Protein AF-0000000067715642 (afdb_homodimer)

Sequence (1238 aa):
MAFLHFGSELKRFGRGKLPPLGFVVVMLLPLLFGGVFVSAYYDPIGGLSKLPVAVVNQDEGELDAGAQVVENLLEQDDIKFIEVSAEEAREGINDGTYYFGIEIPKNFSDSIASVTSDSPAPATVNAVFNNSNGFIASMLGNQVVNTVVETMDTEFGVRIVDNMLVGFSTLGDGMNQAAEGATTLSDGVGSANDGAVQLADGAVTLRDGIASANEGAQSLADGASQLDTGLGSAATGSQTLADGLSSLSAGTAQLGQGATQVSDGVGQLVDQVAPLTAYVPDINSQLITLRDGAATIASELSDPSSTYRSGVDSAVSASQQLAAGLQTLKDGSSQLSIGARTLADGTSQLAAGSEQLVVGAQALRDGTVQLDEGSSELALKLTDGASQVPTFADGADTTIATPVETEQAGDTTPLFGIGLAPFFMAVGLFMGATVAWMILHPISRRALDSRMGGFRGTLASYLPSTVLGLGQATIMWAVLYFLLDLNPAHPAGLWMAMVAISWVFISITHMFNNVAGPSAGRVLSIVMMSFQLVSSGGLYPPETQPAFFHWFHTYDPITYAVNLVRQMIFNETPSNDPRFIQAIWVLLFIWALMLAISTLANRTNKVLRMKDYHPELKVMAFLHFGSELKRFGRGKLPPLGFVVVMLLPLLFGGVFVSAYYDPIGGLSKLPVAVVNQDEGELDAGAQVVENLLEQDDIKFIEVSAEEAREGINDGTYYFGIEIPKNFSDSIASVTSDSPAPATVNAVFNNSNGFIASMLGNQVVNTVVETMDTEFGVRIVDNMLVGFSTLGDGMNQAAEGATTLSDGVGSANDGAVQLADGAVTLRDGIASANEGAQSLADGASQLDTGLGSAATGSQTLADGLSSLSAGTAQLGQGATQVSDGVGQLVDQVAPLTAYVPDINSQLITLRDGAATIASELSDPSSTYRSGVDSAVSASQQLAAGLQTLKDGSSQLSIGARTLADGTSQLAAGSEQLVVGAQALRDGTVQLDEGSSELALKLTDGASQVPTFADGADTTIATPVETEQAGDTTPLFGIGLAPFFMAVGLFMGATVAWMILHPISRRALDSRMGGFRGTLASYLPSTVLGLGQATIMWAVLYFLLDLNPAHPAGLWMAMVAISWVFISITHMFNNVAGPSAGRVLSIVMMSFQLVSSGGLYPPETQPAFFHWFHTYDPITYAVNLVRQMIFNETPSNDPRFIQAIWVLLFIWALMLAISTLANRTNKVLRMKDYHPELKV

Organism: Corynebacterium glutamicum (strain ATCC 13032 / DSM 20300 / JCM 1318 / BCRC 11384 / CCUG 27702 / LMG 3730 / NBRC 12168 / NCIMB 10025 / NRRL B-2784 / 534) (NCBI:txid196627)

Secondary structure (DSSP, 8-state):
--GGGHHHHHHHHHSSSHHHHHHHHHHHTTHIIIIIIHHHTSSTTGGGGG-EEEEEE---STT-HHHHHHHHHHH-SSSEEEE--HHHHHHHHHTTSSSEEEEE-TTHHHHHHGGGSSS---EEEEEEE-GGG-HHHHHHHHHHHHHHHHHHHHHHHHHHHHHHHHHHHHHHHHHHHHHHHHHHHHHHHHHHHHHHHHHHHHHHHHHHHHHHHHHHHHHHHHHHHHHHHHHHHHHHHHHHHHHHHHHHHHHHHHHHHHHHHHHHHHHHHHHHHGGGGTT-HHHHHHHHHHHHHHHHHHHHHH-TTSHHHHHHHHHHHHHHHHHHHHHHHHHHHHHHHHHHHHHHHHHHHHHHHHHHHHHHHHHHHHHHHHHHHHHHHHHHHHHHHHHHSPP--TTHHHHHHS-EEEEEEEPPP--HHHHHHHHHHHHHHHHHHHHHHHHS-SS-HHHHHTT--HHHHHHHHHHHHHHHHHHHHHHHHHIIIIIS----S-HHHHHHHHHHHHHHHHHHHHHHHHHH-HHHHHHHHHHHHHHHHHHSSSSS-GGGS-HHHHHHHTT-HHHHHHHHHHHHHH-S-GGGSHHHHHHHHHHHHHHHHHHHHHHHHHHHHHHHHHHHTS-----/--GGGHHHHHHHHHSSSHHHHHHHHHHHTTHIIIIIIHHHTSSTTGGGGG-EEEEEE---STT-HHHHHHHHHHH-SSSEEEE--HHHHHHHHHTTSSSEEEEE-TTHHHHHHGGGSSS---EEEEEEE-GGG-HHHHHHHHHHHHHHHHHHHHHHHHHHHHHHHHHHHHHHHHHHHHHHHHHHHHHHHHHHHHHHHHHHHHHHHHHHHHHHHHHHHHHHHHHHHHHHHHHHHHHHHHHHHHHHHHHHHHHHHHHHHHHHHHHHHHHHHHHHHTTTSTT-HHHHHHHHHHHHHHHHHHHHHH-TTSHHHHHHHHHHHHHHHHHHHHHHHHHHHHHHHHHHHHHHHHHHHHHHHHHHHHHHHHHHHHHHHHHHHHHHHHHHHHHHHHHHSPP--TTHHHHHHS-EEEEEEEPPP--HHHHHHHHHHHHHHHHHHHHHHHHS-SS-HHHHHTT--HHHHHHHHHHHHHHHHHHHHHHHHHIIIIIS----S-HHHHHHHHHHHHHHHHHHHHHHHHHH-HHHHHHHHHHHHHHHHHHSSSSS-GGGS-HHHHHHHTT-HHHHHHHHHHHHHH-S-GGGSHHHHHHHHHHHHHHHHHHHHHHHHHHHHHHHHHHHTS-----

pLDDT: mean 81.49, std 12.45, range [26.89, 97.75]

Foldseek 3Di:
DLVVLLCVQVVVLVPDDPSVVVLVVLLCQLCVLLPVVLVVQVFVQQVQLVAEEEEEEQAADPVPVSVVLLVVVCPDSSHNYDYDHPVCNVVCCVVLVHQWYKYQHHCQVVQLVCPPPPDRDHGDIDIGHDCVNDDVSVVVSVVVVVVSVVVVLLVSLLVVLVVVQVVLVVVLVVLVVVLVVLVVVLVVLVVVLVVLVVQLVVLVVVLVVLVVVLVVLVVQLVVLVVVLVVLVVVLVVLVVVLVVLVVVLVVLQVVLVVLVVVLVVLVVVLVVCCVVCVPPVVVNVVSVVVSVVSVVSSCCSNPCPHPNSVVSVVVSVVSVVVSVVSVVVSVVSVVSSVVSVVVSVVSVVVSVVSVVSSVVSVVSSVVSVVVSVVSVVSSVVSVVVSVPRDHDDPCVSSCVSPVDDDDDDDDDDRRPSLLLSLLSLLLSLLVSLLVLCVSAPLFPPVCLPPPHALLSRNCSRLVSSLVSSLSSLVVSLCCCVPPVVSQALASVQLSVLSSLSSSLSNLQLSLLCLQVNPVRSSVVSVVLSVLLSVLLCSDPRNVVDDPVSVVVNVLRLSVLSSLCNCCRGPNNCSVVPPSNVVSVVSSVVSSVVSSVSSSVSSVVVSVVVVVVVVPDPPD/DLVVLLCVQVVVLVPDDPSVVVLVVLLCQLCVLLPVVLVVQVFVQQVQLVAEEEEEEQAADPVPVSVVLLVVVCPDSRHNYDYDHPVCNVVCCVVLVHQKYKYQHHCQVVQLVCPPPPDRDHGDIDIGHDCVNDDVSVVVSVVVVVVSVVVVLLVSLLVVLVVVQVVLVVVLVVLVVVLVVLVVVLVVLVVVLVVLVVQLVVLVVVLVVLVVVLVVLVVQLVVLVVVLVVLVVVLVVLVVVLVVLVVVLVVLQVVLVVLVVVLVVLVVVLVVCCVVCVPPVVVNVVSVVVSVVSVVSSCQSNPCPHPNSVVSVVSSVVSVVVSVVSVVVSVVSVVSSVVSVVVSVVSVVVSVVSVVSSVVSVVSSVVSVVVSVVSVVSSVVSVVVSVPRDHDDPPVSSCVSPVDDDDDDDDDDRRPSLLLSLLSLLLSLLVSLLVLCVSAPLFPPVCLPPPDALLSRNCSRLVSSLVSSLSSLVVSLCCCVPPVVSQALASVQLSVLSSLSSSLSNLQLSLLCLQVNPVRSSVVSVVLSVLLSVLLCSPPRNVVDDPVSVVVNVLRLSVLSSLCNCCRGPNNCSVVPPSNVVSVVSSVVSSVVSSVSSSVSSVVVSVVVVVVVVPDPPD

Solvent-accessible surface area (backbone atoms only — not comparable to full-atom values): 58566 Å² total; per-residue (Å²): 112,72,72,63,56,48,50,51,70,57,43,53,31,68,59,60,80,63,40,44,53,54,52,54,50,52,37,48,50,22,32,45,40,40,39,48,43,30,60,48,39,32,44,42,70,73,21,31,33,58,38,45,28,28,32,25,74,50,41,69,28,92,72,48,47,37,59,54,50,52,54,55,48,58,69,41,72,63,41,28,58,41,81,46,52,67,68,53,39,54,54,26,34,63,60,49,70,15,48,32,33,40,34,35,42,47,57,28,22,49,23,58,62,17,48,68,32,85,64,30,40,50,15,52,37,32,40,36,36,40,65,63,53,27,35,50,48,42,54,52,44,52,51,50,50,51,50,52,40,49,53,47,20,41,55,52,15,22,51,54,40,40,52,48,52,51,48,40,47,51,51,28,51,50,31,44,51,49,14,52,50,29,44,52,48,18,53,48,32,43,52,37,23,54,44,27,47,52,43,24,53,46,32,47,55,49,28,54,47,35,46,52,46,22,53,46,28,44,53,46,18,52,48,31,45,51,48,23,53,51,33,47,53,49,22,52,50,32,44,51,50,24,54,50,37,47,51,48,46,52,49,38,46,52,50,8,52,52,32,40,50,34,22,52,49,42,45,53,50,45,64,66,44,44,77,80,39,67,89,40,68,72,59,53,54,53,46,51,52,40,35,52,48,28,44,48,54,13,40,35,34,52,34,66,85,24,71,57,33,36,47,44,53,48,50,28,53,52,29,47,51,51,21,54,49,32,45,54,49,24,56,50,30,47,53,48,21,52,49,28,43,51,42,21,55,48,29,47,52,47,30,54,52,28,52,54,44,26,53,49,26,46,52,36,23,56,47,27,49,52,44,23,54,51,30,43,51,51,15,50,52,31,42,53,51,25,69,64,45,70,66,71,34,82,56,19,32,52,24,49,36,41,31,41,44,82,39,86,36,77,51,74,81,66,49,54,18,61,44,38,35,36,35,30,38,45,52,9,37,43,50,28,29,53,55,48,54,74,76,43,65,80,70,54,64,65,46,63,70,38,93,58,56,32,56,59,46,42,46,57,38,48,51,58,50,41,55,48,29,42,49,27,32,48,52,44,46,47,43,39,52,73,71,62,64,56,71,46,61,31,63,68,57,36,46,52,49,41,32,51,48,23,46,29,36,32,30,46,36,45,24,36,27,60,67,59,31,66,71,55,9,51,53,50,43,51,53,51,47,42,53,35,67,65,20,26,34,47,57,58,56,41,59,27,31,53,69,69,45,37,57,46,26,80,73,30,67,50,22,35,46,23,48,37,42,26,30,23,40,61,33,83,59,40,87,79,22,66,59,41,60,48,20,54,51,52,50,51,48,50,31,52,51,27,46,49,51,31,19,52,38,47,44,51,54,50,55,52,54,58,51,64,68,58,66,72,78,84,121,111,73,73,62,57,49,50,50,69,57,43,53,31,67,59,59,79,64,40,42,53,53,52,53,51,52,37,48,50,21,31,44,39,41,38,49,43,29,59,45,40,32,46,44,71,72,21,31,33,58,39,46,28,29,32,24,75,49,40,70,27,92,70,47,47,36,59,52,51,51,53,56,48,58,69,42,72,64,42,29,56,41,80,44,52,66,67,54,38,55,53,26,35,63,60,50,69,15,47,33,34,42,36,33,42,48,56,28,23,50,23,58,61,17,47,68,32,85,65,32,40,51,15,52,36,33,39,34,36,38,65,63,54,26,36,51,49,42,55,51,45,52,52,49,50,49,49,51,41,49,51,47,19,42,55,52,15,22,51,54,41,38,52,49,52,51,47,41,48,51,52,28,53,51,31,45,50,48,15,51,50,29,43,52,46,18,53,48,34,44,52,38,23,54,43,28,47,52,42,23,54,47,32,48,53,48,28,54,49,35,46,52,46,23,54,45,28,44,53,47,18,53,49,30,43,50,48,24,53,52,34,47,52,50,24,52,49,32,42,52,50,24,53,50,36,48,51,49,43,52,49,40,44,53,51,8,50,53,30,39,51,33,20,52,47,43,45,52,51,46,65,67,43,44,77,80,39,66,89,41,68,71,58,52,54,50,46,51,50,39,34,52,46,29,42,50,54,12,41,32,34,52,36,66,86,24,70,55,33,36,48,44,52,50,51,29,53,51,30,45,52,50,21,54,51,32,45,53,50,24,55,51,29,47,53,46,20,53,50,28,44,52,42,19,55,50,30,47,53,48,31,54,51,28,50,54,47,26,54,48,27,45,52,35,24,55,45,25,48,53,43,22,55,51,31,44,50,51,15,49,52,31,43,53,52,26,71,64,45,70,66,71,35,82,55,20,31,51,24,48,37,40,31,42,43,81,38,88,36,79,51,73,81,66,49,54,16,60,43,39,36,35,36,30,39,45,51,11,38,43,51,30,29,53,56,47,54,75,75,42,63,80,71,53,63,67,44,65,68,38,92,57,56,34,56,60,44,42,45,58,37,46,52,57,50,41,55,49,28,42,49,27,31,49,51,45,45,47,44,37,53,72,72,62,64,57,72,44,61,31,62,68,57,36,46,52,49,40,32,50,47,22,46,30,35,32,29,47,36,44,26,35,27,59,66,61,30,66,72,54,10,50,52,51,41,52,54,50,47,43,52,34,67,65,19,26,35,46,57,58,55,41,61,26,30,53,69,69,44,37,57,47,26,77,73,29,65,51,22,34,46,24,47,37,42,26,29,23,39,63,32,84,61,39,85,79,21,66,57,42,60,48,19,54,52,51,51,51,49,50,31,52,50,27,48,49,50,32,19,52,39,47,44,50,56,49,54,51,54,58,50,64,67,57,67,71,77,80,124

InterPro domains:
  IPR011049 Serralysin-like metalloprotease, C-terminal [SSF101967] (305-401)
  IPR013525 ABC-2 type transporter, transmembrane domain [PF01061] (421-570)
  IPR013525 ABC-2 type transporter, transmembrane domain [PF12698] (24-154)
  IPR017500 Phage infection protein, YhgE, N-terminal [TIGR03061] (8-164)
  IPR017501 Phage infection protein, YhgE, C-terminal [TIGR03062] (398-606)
  IPR023908 xxxLxxG heptad repeat [TIGR03057] (169-195)
  IPR023908 xxxLxxG heptad repeat [TIGR03057] (238-265)
  IPR023908 xxxLxxG heptad repeat [TIGR03057] (319-346)
  IPR023908 xxxLxxG heptad repeat [TIGR03057] (348-374)
  IPR051328 Type VII Secretion & ABC Transporter Permease [PTHR43077] (8-605)

Nearest PDB structures (foldseek):
  8c5v-assembly1_I  TM=8.203E-01  e=4.410E-01  Escherichia coli
  3ja6-assembly1_I  TM=5.064E-01  e=5.093E-02  Escherichia coli
  8i4v-assembly1_A  TM=3.170E-01  e=1.570E+00  Saccharomyces cerevisiae S288C
  6h2f-assembly1_D  TM=2.884E-01  e=2.962E+00  Aeromonas hydrophila subsp. hydrophila AL09-71
  8c5v-assembly1_I  TM=8.212E-01  e=6.928E-01  Escherichia coli

Radius of gyration: 74.86 Å; Cα contacts (8 Å, |Δi|>4): 1958; chains: 2; bounding box: 55×257×145 Å

Structure (mmCIF, N/CA/C/O backbone):
data_AF-0000000067715642-model_v1
#
loop_
_entity.id
_entity.type
_entity.pdbx_description
1 polymer 'Predicted membrane protein'
#
loop_
_atom_site.group_PDB
_atom_site.id
_atom_site.type_symbol
_atom_site.label_atom_id
_atom_site.label_alt_id
_atom_site.label_comp_id
_atom_site.label_asym_id
_atom_site.label_entity_id
_atom_site.label_seq_id
_atom_site.pdbx_PDB_ins_code
_atom_site.Cartn_x
_atom_site.Cartn_y
_atom_site.Cartn_z
_atom_site.occupancy
_atom_site.B_iso_or_equiv
_atom_site.auth_seq_id
_atom_site.auth_comp_id
_atom_site.auth_asym_id
_atom_site.auth_atom_id
_atom_site.pdbx_PDB_model_num
ATOM 1 N N . MET A 1 1 ? -22.172 -71 -13.156 1 28.98 1 MET A N 1
ATOM 2 C CA . MET A 1 1 ? -21.078 -71.75 -13.758 1 28.98 1 MET A CA 1
ATOM 3 C C . MET A 1 1 ? -20.094 -70.875 -14.469 1 28.98 1 MET A C 1
ATOM 5 O O . MET A 1 1 ? -19.031 -71.312 -14.898 1 28.98 1 MET A O 1
ATOM 9 N N . ALA A 1 2 ? -20.672 -69.875 -15.102 1 42.38 2 ALA A N 1
ATOM 10 C CA . ALA A 1 2 ? -19.859 -68.812 -15.703 1 42.38 2 ALA A CA 1
ATOM 11 C C . ALA A 1 2 ? -18.906 -68.188 -14.68 1 42.38 2 ALA A C 1
ATOM 13 O O . ALA A 1 2 ? -17.797 -67.75 -15.016 1 42.38 2 ALA A O 1
ATOM 14 N N . PHE A 1 3 ? -19.328 -68.125 -13.461 1 42.25 3 PHE A N 1
ATOM 15 C CA . PHE A 1 3 ? -18.531 -67.625 -12.336 1 42.25 3 PHE A CA 1
ATOM 16 C C . PHE A 1 3 ? -17.312 -68.562 -12.125 1 42.25 3 PHE A C 1
ATOM 18 O O . PHE A 1 3 ? -16.375 -68.188 -11.422 1 42.25 3 PHE A O 1
ATOM 25 N N . LEU A 1 4 ? -17.469 -69.812 -12.469 1 39.94 4 LEU A N 1
ATOM 26 C CA . LEU A 1 4 ? -16.453 -70.812 -12.172 1 39.94 4 LEU A CA 1
ATOM 27 C C . LEU A 1 4 ? -15.242 -70.625 -13.078 1 39.94 4 LEU A C 1
ATOM 29 O O . LEU A 1 4 ? -14.188 -71.25 -12.828 1 39.94 4 LEU A O 1
ATOM 33 N N . HIS A 1 5 ? -15.398 -70.188 -14.234 1 43.66 5 HIS A N 1
ATOM 34 C CA . HIS A 1 5 ? -14.266 -69.938 -15.133 1 43.66 5 HIS A CA 1
ATOM 35 C C . HIS A 1 5 ? -13.461 -68.75 -14.742 1 43.66 5 HIS A C 1
ATOM 37 O O . HIS A 1 5 ? -12.531 -68.312 -15.461 1 43.66 5 HIS A O 1
ATOM 43 N N . PHE A 1 6 ? -13.945 -67.938 -13.844 1 49.19 6 PHE A N 1
ATOM 44 C CA . PHE A 1 6 ? -13.227 -66.875 -13.219 1 49.19 6 PHE A CA 1
ATOM 45 C C . PHE A 1 6 ? -11.805 -67.25 -12.859 1 49.19 6 PHE A C 1
ATOM 47 O O . PHE A 1 6 ? -10.867 -66.5 -12.977 1 49.19 6 PHE A O 1
ATOM 54 N N . GLY A 1 7 ? -11.703 -68.5 -12.445 1 52.31 7 GLY A N 1
ATOM 55 C CA . GLY A 1 7 ? -10.484 -69.062 -11.891 1 52.31 7 GLY A CA 1
ATOM 56 C C . GLY A 1 7 ? -9.438 -69.375 -12.938 1 52.31 7 GLY A C 1
ATOM 57 O O . GLY A 1 7 ? -8.266 -69.562 -12.617 1 52.31 7 GLY A O 1
ATOM 58 N N . SER A 1 8 ? -9.977 -69.438 -14.125 1 54.09 8 SER A N 1
ATOM 59 C CA . SER A 1 8 ? -8.984 -70 -15.055 1 54.09 8 SER A CA 1
ATOM 60 C C . SER A 1 8 ? -7.98 -68.938 -15.469 1 54.09 8 SER A C 1
ATOM 62 O O . SER A 1 8 ? -6.777 -69.188 -15.523 1 54.09 8 SER A O 1
ATOM 64 N N . GLU A 1 9 ? -8.523 -67.75 -15.828 1 58.94 9 GLU A N 1
ATOM 65 C CA . GLU A 1 9 ? -7.582 -66.688 -16.25 1 58.94 9 GLU A CA 1
ATOM 66 C C . GLU A 1 9 ? -6.711 -66.25 -15.078 1 58.94 9 GLU A C 1
ATOM 68 O O . GLU A 1 9 ? -5.516 -66 -15.242 1 58.94 9 GLU A O 1
ATOM 73 N N . LEU A 1 10 ? -7.285 -66.188 -13.914 1 60.78 10 LEU A N 1
ATOM 74 C CA . LEU A 1 10 ? -6.492 -65.812 -12.758 1 60.78 10 LEU A CA 1
ATOM 75 C C . LEU A 1 10 ? -5.539 -66.938 -12.344 1 60.78 10 LEU A C 1
ATOM 77 O O . LEU A 1 10 ? -4.441 -66.688 -11.852 1 60.78 10 LEU A O 1
ATOM 81 N N . LYS A 1 11 ? -5.938 -68.188 -12.57 1 60.12 11 LYS A N 1
ATOM 82 C CA . LYS A 1 11 ? -5.105 -69.312 -12.25 1 60.12 11 LYS A CA 1
ATOM 83 C C . LYS A 1 11 ? -3.885 -69.438 -13.164 1 60.12 11 LYS A C 1
ATOM 85 O O . LYS A 1 11 ? -2.834 -69.938 -12.766 1 60.12 11 LYS A O 1
ATOM 90 N N . ARG A 1 12 ? -4.16 -68.938 -14.305 1 57.78 12 ARG A N 1
ATOM 91 C CA . ARG A 1 12 ? -3.023 -68.938 -15.211 1 57.78 12 ARG A CA 1
ATOM 92 C C . ARG A 1 12 ? -1.898 -68.062 -14.656 1 57.78 12 ARG A C 1
ATOM 94 O O . ARG A 1 12 ? -0.721 -68.312 -14.898 1 57.78 12 ARG A O 1
ATOM 101 N N . PHE A 1 13 ? -2.305 -67.125 -13.898 1 59.44 13 PHE A N 1
ATOM 102 C CA . PHE A 1 13 ? -1.281 -66.188 -13.344 1 59.44 13 PHE A CA 1
ATOM 103 C C . PHE A 1 13 ? -0.687 -66.812 -12.07 1 59.44 13 PHE A C 1
ATOM 105 O O . PHE A 1 13 ? 0.359 -66.375 -11.602 1 59.44 13 PHE A O 1
ATOM 112 N N . GLY A 1 14 ? -1.498 -67.75 -11.523 1 54.81 14 GLY A N 1
ATOM 113 C CA . GLY A 1 14 ? -0.984 -68.375 -10.32 1 54.81 14 GLY A CA 1
ATOM 114 C C . GLY A 1 14 ? 0.101 -69.375 -10.602 1 54.81 14 GLY A C 1
ATOM 115 O O . GLY A 1 14 ? 0.768 -69.875 -9.68 1 54.81 14 GLY A O 1
ATOM 116 N N . ARG A 1 15 ? 0.216 -69.938 -11.898 1 57.5 15 ARG A N 1
ATOM 117 C CA . ARG A 1 15 ? 1.176 -71 -12.172 1 57.5 15 ARG A CA 1
ATOM 118 C C . ARG A 1 15 ? 2.348 -70.5 -13 1 57.5 15 ARG A C 1
ATOM 120 O O . ARG A 1 15 ? 2.148 -69.812 -14.016 1 57.5 15 ARG A O 1
ATOM 127 N N . GLY A 1 16 ? 3.512 -70.375 -12.367 1 54 16 GLY A N 1
ATOM 128 C CA . GLY A 1 16 ? 4.836 -70 -12.859 1 54 16 GLY A CA 1
ATOM 129 C C . GLY A 1 16 ? 5.402 -68.75 -12.203 1 54 16 GLY A C 1
ATOM 130 O O . GLY A 1 16 ? 4.734 -68.125 -11.383 1 54 16 GLY A O 1
ATOM 131 N N . LYS A 1 17 ? 6.512 -68.688 -12.109 1 56.69 17 LYS A N 1
ATOM 132 C CA . LYS A 1 17 ? 7.23 -67.625 -11.422 1 56.69 17 LYS A CA 1
ATOM 133 C C . LYS A 1 17 ? 6.973 -66.25 -12.078 1 56.69 17 LYS A C 1
ATOM 135 O O . LYS A 1 17 ? 6.844 -65.25 -11.391 1 56.69 17 LYS A O 1
ATOM 140 N N . LEU A 1 18 ? 6.746 -66.125 -13.375 1 55.91 18 LEU A N 1
ATOM 141 C CA . LEU A 1 18 ? 6.766 -64.875 -14.125 1 55.91 18 LEU A CA 1
ATOM 142 C C . LEU A 1 18 ? 5.383 -64.25 -14.148 1 55.91 18 LEU A C 1
ATOM 144 O O . LEU A 1 18 ? 5.258 -63 -14 1 55.91 18 LEU A O 1
ATOM 148 N N . PRO A 1 19 ? 4.328 -65.062 -14.094 1 62.19 19 PRO A N 1
ATOM 149 C CA . PRO A 1 19 ? 3.006 -64.438 -14.273 1 62.19 19 PRO A CA 1
ATOM 150 C C . PRO A 1 19 ? 2.537 -63.656 -13.047 1 62.19 19 PRO A C 1
ATOM 152 O O . PRO A 1 19 ? 2.01 -62.562 -13.172 1 62.19 19 PRO A O 1
ATOM 155 N N . PRO A 1 20 ? 3.018 -64.125 -11.883 1 71.5 20 PRO A N 1
ATOM 156 C CA . PRO A 1 20 ? 2.574 -63.312 -10.727 1 71.5 20 PRO A CA 1
ATOM 157 C C . PRO A 1 20 ? 3.295 -61.969 -10.617 1 71.5 20 PRO A C 1
ATOM 159 O O . PRO A 1 20 ? 2.707 -61 -10.164 1 71.5 20 PRO A O 1
ATOM 162 N N . LEU A 1 21 ? 4.461 -61.938 -11 1 76.19 21 LEU A N 1
ATOM 163 C CA . LEU A 1 21 ? 5.199 -60.688 -10.945 1 76.19 21 LEU A CA 1
ATOM 164 C C . LEU A 1 21 ? 4.59 -59.656 -11.883 1 76.19 21 LEU A C 1
ATOM 166 O O . LEU A 1 21 ? 4.504 -58.469 -11.547 1 76.19 21 LEU A O 1
ATOM 170 N N . GLY A 1 22 ? 4.184 -60.188 -13.016 1 75.44 22 GLY A N 1
ATOM 171 C CA . GLY A 1 22 ? 3.514 -59.281 -13.945 1 75.44 22 GLY A CA 1
ATOM 172 C C . GLY A 1 22 ? 2.234 -58.688 -13.383 1 75.44 22 GLY A C 1
ATOM 173 O O . GLY A 1 22 ? 1.961 -57.5 -13.57 1 75.44 22 GLY A O 1
ATOM 174 N N . PHE A 1 23 ? 1.596 -59.469 -12.609 1 80.25 23 PHE A N 1
ATOM 175 C CA . PHE A 1 23 ? 0.345 -59.031 -12 1 80.25 23 PHE A CA 1
ATOM 176 C C . PHE A 1 23 ? 0.6 -57.969 -10.938 1 80.25 23 PHE A C 1
ATOM 178 O O . PHE A 1 23 ? -0.094 -56.938 -10.898 1 80.25 23 PHE A O 1
ATOM 185 N N . VAL A 1 24 ? 1.598 -58.094 -10.211 1 84.69 24 VAL A N 1
ATOM 186 C CA . VAL A 1 24 ? 1.922 -57.156 -9.148 1 84.69 24 VAL A CA 1
ATOM 187 C C . VAL A 1 24 ? 2.396 -55.844 -9.75 1 84.69 24 VAL A C 1
ATOM 189 O O . VAL A 1 24 ? 2.027 -54.75 -9.273 1 84.69 24 VAL A O 1
ATOM 192 N N . VAL A 1 25 ? 3.111 -55.938 -10.773 1 83.44 25 VAL A N 1
ATOM 193 C CA . VAL A 1 25 ? 3.648 -54.75 -11.422 1 83.44 25 VAL A CA 1
ATOM 194 C C . VAL A 1 25 ? 2.51 -53.938 -12.008 1 83.44 25 VAL A C 1
ATOM 196 O O . VAL A 1 25 ? 2.488 -52.719 -11.867 1 83.44 25 VAL A O 1
ATOM 199 N N . VAL A 1 26 ? 1.611 -54.562 -12.57 1 83.44 26 VAL A N 1
ATOM 200 C CA . VAL A 1 26 ? 0.494 -53.875 -13.195 1 83.44 26 VAL A CA 1
ATOM 201 C C . VAL A 1 26 ? -0.378 -53.219 -12.125 1 83.44 26 VAL A C 1
ATOM 203 O O . VAL A 1 26 ? -0.921 -52.125 -12.336 1 83.44 26 VAL A O 1
ATOM 206 N N . MET A 1 27 ? -0.425 -53.875 -10.992 1 89.19 27 MET A N 1
ATOM 207 C CA . MET A 1 27 ? -1.212 -53.312 -9.891 1 89.19 27 MET A CA 1
ATOM 208 C C . MET A 1 27 ? -0.556 -52.062 -9.328 1 89.19 27 MET A C 1
ATOM 210 O O . MET A 1 27 ? -1.237 -51.188 -8.781 1 89.19 27 MET A O 1
ATOM 214 N N . LEU A 1 28 ? 0.724 -51.906 -9.547 1 90.81 28 LEU A N 1
ATOM 215 C CA . LEU A 1 28 ? 1.469 -50.781 -8.961 1 90.81 28 LEU A CA 1
ATOM 216 C C . LEU A 1 28 ? 1.57 -49.625 -9.945 1 90.81 28 LEU A C 1
ATOM 218 O O . LEU A 1 28 ? 1.902 -48.5 -9.562 1 90.81 28 LEU A O 1
ATOM 222 N N . LEU A 1 29 ? 1.198 -49.812 -11.141 1 87.19 29 LEU A N 1
ATOM 223 C CA . LEU A 1 29 ? 1.441 -48.844 -12.203 1 87.19 29 LEU A CA 1
ATOM 224 C C . LEU A 1 29 ? 0.635 -47.562 -11.977 1 87.19 29 LEU A C 1
ATOM 226 O O . LEU A 1 29 ? 1.135 -46.469 -12.203 1 87.19 29 LEU A O 1
ATOM 230 N N . PRO A 1 30 ? -0.59 -47.719 -11.477 1 90.06 30 PRO A N 1
ATOM 231 C CA . PRO A 1 30 ? -1.336 -46.469 -11.234 1 90.06 30 PRO A CA 1
ATOM 232 C C . PRO A 1 30 ? -0.65 -45.562 -10.227 1 90.06 30 PRO A C 1
ATOM 234 O O . PRO A 1 30 ? -0.884 -44.344 -10.227 1 90.06 30 PRO A O 1
ATOM 237 N N . LEU A 1 31 ? 0.192 -46.125 -9.422 1 91.5 31 LEU A N 1
ATOM 238 C CA . LEU A 1 31 ? 0.896 -45.344 -8.406 1 91.5 31 LEU A CA 1
ATOM 239 C C . LEU A 1 31 ? 1.88 -44.375 -9.055 1 91.5 31 LEU A C 1
ATOM 241 O O . LEU A 1 31 ? 2.314 -43.406 -8.422 1 91.5 31 LEU A O 1
ATOM 245 N N . LEU A 1 32 ? 2.205 -44.594 -10.266 1 87.56 32 LEU A N 1
ATOM 246 C CA . LEU A 1 32 ? 3.139 -43.719 -10.953 1 87.56 32 LEU A CA 1
ATOM 247 C C . LEU A 1 32 ? 2.553 -42.312 -11.109 1 87.56 32 LEU A C 1
ATOM 249 O O . LEU A 1 32 ? 3.271 -41.312 -10.984 1 87.56 32 LEU A O 1
ATOM 253 N N . PHE A 1 33 ? 1.26 -42.219 -11.367 1 84.75 33 PHE A N 1
ATOM 254 C CA . PHE A 1 33 ? 0.604 -40.938 -11.5 1 84.75 33 PHE A CA 1
ATOM 255 C C . PHE A 1 33 ? -0.061 -40.531 -10.188 1 84.75 33 PHE A C 1
ATOM 257 O O . PHE A 1 33 ? 0.218 -39.438 -9.648 1 84.75 33 PHE A O 1
ATOM 264 N N . GLY A 1 34 ? -0.753 -41.469 -9.602 1 88.19 34 GLY A N 1
ATOM 265 C CA . GLY A 1 34 ? -1.525 -41.156 -8.414 1 88.19 34 GLY A CA 1
ATOM 266 C C . GLY A 1 34 ? -0.682 -41.094 -7.152 1 88.19 34 GLY A C 1
ATOM 267 O O . GLY A 1 34 ? -1.106 -40.531 -6.141 1 88.19 34 GLY A O 1
ATOM 268 N N . GLY A 1 35 ? 0.521 -41.594 -7.148 1 90.06 35 GLY A N 1
ATOM 269 C CA . GLY A 1 35 ? 1.392 -41.625 -5.984 1 90.06 35 GLY A CA 1
ATOM 270 C C . GLY A 1 35 ? 2.656 -40.781 -6.172 1 90.06 35 GLY A C 1
ATOM 271 O O . GLY A 1 35 ? 2.867 -39.812 -5.477 1 90.06 35 GLY A O 1
ATOM 272 N N . VAL A 1 36 ? 3.371 -41.125 -7.18 1 89.69 36 VAL A N 1
ATOM 273 C CA . VAL A 1 36 ? 4.672 -40.5 -7.414 1 89.69 36 VAL A CA 1
ATOM 274 C C . VAL A 1 36 ? 4.496 -39.031 -7.73 1 89.69 36 VAL A C 1
ATOM 276 O O . VAL A 1 36 ? 5.184 -38.156 -7.164 1 89.69 36 VAL A O 1
ATOM 279 N N . PHE A 1 37 ? 3.584 -38.688 -8.547 1 88.44 37 PHE A N 1
ATOM 280 C CA . PHE A 1 37 ? 3.361 -37.281 -8.891 1 88.44 37 PHE A CA 1
ATOM 281 C C . PHE A 1 37 ? 2.918 -36.5 -7.664 1 88.44 37 PHE A C 1
ATOM 283 O O . PHE A 1 37 ? 3.406 -35.375 -7.426 1 88.44 37 PHE A O 1
ATOM 290 N N . VAL A 1 38 ? 1.992 -37.031 -6.922 1 90.25 38 VAL A N 1
ATOM 291 C CA . VAL A 1 38 ? 1.473 -36.344 -5.734 1 90.25 38 VAL A CA 1
ATOM 292 C C . VAL A 1 38 ? 2.592 -36.156 -4.711 1 90.25 38 VAL A C 1
ATOM 294 O O . VAL A 1 38 ? 2.707 -35.094 -4.094 1 90.25 38 VAL A O 1
ATOM 297 N N . SER A 1 39 ? 3.432 -37.156 -4.613 1 90.5 39 SER A N 1
ATOM 298 C CA . SER A 1 39 ? 4.539 -37.094 -3.666 1 90.5 39 SER A CA 1
ATOM 299 C C . SER A 1 39 ? 5.594 -36.094 -4.121 1 90.5 39 SER A C 1
ATOM 301 O O . SER A 1 39 ? 6.133 -35.312 -3.311 1 90.5 39 SER A O 1
ATOM 303 N N . ALA A 1 40 ? 5.918 -36.031 -5.359 1 90 40 ALA A N 1
ATOM 304 C CA . ALA A 1 40 ? 6.941 -35.156 -5.914 1 90 40 ALA A CA 1
ATOM 305 C C . ALA A 1 40 ? 6.531 -33.688 -5.777 1 90 40 ALA A C 1
ATOM 307 O O . ALA A 1 40 ? 7.371 -32.812 -5.496 1 90 40 ALA A O 1
ATOM 308 N N . TYR A 1 41 ? 5.238 -33.438 -5.957 1 89.94 41 TYR A N 1
ATOM 309 C CA . TYR A 1 41 ? 4.738 -32.062 -5.91 1 89.94 41 TYR A CA 1
ATOM 310 C C . TYR A 1 41 ? 3.84 -31.844 -4.695 1 89.94 41 TYR A C 1
ATOM 312 O O . TYR A 1 41 ? 2.848 -31.125 -4.77 1 89.94 41 TYR A O 1
ATOM 320 N N . TYR A 1 42 ? 4.168 -32.531 -3.625 1 89.81 42 TYR A N 1
ATOM 321 C CA . TYR A 1 42 ? 3.371 -32.438 -2.404 1 89.81 42 TYR A CA 1
ATOM 322 C C . TYR A 1 42 ? 3.314 -31.016 -1.882 1 89.81 42 TYR A C 1
ATOM 324 O O . TYR A 1 42 ? 2.232 -30.484 -1.612 1 89.81 42 TYR A O 1
ATOM 332 N N . ASP A 1 43 ? 4.418 -30.266 -1.789 1 88.38 43 ASP A N 1
ATOM 333 C CA . ASP A 1 43 ? 4.469 -28.891 -1.292 1 88.38 43 ASP A CA 1
ATOM 334 C C . ASP A 1 43 ? 5.551 -28.094 -2.006 1 88.38 43 ASP A C 1
ATOM 336 O O . ASP A 1 43 ? 6.488 -27.609 -1.373 1 88.38 43 ASP A O 1
ATOM 340 N N . PRO A 1 44 ? 5.312 -27.812 -3.289 1 86.25 44 PRO A N 1
ATOM 341 C CA . PRO A 1 44 ? 6.324 -27.047 -4.016 1 86.25 44 PRO A CA 1
ATOM 342 C C . PRO A 1 44 ? 6.438 -25.609 -3.521 1 86.25 44 PRO A C 1
ATOM 344 O O . PRO A 1 44 ? 7.504 -25 -3.617 1 86.25 44 PRO A O 1
ATOM 347 N N . ILE A 1 45 ? 5.406 -25.109 -3.092 1 82.69 45 ILE A N 1
ATOM 348 C CA . ILE A 1 45 ? 5.41 -23.719 -2.615 1 82.69 45 ILE A CA 1
ATOM 349 C C . ILE A 1 45 ? 6.238 -23.625 -1.339 1 82.69 45 ILE A C 1
ATOM 351 O O . ILE A 1 45 ? 7.039 -22.688 -1.183 1 82.69 45 ILE A O 1
ATOM 355 N N . GLY A 1 46 ? 6.039 -24.562 -0.389 1 84.12 46 GLY A N 1
ATOM 356 C CA . GLY A 1 46 ? 6.891 -24.625 0.788 1 84.12 46 GLY A CA 1
ATOM 357 C C . GLY A 1 46 ? 8.352 -24.875 0.456 1 84.12 46 GLY A C 1
ATOM 358 O O . GLY A 1 46 ? 9.242 -24.391 1.151 1 84.12 46 GLY A O 1
ATOM 359 N N . GLY A 1 47 ? 8.625 -25.562 -0.641 1 87.44 47 GLY A N 1
ATOM 360 C CA . GLY A 1 47 ? 9.977 -25.891 -1.073 1 87.44 47 GLY A CA 1
ATOM 361 C C . GLY A 1 47 ? 10.711 -24.703 -1.678 1 87.44 47 GLY A C 1
ATOM 362 O O . GLY A 1 47 ? 11.906 -24.797 -1.975 1 87.44 47 GLY A O 1
ATOM 363 N N . LEU A 1 48 ? 10.016 -23.625 -1.87 1 87.12 48 LEU A N 1
ATOM 364 C CA . LEU A 1 48 ? 10.656 -22.438 -2.406 1 87.12 48 LEU A CA 1
ATOM 365 C C . LEU A 1 48 ? 11.742 -21.938 -1.466 1 87.12 48 LEU A C 1
ATOM 367 O O . LEU A 1 48 ? 12.602 -21.141 -1.866 1 87.12 48 LEU A O 1
ATOM 371 N N . SER A 1 49 ? 11.695 -22.344 -0.21 1 90.5 49 SER A N 1
ATOM 372 C CA . SER A 1 49 ? 12.695 -21.953 0.773 1 90.5 49 SER A CA 1
ATOM 373 C C . SER A 1 49 ? 14.086 -22.422 0.355 1 90.5 49 SER A C 1
ATOM 375 O O . SER A 1 49 ? 15.094 -21.906 0.853 1 90.5 49 SER A O 1
ATOM 377 N N . LYS A 1 50 ? 14.125 -23.344 -0.608 1 91.25 50 LYS A N 1
ATOM 378 C CA . LYS A 1 50 ? 15.406 -23.859 -1.062 1 91.25 50 LYS A CA 1
ATOM 379 C C . LYS A 1 50 ? 15.758 -23.344 -2.449 1 91.25 50 LYS A C 1
ATOM 381 O O . LYS A 1 50 ? 16.781 -23.719 -3.023 1 91.25 50 LYS A O 1
ATOM 386 N N . LEU A 1 51 ? 14.93 -22.531 -2.982 1 90.81 51 LEU A N 1
ATOM 387 C CA . LEU A 1 51 ? 15.148 -21.969 -4.312 1 90.81 51 LEU A CA 1
ATOM 388 C C . LEU A 1 51 ? 16.109 -20.797 -4.254 1 90.81 51 LEU A C 1
ATOM 390 O O . LEU A 1 51 ? 15.789 -19.75 -3.666 1 90.81 51 LEU A O 1
ATOM 394 N N . PRO A 1 52 ? 17.266 -20.906 -4.828 1 94.5 52 PRO A N 1
ATOM 395 C CA . PRO A 1 52 ? 18.234 -19.812 -4.754 1 94.5 52 PRO A CA 1
ATOM 396 C C . PRO A 1 52 ? 17.828 -18.609 -5.613 1 94.5 52 PRO A C 1
ATOM 398 O O . PRO A 1 52 ? 17.594 -18.766 -6.816 1 94.5 52 PRO A O 1
ATOM 401 N N . VAL A 1 53 ? 17.75 -17.5 -5.043 1 95.44 53 VAL A N 1
ATOM 402 C CA . VAL A 1 53 ? 17.391 -16.25 -5.707 1 95.44 53 VAL A CA 1
ATOM 403 C C . VAL A 1 53 ? 18.453 -15.188 -5.391 1 95.44 53 VAL A C 1
ATOM 405 O O . VAL A 1 53 ? 18.859 -15.031 -4.238 1 95.44 53 VAL A O 1
ATOM 408 N N . ALA A 1 54 ? 18.922 -14.438 -6.41 1 96.81 54 ALA A N 1
ATOM 409 C CA . ALA A 1 54 ? 19.953 -13.422 -6.223 1 96.81 54 ALA A CA 1
ATOM 410 C C . ALA A 1 54 ? 19.344 -12.086 -5.812 1 96.81 54 ALA A C 1
ATOM 412 O O . ALA A 1 54 ? 18.312 -11.68 -6.352 1 96.81 54 ALA A O 1
ATOM 413 N N . VAL A 1 55 ? 19.906 -11.484 -4.812 1 97 55 VAL A N 1
ATOM 414 C CA . VAL A 1 55 ? 19.531 -10.133 -4.41 1 97 55 VAL A CA 1
ATOM 415 C C . VAL A 1 55 ? 20.719 -9.195 -4.543 1 97 55 VAL A C 1
ATOM 417 O O . VAL A 1 55 ? 21.812 -9.484 -4.031 1 97 55 VAL A O 1
ATOM 420 N N . VAL A 1 56 ? 20.547 -8.086 -5.293 1 97.25 56 VAL A N 1
ATOM 421 C CA . VAL A 1 56 ? 21.609 -7.117 -5.516 1 97.25 56 VAL A CA 1
ATOM 422 C C . VAL A 1 56 ? 21.219 -5.77 -4.914 1 97.25 56 VAL A C 1
ATOM 424 O O . VAL A 1 56 ? 20.156 -5.227 -5.238 1 97.25 56 VAL A O 1
ATOM 427 N N . ASN A 1 57 ? 22 -5.281 -4.004 1 97.38 57 ASN A N 1
ATOM 428 C CA . ASN A 1 57 ? 21.781 -3.955 -3.436 1 97.38 57 ASN A CA 1
ATOM 429 C C . ASN A 1 57 ? 22.766 -2.934 -4.012 1 97.38 57 ASN A C 1
ATOM 431 O O . ASN A 1 57 ? 23.953 -2.961 -3.695 1 97.38 57 ASN A O 1
ATOM 435 N N . GLN A 1 58 ? 22.219 -2.025 -4.82 1 96.06 58 GLN A N 1
ATOM 436 C CA . GLN A 1 58 ? 23.062 -0.987 -5.406 1 96.06 58 GLN A CA 1
ATOM 437 C C . GLN A 1 58 ? 22.719 0.385 -4.832 1 96.06 58 GLN A C 1
ATOM 439 O O . GLN A 1 58 ? 23.203 1.407 -5.328 1 96.06 58 GLN A O 1
ATOM 444 N N . ASP A 1 59 ? 21.875 0.402 -3.838 1 95.56 59 ASP A N 1
ATOM 445 C CA . ASP A 1 59 ? 21.375 1.652 -3.27 1 95.56 59 ASP A CA 1
ATOM 446 C C . ASP A 1 59 ? 22.531 2.488 -2.703 1 95.56 59 ASP A C 1
ATOM 448 O O . ASP A 1 59 ? 23.344 1.986 -1.925 1 95.56 59 ASP A O 1
ATOM 452 N N . GLU A 1 60 ? 22.641 3.799 -3.07 1 92.25 60 GLU A N 1
ATOM 453 C CA . GLU A 1 60 ? 23.703 4.688 -2.623 1 92.25 60 GLU A CA 1
ATOM 454 C C . GLU A 1 60 ? 23.156 5.875 -1.842 1 92.25 60 GLU A C 1
ATOM 456 O O . GLU A 1 60 ? 23.891 6.797 -1.493 1 92.25 60 GLU A O 1
ATOM 461 N N . GLY A 1 61 ? 21.891 5.852 -1.569 1 89.38 61 GLY A N 1
ATOM 462 C CA . GLY A 1 61 ? 21.297 7 -0.909 1 89.38 61 GLY A CA 1
ATOM 463 C C . GLY A 1 61 ? 21.609 7.062 0.575 1 89.38 61 GLY A C 1
ATOM 464 O O . GLY A 1 61 ? 22.031 6.07 1.169 1 89.38 61 GLY A O 1
ATOM 465 N N . GLU A 1 62 ? 21.469 8.18 1.195 1 88.25 62 GLU A N 1
ATOM 466 C CA . GLU A 1 62 ? 21.844 8.461 2.58 1 88.25 62 GLU A CA 1
ATOM 467 C C . GLU A 1 62 ? 20.953 7.684 3.553 1 88.25 62 GLU A C 1
ATOM 469 O O . GLU A 1 62 ? 21.406 7.27 4.621 1 88.25 62 GLU A O 1
ATOM 474 N N . LEU A 1 63 ? 19.688 7.348 3.143 1 87.81 63 LEU A N 1
ATOM 475 C CA . LEU A 1 63 ? 18.75 6.668 4.031 1 87.81 63 LEU A CA 1
ATOM 476 C C . LEU A 1 63 ? 19.125 5.199 4.195 1 87.81 63 LEU A C 1
ATOM 478 O O . LEU A 1 63 ? 18.656 4.531 5.117 1 87.81 63 LEU A O 1
ATOM 482 N N . ASP A 1 64 ? 19.938 4.695 3.324 1 91.31 64 ASP A N 1
ATOM 483 C CA . ASP A 1 64 ? 20.344 3.295 3.311 1 91.31 64 ASP A CA 1
ATOM 484 C C . ASP A 1 64 ? 19.125 2.371 3.387 1 91.31 64 ASP A C 1
ATOM 486 O O . ASP A 1 64 ? 19.125 1.408 4.156 1 91.31 64 ASP A O 1
ATOM 490 N N . ALA A 1 65 ? 18.078 2.744 2.697 1 90.94 65 ALA A N 1
ATOM 491 C CA . ALA A 1 65 ? 16.844 1.957 2.691 1 90.94 65 ALA A CA 1
ATOM 492 C C . ALA A 1 65 ? 17.047 0.617 1.991 1 90.94 65 ALA A C 1
ATOM 494 O O . ALA A 1 65 ? 16.422 -0.38 2.344 1 90.94 65 ALA A O 1
ATOM 495 N N . GLY A 1 66 ? 17.953 0.612 1 1 93.38 66 GLY A N 1
ATOM 496 C CA . GLY A 1 66 ? 18.25 -0.627 0.3 1 93.38 66 GLY A CA 1
ATOM 497 C C . GLY A 1 66 ? 18.797 -1.707 1.209 1 93.38 66 GLY A C 1
ATOM 498 O O . GLY A 1 66 ? 18.406 -2.871 1.11 1 93.38 66 GLY A O 1
ATOM 499 N N . ALA A 1 67 ? 19.672 -1.338 2.08 1 93.62 67 ALA A N 1
ATOM 500 C CA . ALA A 1 67 ? 20.266 -2.283 3.023 1 93.62 67 ALA A CA 1
ATOM 501 C C . ALA A 1 67 ? 19.203 -2.854 3.965 1 93.62 67 ALA A C 1
ATOM 503 O O . ALA A 1 67 ? 19.266 -4.027 4.34 1 93.62 67 ALA A O 1
ATOM 504 N N . GLN A 1 68 ? 18.281 -2.076 4.336 1 89.69 68 GLN A N 1
ATOM 505 C CA . GLN A 1 68 ? 17.203 -2.527 5.207 1 89.69 68 GLN A CA 1
ATOM 506 C C . GLN A 1 68 ? 16.328 -3.553 4.5 1 89.69 68 GLN A C 1
ATOM 508 O O . GLN A 1 68 ? 15.898 -4.539 5.109 1 89.69 68 GLN A O 1
ATOM 513 N N . VAL A 1 69 ? 16.078 -3.242 3.271 1 90.44 69 VAL A N 1
ATOM 514 C CA . VAL A 1 69 ? 15.281 -4.164 2.473 1 90.44 69 VAL A CA 1
ATOM 515 C C . VAL A 1 69 ? 15.984 -5.516 2.379 1 90.44 69 VAL A C 1
ATOM 517 O O . VAL A 1 69 ? 15.359 -6.559 2.582 1 90.44 69 VAL A O 1
ATOM 520 N N . VAL A 1 70 ? 17.266 -5.496 2.062 1 94.12 70 VAL A N 1
ATOM 521 C CA . VAL A 1 70 ? 18.047 -6.723 1.908 1 94.12 70 VAL A CA 1
ATOM 522 C C . VAL A 1 70 ? 18.047 -7.5 3.223 1 94.12 70 VAL A C 1
ATOM 524 O O . VAL A 1 70 ? 17.906 -8.719 3.23 1 94.12 70 VAL A O 1
ATOM 527 N N . GLU A 1 71 ? 18.234 -6.812 4.328 1 92.19 71 GLU A N 1
ATOM 528 C CA . GLU A 1 71 ? 18.219 -7.449 5.641 1 92.19 71 GLU A CA 1
ATOM 529 C C . GLU A 1 71 ? 16.875 -8.133 5.906 1 92.19 71 GLU A C 1
ATOM 531 O O . GLU A 1 71 ? 16.844 -9.266 6.402 1 92.19 71 GLU A O 1
ATOM 536 N N . ASN A 1 72 ? 15.805 -7.5 5.547 1 88.25 72 ASN A N 1
ATOM 537 C CA . ASN A 1 72 ? 14.477 -8.062 5.723 1 88.25 72 ASN A CA 1
ATOM 538 C C . ASN A 1 72 ? 14.258 -9.289 4.836 1 88.25 72 ASN A C 1
ATOM 540 O O . ASN A 1 72 ? 13.625 -10.258 5.25 1 88.25 72 ASN A O 1
ATOM 544 N N . LEU A 1 73 ? 14.797 -9.203 3.627 1 90.75 73 LEU A N 1
ATOM 545 C CA . LEU A 1 73 ? 14.664 -10.328 2.699 1 90.75 73 LEU A CA 1
ATOM 546 C C . LEU A 1 73 ? 15.43 -11.539 3.203 1 90.75 73 LEU A C 1
ATOM 548 O O . LEU A 1 73 ? 14.93 -12.664 3.146 1 90.75 73 LEU A O 1
ATOM 552 N N . LEU A 1 74 ? 16.625 -11.312 3.697 1 92.62 74 LEU A N 1
ATOM 553 C CA . LEU A 1 74 ? 17.484 -12.391 4.145 1 92.62 74 LEU A CA 1
ATOM 554 C C . LEU A 1 74 ? 16.938 -13.039 5.41 1 92.62 74 LEU A C 1
ATOM 556 O O . LEU A 1 74 ? 17.266 -14.195 5.711 1 92.62 74 LEU A O 1
ATOM 560 N N . GLU A 1 75 ? 16.047 -12.383 6.121 1 88.75 75 GLU A N 1
ATOM 561 C CA . GLU A 1 75 ? 15.477 -12.898 7.355 1 88.75 75 GLU A CA 1
ATOM 562 C C . GLU A 1 75 ? 14.258 -13.781 7.066 1 88.75 75 GLU A C 1
ATOM 564 O O . GLU A 1 75 ? 13.82 -14.547 7.934 1 88.75 75 GLU A O 1
ATOM 569 N N . GLN A 1 76 ? 13.75 -13.656 5.836 1 83.69 76 GLN A N 1
ATOM 570 C CA . GLN A 1 76 ? 12.594 -14.477 5.477 1 83.69 76 GLN A CA 1
ATOM 571 C C . GLN A 1 76 ? 13.016 -15.906 5.172 1 83.69 76 GLN A C 1
ATOM 573 O O . GLN A 1 76 ? 14.078 -16.141 4.602 1 83.69 76 GLN A O 1
ATOM 578 N N . ASP A 1 77 ? 12.195 -16.844 5.609 1 85.19 77 ASP A N 1
ATOM 579 C CA . ASP A 1 77 ? 12.523 -18.266 5.418 1 85.19 77 ASP A CA 1
ATOM 580 C C . ASP A 1 77 ? 11.719 -18.859 4.262 1 85.19 77 ASP A C 1
ATOM 582 O O . ASP A 1 77 ? 11.906 -20.016 3.908 1 85.19 77 ASP A O 1
ATOM 586 N N . ASP A 1 78 ? 10.945 -18.109 3.609 1 84.94 78 ASP A N 1
ATOM 587 C CA . ASP A 1 78 ? 10.055 -18.625 2.576 1 84.94 78 ASP A CA 1
ATOM 588 C C . ASP A 1 78 ? 10.789 -18.781 1.244 1 84.94 78 ASP A C 1
ATOM 590 O O . ASP A 1 78 ? 10.352 -19.531 0.37 1 84.94 78 ASP A O 1
ATOM 594 N N . ILE A 1 79 ? 11.922 -18.016 1.061 1 88.81 79 ILE A N 1
ATOM 595 C CA . ILE A 1 79 ? 12.75 -18.078 -0.138 1 88.81 79 ILE A CA 1
ATOM 596 C C . ILE A 1 79 ? 14.219 -18 0.251 1 88.81 79 ILE A C 1
ATOM 598 O O . ILE A 1 79 ? 14.57 -17.375 1.257 1 88.81 79 ILE A O 1
ATOM 602 N N . LYS A 1 80 ? 15.078 -18.656 -0.438 1 93.44 80 LYS A N 1
ATOM 603 C CA . LYS A 1 80 ? 16.516 -18.578 -0.183 1 93.44 80 LYS A CA 1
ATOM 604 C C . LYS A 1 80 ? 17.156 -17.422 -0.93 1 93.44 80 LYS A C 1
ATOM 606 O O . LYS A 1 80 ? 17.766 -17.609 -1.978 1 93.44 80 LYS A O 1
ATOM 611 N N . PHE A 1 81 ? 17.109 -16.312 -0.31 1 94.62 81 PHE A N 1
ATOM 612 C CA . PHE A 1 81 ? 17.719 -15.109 -0.869 1 94.62 81 PHE A CA 1
ATOM 613 C C . PHE A 1 81 ? 19.219 -15.102 -0.599 1 94.62 81 PHE A C 1
ATOM 615 O O . PHE A 1 81 ? 19.656 -15.367 0.523 1 94.62 81 PHE A O 1
ATOM 622 N N . ILE A 1 82 ? 20.016 -14.828 -1.59 1 96.62 82 ILE A N 1
ATOM 623 C CA . ILE A 1 82 ? 21.469 -14.727 -1.463 1 96.62 82 ILE A CA 1
ATOM 624 C C . ILE A 1 82 ? 21.938 -13.375 -1.99 1 96.62 82 ILE A C 1
ATOM 626 O O . ILE A 1 82 ? 21.734 -13.055 -3.162 1 96.62 82 ILE A O 1
ATOM 630 N N . GLU A 1 83 ? 22.547 -12.609 -1.145 1 97.12 83 GLU A N 1
ATOM 631 C CA . GLU A 1 83 ? 23.062 -11.312 -1.564 1 97.12 83 GLU A CA 1
ATOM 632 C C . GLU A 1 83 ? 24.359 -11.461 -2.357 1 97.12 83 GLU A C 1
ATOM 634 O O . GLU A 1 83 ? 25.312 -12.078 -1.884 1 97.12 83 GLU A O 1
ATOM 639 N N . VAL A 1 84 ? 24.344 -10.969 -3.525 1 97.56 84 VAL A N 1
ATOM 640 C CA . VAL A 1 84 ? 25.516 -11.086 -4.398 1 97.56 84 VAL A CA 1
ATOM 641 C C . VAL A 1 84 ? 25.734 -9.766 -5.133 1 97.56 84 VAL A C 1
ATOM 643 O O . VAL A 1 84 ? 24.938 -8.836 -5.008 1 97.56 84 VAL A O 1
ATOM 646 N N . SER A 1 85 ? 26.859 -9.617 -5.867 1 96.69 85 SER A N 1
ATOM 647 C CA . SER A 1 85 ? 27.125 -8.445 -6.695 1 96.69 85 SER A CA 1
ATOM 648 C C . SER A 1 85 ? 26.297 -8.469 -7.973 1 96.69 85 SER A C 1
ATOM 650 O O . SER A 1 85 ? 25.719 -9.5 -8.328 1 96.69 85 SER A O 1
ATOM 652 N N . ALA A 1 86 ? 26.125 -7.305 -8.578 1 95.75 86 ALA A N 1
ATOM 653 C CA . ALA A 1 86 ? 25.359 -7.199 -9.82 1 95.75 86 ALA A CA 1
ATOM 654 C C . ALA A 1 86 ? 25.922 -8.133 -10.891 1 95.75 86 ALA A C 1
ATOM 656 O O . ALA A 1 86 ? 25.172 -8.766 -11.633 1 95.75 86 ALA A O 1
ATOM 657 N N . GLU A 1 87 ? 27.234 -8.219 -10.984 1 95.94 87 GLU A N 1
ATOM 658 C CA . GLU A 1 87 ? 27.891 -9.078 -11.969 1 95.94 87 GLU A CA 1
ATOM 659 C C . GLU A 1 87 ? 27.625 -10.555 -11.68 1 95.94 87 GLU A C 1
ATOM 661 O O . GLU A 1 87 ? 27.281 -11.32 -12.586 1 95.94 87 GLU A O 1
ATOM 666 N N . GLU A 1 88 ? 27.703 -10.906 -10.461 1 96.44 88 GLU A N 1
ATOM 667 C CA . GLU A 1 88 ? 27.453 -12.289 -10.07 1 96.44 88 GLU A CA 1
ATOM 668 C C . GLU A 1 88 ? 26 -12.672 -10.328 1 96.44 88 GLU A C 1
ATOM 670 O O . GLU A 1 88 ? 25.703 -13.797 -10.734 1 96.44 88 GLU A O 1
ATOM 675 N N . ALA A 1 89 ? 25.109 -11.758 -10.031 1 96.25 89 ALA A N 1
ATOM 676 C CA . ALA A 1 89 ? 23.688 -12.008 -10.266 1 96.25 89 ALA A CA 1
ATOM 677 C C . ALA A 1 89 ? 23.422 -12.227 -11.75 1 96.25 89 ALA A C 1
ATOM 679 O O . ALA A 1 89 ? 22.688 -13.156 -12.125 1 96.25 89 ALA A O 1
ATOM 680 N N . ARG A 1 90 ? 24 -11.352 -12.602 1 93.62 90 ARG A N 1
ATOM 681 C CA . ARG A 1 90 ? 23.781 -11.461 -14.039 1 93.62 90 ARG A CA 1
ATOM 682 C C . ARG A 1 90 ? 24.297 -12.797 -14.57 1 93.62 90 ARG A C 1
ATOM 684 O O . ARG A 1 90 ? 23.578 -13.492 -15.297 1 93.62 90 ARG A O 1
ATOM 691 N N . GLU A 1 91 ? 25.469 -13.18 -14.18 1 94.31 91 GLU A N 1
ATOM 692 C CA . GLU A 1 91 ? 26.062 -14.445 -14.609 1 94.31 91 GLU A CA 1
ATOM 693 C C . GLU A 1 91 ? 25.281 -15.633 -14.031 1 94.31 91 GLU A C 1
ATOM 695 O O . GLU A 1 91 ? 25.031 -16.609 -14.734 1 94.31 91 GLU A O 1
ATOM 700 N N . GLY A 1 92 ? 24.938 -15.477 -12.758 1 95.5 92 GLY A N 1
ATOM 701 C CA . GLY A 1 92 ? 24.234 -16.562 -12.078 1 95.5 92 GLY A CA 1
ATOM 702 C C . GLY A 1 92 ? 22.844 -16.812 -12.625 1 95.5 92 GLY A C 1
ATOM 703 O O . GLY A 1 92 ? 22.406 -17.969 -12.719 1 95.5 92 GLY A O 1
ATOM 704 N N . ILE A 1 93 ? 22.125 -15.773 -12.992 1 93.62 93 ILE A N 1
ATOM 705 C CA . ILE A 1 93 ? 20.797 -15.922 -13.578 1 93.62 93 ILE A CA 1
ATOM 706 C C . ILE A 1 93 ? 20.906 -16.5 -14.984 1 93.62 93 ILE A C 1
ATOM 708 O O . ILE A 1 93 ? 20.094 -17.344 -15.383 1 93.62 93 ILE A O 1
ATOM 712 N N . ASN A 1 94 ? 21.969 -16.109 -15.703 1 91.56 94 ASN A N 1
ATOM 713 C CA . ASN A 1 94 ? 22.188 -16.594 -17.062 1 91.56 94 ASN A CA 1
ATOM 714 C C . ASN A 1 94 ? 22.531 -18.078 -17.078 1 91.56 94 ASN A C 1
ATOM 716 O O . ASN A 1 94 ? 22.109 -18.812 -17.969 1 91.56 94 ASN A O 1
ATOM 720 N N . ASP A 1 95 ? 23.266 -18.516 -16.062 1 90.88 95 ASP A N 1
ATOM 721 C CA . ASP A 1 95 ? 23.719 -19.906 -16.094 1 90.88 95 ASP A CA 1
ATOM 722 C C . ASP A 1 95 ? 22.812 -20.797 -15.25 1 90.88 95 ASP A C 1
ATOM 724 O O . ASP A 1 95 ? 23.078 -21.984 -15.078 1 90.88 95 ASP A O 1
ATOM 728 N N . GLY A 1 96 ? 21.828 -20.25 -14.633 1 90.5 96 GLY A N 1
ATOM 729 C CA . GLY A 1 96 ? 20.828 -21.047 -13.938 1 90.5 96 GLY A CA 1
ATOM 730 C C . GLY A 1 96 ? 21.156 -21.281 -12.477 1 90.5 96 GLY A C 1
ATOM 731 O O . GLY A 1 96 ? 20.484 -22.047 -11.789 1 90.5 96 GLY A O 1
ATOM 732 N N . THR A 1 97 ? 22.266 -20.703 -12.008 1 93.81 97 THR A N 1
ATOM 733 C CA . THR A 1 97 ? 22.594 -20.797 -10.594 1 93.81 97 THR A CA 1
ATOM 734 C C . THR A 1 97 ? 21.5 -20.172 -9.734 1 93.81 97 THR A C 1
ATOM 736 O O . THR A 1 97 ? 21.125 -20.719 -8.703 1 93.81 97 THR A O 1
ATOM 739 N N . TYR A 1 98 ? 21.062 -19.016 -10.156 1 95.25 98 TYR A N 1
ATOM 740 C CA . TYR A 1 98 ? 19.891 -18.344 -9.57 1 95.25 98 TYR A CA 1
ATOM 741 C C . TYR A 1 98 ? 18.719 -18.375 -10.531 1 95.25 98 TYR A C 1
ATOM 743 O O . TYR A 1 98 ? 18.875 -18.141 -11.727 1 95.25 98 TYR A O 1
ATOM 751 N N . TYR A 1 99 ? 17.594 -18.688 -10.016 1 93.88 99 TYR A N 1
ATOM 752 C CA . TYR A 1 99 ? 16.422 -18.797 -10.867 1 93.88 99 TYR A CA 1
ATOM 753 C C . TYR A 1 99 ? 15.945 -17.422 -11.336 1 93.88 99 TYR A C 1
ATOM 755 O O . TYR A 1 99 ? 15.484 -17.281 -12.469 1 93.88 99 TYR A O 1
ATOM 763 N N . PHE A 1 100 ? 15.984 -16.406 -10.461 1 93.94 100 PHE A N 1
ATOM 764 C CA . PHE A 1 100 ? 15.711 -15.016 -10.773 1 93.94 100 PHE A CA 1
ATOM 765 C C . PHE A 1 100 ? 16.438 -14.086 -9.812 1 93.94 100 PHE A C 1
ATOM 767 O O . PHE A 1 100 ? 17.188 -14.547 -8.945 1 93.94 100 PHE A O 1
ATOM 774 N N . GLY A 1 101 ? 16.344 -12.789 -10.102 1 95.12 101 GLY A N 1
ATOM 775 C CA . GLY A 1 101 ? 17.047 -11.836 -9.25 1 95.12 101 GLY A CA 1
ATOM 776 C C . GLY A 1 101 ? 16.203 -10.609 -8.938 1 95.12 101 GLY A C 1
ATOM 777 O O . GLY A 1 101 ? 15.297 -10.258 -9.688 1 95.12 101 GLY A O 1
ATOM 778 N N . ILE A 1 102 ? 16.484 -10.078 -7.754 1 94.81 102 ILE A N 1
ATOM 779 C CA . ILE A 1 102 ? 15.914 -8.805 -7.328 1 94.81 102 ILE A CA 1
ATOM 780 C C . ILE A 1 102 ? 17.016 -7.762 -7.188 1 94.81 102 ILE A C 1
ATOM 782 O O . ILE A 1 102 ? 18.016 -7.996 -6.496 1 94.81 102 ILE A O 1
ATOM 786 N N . GLU A 1 103 ? 16.875 -6.645 -7.852 1 96.12 103 GLU A N 1
ATOM 787 C CA . GLU A 1 103 ? 17.891 -5.598 -7.812 1 96.12 103 GLU A CA 1
ATOM 788 C C . GLU A 1 103 ? 17.328 -4.297 -7.246 1 96.12 103 GLU A C 1
ATOM 790 O O . GLU A 1 103 ? 16.297 -3.801 -7.719 1 96.12 103 GLU A O 1
ATOM 795 N N . ILE A 1 104 ? 17.984 -3.824 -6.238 1 95.62 104 ILE A N 1
ATOM 796 C CA . ILE A 1 104 ? 17.688 -2.512 -5.676 1 95.62 104 ILE A CA 1
ATOM 797 C C . ILE A 1 104 ? 18.578 -1.459 -6.332 1 95.62 104 ILE A C 1
ATOM 799 O O . ILE A 1 104 ? 19.797 -1.439 -6.109 1 95.62 104 ILE A O 1
ATOM 803 N N . PRO A 1 105 ? 17.984 -0.568 -7.117 1 94.69 105 PRO A N 1
ATOM 804 C CA . PRO A 1 105 ? 18.781 0.362 -7.91 1 94.69 105 PRO A CA 1
ATOM 805 C C . PRO A 1 105 ? 19.484 1.412 -7.051 1 94.69 105 PRO A C 1
ATOM 807 O O . PRO A 1 105 ? 19.219 1.526 -5.855 1 94.69 105 PRO A O 1
ATOM 810 N N . LYS A 1 106 ? 20.328 2.248 -7.652 1 95.5 106 LYS A N 1
ATOM 811 C CA . LYS A 1 106 ? 21.203 3.217 -7 1 95.5 106 LYS A CA 1
ATOM 812 C C . LYS A 1 106 ? 20.391 4.328 -6.34 1 95.5 106 LYS A C 1
ATOM 814 O O . LYS A 1 106 ? 20.781 4.836 -5.285 1 95.5 106 LYS A O 1
ATOM 819 N N . ASN A 1 107 ? 19.281 4.68 -6.898 1 93.94 107 ASN A N 1
ATOM 820 C CA . ASN A 1 107 ? 18.516 5.836 -6.43 1 93.94 107 ASN A CA 1
ATOM 821 C C . ASN A 1 107 ? 17.359 5.414 -5.535 1 93.94 107 ASN A C 1
ATOM 823 O O . ASN A 1 107 ? 16.406 6.172 -5.359 1 93.94 107 ASN A O 1
ATOM 827 N N . PHE A 1 108 ? 17.438 4.223 -4.961 1 95.12 108 PHE A N 1
ATOM 828 C CA . PHE A 1 108 ? 16.328 3.691 -4.184 1 95.12 108 PHE A CA 1
ATOM 829 C C . PHE A 1 108 ? 16.016 4.59 -2.992 1 95.12 108 PHE A C 1
ATOM 831 O O . PHE A 1 108 ? 14.898 5.086 -2.85 1 95.12 108 PHE A O 1
ATOM 838 N N . SER A 1 109 ? 17 4.852 -2.158 1 93.38 109 SER A N 1
ATOM 839 C CA . SER A 1 109 ? 16.828 5.703 -0.983 1 93.38 109 SER A CA 1
ATOM 840 C C . SER A 1 109 ? 16.438 7.121 -1.379 1 93.38 109 SER A C 1
ATOM 842 O O . SER A 1 109 ? 15.609 7.754 -0.713 1 93.38 109 SER A O 1
ATOM 844 N N . ASP A 1 110 ? 17.031 7.688 -2.412 1 93.25 110 ASP A N 1
ATOM 845 C CA . ASP A 1 110 ? 16.719 9.031 -2.887 1 93.25 110 ASP A CA 1
ATOM 846 C C . ASP A 1 110 ? 15.25 9.141 -3.303 1 93.25 110 ASP A C 1
ATOM 848 O O . ASP A 1 110 ? 14.617 10.172 -3.084 1 93.25 110 ASP A O 1
ATOM 852 N N . SER A 1 111 ? 14.781 8.086 -3.904 1 91.5 111 SER A N 1
ATOM 853 C CA . SER A 1 111 ? 13.391 8.062 -4.32 1 91.5 111 SER A CA 1
ATOM 854 C C . SER A 1 111 ? 12.453 8.055 -3.119 1 91.5 111 SER A C 1
ATOM 856 O O . SER A 1 111 ? 11.43 8.742 -3.115 1 91.5 111 SER A O 1
ATOM 858 N N . ILE A 1 112 ? 12.805 7.285 -2.133 1 88.44 112 ILE A N 1
ATOM 859 C CA . ILE A 1 112 ? 12.008 7.238 -0.913 1 88.44 112 ILE A CA 1
ATOM 860 C C . ILE A 1 112 ? 11.969 8.617 -0.262 1 88.44 112 ILE A C 1
ATOM 862 O O . ILE A 1 112 ? 10.922 9.07 0.199 1 88.44 112 ILE A O 1
ATOM 866 N N . ALA A 1 113 ? 13.078 9.336 -0.257 1 87.56 113 ALA A N 1
ATOM 867 C CA . ALA A 1 113 ? 13.211 10.648 0.367 1 87.56 113 ALA A CA 1
ATOM 868 C C . ALA A 1 113 ? 12.539 11.727 -0.48 1 87.56 113 ALA A C 1
ATOM 870 O O . ALA A 1 113 ? 12.312 12.844 -0.007 1 87.56 113 ALA A O 1
ATOM 871 N N . SER A 1 114 ? 12.172 11.398 -1.69 1 87.69 114 SER A N 1
ATOM 872 C CA . SER A 1 114 ? 11.68 12.398 -2.635 1 87.69 114 SER A CA 1
ATOM 873 C C . SER A 1 114 ? 10.242 12.797 -2.312 1 87.69 114 SER A C 1
ATOM 875 O O . SER A 1 114 ? 9.695 13.711 -2.93 1 87.69 114 SER A O 1
ATOM 877 N N . VAL A 1 115 ? 9.609 12.172 -1.379 1 83.56 115 VAL A N 1
ATOM 878 C CA . VAL A 1 115 ? 8.211 12.414 -1.04 1 83.56 115 VAL A CA 1
ATOM 879 C C . VAL A 1 115 ? 8.016 13.875 -0.658 1 83.56 115 VAL A C 1
ATOM 881 O O . VAL A 1 115 ? 6.949 14.453 -0.897 1 83.56 115 VAL A O 1
ATOM 884 N N . THR A 1 116 ? 8.984 14.555 -0.07 1 81.56 116 THR A N 1
ATOM 885 C CA . THR A 1 116 ? 8.898 15.945 0.37 1 81.56 116 THR A CA 1
ATOM 886 C C . THR A 1 116 ? 9.586 16.875 -0.629 1 81.56 116 THR A C 1
ATOM 888 O O . THR A 1 116 ? 9.758 18.062 -0.363 1 81.56 116 THR A O 1
ATOM 891 N N . SER A 1 117 ? 10.008 16.219 -1.717 1 82.62 117 SER A N 1
ATOM 892 C CA . SER A 1 117 ? 10.688 17.016 -2.732 1 82.62 117 SER A CA 1
ATOM 893 C C . SER A 1 117 ? 9.695 17.547 -3.768 1 82.62 117 SER A C 1
ATOM 895 O O . SER A 1 117 ? 8.5 17.281 -3.676 1 82.62 117 SER A O 1
ATOM 897 N N . ASP A 1 118 ? 10.195 18.312 -4.812 1 84.88 118 ASP A N 1
ATOM 898 C CA . ASP A 1 118 ? 9.375 18.922 -5.859 1 84.88 118 ASP A CA 1
ATOM 899 C C . ASP A 1 118 ? 8.953 17.859 -6.887 1 84.88 118 ASP A C 1
ATOM 901 O O . ASP A 1 118 ? 8.039 18.109 -7.68 1 84.88 118 ASP A O 1
ATOM 905 N N . SER A 1 119 ? 9.617 16.75 -6.797 1 87.38 119 SER A N 1
ATOM 906 C CA . SER A 1 119 ? 9.312 15.688 -7.762 1 87.38 119 SER A CA 1
ATOM 907 C C . SER A 1 119 ? 9.242 14.328 -7.082 1 87.38 119 SER A C 1
ATOM 909 O O . SER A 1 119 ? 10.141 13.5 -7.258 1 87.38 119 SER A O 1
ATOM 911 N N . PRO A 1 120 ? 8.172 14.164 -6.402 1 88.62 120 PRO A N 1
ATOM 912 C CA . PRO A 1 120 ? 8.047 12.875 -5.723 1 88.62 120 PRO A CA 1
ATOM 913 C C . PRO A 1 120 ? 7.973 11.703 -6.695 1 88.62 120 PRO A C 1
ATOM 915 O O . PRO A 1 120 ? 7.324 11.805 -7.738 1 88.62 120 PRO A O 1
ATOM 918 N N . ALA A 1 121 ? 8.797 10.688 -6.457 1 89.12 121 ALA A N 1
ATOM 919 C CA . ALA A 1 121 ? 8.805 9.477 -7.27 1 89.12 121 ALA A CA 1
ATOM 920 C C . ALA A 1 121 ? 8.922 8.227 -6.398 1 89.12 121 ALA A C 1
ATOM 922 O O . ALA A 1 121 ? 9.688 8.211 -5.43 1 89.12 121 ALA A O 1
ATOM 923 N N . PRO A 1 122 ? 8.125 7.211 -6.789 1 90.62 122 PRO A N 1
ATOM 924 C CA . PRO A 1 122 ? 8.25 5.977 -6.008 1 90.62 122 PRO A CA 1
ATOM 925 C C . PRO A 1 122 ? 9.586 5.277 -6.219 1 90.62 122 PRO A C 1
ATOM 927 O O . PRO A 1 122 ? 10.203 5.414 -7.281 1 90.62 122 PRO A O 1
ATOM 930 N N . ALA A 1 123 ? 10.094 4.625 -5.137 1 92.38 123 ALA A N 1
ATOM 931 C CA . ALA A 1 123 ? 11.258 3.76 -5.281 1 92.38 123 ALA A CA 1
ATOM 932 C C . ALA A 1 123 ? 10.93 2.527 -6.117 1 92.38 123 ALA A C 1
ATOM 934 O O . ALA A 1 123 ? 9.789 2.057 -6.117 1 92.38 123 ALA A O 1
ATOM 935 N N . THR A 1 124 ? 11.922 2.07 -6.918 1 92.19 124 THR A N 1
ATOM 936 C CA . THR A 1 124 ? 11.656 0.929 -7.789 1 92.19 124 THR A CA 1
ATOM 937 C C . THR A 1 124 ? 12.57 -0.241 -7.438 1 92.19 124 THR A C 1
ATOM 939 O O . THR A 1 124 ? 13.727 -0.04 -7.047 1 92.19 124 THR A O 1
ATOM 942 N N . VAL A 1 125 ? 11.984 -1.446 -7.484 1 92.75 125 VAL A N 1
ATOM 943 C CA . VAL A 1 125 ? 12.734 -2.691 -7.375 1 92.75 125 VAL A CA 1
ATOM 944 C C . VAL A 1 125 ? 12.695 -3.441 -8.703 1 92.75 125 VAL A C 1
ATOM 946 O O . VAL A 1 125 ? 11.625 -3.623 -9.289 1 92.75 125 VAL A O 1
ATOM 949 N N . ASN A 1 126 ? 13.906 -3.795 -9.18 1 93.31 126 ASN A N 1
ATOM 950 C CA . ASN A 1 126 ? 13.984 -4.492 -10.461 1 93.31 126 ASN A CA 1
ATOM 951 C C . ASN A 1 126 ? 13.922 -6.008 -10.281 1 93.31 126 ASN A C 1
ATOM 953 O O . ASN A 1 126 ? 14.695 -6.578 -9.508 1 93.31 126 ASN A O 1
ATOM 957 N N . ALA A 1 127 ? 12.938 -6.586 -10.961 1 93 127 ALA A N 1
ATOM 958 C CA . ALA A 1 127 ? 12.875 -8.039 -11.039 1 93 127 ALA A CA 1
ATOM 959 C C . ALA A 1 127 ? 13.516 -8.555 -12.32 1 93 127 ALA A C 1
ATOM 961 O O . ALA A 1 127 ? 13.133 -8.141 -13.422 1 93 127 ALA A O 1
ATOM 962 N N . VAL A 1 128 ? 14.539 -9.383 -12.188 1 92.94 128 VAL A N 1
ATOM 963 C CA . VAL A 1 128 ? 15.266 -9.906 -13.336 1 92.94 128 VAL A CA 1
ATOM 964 C C . VAL A 1 128 ? 14.953 -11.391 -13.516 1 92.94 128 VAL A C 1
ATOM 966 O O . VAL A 1 128 ? 15.289 -12.211 -12.664 1 92.94 128 VAL A O 1
ATOM 969 N N . PHE A 1 129 ? 14.32 -11.68 -14.672 1 91.25 129 PHE A N 1
ATOM 970 C CA . PHE A 1 129 ? 13.953 -13.062 -14.961 1 91.25 129 PHE A CA 1
ATOM 971 C C . PHE A 1 129 ? 14.695 -13.578 -16.188 1 91.25 129 PHE A C 1
ATOM 973 O O . PHE A 1 129 ? 15.234 -12.789 -16.969 1 91.25 129 PHE A O 1
ATOM 980 N N . ASN A 1 130 ? 14.875 -14.875 -16.266 1 91.38 130 ASN A N 1
ATOM 981 C CA . ASN A 1 130 ? 15.367 -15.633 -17.406 1 91.38 130 ASN A CA 1
ATOM 982 C C . ASN A 1 130 ? 14.492 -16.859 -17.688 1 91.38 130 ASN A C 1
ATOM 984 O O . ASN A 1 130 ? 14.508 -17.828 -16.922 1 91.38 130 ASN A O 1
ATOM 988 N N . ASN A 1 131 ? 13.812 -16.828 -18.812 1 89.38 131 ASN A N 1
ATOM 989 C CA . ASN A 1 131 ? 12.828 -17.859 -19.094 1 89.38 131 ASN A CA 1
ATOM 990 C C . ASN A 1 131 ? 13.5 -19.203 -19.391 1 89.38 131 ASN A C 1
ATOM 992 O O . ASN A 1 131 ? 12.836 -20.25 -19.375 1 89.38 131 ASN A O 1
ATOM 996 N N . SER A 1 132 ? 14.758 -19.203 -19.578 1 90.62 132 SER A N 1
ATOM 997 C CA . SER A 1 132 ? 15.484 -20.469 -19.766 1 90.62 132 SER A CA 1
ATOM 998 C C . SER A 1 132 ? 15.625 -21.219 -18.453 1 90.62 132 SER A C 1
ATOM 1000 O O . SER A 1 132 ? 16.016 -22.391 -18.438 1 90.62 132 SER A O 1
ATOM 1002 N N . ASN A 1 133 ? 15.32 -20.531 -17.344 1 90.5 133 ASN A N 1
ATOM 1003 C CA . ASN A 1 133 ? 15.438 -21.156 -16.031 1 90.5 133 ASN A CA 1
ATOM 1004 C C . ASN A 1 133 ? 14.125 -21.828 -15.617 1 90.5 133 ASN A C 1
ATOM 1006 O O . ASN A 1 133 ? 14.047 -22.422 -14.539 1 90.5 133 ASN A O 1
ATOM 1010 N N . GLY A 1 134 ? 13.172 -21.766 -16.453 1 89.12 134 GLY A N 1
ATOM 1011 C CA . GLY A 1 134 ? 11.906 -22.422 -16.141 1 89.12 134 GLY A CA 1
ATOM 1012 C C . GLY A 1 134 ? 10.758 -21.438 -16.016 1 89.12 134 GLY A C 1
ATOM 1013 O O . GLY A 1 134 ? 10.914 -20.359 -15.453 1 89.12 134 GLY A O 1
ATOM 1014 N N . PHE A 1 135 ? 9.68 -21.781 -16.484 1 85.5 135 PHE A N 1
ATOM 1015 C CA . PHE A 1 135 ? 8.508 -20.922 -16.5 1 85.5 135 PHE A CA 1
ATOM 1016 C C . PHE A 1 135 ? 7.957 -20.734 -15.086 1 85.5 135 PHE A C 1
ATOM 1018 O O . PHE A 1 135 ? 7.672 -19.609 -14.672 1 85.5 135 PHE A O 1
ATOM 1025 N N . ILE A 1 136 ? 7.781 -21.828 -14.336 1 84.81 136 ILE A N 1
ATOM 1026 C CA . ILE A 1 136 ? 7.164 -21.75 -13.016 1 84.81 136 ILE A CA 1
ATOM 1027 C C . ILE A 1 136 ? 8.047 -20.922 -12.078 1 84.81 136 ILE A C 1
ATOM 1029 O O . ILE A 1 136 ? 7.543 -20.188 -11.227 1 84.81 136 ILE A O 1
ATOM 1033 N N . ALA A 1 137 ? 9.359 -21.078 -12.281 1 84.06 137 ALA A N 1
ATOM 1034 C CA . ALA A 1 137 ? 10.273 -20.25 -11.492 1 84.06 137 ALA A CA 1
ATOM 1035 C C . ALA A 1 137 ? 10.031 -18.766 -11.75 1 84.06 137 ALA A C 1
ATOM 1037 O O . ALA A 1 137 ? 10.023 -17.953 -10.812 1 84.06 137 ALA A O 1
ATOM 1038 N N . SER A 1 138 ? 9.852 -18.422 -13.023 1 86.25 138 SER A N 1
ATOM 1039 C CA . SER A 1 138 ? 9.586 -17.031 -13.367 1 86.25 138 SER A CA 1
ATOM 1040 C C . SER A 1 138 ? 8.211 -16.594 -12.852 1 86.25 138 SER A C 1
ATOM 1042 O O . SER A 1 138 ? 8.062 -15.477 -12.336 1 86.25 138 SER A O 1
ATOM 1044 N N . MET A 1 139 ? 7.211 -17.438 -12.961 1 83.5 139 MET A N 1
ATOM 1045 C CA . MET A 1 139 ? 5.855 -17.125 -12.523 1 83.5 139 MET A CA 1
ATOM 1046 C C . MET A 1 139 ? 5.805 -16.953 -11.008 1 83.5 139 MET A C 1
ATOM 1048 O O . MET A 1 139 ? 5.27 -15.961 -10.516 1 83.5 139 MET A O 1
ATOM 1052 N N . LEU A 1 140 ? 6.375 -17.875 -10.297 1 82.44 140 LEU A N 1
ATOM 1053 C CA . LEU A 1 140 ? 6.41 -17.797 -8.844 1 82.44 140 LEU A CA 1
ATOM 1054 C C . LEU A 1 140 ? 7.316 -16.656 -8.391 1 82.44 140 LEU A C 1
ATOM 1056 O O . LEU A 1 140 ? 7.047 -16 -7.379 1 82.44 140 LEU A O 1
ATOM 1060 N N . GLY A 1 141 ? 8.43 -16.531 -9.18 1 84.88 141 GLY A N 1
ATOM 1061 C CA . GLY A 1 141 ? 9.297 -15.398 -8.898 1 84.88 141 GLY A CA 1
ATOM 1062 C C . GLY A 1 141 ? 8.578 -14.062 -8.945 1 84.88 141 GLY A C 1
ATOM 1063 O O . GLY A 1 141 ? 8.773 -13.219 -8.07 1 84.88 141 GLY A O 1
ATOM 1064 N N . ASN A 1 142 ? 7.734 -13.891 -9.961 1 85.19 142 ASN A N 1
ATOM 1065 C CA . ASN A 1 142 ? 6.938 -12.672 -10.055 1 85.19 142 ASN A CA 1
ATOM 1066 C C . ASN A 1 142 ? 6.035 -12.492 -8.836 1 85.19 142 ASN A C 1
ATOM 1068 O O . ASN A 1 142 ? 5.875 -11.375 -8.344 1 85.19 142 ASN A O 1
ATOM 1072 N N . GLN A 1 143 ? 5.477 -13.539 -8.375 1 81.19 143 GLN A N 1
ATOM 1073 C CA . GLN A 1 143 ? 4.621 -13.484 -7.191 1 81.19 143 GLN A CA 1
ATOM 1074 C C . GLN A 1 143 ? 5.426 -13.117 -5.949 1 81.19 143 GLN A C 1
ATOM 1076 O O . GLN A 1 143 ? 4.965 -12.336 -5.117 1 81.19 143 GLN A O 1
ATOM 1081 N N . VAL A 1 144 ? 6.574 -13.695 -5.879 1 84.25 144 VAL A N 1
ATOM 1082 C CA . VAL A 1 144 ? 7.445 -13.422 -4.746 1 84.25 144 VAL A CA 1
ATOM 1083 C C . VAL A 1 144 ? 7.84 -11.945 -4.746 1 84.25 144 VAL A C 1
ATOM 1085 O O . VAL A 1 144 ? 7.77 -11.273 -3.709 1 84.25 144 VAL A O 1
ATOM 1088 N N . VAL A 1 145 ? 8.234 -11.453 -5.898 1 87.38 145 VAL A N 1
ATOM 1089 C CA . VAL A 1 145 ? 8.648 -10.062 -6.012 1 87.38 145 VAL A CA 1
ATOM 1090 C C . VAL A 1 145 ? 7.492 -9.141 -5.633 1 87.38 145 VAL A C 1
ATOM 1092 O O . VAL A 1 145 ? 7.676 -8.172 -4.895 1 87.38 145 VAL A O 1
ATOM 1095 N N . ASN A 1 146 ? 6.324 -9.445 -6.09 1 83.88 146 ASN A N 1
ATOM 1096 C CA . ASN A 1 146 ? 5.152 -8.641 -5.762 1 83.88 146 ASN A CA 1
ATOM 1097 C C . ASN A 1 146 ? 4.879 -8.633 -4.262 1 83.88 146 ASN A C 1
ATOM 1099 O O . ASN A 1 146 ? 4.551 -7.594 -3.688 1 83.88 146 ASN A O 1
ATOM 1103 N N . THR A 1 147 ? 5.027 -9.789 -3.684 1 81.94 147 THR A N 1
ATOM 1104 C CA . THR A 1 147 ? 4.805 -9.883 -2.244 1 81.94 147 THR A CA 1
ATOM 1105 C C . THR A 1 147 ? 5.852 -9.078 -1.48 1 81.94 147 THR A C 1
ATOM 1107 O O . THR A 1 147 ? 5.531 -8.406 -0.497 1 81.94 147 THR A O 1
ATOM 1110 N N . VAL A 1 148 ? 7.051 -9.219 -1.936 1 84.31 148 VAL A N 1
ATOM 1111 C CA . VAL A 1 148 ? 8.141 -8.477 -1.313 1 84.31 148 VAL A CA 1
ATOM 1112 C C . VAL A 1 148 ? 7.879 -6.977 -1.431 1 84.31 148 VAL A C 1
ATOM 1114 O O . VAL A 1 148 ? 8.016 -6.238 -0.452 1 84.31 148 VAL A O 1
ATOM 1117 N N . VAL A 1 149 ? 7.523 -6.52 -2.588 1 87.81 149 VAL A N 1
ATOM 1118 C CA . VAL A 1 149 ? 7.273 -5.102 -2.836 1 87.81 149 VAL A CA 1
ATOM 1119 C C . VAL A 1 149 ? 6.082 -4.637 -2.002 1 87.81 149 VAL A C 1
ATOM 1121 O O . VAL A 1 149 ? 6.102 -3.537 -1.443 1 87.81 149 VAL A O 1
ATOM 1124 N N . GLU A 1 150 ? 5.102 -5.484 -1.94 1 83.81 150 GLU A N 1
ATOM 1125 C CA . GLU A 1 150 ? 3.941 -5.156 -1.116 1 83.81 150 GLU A CA 1
ATOM 1126 C C . GLU A 1 150 ? 4.336 -4.992 0.349 1 83.81 150 GLU A C 1
ATOM 1128 O O . GLU A 1 150 ? 3.854 -4.086 1.029 1 83.81 150 GLU A O 1
ATOM 1133 N N . THR A 1 151 ? 5.129 -5.879 0.849 1 83.69 151 THR A N 1
ATOM 1134 C CA . THR A 1 151 ? 5.59 -5.801 2.229 1 83.69 151 THR A CA 1
ATOM 1135 C C . THR A 1 151 ? 6.402 -4.531 2.455 1 83.69 151 THR A C 1
ATOM 1137 O O . THR A 1 151 ? 6.254 -3.865 3.484 1 83.69 151 THR A O 1
ATOM 1140 N N . MET A 1 152 ? 7.191 -4.223 1.516 1 87 152 MET A N 1
ATOM 1141 C CA . MET A 1 152 ? 7.98 -2.996 1.586 1 87 152 MET A CA 1
ATOM 1142 C C . MET A 1 152 ? 7.078 -1.767 1.557 1 87 152 MET A C 1
ATOM 1144 O O . MET A 1 152 ? 7.301 -0.812 2.305 1 87 152 MET A O 1
ATOM 1148 N N . ASP A 1 153 ? 6.145 -1.82 0.667 1 87.75 153 ASP A N 1
ATOM 1149 C CA . ASP A 1 153 ? 5.184 -0.728 0.56 1 87.75 153 ASP A CA 1
ATOM 1150 C C . ASP A 1 153 ? 4.5 -0.466 1.899 1 87.75 153 ASP A C 1
ATOM 1152 O O . ASP A 1 153 ? 4.344 0.688 2.307 1 87.75 153 ASP A O 1
ATOM 1156 N N . THR A 1 154 ? 4.113 -1.54 2.492 1 85.44 154 THR A N 1
ATOM 1157 C CA . THR A 1 154 ? 3.439 -1.418 3.779 1 85.44 154 THR A CA 1
ATOM 1158 C C . THR A 1 154 ? 4.387 -0.853 4.836 1 85.44 154 THR A C 1
ATOM 1160 O O . THR A 1 154 ? 4.023 0.067 5.57 1 85.44 154 THR A O 1
ATOM 1163 N N . GLU A 1 155 ? 5.551 -1.348 4.914 1 85.38 155 GLU A N 1
ATOM 1164 C CA . GLU A 1 155 ? 6.504 -0.919 5.934 1 85.38 155 GLU A CA 1
ATOM 1165 C C . GLU A 1 155 ? 6.879 0.548 5.754 1 85.38 155 GLU A C 1
ATOM 1167 O O . GLU A 1 155 ? 6.855 1.323 6.711 1 85.38 155 GLU A O 1
ATOM 1172 N N . PHE A 1 156 ? 7.262 0.909 4.562 1 87.69 156 PHE A N 1
ATOM 1173 C CA . PHE A 1 156 ? 7.648 2.289 4.301 1 87.69 156 PHE A CA 1
ATOM 1174 C C . PHE A 1 156 ? 6.438 3.213 4.359 1 87.69 156 PHE A C 1
ATOM 1176 O O . PHE A 1 156 ? 6.543 4.355 4.805 1 87.69 156 PHE A O 1
ATOM 1183 N N . GLY A 1 157 ? 5.34 2.697 3.828 1 87.44 157 GLY A N 1
ATOM 1184 C CA . GLY A 1 157 ? 4.117 3.477 3.939 1 87.44 157 GLY A CA 1
ATOM 1185 C C . GLY A 1 157 ? 3.766 3.838 5.371 1 87.44 157 GLY A C 1
ATOM 1186 O O . GLY A 1 157 ? 3.457 4.992 5.668 1 87.44 157 GLY A O 1
ATOM 1187 N N . VAL A 1 158 ? 3.836 2.859 6.266 1 88.56 158 VAL A N 1
ATOM 1188 C CA . VAL A 1 158 ? 3.549 3.086 7.68 1 88.56 158 VAL A CA 1
ATOM 1189 C C . VAL A 1 158 ? 4.516 4.125 8.242 1 88.56 158 VAL A C 1
ATOM 1191 O O . VAL A 1 158 ? 4.113 5.004 9.008 1 88.56 158 VAL A O 1
ATOM 1194 N N . ARG A 1 159 ? 5.703 4.051 7.93 1 87.38 159 ARG A N 1
ATOM 1195 C CA . ARG A 1 159 ? 6.711 4.984 8.43 1 87.38 159 ARG A CA 1
ATOM 1196 C C . ARG A 1 159 ? 6.434 6.398 7.934 1 87.38 159 ARG A C 1
ATOM 1198 O O . ARG A 1 159 ? 6.566 7.363 8.695 1 87.38 159 ARG A O 1
ATOM 1205 N N . ILE A 1 160 ? 6.172 6.555 6.672 1 87.25 160 ILE A N 1
ATOM 1206 C CA . ILE A 1 160 ? 5.887 7.863 6.09 1 87.25 160 ILE A CA 1
ATOM 1207 C C . ILE A 1 160 ? 4.648 8.461 6.75 1 87.25 160 ILE A C 1
ATOM 1209 O O . ILE A 1 160 ? 4.66 9.625 7.172 1 87.25 160 ILE A O 1
ATOM 1213 N N . VAL A 1 161 ? 3.656 7.648 6.879 1 88.19 161 VAL A N 1
ATOM 1214 C CA . VAL A 1 161 ? 2.414 8.117 7.48 1 88.19 161 VAL A CA 1
ATOM 1215 C C . VAL A 1 161 ? 2.652 8.469 8.953 1 88.19 161 VAL A C 1
ATOM 1217 O O . VAL A 1 161 ? 2.131 9.469 9.445 1 88.19 161 VAL A O 1
ATOM 1220 N N . ASP A 1 162 ? 3.365 7.617 9.633 1 88.44 162 ASP A N 1
ATOM 1221 C CA . ASP A 1 162 ? 3.701 7.898 11.023 1 88.44 162 ASP A CA 1
ATOM 1222 C C . ASP A 1 162 ? 4.375 9.258 11.164 1 88.44 162 ASP A C 1
ATOM 1224 O O . ASP A 1 162 ? 4.039 10.039 12.055 1 88.44 162 ASP A O 1
ATOM 1228 N N . ASN A 1 163 ? 5.301 9.57 10.312 1 86.94 163 ASN A N 1
ATOM 1229 C CA . ASN A 1 163 ? 5.98 10.859 10.32 1 86.94 163 ASN A CA 1
ATOM 1230 C C . ASN A 1 163 ? 5.008 12.008 10.055 1 86.94 163 ASN A C 1
ATOM 1232 O O . ASN A 1 163 ? 5.125 13.078 10.648 1 86.94 163 ASN A O 1
ATOM 1236 N N . MET A 1 164 ? 4.137 11.766 9.203 1 86.44 164 MET A N 1
ATOM 1237 C CA . MET A 1 164 ? 3.125 12.781 8.914 1 86.44 164 MET A CA 1
ATOM 1238 C C . MET A 1 164 ? 2.229 13.016 10.117 1 86.44 164 MET A C 1
ATOM 1240 O O . MET A 1 164 ? 1.922 14.164 10.453 1 86.44 164 MET A O 1
ATOM 1244 N N . LEU A 1 165 ? 1.786 11.914 10.727 1 86.75 165 LEU A N 1
ATOM 1245 C CA . LEU A 1 165 ? 0.923 12.047 11.898 1 86.75 165 LEU A CA 1
ATOM 1246 C C . LEU A 1 165 ? 1.642 12.773 13.031 1 86.75 165 LEU A C 1
ATOM 1248 O O . LEU A 1 165 ? 1.037 13.594 13.727 1 86.75 165 LEU A O 1
ATOM 1252 N N . VAL A 1 166 ? 2.891 12.492 13.234 1 85.38 166 VAL A N 1
ATOM 1253 C CA . VAL A 1 166 ? 3.703 13.211 14.211 1 85.38 166 VAL A CA 1
ATOM 1254 C C . VAL A 1 166 ? 3.787 14.688 13.82 1 85.38 166 VAL A C 1
ATOM 1256 O O . VAL A 1 166 ? 3.742 15.57 14.688 1 85.38 166 VAL A O 1
ATOM 1259 N N . GLY A 1 167 ? 3.941 14.891 12.516 1 84.06 167 GLY A N 1
ATOM 1260 C CA . GLY A 1 167 ? 3.924 16.266 12.031 1 84.06 167 GLY A CA 1
ATOM 1261 C C . GLY A 1 167 ? 2.645 17 12.375 1 84.06 167 GLY A C 1
ATOM 1262 O O . GLY A 1 167 ? 2.688 18.141 12.828 1 84.06 167 GLY A O 1
ATOM 1263 N N . PHE A 1 168 ? 1.505 16.406 12.211 1 85.12 168 PHE A N 1
ATOM 1264 C CA . PHE A 1 168 ? 0.22 17 12.578 1 85.12 168 PHE A CA 1
ATOM 1265 C C . PHE A 1 168 ? 0.156 17.266 14.078 1 85.12 168 PHE A C 1
ATOM 1267 O O . PHE A 1 168 ? -0.318 18.312 14.508 1 85.12 168 PHE A O 1
ATOM 1274 N N . SER A 1 169 ? 0.557 16.25 14.781 1 83.94 169 SER A N 1
ATOM 1275 C CA . SER A 1 169 ? 0.531 16.391 16.234 1 83.94 169 SER A CA 1
ATOM 1276 C C . SER A 1 169 ? 1.4 17.562 16.688 1 83.94 169 SER A C 1
ATOM 1278 O O . SER A 1 169 ? 1 18.344 17.547 1 83.94 169 SER A O 1
ATOM 1280 N N . THR A 1 170 ? 2.559 17.719 16.141 1 84.25 170 THR A N 1
ATOM 1281 C CA . THR A 1 170 ? 3.477 18.797 16.469 1 84.25 170 THR A CA 1
ATOM 1282 C C . THR A 1 170 ? 2.881 20.156 16.062 1 84.25 170 THR A C 1
ATOM 1284 O O . THR A 1 170 ? 2.967 21.125 16.828 1 84.25 170 THR A O 1
ATOM 1287 N N . LEU A 1 171 ? 2.338 20.188 14.922 1 83.69 171 LEU A N 1
ATOM 1288 C CA . LEU A 1 171 ? 1.682 21.406 14.469 1 83.69 171 LEU A CA 1
ATOM 1289 C C . LEU A 1 171 ? 0.5 21.766 15.367 1 83.69 171 LEU A C 1
ATOM 1291 O O . LEU A 1 171 ? 0.277 22.938 15.68 1 83.69 171 LEU A O 1
ATOM 1295 N N . GLY A 1 172 ? -0.241 20.75 15.695 1 83.62 172 GLY A N 1
ATOM 1296 C CA . GLY A 1 172 ? -1.346 20.969 16.609 1 83.62 172 GLY A CA 1
ATOM 1297 C C . GLY A 1 172 ? -0.906 21.531 17.953 1 83.62 172 GLY A C 1
ATOM 1298 O O . GLY A 1 172 ? -1.506 22.484 18.453 1 83.62 172 GLY A O 1
ATOM 1299 N N . ASP A 1 173 ? 0.118 21.047 18.547 1 84.19 173 ASP A N 1
ATOM 1300 C CA . ASP A 1 173 ? 0.677 21.531 19.797 1 84.19 173 ASP A CA 1
ATOM 1301 C C . ASP A 1 173 ? 1.179 22.969 19.656 1 84.19 173 ASP A C 1
ATOM 1303 O O . ASP A 1 173 ? 0.98 23.797 20.547 1 84.19 173 ASP A O 1
ATOM 1307 N N . GLY A 1 174 ? 1.863 23.125 18.531 1 83.12 174 GLY A N 1
ATOM 1308 C CA . GLY A 1 174 ? 2.336 24.469 18.25 1 83.12 174 GLY A CA 1
ATOM 1309 C C . GLY A 1 174 ? 1.211 25.484 18.125 1 83.12 174 GLY A C 1
ATOM 1310 O O . GLY A 1 174 ? 1.306 26.594 18.656 1 83.12 174 GLY A O 1
ATOM 1311 N N . MET A 1 175 ? 0.183 25.172 17.5 1 84.44 175 MET A N 1
ATOM 1312 C CA . MET A 1 175 ? -0.978 26.047 17.328 1 84.44 175 MET A CA 1
ATOM 1313 C C . MET A 1 175 ? -1.668 26.281 18.672 1 84.44 175 MET A C 1
ATOM 1315 O O . MET A 1 175 ? -2.141 27.391 18.938 1 84.44 175 MET A O 1
ATOM 1319 N N . ASN A 1 176 ? -1.762 25.234 19.484 1 85.31 176 ASN A N 1
ATOM 1320 C CA . ASN A 1 176 ? -2.328 25.406 20.828 1 85.31 176 ASN A CA 1
ATOM 1321 C C . ASN A 1 176 ? -1.516 26.391 21.656 1 85.31 176 ASN A C 1
ATOM 1323 O O . ASN A 1 176 ? -2.082 27.234 22.359 1 85.31 176 ASN A O 1
ATOM 1327 N N . GLN A 1 177 ? -0.236 26.281 21.562 1 84.5 177 GLN A N 1
ATOM 1328 C CA . GLN A 1 177 ? 0.64 27.188 22.266 1 84.5 177 GLN A CA 1
ATOM 1329 C C . GLN A 1 177 ? 0.479 28.625 21.75 1 84.5 177 GLN A C 1
ATOM 1331 O O . GLN A 1 177 ? 0.477 29.578 22.531 1 84.5 177 GLN A O 1
ATOM 1336 N N . ALA A 1 178 ? 0.421 28.719 20.438 1 83.69 178 ALA A N 1
ATOM 1337 C CA . ALA A 1 178 ? 0.205 30.031 19.844 1 83.69 178 ALA A CA 1
ATOM 1338 C C . ALA A 1 178 ? -1.131 30.625 20.281 1 83.69 178 ALA A C 1
ATOM 1340 O O . ALA A 1 178 ? -1.226 31.828 20.547 1 83.69 178 ALA A O 1
ATOM 1341 N N . ALA A 1 179 ? -2.162 29.828 20.312 1 83.19 179 ALA A N 1
ATOM 1342 C CA . ALA A 1 179 ? -3.484 30.266 20.75 1 83.19 179 ALA A CA 1
ATOM 1343 C C . ALA A 1 179 ? -3.443 30.75 22.203 1 83.19 179 ALA A C 1
ATOM 1345 O O . ALA A 1 179 ? -4.035 31.781 22.531 1 83.19 179 ALA A O 1
ATOM 1346 N N . GLU A 1 180 ? -2.76 30.094 23.094 1 83 180 GLU A N 1
ATOM 1347 C CA . GLU A 1 180 ? -2.602 30.516 24.484 1 83 180 GLU A CA 1
ATOM 1348 C C . GLU A 1 180 ? -1.84 31.828 24.578 1 83 180 GLU A C 1
ATOM 1350 O O . GLU A 1 180 ? -2.215 32.719 25.359 1 83 180 GLU A O 1
ATOM 1355 N N . GLY A 1 181 ? -0.734 31.844 23.828 1 81.31 181 GLY A N 1
ATOM 1356 C CA . GLY A 1 181 ? 0.019 33.094 23.781 1 81.31 181 GLY A CA 1
ATOM 1357 C C . GLY A 1 181 ? -0.799 34.25 23.297 1 81.31 181 GLY A C 1
ATOM 1358 O O . GLY A 1 181 ? -0.731 35.344 23.859 1 81.31 181 GLY A O 1
ATOM 1359 N N . ALA A 1 182 ? -1.538 34.094 22.25 1 84.19 182 ALA A N 1
ATOM 1360 C CA . ALA A 1 182 ? -2.396 35.125 21.688 1 84.19 182 ALA A CA 1
ATOM 1361 C C . ALA A 1 182 ? -3.463 35.562 22.703 1 84.19 182 ALA A C 1
ATOM 1363 O O . ALA A 1 182 ? -3.812 36.75 22.781 1 84.19 182 ALA A O 1
ATOM 1364 N N . THR A 1 183 ? -4.062 34.594 23.438 1 82.88 183 THR A N 1
ATOM 1365 C CA . THR A 1 183 ? -5.047 34.906 24.469 1 82.88 183 THR A CA 1
ATOM 1366 C C . THR A 1 183 ? -4.422 35.75 25.578 1 82.88 183 THR A C 1
ATOM 1368 O O . THR A 1 183 ? -5.02 36.75 26.016 1 82.88 183 THR A O 1
ATOM 1371 N N . THR A 1 184 ? -3.229 35.375 26.016 1 83.5 184 THR A N 1
ATOM 1372 C CA . THR A 1 184 ? -2.506 36.156 27.016 1 83.5 184 THR A CA 1
ATOM 1373 C C . THR A 1 184 ? -2.25 37.562 26.516 1 83.5 184 THR A C 1
ATOM 1375 O O . THR A 1 184 ? -2.416 38.531 27.266 1 83.5 184 THR A O 1
ATOM 1378 N N . LEU A 1 185 ? -1.83 37.688 25.25 1 82.56 185 LEU A N 1
ATOM 1379 C CA . LEU A 1 185 ? -1.59 38.969 24.641 1 82.56 185 LEU A CA 1
ATOM 1380 C C . LEU A 1 185 ? -2.875 39.812 24.594 1 82.56 185 LEU A C 1
ATOM 1382 O O . LEU A 1 185 ? -2.865 41 24.906 1 82.56 185 LEU A O 1
ATOM 1386 N N . SER A 1 186 ? -3.93 39.219 24.172 1 81.31 186 SER A N 1
ATOM 1387 C CA . SER A 1 186 ? -5.227 39.906 24.109 1 81.31 186 SER A CA 1
ATOM 1388 C C . SER A 1 186 ? -5.629 40.438 25.469 1 81.31 186 SER A C 1
ATOM 1390 O O . SER A 1 186 ? -6.098 41.562 25.594 1 81.31 186 SER A O 1
ATOM 1392 N N . ASP A 1 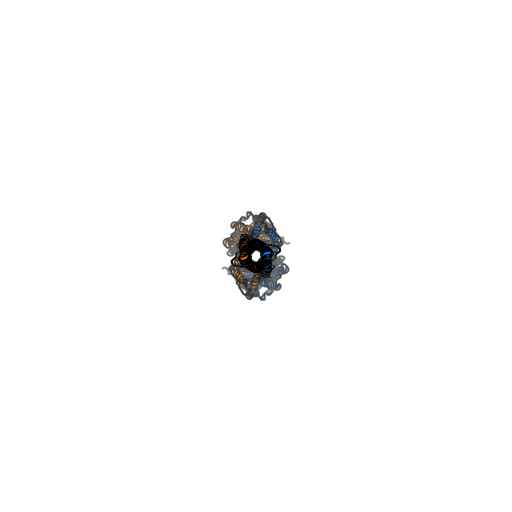187 ? -5.43 39.688 26.547 1 81.25 187 ASP A N 1
ATOM 1393 C CA . ASP A 1 187 ? -5.723 40.125 27.906 1 81.25 187 ASP A CA 1
ATOM 1394 C C . ASP A 1 187 ? -4.863 41.312 28.297 1 81.25 187 ASP A C 1
ATOM 1396 O O . ASP A 1 187 ? -5.352 42.25 28.922 1 81.25 187 ASP A O 1
ATOM 1400 N N . GLY A 1 188 ? -3.564 41.156 27.875 1 80.38 188 GLY A N 1
ATOM 1401 C CA . GLY A 1 188 ? -2.656 42.25 28.141 1 80.38 188 GLY A CA 1
ATOM 1402 C C . GLY A 1 188 ? -3.047 43.531 27.438 1 80.38 188 GLY A C 1
ATOM 1403 O O . GLY A 1 188 ? -3.027 44.625 28.047 1 80.38 188 GLY A O 1
ATOM 1404 N N . VAL A 1 189 ? -3.371 43.469 26.188 1 82.25 189 VAL A N 1
ATOM 1405 C CA . VAL A 1 189 ? -3.805 44.594 25.406 1 82.25 189 VAL A CA 1
ATOM 1406 C C . VAL A 1 189 ? -5.086 45.188 26.016 1 82.25 189 VAL A C 1
ATOM 1408 O O . VAL A 1 189 ? -5.258 46.406 26.078 1 82.25 189 VAL A O 1
ATOM 1411 N N . GLY A 1 190 ? -6.016 44.312 26.406 1 78.69 190 GLY A N 1
ATOM 1412 C CA . GLY A 1 190 ? -7.223 44.75 27.078 1 78.69 190 GLY A CA 1
ATOM 1413 C C . GLY A 1 190 ? -6.938 45.594 28.312 1 78.69 190 GLY A C 1
ATOM 1414 O O . GLY A 1 190 ? -7.535 46.656 28.516 1 78.69 190 GLY A O 1
ATOM 1415 N N . SER A 1 191 ? -6.031 45.156 29.109 1 80.56 191 SER A N 1
ATOM 1416 C CA . SER A 1 191 ? -5.633 45.906 30.312 1 80.56 191 SER A CA 1
ATOM 1417 C C . SER A 1 191 ? -5.008 47.25 29.953 1 80.56 191 SER A C 1
ATOM 1419 O O . SER A 1 191 ? -5.281 48.25 30.609 1 80.56 191 SER A O 1
ATOM 1421 N N . ALA A 1 192 ? -4.102 47.219 28.938 1 78.56 192 ALA A N 1
ATOM 1422 C CA . ALA A 1 192 ? -3.488 48.469 28.484 1 78.56 192 ALA A CA 1
ATOM 1423 C C . ALA A 1 192 ? -4.543 49.438 27.984 1 78.56 192 ALA A C 1
ATOM 1425 O O . ALA A 1 192 ? -4.441 50.656 28.203 1 78.56 192 ALA A O 1
ATOM 1426 N N . ASN A 1 193 ? -5.496 48.906 27.281 1 77.56 193 ASN A N 1
ATOM 1427 C CA . ASN A 1 193 ? -6.594 49.719 26.781 1 77.56 193 ASN A CA 1
ATOM 1428 C C . ASN A 1 193 ? -7.355 50.375 27.938 1 77.56 193 ASN A C 1
ATOM 1430 O O . ASN A 1 193 ? -7.641 51.594 27.891 1 77.56 193 ASN A O 1
ATOM 1434 N N . ASP A 1 194 ? -7.715 49.688 29 1 76.69 194 ASP A N 1
ATOM 1435 C CA . ASP A 1 194 ? -8.383 50.219 30.172 1 76.69 194 ASP A CA 1
ATOM 1436 C C . ASP A 1 194 ? -7.555 51.344 30.812 1 76.69 194 ASP A C 1
ATOM 1438 O O . ASP A 1 194 ? -8.094 52.375 31.203 1 76.69 194 ASP A O 1
ATOM 1442 N N . GLY A 1 195 ? -6.246 51.031 30.859 1 75.19 195 GLY A N 1
ATOM 1443 C CA . GLY A 1 195 ? -5.34 52.062 31.391 1 75.19 195 GLY A CA 1
ATOM 1444 C C . GLY A 1 195 ? -5.301 53.312 30.562 1 75.19 195 GLY A C 1
ATOM 1445 O O . GLY A 1 195 ? -5.301 54.438 31.109 1 75.19 195 GLY A O 1
ATOM 1446 N N . ALA A 1 196 ? -5.277 53.125 29.281 1 77.19 196 ALA A N 1
ATOM 1447 C CA . ALA A 1 196 ? -5.242 54.281 28.375 1 77.19 196 ALA A CA 1
ATOM 1448 C C . ALA A 1 196 ? -6.52 55.125 28.5 1 77.19 196 ALA A C 1
ATOM 1450 O O . ALA A 1 196 ? -6.469 56.344 28.469 1 77.19 196 ALA A O 1
ATOM 1451 N N . VAL A 1 197 ? -7.668 54.469 28.594 1 74.69 197 VAL A N 1
ATOM 1452 C CA . VAL A 1 197 ? -8.945 55.156 28.766 1 74.69 197 VAL A CA 1
ATOM 1453 C C . VAL A 1 197 ? -8.93 55.969 30.047 1 74.69 197 VAL A C 1
ATOM 1455 O O . VAL A 1 197 ? -9.312 57.125 30.047 1 74.69 197 VAL A O 1
ATOM 1458 N N . GLN A 1 198 ? -8.43 55.375 31.172 1 76.75 198 GLN A N 1
ATOM 1459 C CA . GLN A 1 198 ? -8.352 56.062 32.438 1 76.75 198 GLN A CA 1
ATOM 1460 C C . GLN A 1 198 ? -7.418 57.281 32.375 1 76.75 198 GLN A C 1
ATOM 1462 O O . GLN A 1 198 ? -7.711 58.344 32.938 1 76.75 198 GLN A O 1
ATOM 1467 N N . LEU A 1 199 ? -6.297 57.094 31.672 1 76.62 199 LEU A N 1
ATOM 1468 C CA . LEU A 1 199 ? -5.34 58.188 31.516 1 76.62 199 LEU A CA 1
ATOM 1469 C C . LEU A 1 199 ? -5.941 59.344 30.703 1 76.62 199 LEU A C 1
ATOM 1471 O O . LEU A 1 199 ? -5.742 60.5 31.031 1 76.62 199 LEU A O 1
ATOM 1475 N N . ALA A 1 200 ? -6.59 59 29.641 1 74.12 200 ALA A N 1
ATOM 1476 C CA . ALA A 1 200 ? -7.238 60 28.812 1 74.12 200 ALA A CA 1
ATOM 1477 C C . ALA A 1 200 ? -8.258 60.812 29.625 1 74.12 200 ALA A C 1
ATOM 1479 O O . ALA A 1 200 ? -8.312 62.031 29.531 1 74.12 200 ALA A O 1
ATOM 1480 N N . ASP A 1 201 ? -9.086 60.156 30.453 1 73.25 201 ASP A N 1
ATOM 1481 C CA . ASP A 1 201 ? -10.062 60.812 31.312 1 73.25 201 ASP A CA 1
ATOM 1482 C C . ASP A 1 201 ? -9.375 61.719 32.312 1 73.25 201 ASP A C 1
ATOM 1484 O O . ASP A 1 201 ? -9.836 62.844 32.562 1 73.25 201 ASP A O 1
ATOM 1488 N N . GLY A 1 202 ? -8.305 61.156 32.875 1 74.94 202 GLY A N 1
ATOM 1489 C CA . GLY A 1 202 ? -7.531 61.969 33.812 1 74.94 202 GLY A CA 1
ATOM 1490 C C . GLY A 1 202 ? -6.922 63.188 33.188 1 74.94 202 GLY A C 1
ATOM 1491 O O . GLY A 1 202 ? -6.914 64.25 33.781 1 74.94 202 GLY A O 1
ATOM 1492 N N . ALA A 1 203 ? -6.426 63.062 31.969 1 76.12 203 ALA A N 1
ATOM 1493 C CA . ALA A 1 203 ? -5.848 64.188 31.25 1 76.12 203 ALA A CA 1
ATOM 1494 C C . ALA A 1 203 ? -6.895 65.25 30.984 1 76.12 203 ALA A C 1
ATOM 1496 O O . ALA A 1 203 ? -6.613 66.438 31.094 1 76.12 203 ALA A O 1
ATOM 1497 N N . VAL A 1 204 ? -8.109 64.875 30.625 1 73.56 204 VAL A N 1
ATOM 1498 C CA . VAL A 1 204 ? -9.195 65.812 30.375 1 73.56 204 VAL A CA 1
ATOM 1499 C C . VAL A 1 204 ? -9.523 66.562 31.672 1 73.56 204 VAL A C 1
ATOM 1501 O O . VAL A 1 204 ? -9.688 67.75 31.656 1 73.56 204 VAL A O 1
ATOM 1504 N N . THR A 1 205 ? -9.633 65.812 32.781 1 75.19 205 THR A N 1
ATOM 1505 C CA . THR A 1 205 ? -9.93 66.438 34.094 1 75.19 205 THR A CA 1
ATOM 1506 C C . THR A 1 205 ? -8.852 67.438 34.469 1 75.19 205 THR A C 1
ATOM 1508 O O . THR A 1 205 ? -9.164 68.562 34.938 1 75.19 205 THR A O 1
ATOM 1511 N N . LEU A 1 206 ? -7.586 67.062 34.25 1 75.19 206 LEU A N 1
ATOM 1512 C CA . LEU A 1 206 ? -6.473 68 34.562 1 75.19 206 LEU A CA 1
ATOM 1513 C C . LEU A 1 206 ? -6.512 69.25 33.688 1 75.19 206 LEU A C 1
ATOM 1515 O O . LEU A 1 206 ? -6.289 70.312 34.156 1 75.19 206 LEU A O 1
ATOM 1519 N N . ARG A 1 207 ? -6.707 69 32.406 1 70.56 207 ARG A N 1
ATOM 1520 C CA . ARG A 1 207 ? -6.828 70.125 31.469 1 70.56 207 ARG A CA 1
ATOM 1521 C C . ARG A 1 207 ? -7.895 71.125 31.938 1 70.56 207 ARG A C 1
ATOM 1523 O O . ARG A 1 207 ? -7.664 72.312 31.938 1 70.56 207 ARG A O 1
ATOM 1530 N N . ASP A 1 208 ? -9.086 70.688 32.344 1 72.75 208 ASP A N 1
ATOM 1531 C CA . ASP A 1 208 ? -10.164 71.5 32.812 1 72.75 208 ASP A CA 1
ATOM 1532 C C . ASP A 1 208 ? -9.758 72.25 34.094 1 72.75 208 ASP A C 1
ATOM 1534 O O . ASP A 1 208 ? -10.07 73.438 34.25 1 72.75 208 ASP A O 1
ATOM 1538 N N . GLY A 1 209 ? -9.039 71.562 34.969 1 73.38 209 GLY A N 1
ATOM 1539 C CA . GLY A 1 209 ? -8.508 72.188 36.156 1 73.38 209 GLY A CA 1
ATOM 1540 C C . GLY A 1 209 ? -7.52 73.312 35.844 1 73.38 209 GLY A C 1
ATOM 1541 O O . GLY A 1 209 ? -7.582 74.375 36.438 1 73.38 209 GLY A O 1
ATOM 1542 N N . ILE A 1 210 ? -6.648 73.062 34.938 1 76.25 210 ILE A N 1
ATOM 1543 C CA . ILE A 1 210 ? -5.641 74 34.531 1 76.25 210 ILE A CA 1
ATOM 1544 C C . ILE A 1 210 ? -6.316 75.25 33.844 1 76.25 210 ILE A C 1
ATOM 1546 O O . ILE A 1 210 ? -5.93 76.375 34.094 1 76.25 210 ILE A O 1
ATOM 1550 N N . ALA A 1 211 ? -7.301 75 33.062 1 71.94 211 ALA A N 1
ATOM 1551 C CA . ALA A 1 211 ? -8.055 76.062 32.406 1 71.94 211 ALA A CA 1
ATOM 1552 C C . ALA A 1 211 ? -8.68 77 33.469 1 71.94 211 ALA A C 1
ATOM 1554 O O . ALA A 1 211 ? -8.625 78.188 33.344 1 71.94 211 ALA A O 1
ATOM 1555 N N . SER A 1 212 ? -9.242 76.375 34.5 1 74.62 212 SER A N 1
ATOM 1556 C CA . SER A 1 212 ? -9.836 77.125 35.594 1 74.62 212 SER A CA 1
ATOM 1557 C C . SER A 1 212 ? -8.781 77.938 36.344 1 74.62 212 SER A C 1
ATOM 1559 O O . SER A 1 212 ? -9 79.125 36.688 1 74.62 212 SER A O 1
ATOM 1561 N N . ALA A 1 213 ? -7.652 77.312 36.625 1 73.5 213 ALA A N 1
ATOM 1562 C CA . ALA A 1 213 ? -6.547 78 37.281 1 73.5 213 ALA A CA 1
ATOM 1563 C C . ALA A 1 213 ? -6.047 79.188 36.438 1 73.5 213 ALA A C 1
ATOM 1565 O O . ALA A 1 213 ? -5.727 80.25 36.969 1 73.5 213 ALA A O 1
ATOM 1566 N N . ASN A 1 214 ? -5.949 78.938 35.156 1 71.94 214 ASN A N 1
ATOM 1567 C CA . ASN A 1 214 ? -5.523 80 34.25 1 71.94 214 ASN A CA 1
ATOM 1568 C C . ASN A 1 214 ? -6.477 81.188 34.281 1 71.94 214 ASN A C 1
ATOM 1570 O O . ASN A 1 214 ? -6.039 82.375 34.312 1 71.94 214 ASN A O 1
ATOM 1574 N N . GLU A 1 215 ? -7.754 80.938 34.281 1 71.75 215 GLU A N 1
ATOM 1575 C CA . GLU A 1 215 ? -8.742 82 34.406 1 71.75 215 GLU A CA 1
ATOM 1576 C C . GLU A 1 215 ? -8.578 82.75 35.719 1 71.75 215 GLU A C 1
ATOM 1578 O O . GLU A 1 215 ? -8.648 84 35.719 1 71.75 215 GLU A O 1
ATOM 1583 N N . GLY A 1 216 ? -8.367 82 36.75 1 73 216 GLY A N 1
ATOM 1584 C CA . GLY A 1 216 ? -8.133 82.625 38.062 1 73 216 GLY A CA 1
ATOM 1585 C C . GLY A 1 216 ? -6.883 83.5 38.094 1 73 216 GLY A C 1
ATOM 1586 O O . GLY A 1 216 ? -6.898 84.625 38.625 1 73 216 GLY A O 1
ATOM 1587 N N . ALA A 1 217 ? -5.816 83 37.5 1 73.69 217 ALA A N 1
ATOM 1588 C CA . ALA A 1 217 ? -4.551 83.75 37.469 1 73.69 217 ALA A CA 1
ATOM 1589 C C . ALA A 1 217 ? -4.688 85.062 36.656 1 73.69 217 ALA A C 1
ATOM 1591 O O . ALA A 1 217 ? -4.152 86.062 37.062 1 73.69 217 ALA A O 1
ATOM 1592 N N . GLN A 1 218 ? -5.402 84.938 35.594 1 71.31 218 GLN A N 1
ATOM 1593 C CA . GLN A 1 218 ? -5.641 86.125 34.781 1 71.31 218 GLN A CA 1
ATOM 1594 C C . GLN A 1 218 ? -6.441 87.188 35.562 1 71.31 218 GLN A C 1
ATOM 1596 O O . GLN A 1 218 ? -6.121 88.375 35.5 1 71.31 218 GLN A O 1
ATOM 1601 N N . SER A 1 219 ? -7.465 86.75 36.25 1 74.06 219 SER A N 1
ATOM 1602 C CA . SER A 1 219 ? -8.281 87.688 37.062 1 74.06 219 SER A CA 1
ATOM 1603 C C . SER A 1 219 ? -7.461 88.312 38.188 1 74.06 219 SER A C 1
ATOM 1605 O O . SER A 1 219 ? -7.613 89.5 38.438 1 74.06 219 SER A O 1
ATOM 1607 N N . LEU A 1 220 ? -6.578 87.562 38.812 1 74.5 220 LEU A N 1
ATOM 1608 C CA . LEU A 1 220 ? -5.707 88.062 39.844 1 74.5 220 LEU A CA 1
ATOM 1609 C C . LEU A 1 220 ? -4.73 89.062 39.312 1 74.5 220 LEU A C 1
ATOM 1611 O O . LEU A 1 220 ? -4.457 90.125 39.938 1 74.5 220 LEU A O 1
ATOM 1615 N N . ALA A 1 221 ? -4.211 88.75 38.156 1 70.88 221 ALA A N 1
ATOM 1616 C CA . ALA A 1 221 ? -3.291 89.688 37.5 1 70.88 221 ALA A CA 1
ATOM 1617 C C . ALA A 1 221 ? -3.973 91.062 37.219 1 70.88 221 ALA A C 1
ATOM 1619 O O . ALA A 1 221 ? -3.396 92.125 37.469 1 70.88 221 ALA A O 1
ATOM 1620 N N . ASP A 1 222 ? -5.191 91 36.75 1 70.5 222 ASP A N 1
ATOM 1621 C CA . ASP A 1 222 ? -5.961 92.188 36.5 1 70.5 222 ASP A CA 1
ATOM 1622 C C . ASP A 1 222 ? -6.23 93 37.781 1 70.5 222 ASP A C 1
ATOM 1624 O O . ASP A 1 222 ? -6.078 94.188 37.844 1 70.5 222 ASP A O 1
ATOM 1628 N N . GLY A 1 223 ? -6.598 92.25 38.812 1 70.94 223 GLY A N 1
ATOM 1629 C CA . GLY A 1 223 ? -6.848 92.875 40.094 1 70.94 223 GLY A CA 1
ATOM 1630 C C . GLY A 1 223 ? -5.609 93.5 40.719 1 70.94 223 GLY A C 1
ATOM 1631 O O . GLY A 1 223 ? -5.676 94.625 41.25 1 70.94 223 GLY A O 1
ATOM 1632 N N . ALA A 1 224 ? -4.477 92.812 40.625 1 72.81 224 ALA A N 1
ATOM 1633 C CA . ALA A 1 224 ? -3.209 93.312 41.125 1 72.81 224 ALA A CA 1
ATOM 1634 C C . ALA A 1 224 ? -2.799 94.562 40.375 1 72.81 224 ALA A C 1
ATOM 1636 O O . ALA A 1 224 ? -2.291 95.5 40.969 1 72.81 224 ALA A O 1
ATOM 1637 N N . SER A 1 225 ? -3.027 94.562 39.094 1 70.25 225 SER A N 1
ATOM 1638 C CA . SER A 1 225 ? -2.732 95.75 38.281 1 70.25 225 SER A CA 1
ATOM 1639 C C . SER A 1 225 ? -3.6 96.938 38.688 1 70.25 225 SER A C 1
ATOM 1641 O O . SER A 1 225 ? -3.113 98.062 38.781 1 70.25 225 SER A O 1
ATOM 1643 N N . GLN A 1 226 ? -4.859 96.75 38.969 1 73.44 226 GLN A N 1
ATOM 1644 C CA . GLN A 1 226 ? -5.773 97.812 39.406 1 73.44 226 GLN A CA 1
ATOM 1645 C C . GLN A 1 226 ? -5.375 98.375 40.75 1 73.44 226 GLN A C 1
ATOM 1647 O O . GLN A 1 226 ? -5.41 99.562 40.969 1 73.44 226 GLN A O 1
ATOM 1652 N N . LEU A 1 227 ? -5.027 97.438 41.656 1 74.38 227 LEU A N 1
ATOM 1653 C CA . LEU A 1 227 ? -4.574 97.875 42.969 1 74.38 227 LEU A CA 1
ATOM 1654 C C . LEU A 1 227 ? -3.303 98.688 42.875 1 74.38 227 LEU A C 1
ATOM 1656 O O . LEU A 1 227 ? -3.168 99.688 43.594 1 74.38 227 LEU A O 1
ATOM 1660 N N . ASP A 1 228 ? -2.375 98.188 42.031 1 69.31 228 ASP A N 1
ATOM 1661 C CA . ASP A 1 228 ? -1.127 98.938 41.812 1 69.31 228 ASP A CA 1
ATOM 1662 C C . ASP A 1 228 ? -1.395 100.375 41.312 1 69.31 228 ASP A C 1
ATOM 1664 O O . ASP A 1 228 ? -0.797 101.312 41.812 1 69.31 228 ASP A O 1
ATOM 1668 N N . THR A 1 229 ? -2.35 100.562 40.438 1 71.5 229 THR A N 1
ATOM 1669 C CA . THR A 1 229 ? -2.727 101.875 39.938 1 71.5 229 THR A CA 1
ATOM 1670 C C . THR A 1 229 ? -3.363 102.688 41.031 1 71.5 229 THR A C 1
ATOM 1672 O O . THR A 1 229 ? -3.047 103.875 41.156 1 71.5 229 THR A O 1
ATOM 1675 N N . GLY A 1 230 ? -4.234 102.062 41.812 1 73.75 230 GLY A N 1
ATOM 1676 C CA . GLY A 1 230 ? -4.879 102.75 42.906 1 73.75 230 GLY A CA 1
ATOM 1677 C C . GLY A 1 230 ? -3.902 103.25 43.969 1 73.75 230 GLY A C 1
ATOM 1678 O O . GLY A 1 230 ? -3.992 104.375 44.438 1 73.75 230 GLY A O 1
ATOM 1679 N N . LEU A 1 231 ? -2.936 102.375 44.281 1 75.62 231 LEU A N 1
ATOM 1680 C CA . LEU A 1 231 ? -1.927 102.688 45.281 1 75.62 231 LEU A CA 1
ATOM 1681 C C . LEU A 1 231 ? -1 103.812 44.781 1 75.62 231 LEU A C 1
ATOM 1683 O O . LEU A 1 231 ? -0.543 104.688 45.531 1 75.62 231 LEU A O 1
ATOM 1687 N N . GLY A 1 232 ? -0.726 103.75 43.5 1 69.62 232 GLY A N 1
ATOM 1688 C CA . GLY A 1 232 ? 0.025 104.875 42.875 1 69.62 232 GLY A CA 1
ATOM 1689 C C . GLY A 1 232 ? -0.662 106.188 43.031 1 69.62 232 GLY A C 1
ATOM 1690 O O . GLY A 1 232 ? -0.026 107.188 43.375 1 69.62 232 GLY A O 1
ATOM 1691 N N . SER A 1 233 ? -1.924 106.312 42.844 1 74.56 233 SER A N 1
ATOM 1692 C CA . SER A 1 233 ? -2.713 107.562 43 1 74.56 233 SER A CA 1
ATOM 1693 C C . SER A 1 233 ? -2.746 108 44.438 1 74.56 233 SER A C 1
ATOM 1695 O O . SER A 1 233 ? -2.635 109.188 44.75 1 74.56 233 SER A O 1
ATOM 1697 N N . ALA A 1 234 ? -2.908 107 45.344 1 71.94 234 ALA A N 1
ATOM 1698 C CA . ALA A 1 234 ? -2.936 107.312 46.781 1 71.94 234 ALA A CA 1
ATOM 1699 C C . ALA A 1 234 ? -1.597 107.875 47.25 1 71.94 234 ALA A C 1
ATOM 1701 O O . ALA A 1 234 ? -1.555 108.812 48.031 1 71.94 234 ALA A O 1
ATOM 1702 N N . ALA A 1 235 ? -0.505 107.312 46.781 1 69.5 235 ALA A N 1
ATOM 1703 C CA . ALA A 1 235 ? 0.836 107.75 47.125 1 69.5 235 ALA A CA 1
ATOM 1704 C C . ALA A 1 235 ? 1.066 109.188 46.656 1 69.5 235 ALA A C 1
ATOM 1706 O O . ALA A 1 235 ? 1.586 110 47.375 1 69.5 235 ALA A O 1
ATOM 1707 N N . THR A 1 236 ? 0.607 109.5 45.469 1 70.88 236 THR A N 1
ATOM 1708 C CA . THR A 1 236 ? 0.73 110.812 44.938 1 70.88 236 THR A CA 1
ATOM 1709 C C . THR A 1 236 ? -0.113 111.812 45.719 1 70.88 236 THR A C 1
ATOM 1711 O O . THR A 1 236 ? 0.351 112.875 46.062 1 70.88 236 THR A O 1
ATOM 1714 N N . GLY A 1 237 ? -1.329 111.438 46.031 1 71.38 237 GLY A N 1
ATOM 1715 C CA . GLY A 1 237 ? -2.209 112.25 46.844 1 71.38 237 GLY A CA 1
ATOM 1716 C C . GLY A 1 237 ? -1.667 112.5 48.25 1 71.38 237 GLY A C 1
ATOM 1717 O O . GLY A 1 237 ? -1.729 113.688 48.719 1 71.38 237 GLY A O 1
ATOM 1718 N N . SER A 1 238 ? -1.103 111.5 48.844 1 73.5 238 SER A N 1
ATOM 1719 C CA . SER A 1 238 ? -0.526 111.625 50.156 1 73.5 238 SER A CA 1
ATOM 1720 C C . SER A 1 238 ? 0.687 112.562 50.156 1 73.5 238 SER A C 1
ATOM 1722 O O . SER A 1 238 ? 0.88 113.375 51.094 1 73.5 238 SER A O 1
ATOM 1724 N N . GLN A 1 239 ? 1.476 112.5 49.156 1 70.69 239 GLN A N 1
ATOM 1725 C CA . GLN A 1 239 ? 2.625 113.375 49 1 70.69 239 GLN A CA 1
ATOM 1726 C C . GLN A 1 239 ? 2.182 114.812 48.844 1 70.69 239 GLN A C 1
ATOM 1728 O O . GLN A 1 239 ? 2.773 115.75 49.438 1 70.69 239 GLN A O 1
ATOM 1733 N N . THR A 1 240 ? 1.149 115.062 48.094 1 74 240 THR A N 1
ATOM 1734 C CA . THR A 1 240 ? 0.604 116.438 47.906 1 74 240 THR A CA 1
ATOM 1735 C C . THR A 1 240 ? 0.086 117 49.219 1 74 240 THR A C 1
ATOM 1737 O O . THR A 1 240 ? 0.325 118.125 49.531 1 74 240 THR A O 1
ATOM 1740 N N . LEU A 1 241 ? -0.611 116.125 49.938 1 74.81 241 LEU A N 1
ATOM 1741 C CA . LEU A 1 241 ? -1.109 116.562 51.25 1 74.81 241 LEU A CA 1
ATOM 1742 C C . LEU A 1 241 ? 0.042 116.875 52.188 1 74.81 241 LEU A C 1
ATOM 1744 O O . LEU A 1 241 ? -0.009 117.938 52.875 1 74.81 241 LEU A O 1
ATOM 1748 N N . ALA A 1 242 ? 1.088 116.062 52.219 1 70.56 242 ALA A N 1
ATOM 1749 C CA . ALA A 1 242 ? 2.262 116.312 53.031 1 70.56 242 ALA A CA 1
ATOM 1750 C C . ALA A 1 242 ? 2.939 117.625 52.688 1 70.56 242 ALA A C 1
ATOM 1752 O O . ALA A 1 242 ? 3.312 118.375 53.562 1 70.56 242 ALA A O 1
ATOM 1753 N N . ASP A 1 243 ? 2.98 117.938 51.438 1 70.12 243 ASP A N 1
ATOM 1754 C CA . ASP A 1 243 ? 3.555 119.188 50.969 1 70.12 243 ASP A CA 1
ATOM 1755 C C . ASP A 1 243 ? 2.691 120.375 51.406 1 70.12 243 ASP A C 1
ATOM 1757 O O . ASP A 1 243 ? 3.209 121.438 51.844 1 70.12 243 ASP A O 1
ATOM 1761 N N . GLY A 1 244 ? 1.434 120.25 51.281 1 71 244 GLY A N 1
ATOM 1762 C CA . GLY A 1 244 ? 0.502 121.25 51.688 1 71 244 GLY A CA 1
ATOM 1763 C C . GLY A 1 244 ? 0.566 121.562 53.188 1 71 244 GLY A C 1
ATOM 1764 O O . GLY A 1 244 ? 0.563 122.688 53.594 1 71 244 GLY A O 1
ATOM 1765 N N . LEU A 1 245 ? 0.698 120.5 53.969 1 73.75 245 LEU A N 1
ATOM 1766 C CA . LEU A 1 245 ? 0.775 120.688 55.406 1 73.75 245 LEU A CA 1
ATOM 1767 C C . LEU A 1 245 ? 2.098 121.312 55.812 1 73.75 245 LEU A C 1
ATOM 1769 O O . LEU A 1 245 ? 2.148 122.062 56.781 1 73.75 245 LEU A O 1
ATOM 1773 N N . SER A 1 246 ? 3.137 120.938 55.156 1 70.25 246 SER A N 1
ATOM 1774 C CA . SER A 1 246 ? 4.41 121.625 55.375 1 70.25 246 SER A CA 1
ATOM 1775 C C . SER A 1 246 ? 4.305 123.125 55.125 1 70.25 246 SER A C 1
ATOM 1777 O O . SER A 1 246 ? 4.832 123.938 55.875 1 70.25 246 SER A O 1
ATOM 1779 N N . SER A 1 247 ? 3.611 123.5 54.094 1 73.81 247 SER A N 1
ATOM 1780 C CA . SER A 1 247 ? 3.379 124.938 53.781 1 73.81 247 SER A CA 1
ATOM 1781 C C . SER A 1 247 ? 2.535 125.625 54.844 1 73.81 247 SER A C 1
ATOM 1783 O O . SER A 1 247 ? 2.795 126.75 55.219 1 73.81 247 SER A O 1
ATOM 1785 N N . LEU A 1 248 ? 1.544 124.938 55.281 1 70 248 LEU A N 1
ATOM 1786 C CA . LEU A 1 248 ? 0.687 125.438 56.344 1 70 248 LEU A CA 1
ATOM 1787 C C . LEU A 1 248 ? 1.488 125.688 57.594 1 70 248 LEU A C 1
ATOM 1789 O O . LEU A 1 248 ? 1.283 126.688 58.281 1 70 248 LEU A O 1
ATOM 1793 N N . SER A 1 249 ? 2.367 124.688 57.969 1 72.62 249 SER A N 1
ATOM 1794 C CA . SER A 1 249 ? 3.24 124.812 59.125 1 72.62 249 SER A CA 1
ATOM 1795 C C . SER A 1 249 ? 4.125 126.062 59 1 72.62 249 SER A C 1
ATOM 1797 O O . SER A 1 249 ? 4.297 126.812 59.938 1 72.62 249 SER A O 1
ATOM 1799 N N . ALA A 1 250 ? 4.578 126.375 57.844 1 71.88 250 ALA A N 1
ATOM 1800 C CA . ALA A 1 250 ? 5.367 127.625 57.594 1 71.88 250 ALA A CA 1
ATOM 1801 C C . ALA A 1 250 ? 4.516 128.875 57.75 1 71.88 250 ALA A C 1
ATOM 1803 O O . ALA A 1 250 ? 4.965 129.875 58.344 1 71.88 250 ALA A O 1
ATOM 1804 N N . GLY A 1 251 ? 3.338 128.75 57.219 1 71.56 251 GLY A N 1
ATOM 1805 C CA . GLY A 1 251 ? 2.402 129.875 57.375 1 71.56 251 GLY A CA 1
ATOM 1806 C C . GLY A 1 251 ? 2.041 130.125 58.812 1 71.56 251 GLY A C 1
ATOM 1807 O O . GLY A 1 251 ? 1.947 131.25 59.219 1 71.56 251 GLY A O 1
ATOM 1808 N N . THR A 1 252 ? 1.896 129.125 59.594 1 73.31 252 THR A N 1
ATOM 1809 C CA . THR A 1 252 ? 1.621 129.25 61 1 73.31 252 THR A CA 1
ATOM 1810 C C . THR A 1 252 ? 2.787 129.875 61.719 1 73.31 252 THR A C 1
ATOM 1812 O O . THR A 1 252 ? 2.58 130.75 62.594 1 73.31 252 THR A O 1
ATOM 1815 N N . ALA A 1 253 ? 3.92 129.5 61.375 1 70.69 253 ALA A N 1
ATOM 1816 C CA . ALA A 1 253 ? 5.109 130.125 61.969 1 70.69 253 ALA A CA 1
ATOM 1817 C C . ALA A 1 253 ? 5.164 131.625 61.625 1 70.69 253 ALA A C 1
ATOM 1819 O O . ALA A 1 253 ? 5.492 132.5 62.5 1 70.69 253 ALA A O 1
ATOM 1820 N N . GLN A 1 254 ? 4.828 132 60.438 1 74 254 GLN A N 1
ATOM 1821 C CA . GLN A 1 254 ? 4.824 133.375 60 1 74 254 GLN A CA 1
ATOM 1822 C C . GLN A 1 254 ? 3.764 134.25 60.781 1 74 254 GLN A C 1
ATOM 1824 O O . GLN A 1 254 ? 4.023 135.375 61.219 1 74 254 GLN A O 1
ATOM 1829 N N . LEU A 1 255 ? 2.605 133.625 60.875 1 70.5 255 LEU A N 1
ATOM 1830 C CA . LEU A 1 255 ? 1.528 134.25 61.625 1 70.5 255 LEU A CA 1
ATOM 1831 C C . LEU A 1 255 ? 1.92 134.375 63.094 1 70.5 255 LEU A C 1
ATOM 1833 O O . LEU A 1 255 ? 1.579 135.375 63.719 1 70.5 255 LEU A O 1
ATOM 1837 N N . GLY A 1 256 ? 2.619 133.375 63.594 1 70.19 256 GLY A N 1
ATOM 1838 C CA . GLY A 1 256 ? 3.121 133.5 65 1 70.19 256 GLY A CA 1
ATOM 1839 C C . GLY A 1 256 ? 4.098 134.625 65.188 1 70.19 256 GLY A C 1
ATOM 1840 O O . GLY A 1 256 ? 4.031 135.25 66.188 1 70.19 256 GLY A O 1
ATOM 1841 N N . GLN A 1 257 ? 4.887 134.875 64.312 1 73.06 257 GLN A N 1
ATOM 1842 C CA . GLN A 1 257 ? 5.797 136 64.375 1 73.06 257 GLN A CA 1
ATOM 1843 C C . GLN A 1 257 ? 5.031 137.375 64.375 1 73.06 257 GLN A C 1
ATOM 1845 O O . GLN A 1 257 ? 5.32 138.25 65.125 1 73.06 257 GLN A O 1
ATOM 1850 N N . GLY A 1 258 ? 4.109 137.375 63.469 1 70.62 258 GLY A N 1
ATOM 1851 C CA . GLY A 1 258 ? 3.27 138.625 63.375 1 70.62 258 GLY A CA 1
ATOM 1852 C C . GLY A 1 258 ? 2.475 138.875 64.688 1 70.62 258 GLY A C 1
ATOM 1853 O O . GLY A 1 258 ? 2.389 140 65.125 1 70.62 258 GLY A O 1
ATOM 1854 N N . ALA A 1 259 ? 1.952 137.75 65.188 1 72.88 259 ALA A N 1
ATOM 1855 C CA . ALA A 1 259 ? 1.182 137.875 66.438 1 72.88 259 ALA A CA 1
ATOM 1856 C C . ALA A 1 259 ? 2.062 138.25 67.625 1 72.88 259 ALA A C 1
ATOM 1858 O O . ALA A 1 259 ? 1.622 139 68.5 1 72.88 259 ALA A O 1
ATOM 1859 N N . THR A 1 260 ? 3.215 137.75 67.625 1 72.25 260 THR A N 1
ATOM 1860 C CA . THR A 1 260 ? 4.172 138.25 68.625 1 72.25 260 THR A CA 1
ATOM 1861 C C . THR A 1 260 ? 4.473 139.75 68.5 1 72.25 260 THR A C 1
ATOM 1863 O O . THR A 1 260 ? 4.531 140.375 69.5 1 72.25 260 THR A O 1
ATOM 1866 N N . GLN A 1 261 ? 4.617 140.25 67.312 1 73.19 261 GLN A N 1
ATOM 1867 C CA . GLN A 1 261 ? 4.863 141.625 67.125 1 73.19 261 GLN A CA 1
ATOM 1868 C C . GLN A 1 261 ? 3.684 142.5 67.562 1 73.19 261 GLN A C 1
ATOM 1870 O O . GLN A 1 261 ? 3.871 143.5 68.188 1 73.19 261 GLN A O 1
ATOM 1875 N N . VAL A 1 262 ? 2.547 142 67.25 1 69.25 262 VAL A N 1
ATOM 1876 C CA . VAL A 1 262 ? 1.335 142.75 67.688 1 69.25 262 VAL A CA 1
ATOM 1877 C C . VAL A 1 262 ? 1.237 142.75 69.188 1 69.25 262 VAL A C 1
ATOM 1879 O O . VAL A 1 262 ? 0.924 143.75 69.812 1 69.25 262 VAL A O 1
ATOM 1882 N N . SER A 1 263 ? 1.484 141.625 69.812 1 71.62 263 SER A N 1
ATOM 1883 C CA . SER A 1 263 ? 1.463 141.5 71.25 1 71.62 263 SER A CA 1
ATOM 1884 C C . SER A 1 263 ? 2.461 142.375 71.938 1 71.62 263 SER A C 1
ATOM 1886 O O . SER A 1 263 ? 2.129 143.125 72.875 1 71.62 263 SER A O 1
ATOM 1888 N N . ASP A 1 264 ? 3.635 142.5 71.438 1 72.5 264 ASP A N 1
ATOM 1889 C CA . ASP A 1 264 ? 4.648 143.375 71.938 1 72.5 264 ASP A CA 1
ATOM 1890 C C . ASP A 1 264 ? 4.195 144.875 71.75 1 72.5 264 ASP A C 1
ATOM 1892 O O . ASP A 1 264 ? 4.375 145.625 72.688 1 72.5 264 ASP A O 1
ATOM 1896 N N . GLY A 1 265 ? 3.635 145.125 70.625 1 71.94 265 GLY A N 1
ATOM 1897 C CA . GLY A 1 265 ? 3.133 146.5 70.375 1 71.94 265 GLY A CA 1
ATOM 1898 C C . GLY A 1 265 ? 2.023 146.875 71.312 1 71.94 265 GLY A C 1
ATOM 1899 O O . GLY A 1 265 ? 2.014 148 71.812 1 71.94 265 GLY A O 1
ATOM 1900 N N . VAL A 1 266 ? 1.16 146 71.625 1 72.5 266 VAL A N 1
ATOM 1901 C CA . VAL A 1 266 ? 0.083 146.125 72.562 1 72.5 266 VAL A CA 1
ATOM 1902 C C . VAL A 1 266 ? 0.669 146.375 73.938 1 72.5 266 VAL A C 1
ATOM 1904 O O . VAL A 1 266 ? 0.245 147.25 74.688 1 72.5 266 VAL A O 1
ATOM 1907 N N . GLY A 1 267 ? 1.613 145.625 74.312 1 70.31 267 GLY A N 1
ATOM 1908 C CA . GLY A 1 267 ? 2.291 145.75 75.625 1 70.31 267 GLY A CA 1
ATOM 1909 C C . GLY A 1 267 ? 2.943 147.125 75.75 1 70.31 267 GLY A C 1
ATOM 1910 O O . GLY A 1 267 ? 2.793 147.75 76.812 1 70.31 267 GLY A O 1
ATOM 1911 N N . GLN A 1 268 ? 3.586 147.625 74.812 1 74.12 268 GLN A N 1
ATOM 1912 C CA . GLN A 1 268 ? 4.25 148.875 74.875 1 74.12 268 GLN A CA 1
ATOM 1913 C C . GLN A 1 268 ? 3.236 150 75 1 74.12 268 GLN A C 1
ATOM 1915 O O . GLN A 1 268 ? 3.434 151 75.75 1 74.12 268 GLN A O 1
ATOM 1920 N N . LEU A 1 269 ? 2.246 149.875 74.25 1 70.81 269 LEU A N 1
ATOM 1921 C CA . LEU A 1 269 ? 1.203 150.875 74.25 1 70.81 269 LEU A CA 1
ATOM 1922 C C . LEU A 1 269 ? 0.524 151 75.562 1 70.81 269 LEU A C 1
ATOM 1924 O O . LEU A 1 269 ? 0.265 152.125 76.125 1 70.81 269 LEU A O 1
ATOM 1928 N N . VAL A 1 270 ? 0.276 149.875 76.125 1 71.5 270 VAL A N 1
ATOM 1929 C CA . VAL A 1 270 ? -0.326 149.75 77.438 1 71.5 270 VAL A CA 1
ATOM 1930 C C . VAL A 1 270 ? 0.601 150.5 78.5 1 71.5 270 VAL A C 1
ATOM 1932 O O . VAL A 1 270 ? 0.155 151.25 79.312 1 71.5 270 VAL A O 1
ATOM 1935 N N . ASP A 1 271 ? 1.843 150.25 78.438 1 71.5 271 ASP A N 1
ATOM 1936 C CA . ASP A 1 271 ? 2.814 150.875 79.312 1 71.5 271 ASP A CA 1
ATOM 1937 C C . ASP A 1 271 ? 2.879 152.375 79.188 1 71.5 271 ASP A C 1
ATOM 1939 O O . ASP A 1 271 ? 3.029 153.125 80.188 1 71.5 271 ASP A O 1
ATOM 1943 N N . GLN A 1 272 ? 2.719 152.875 78 1 69.38 272 GLN A N 1
ATOM 1944 C CA . GLN A 1 272 ? 2.85 154.25 77.688 1 69.38 272 GLN A CA 1
ATOM 1945 C C . GLN A 1 272 ? 1.583 155 78.125 1 69.38 272 GLN A C 1
ATOM 1947 O O . GLN A 1 272 ? 1.646 156.125 78.5 1 69.38 272 GLN A O 1
ATOM 1952 N N . VAL A 1 273 ? 0.5 154.375 78 1 69.56 273 VAL A N 1
ATOM 1953 C CA . VAL A 1 273 ? -0.782 155 78.25 1 69.56 273 VAL A CA 1
ATOM 1954 C C . VAL A 1 273 ? -1.227 154.875 79.688 1 69.56 273 VAL A C 1
ATOM 1956 O O . VAL A 1 273 ? -1.994 155.75 80.188 1 69.56 273 VAL A O 1
ATOM 1959 N N . ALA A 1 274 ? -0.731 154 80.312 1 69.88 274 ALA A N 1
ATOM 1960 C CA . ALA A 1 274 ? -1.104 153.625 81.688 1 69.88 274 ALA A CA 1
ATOM 1961 C C . ALA A 1 274 ? -0.949 154.875 82.625 1 69.88 274 ALA A C 1
ATOM 1963 O O . ALA A 1 274 ? -1.845 155.25 83.375 1 69.88 274 ALA A O 1
ATOM 1964 N N . PRO A 1 275 ? 0.149 155.625 82.562 1 63.81 275 PRO A N 1
ATOM 1965 C CA . PRO A 1 275 ? 0.241 156.875 83.438 1 63.81 275 PRO A CA 1
ATOM 1966 C C . PRO A 1 275 ? -0.796 157.875 83.125 1 63.81 275 PRO A C 1
ATOM 1968 O O . PRO A 1 275 ? -1.214 158.625 84 1 63.81 275 PRO A O 1
ATOM 1971 N N . LEU A 1 276 ? -1.241 158 81.812 1 62.22 276 LEU A N 1
ATOM 1972 C CA . LEU A 1 276 ? -2.189 159 81.375 1 62.22 276 LEU A CA 1
ATOM 1973 C C . LEU A 1 276 ? -3.617 158.625 81.75 1 62.22 276 LEU A C 1
ATOM 1975 O O . LEU A 1 276 ? -4.496 159.5 81.812 1 62.22 276 LEU A O 1
ATOM 1979 N N . THR A 1 277 ? -3.84 157.375 82.062 1 61.84 277 THR A N 1
ATOM 1980 C CA . THR A 1 277 ? -5.188 156.875 82.312 1 61.84 277 THR A CA 1
ATOM 1981 C C . THR A 1 277 ? -5.293 156.375 83.75 1 61.84 277 THR A C 1
ATOM 1983 O O . THR A 1 277 ? -6.227 155.625 84.062 1 61.84 277 THR A O 1
ATOM 1986 N N . ALA A 1 278 ? -4.41 156.625 84.5 1 62.5 278 ALA A N 1
ATOM 1987 C CA . ALA A 1 278 ? -4.324 156.25 85.875 1 62.5 278 ALA A CA 1
ATOM 1988 C C . ALA A 1 278 ? -5.594 156.625 86.688 1 62.5 278 ALA A C 1
ATOM 1990 O O . ALA A 1 278 ? -5.98 155.875 87.625 1 62.5 278 ALA A O 1
ATOM 1991 N N . TYR A 1 279 ? -6.316 157.625 86.312 1 61.12 279 TYR A N 1
ATOM 1992 C CA . TYR A 1 279 ? -7.492 158 87.062 1 61.12 279 TYR A CA 1
ATOM 1993 C C . TYR A 1 279 ? -8.773 157.5 86.375 1 61.12 279 TYR A C 1
ATOM 1995 O O . TYR A 1 279 ? -9.875 157.875 86.812 1 61.12 279 TYR A O 1
ATOM 2003 N N . VAL A 1 280 ? -8.719 156.625 85.312 1 64.81 280 VAL A N 1
ATOM 2004 C CA . VAL A 1 280 ? -9.914 156 84.75 1 64.81 280 VAL A CA 1
ATOM 2005 C C . VAL A 1 280 ? -9.82 154.5 84.812 1 64.81 280 VAL A C 1
ATOM 2007 O O . VAL A 1 280 ? -9.43 153.875 83.812 1 64.81 280 VAL A O 1
ATOM 2010 N N . PRO A 1 281 ? -10.211 153.875 85.812 1 63.5 281 PRO A N 1
ATOM 2011 C CA . PRO A 1 281 ? -9.984 152.375 86.125 1 63.5 281 PRO A CA 1
ATOM 2012 C C . PRO A 1 281 ? -10.531 151.5 85.062 1 63.5 281 PRO A C 1
ATOM 2014 O O . PRO A 1 281 ? -9.914 150.5 84.75 1 63.5 281 PRO A O 1
ATOM 2017 N N . ASP A 1 282 ? -11.57 151.875 84.375 1 66 282 ASP A N 1
ATOM 2018 C CA . ASP A 1 282 ? -12.211 151 83.375 1 66 282 ASP A CA 1
ATOM 2019 C C . ASP A 1 282 ? -11.328 150.875 82.125 1 66 282 ASP A C 1
ATOM 2021 O O . ASP A 1 282 ? -11.227 149.875 81.562 1 66 282 ASP A O 1
ATOM 2025 N N . ILE A 1 283 ? -10.594 151.75 81.875 1 64.81 283 ILE A N 1
ATOM 2026 C CA . ILE A 1 283 ? -9.727 151.75 80.688 1 64.81 283 ILE A CA 1
ATOM 2027 C C . ILE A 1 283 ? -8.492 150.875 81 1 64.81 283 ILE A C 1
ATOM 2029 O O . ILE A 1 283 ? -8.023 150.25 80.125 1 64.81 283 ILE A O 1
ATOM 2033 N N . ASN A 1 284 ? -8.109 150.875 82.25 1 68.31 284 ASN A N 1
ATOM 2034 C CA . ASN A 1 284 ? -6.934 150.125 82.625 1 68.31 284 ASN A CA 1
ATOM 2035 C C . ASN A 1 284 ? -7.219 148.625 82.562 1 68.31 284 ASN A C 1
ATOM 2037 O O . ASN A 1 284 ? -6.383 147.75 82.125 1 68.31 284 ASN A O 1
ATOM 2041 N N . SER A 1 285 ? -8.359 148.25 82.938 1 72.56 285 SER A N 1
ATOM 2042 C CA . SER A 1 285 ? -8.734 146.875 82.938 1 72.56 285 SER A CA 1
ATOM 2043 C C . SER A 1 285 ? -8.875 146.375 81.5 1 72.56 285 SER A C 1
ATOM 2045 O O . SER A 1 285 ? -8.461 145.25 81.188 1 72.56 285 SER A O 1
ATOM 2047 N N . GLN A 1 286 ? -9.328 147.125 80.688 1 69.5 286 GLN A N 1
ATOM 2048 C CA . GLN A 1 286 ? -9.492 146.75 79.25 1 69.5 286 GLN A CA 1
ATOM 2049 C C . GLN A 1 286 ? -8.141 146.625 78.562 1 69.5 286 GLN A C 1
ATOM 2051 O O . GLN A 1 286 ? -7.949 145.75 77.75 1 69.5 286 GLN A O 1
ATOM 2056 N N . LEU A 1 287 ? -7.258 147.375 78.938 1 69.25 287 LEU A N 1
ATOM 2057 C CA . LEU A 1 287 ? -5.914 147.25 78.375 1 69.25 287 LEU A CA 1
ATOM 2058 C C . LEU A 1 287 ? -5.176 146 78.812 1 69.25 287 LEU A C 1
ATOM 2060 O O . LEU A 1 287 ? -4.504 145.375 77.938 1 69.25 287 LEU A O 1
ATOM 2064 N N . ILE A 1 288 ? -5.426 145.625 80 1 69.75 288 ILE A N 1
ATOM 2065 C CA . ILE A 1 288 ? -4.785 144.375 80.5 1 69.75 288 ILE A CA 1
ATOM 2066 C C . ILE A 1 288 ? -5.371 143.25 79.75 1 69.75 288 ILE A C 1
ATOM 2068 O O . ILE A 1 288 ? -4.637 142.25 79.375 1 69.75 288 ILE A O 1
ATOM 2072 N N . THR A 1 289 ? -6.602 143.25 79.562 1 73.25 289 THR A N 1
ATOM 2073 C CA . THR A 1 289 ? -7.273 142.125 78.938 1 73.25 289 THR A CA 1
ATOM 2074 C C . THR A 1 289 ? -6.812 142 77.438 1 73.25 289 THR A C 1
ATOM 2076 O O . THR A 1 289 ? -6.598 141 76.938 1 73.25 289 THR A O 1
ATOM 2079 N N . LEU A 1 290 ? -6.684 143.125 76.875 1 70.38 290 LEU A N 1
ATOM 2080 C CA . LEU A 1 290 ? -6.223 143.125 75.5 1 70.38 290 LEU A CA 1
ATOM 2081 C C . LEU A 1 290 ? -4.789 142.625 75.375 1 70.38 290 LEU A C 1
ATOM 2083 O O . LEU A 1 290 ? -4.457 141.875 74.438 1 70.38 290 LEU A O 1
ATOM 2087 N N . ARG A 1 291 ? -3.947 143 76.25 1 72.31 291 ARG A N 1
ATOM 2088 C CA . ARG A 1 291 ? -2.555 142.625 76.312 1 72.31 291 ARG A CA 1
ATOM 2089 C C . ARG A 1 291 ? -2.463 141.125 76.5 1 72.31 291 ARG A C 1
ATOM 2091 O O . ARG A 1 291 ? -1.716 140.375 75.812 1 72.31 291 ARG A O 1
ATOM 2098 N N . ASP A 1 292 ? -3.312 140.625 77.375 1 71.81 292 ASP A N 1
ATOM 2099 C CA . ASP A 1 292 ? -3.266 139.125 77.688 1 71.81 292 ASP A CA 1
ATOM 2100 C C . ASP A 1 292 ? -3.803 138.375 76.562 1 71.81 292 ASP A C 1
ATOM 2102 O O . ASP A 1 292 ? -3.281 137.25 76.25 1 71.81 292 ASP A O 1
ATOM 2106 N N . GLY A 1 293 ? -4.801 138.875 75.938 1 71.94 293 GLY A N 1
ATOM 2107 C CA . GLY A 1 293 ? -5.336 138.25 74.75 1 71.94 293 GLY A CA 1
ATOM 2108 C C . GLY A 1 293 ? -4.355 138.125 73.625 1 71.94 293 GLY A C 1
ATOM 2109 O O . GLY A 1 293 ? -4.191 137.125 73 1 71.94 293 GLY A O 1
ATOM 2110 N N . ALA A 1 294 ? -3.721 139.125 73.312 1 73.56 294 ALA A N 1
ATOM 2111 C CA . ALA A 1 294 ? -2.721 139.25 72.25 1 73.56 294 ALA A CA 1
ATOM 2112 C C . ALA A 1 294 ? -1.552 138.25 72.562 1 73.56 294 ALA A C 1
ATOM 2114 O O . ALA A 1 294 ? -1.037 137.625 71.688 1 73.56 294 ALA A O 1
ATOM 2115 N N . ALA A 1 295 ? -1.236 138.25 73.812 1 73.62 295 ALA A N 1
ATOM 2116 C CA . ALA A 1 295 ? -0.142 137.375 74.25 1 73.62 295 ALA A CA 1
ATOM 2117 C C . ALA A 1 295 ? -0.517 135.875 74.062 1 73.62 295 ALA A C 1
ATOM 2119 O O . ALA A 1 295 ? 0.32 135 73.688 1 73.62 295 ALA A O 1
ATOM 2120 N N . THR A 1 296 ? -1.689 135.625 74.375 1 74.31 296 THR A N 1
ATOM 2121 C CA . THR A 1 296 ? -2.16 134.25 74.188 1 74.31 296 THR A CA 1
ATOM 2122 C C . THR A 1 296 ? -2.16 133.75 72.75 1 74.31 296 THR A C 1
ATOM 2124 O O . THR A 1 296 ? -1.706 132.75 72.438 1 74.31 296 THR A O 1
ATOM 2127 N N . ILE A 1 297 ? -2.613 134.5 71.875 1 72.69 297 ILE A N 1
ATOM 2128 C CA . ILE A 1 297 ? -2.641 134.25 70.438 1 72.69 297 ILE A CA 1
ATOM 2129 C C . ILE A 1 297 ? -1.215 134.125 69.938 1 72.69 297 ILE A C 1
ATOM 2131 O O . ILE A 1 297 ? -0.924 133.125 69.188 1 72.69 297 ILE A O 1
ATOM 2135 N N . ALA A 1 298 ? -0.356 135 70.25 1 75.38 298 ALA A N 1
ATOM 2136 C CA . ALA A 1 298 ? 1.045 134.875 69.875 1 75.38 298 ALA A CA 1
ATOM 2137 C C . ALA A 1 298 ? 1.684 133.625 70.375 1 75.38 298 ALA A C 1
ATOM 2139 O O . ALA A 1 298 ? 2.416 132.875 69.625 1 75.38 298 ALA A O 1
ATOM 2140 N N . SER A 1 299 ? 1.392 133.25 71.562 1 78.88 299 SER A N 1
ATOM 2141 C CA . SER A 1 299 ? 1.961 132 72.125 1 78.88 299 SER A CA 1
ATOM 2142 C C . SER A 1 299 ? 1.453 130.75 71.438 1 78.88 299 SER A C 1
ATOM 2144 O O . SER A 1 299 ? 2.23 129.875 71.125 1 78.88 299 SER A O 1
ATOM 2146 N N . GLU A 1 300 ? 0.24 130.75 71.188 1 74.38 300 GLU A N 1
ATOM 2147 C CA . GLU A 1 300 ? -0.354 129.625 70.5 1 74.38 300 GLU A CA 1
ATOM 2148 C C . GLU A 1 300 ? 0.205 129.375 69.125 1 74.38 300 GLU A C 1
ATOM 2150 O O . GLU A 1 300 ? 0.348 128.25 68.625 1 74.38 300 GLU A O 1
ATOM 2155 N N . LEU A 1 301 ? 0.542 130.5 68.5 1 75.75 301 LEU A N 1
ATOM 2156 C CA . LEU A 1 301 ? 0.988 130.375 67.062 1 75.75 301 LEU A CA 1
ATOM 2157 C C . LEU A 1 301 ? 2.502 130.25 67 1 75.75 301 LEU A C 1
ATOM 2159 O O . LEU A 1 301 ? 3.02 129.625 66.062 1 75.75 301 LEU A O 1
ATOM 2163 N N . SER A 1 302 ? 3.299 130.625 68 1 76.31 302 SER A N 1
ATOM 2164 C CA . SER A 1 302 ? 4.746 130.75 67.812 1 76.31 302 SER A CA 1
ATOM 2165 C C . SER A 1 302 ? 5.449 129.75 68.75 1 76.31 302 SER A C 1
ATOM 2167 O O . SER A 1 302 ? 6.555 129.25 68.438 1 76.31 302 SER A O 1
ATOM 2169 N N . ASP A 1 303 ? 4.812 129.375 69.938 1 77 303 ASP A N 1
ATOM 2170 C CA . ASP A 1 303 ? 5.434 128.375 70.938 1 77 303 ASP A CA 1
ATOM 2171 C C . ASP A 1 303 ? 5.246 126.938 70.438 1 77 303 ASP A C 1
ATOM 2173 O O . ASP A 1 303 ? 4.121 126.5 70.375 1 77 303 ASP A O 1
ATOM 2177 N N . PRO A 1 304 ? 6.344 126.375 70.188 1 77.38 304 PRO A N 1
ATOM 2178 C CA . PRO A 1 304 ? 6.258 125 69.75 1 77.38 304 PRO A CA 1
ATOM 2179 C C . PRO A 1 304 ? 5.625 124.062 70.812 1 77.38 304 PRO A C 1
ATOM 2181 O O . PRO A 1 304 ? 5.152 123 70.438 1 77.38 304 PRO A O 1
ATOM 2184 N N . SER A 1 305 ? 5.539 124.562 72 1 78.62 305 SER A N 1
ATOM 2185 C CA . SER A 1 305 ? 4.992 123.75 73.062 1 78.62 305 SER A CA 1
ATOM 2186 C C . SER A 1 305 ? 3.498 124 73.25 1 78.62 305 SER A C 1
ATOM 2188 O O . SER A 1 305 ? 2.83 123.25 74 1 78.62 305 SER A O 1
ATOM 2190 N N . SER A 1 306 ? 2.998 125 72.438 1 80.12 306 SER A N 1
ATOM 2191 C CA . SER A 1 306 ? 1.562 125.25 72.5 1 80.12 306 SER A CA 1
ATOM 2192 C C . SER A 1 306 ? 0.773 124.188 71.75 1 80.12 306 SER A C 1
ATOM 2194 O O . SER A 1 306 ? 1.322 123.438 70.938 1 80.12 306 SER A O 1
ATOM 2196 N N . THR A 1 307 ? -0.433 124.062 72.125 1 75.44 307 THR A N 1
ATOM 2197 C CA . THR A 1 307 ? -1.301 123 71.562 1 75.44 307 THR A CA 1
ATOM 2198 C C . THR A 1 307 ? -1.501 123.188 70.062 1 75.44 307 THR A C 1
ATOM 2200 O O . THR A 1 307 ? -1.476 122.188 69.312 1 75.44 307 THR A O 1
ATOM 2203 N N . TYR A 1 308 ? -1.605 124.312 69.625 1 76.81 308 TYR A N 1
ATOM 2204 C CA . TYR A 1 308 ? -1.892 124.562 68.188 1 76.81 308 TYR A CA 1
ATOM 2205 C C . TYR A 1 308 ? -0.654 124.312 67.312 1 76.81 308 TYR A C 1
ATOM 2207 O O . TYR A 1 308 ? -0.711 123.562 66.375 1 76.81 308 TYR A O 1
ATOM 2215 N N . ARG A 1 309 ? 0.43 125 67.75 1 77.56 309 ARG A N 1
ATOM 2216 C CA . ARG A 1 309 ? 1.646 124.875 66.938 1 77.56 309 ARG A CA 1
ATOM 2217 C C . ARG A 1 309 ? 2.115 123.375 67 1 77.56 309 ARG A C 1
ATOM 2219 O O . ARG A 1 309 ? 2.537 122.875 65.938 1 77.56 309 ARG A O 1
ATOM 2226 N N . SER A 1 310 ? 2.027 122.75 68.062 1 78.19 310 SER A N 1
ATOM 2227 C CA . SER A 1 310 ? 2.402 121.312 68.125 1 78.19 310 SER A CA 1
ATOM 2228 C C . SER A 1 310 ? 1.484 120.438 67.312 1 78.19 310 SER A C 1
ATOM 2230 O O . SER A 1 310 ? 1.926 119.438 66.75 1 78.19 310 SER A O 1
ATOM 2232 N N . GLY A 1 311 ? 0.242 120.812 67.25 1 72.25 311 GLY A N 1
ATOM 2233 C CA . GLY A 1 311 ? -0.707 120.062 66.438 1 72.25 311 GLY A CA 1
ATOM 2234 C C . GLY A 1 311 ? -0.379 120.188 64.938 1 72.25 311 GLY A C 1
ATOM 2235 O O . GLY A 1 311 ? -0.464 119.188 64.25 1 72.25 311 GLY A O 1
ATOM 2236 N N . VAL A 1 312 ? 0.006 121.25 64.438 1 76 312 VAL A N 1
ATOM 2237 C CA . VAL A 1 312 ? 0.383 121.438 63.031 1 76 312 VAL A CA 1
ATOM 2238 C C . VAL A 1 312 ? 1.629 120.625 62.719 1 76 312 VAL A C 1
ATOM 2240 O O . VAL A 1 312 ? 1.684 119.938 61.688 1 76 312 VAL A O 1
ATOM 2243 N N . ASP A 1 313 ? 2.594 120.688 63.688 1 73.94 313 ASP A N 1
ATOM 2244 C CA . ASP A 1 313 ? 3.828 119.938 63.438 1 73.94 313 ASP A CA 1
ATOM 2245 C C . ASP A 1 313 ? 3.572 118.438 63.438 1 73.94 313 ASP A C 1
ATOM 2247 O O . ASP A 1 313 ? 4.164 117.688 62.656 1 73.94 313 ASP A O 1
ATOM 2251 N N . SER A 1 314 ? 2.721 118.062 64.375 1 75.81 314 SER A N 1
ATOM 2252 C CA . SER A 1 314 ? 2.361 116.625 64.375 1 75.81 314 SER A CA 1
ATOM 2253 C C . SER A 1 314 ? 1.642 116.25 63.125 1 75.81 314 SER A C 1
ATOM 2255 O O . SER A 1 314 ? 1.841 115.125 62.656 1 75.81 314 SER A O 1
ATOM 2257 N N . ALA A 1 315 ? 0.839 117 62.562 1 75.25 315 ALA A N 1
ATOM 2258 C CA . ALA A 1 315 ? 0.135 116.688 61.312 1 75.25 315 ALA A CA 1
ATOM 2259 C C . ALA A 1 315 ? 1.11 116.562 60.156 1 75.25 315 ALA A C 1
ATOM 2261 O O . ALA A 1 315 ? 0.95 115.688 59.281 1 75.25 315 ALA A O 1
ATOM 2262 N N . VAL A 1 316 ? 2.137 117.375 60.094 1 74.44 316 VAL A N 1
ATOM 2263 C CA . VAL A 1 316 ? 3.158 117.375 59.062 1 74.44 316 VAL A CA 1
ATOM 2264 C C . VAL A 1 316 ? 3.914 116 59.156 1 74.44 316 VAL A C 1
ATOM 2266 O O . VAL A 1 316 ? 4.098 115.312 58.156 1 74.44 316 VAL A O 1
ATOM 2269 N N . SER A 1 317 ? 4.289 115.688 60.406 1 75.25 317 SER A N 1
ATOM 2270 C CA . SER A 1 317 ? 5.047 114.438 60.594 1 75.25 317 SER A CA 1
ATOM 2271 C C . SER A 1 317 ? 4.219 113.25 60.219 1 75.25 317 SER A C 1
ATOM 2273 O O . SER A 1 317 ? 4.715 112.312 59.562 1 75.25 317 SER A O 1
ATOM 2275 N N . ALA A 1 318 ? 2.992 113.25 60.625 1 71.25 318 ALA A N 1
ATOM 2276 C CA . ALA A 1 318 ? 2.102 112.125 60.344 1 71.25 318 ALA A CA 1
ATOM 2277 C C . ALA A 1 318 ? 1.854 112 58.844 1 71.25 318 ALA A C 1
ATOM 2279 O O . ALA A 1 318 ? 1.794 110.938 58.281 1 71.25 318 ALA A O 1
ATOM 2280 N N . SER A 1 319 ? 1.687 113.062 58.094 1 76.94 319 SER A N 1
ATOM 2281 C CA . SER A 1 319 ? 1.447 113 56.656 1 76.94 319 SER A CA 1
ATOM 2282 C C . SER A 1 319 ? 2.67 112.5 55.906 1 76.94 319 SER A C 1
ATOM 2284 O O . SER A 1 319 ? 2.537 111.812 54.906 1 76.94 319 SER A O 1
ATOM 2286 N N . GLN A 1 320 ? 3.891 112.875 56.438 1 72.81 320 GLN A N 1
ATOM 2287 C CA . GLN A 1 320 ? 5.113 112.438 55.812 1 72.81 320 GLN A CA 1
ATOM 2288 C C . GLN A 1 320 ? 5.281 110.938 56 1 72.81 320 GLN A C 1
ATOM 2290 O O . GLN A 1 320 ? 5.699 110.188 55.094 1 72.81 320 GLN A O 1
ATOM 2295 N N . GLN A 1 321 ? 4.953 110.5 57.156 1 71.25 321 GLN A N 1
ATOM 2296 C CA . GLN A 1 321 ? 5.027 109.062 57.438 1 71.25 321 GLN A CA 1
ATOM 2297 C C . GLN A 1 321 ? 4.02 108.312 56.594 1 71.25 321 GLN A C 1
ATOM 2299 O O . GLN A 1 321 ? 4.328 107.25 56.094 1 71.25 321 GLN A O 1
ATOM 2304 N N . LEU A 1 322 ? 2.836 108.75 56.406 1 74 322 LEU A N 1
ATOM 2305 C CA . LEU A 1 322 ? 1.819 108.125 55.594 1 74 322 LEU A CA 1
ATOM 2306 C C . LEU A 1 322 ? 2.266 108.125 54.125 1 74 322 LEU A C 1
ATOM 2308 O O . LEU A 1 322 ? 2.086 107.125 53.438 1 74 322 LEU A O 1
ATOM 2312 N N . ALA A 1 323 ? 2.852 109.188 53.656 1 72.19 323 ALA A N 1
ATOM 2313 C CA . ALA A 1 323 ? 3.334 109.25 52.281 1 72.19 323 ALA A CA 1
ATOM 2314 C C . ALA A 1 323 ? 4.43 108.188 52.031 1 72.19 323 ALA A C 1
ATOM 2316 O O . ALA A 1 323 ? 4.43 107.5 51 1 72.19 323 ALA A O 1
ATOM 2317 N N . ALA A 1 324 ? 5.34 108.062 53 1 70.44 324 ALA A N 1
ATOM 2318 C CA . ALA A 1 324 ? 6.41 107.125 52.875 1 70.44 324 ALA A CA 1
ATOM 2319 C C . ALA A 1 324 ? 5.852 105.688 52.906 1 70.44 324 ALA A C 1
ATOM 2321 O O . ALA A 1 324 ? 6.285 104.812 52.156 1 70.44 324 ALA A O 1
ATOM 2322 N N . GLY A 1 325 ? 4.922 105.5 53.781 1 70.5 325 GLY A N 1
ATOM 2323 C CA . GLY A 1 325 ? 4.273 104.188 53.844 1 70.5 325 GLY A CA 1
ATOM 2324 C C . GLY A 1 325 ? 3.535 103.812 52.594 1 70.5 325 GLY A C 1
ATOM 2325 O O . GLY A 1 325 ? 3.625 102.688 52.125 1 70.5 325 GLY A O 1
ATOM 2326 N N . LEU A 1 326 ? 2.873 104.688 51.969 1 74.44 326 LEU A N 1
ATOM 2327 C CA . LEU A 1 326 ? 2.119 104.438 50.75 1 74.44 326 LEU A CA 1
ATOM 2328 C C . LEU A 1 326 ? 3.061 104.188 49.562 1 74.44 326 LEU A C 1
ATOM 2330 O O . LEU A 1 326 ? 2.748 103.375 48.656 1 74.44 326 LEU A O 1
ATOM 2334 N N . GLN A 1 327 ? 4.234 104.875 49.656 1 72.25 327 GLN A N 1
ATOM 2335 C CA . GLN A 1 327 ? 5.219 104.562 48.625 1 72.25 327 GLN A CA 1
ATOM 2336 C C . GLN A 1 327 ? 5.727 103.125 48.75 1 72.25 327 GLN A C 1
ATOM 2338 O O . GLN A 1 327 ? 5.922 102.5 47.719 1 72.25 327 GLN A O 1
ATOM 2343 N N . THR A 1 328 ? 5.973 102.75 49.938 1 71.69 328 THR A N 1
ATOM 2344 C CA . THR A 1 328 ? 6.398 101.375 50.156 1 71.69 328 THR A CA 1
ATOM 2345 C C . THR A 1 328 ? 5.32 100.375 49.719 1 71.69 328 THR A C 1
ATOM 2347 O O . THR A 1 328 ? 5.625 99.375 49.094 1 71.69 328 THR A O 1
ATOM 2350 N N . LEU A 1 329 ? 4.102 100.625 49.969 1 72 329 LEU A N 1
ATOM 2351 C CA . LEU A 1 329 ? 2.994 99.75 49.562 1 72 329 LEU A CA 1
ATOM 2352 C C . LEU A 1 329 ? 2.869 99.75 48.031 1 72 329 LEU A C 1
ATOM 2354 O O . LEU A 1 329 ? 2.531 98.75 47.438 1 72 329 LEU A O 1
ATOM 2358 N N . LYS A 1 330 ? 3.076 100.875 47.438 1 71.69 330 LYS A N 1
ATOM 2359 C CA . LYS A 1 330 ? 3.047 101 46 1 71.69 330 LYS A CA 1
ATOM 2360 C C . LYS A 1 330 ? 4.121 100.125 45.375 1 71.69 330 LYS A C 1
ATOM 2362 O O . LYS A 1 330 ? 3.861 99.375 44.406 1 71.69 330 LYS A O 1
ATOM 2367 N N . ASP A 1 331 ? 5.355 100.125 45.906 1 69.31 331 ASP A N 1
ATOM 2368 C CA . ASP A 1 331 ? 6.426 99.312 45.438 1 69.31 331 ASP A CA 1
ATOM 2369 C C . ASP A 1 331 ? 6.051 97.812 45.594 1 69.31 331 ASP A C 1
ATOM 2371 O O . ASP A 1 331 ? 6.281 97 44.656 1 69.31 331 ASP A O 1
ATOM 2375 N N . GLY A 1 332 ? 5.465 97.5 46.688 1 69.69 332 GLY A N 1
ATOM 2376 C CA . GLY A 1 332 ? 4.992 96.125 46.906 1 69.69 332 GLY A CA 1
ATOM 2377 C C . GLY A 1 332 ? 3.896 95.75 45.938 1 69.69 332 GLY A C 1
ATOM 2378 O O . GLY A 1 332 ? 3.908 94.625 45.406 1 69.69 332 GLY A O 1
ATOM 2379 N N . SER A 1 333 ? 2.973 96.562 45.625 1 76.69 333 SER A N 1
ATOM 2380 C CA . SER A 1 333 ? 1.879 96.25 44.719 1 76.69 333 SER A CA 1
ATOM 2381 C C . SER A 1 333 ? 2.391 96.062 43.281 1 76.69 333 SER A C 1
ATOM 2383 O O . SER A 1 333 ? 1.858 95.25 42.531 1 76.69 333 SER A O 1
ATOM 2385 N N . SER A 1 334 ? 3.418 96.938 42.969 1 73.31 334 SER A N 1
ATOM 2386 C CA . SER A 1 334 ? 4.016 96.75 41.656 1 73.31 334 SER A CA 1
ATOM 2387 C C . SER A 1 334 ? 4.652 95.375 41.5 1 73.31 334 SER A C 1
ATOM 2389 O O . SER A 1 334 ? 4.488 94.688 40.469 1 73.31 334 SER A O 1
ATOM 2391 N N . GLN A 1 335 ? 5.336 95 42.5 1 71.06 335 GLN A N 1
ATOM 2392 C CA . GLN A 1 335 ? 5.945 93.625 42.5 1 71.06 335 GLN A CA 1
ATOM 2393 C C . GLN A 1 335 ? 4.879 92.562 42.438 1 71.06 335 GLN A C 1
ATOM 2395 O O . GLN A 1 335 ? 5.051 91.562 41.719 1 71.06 335 GLN A O 1
ATOM 2400 N N . LEU A 1 336 ? 3.816 92.625 43.125 1 72.81 336 LEU A N 1
ATOM 2401 C CA . LEU A 1 336 ? 2.711 91.688 43.094 1 72.81 336 LEU A CA 1
ATOM 2402 C C . LEU A 1 336 ? 2.074 91.625 41.719 1 72.81 336 LEU A C 1
ATOM 2404 O O . LEU A 1 336 ? 1.709 90.562 41.25 1 72.81 336 LEU A O 1
ATOM 2408 N N . SER A 1 337 ? 1.896 92.812 41.094 1 72.44 337 SER A N 1
ATOM 2409 C CA . SER A 1 337 ? 1.313 92.875 39.781 1 72.44 337 SER A CA 1
ATOM 2410 C C . SER A 1 337 ? 2.186 92.125 38.75 1 72.44 337 SER A C 1
ATOM 2412 O O . SER A 1 337 ? 1.675 91.375 37.906 1 72.44 337 SER A O 1
ATOM 2414 N N . ILE A 1 338 ? 3.492 92.25 38.844 1 68.44 338 ILE A N 1
ATOM 2415 C CA . ILE A 1 338 ? 4.414 91.562 37.969 1 68.44 338 ILE A CA 1
ATOM 2416 C C . ILE A 1 338 ? 4.336 90.062 38.219 1 68.44 338 ILE A C 1
ATOM 2418 O O . ILE A 1 338 ? 4.27 89.25 37.281 1 68.44 338 ILE A O 1
ATOM 2422 N N . GLY A 1 339 ? 4.32 89.688 39.469 1 70.19 339 GLY A N 1
ATOM 2423 C CA . GLY A 1 339 ? 4.199 88.312 39.844 1 70.19 339 GLY A CA 1
ATOM 2424 C C . GLY A 1 339 ? 2.91 87.688 39.344 1 70.19 339 GLY A C 1
ATOM 2425 O O . GLY A 1 339 ? 2.92 86.562 38.844 1 70.19 339 GLY A O 1
ATOM 2426 N N . ALA A 1 340 ? 1.816 88.312 39.469 1 73.19 340 ALA A N 1
ATOM 2427 C CA . ALA A 1 340 ? 0.518 87.812 39 1 73.19 340 ALA A CA 1
ATOM 2428 C C . ALA A 1 340 ? 0.495 87.625 37.5 1 73.19 340 ALA A C 1
ATOM 2430 O O . ALA A 1 340 ? -0.066 86.625 36.969 1 73.19 340 ALA A O 1
ATOM 2431 N N . ARG A 1 341 ? 1.149 88.562 36.75 1 74.56 341 ARG A N 1
ATOM 2432 C CA . ARG A 1 341 ? 1.217 88.438 35.312 1 74.56 341 ARG A CA 1
ATOM 2433 C C . ARG A 1 341 ? 2.08 87.25 34.875 1 74.56 341 ARG A C 1
ATOM 2435 O O . ARG A 1 341 ? 1.749 86.562 33.938 1 74.56 341 ARG A O 1
ATOM 2442 N N . THR A 1 342 ? 3.148 87.125 35.594 1 72 342 THR A N 1
ATOM 2443 C CA . THR A 1 342 ? 4.023 86 35.312 1 72 342 THR A CA 1
ATOM 2444 C C . THR A 1 342 ? 3.291 84.688 35.562 1 72 342 THR A C 1
ATOM 2446 O O . THR A 1 342 ? 3.416 83.75 34.781 1 72 342 THR A O 1
ATOM 2449 N N . LEU A 1 343 ? 2.557 84.5 36.625 1 74.06 343 LEU A N 1
ATOM 2450 C CA . LEU A 1 343 ? 1.762 83.312 36.906 1 74.06 343 LEU A CA 1
ATOM 2451 C C . LEU A 1 343 ? 0.708 83.125 35.844 1 74.06 343 LEU A C 1
ATOM 2453 O O . LEU A 1 343 ? 0.479 82 35.438 1 74.06 343 LEU A O 1
ATOM 2457 N N . ALA A 1 344 ? 0.063 84.188 35.438 1 72.44 344 ALA A N 1
ATOM 2458 C CA . ALA A 1 344 ? -0.959 84.062 34.406 1 72.44 344 ALA A CA 1
ATOM 2459 C C . ALA A 1 344 ? -0.366 83.562 33.094 1 72.44 344 ALA A C 1
ATOM 2461 O O . ALA A 1 344 ? -0.972 82.75 32.406 1 72.44 344 ALA A O 1
ATOM 2462 N N . ASP A 1 345 ? 0.823 84.062 32.688 1 69.94 345 ASP A N 1
ATOM 2463 C CA . ASP A 1 345 ? 1.516 83.562 31.516 1 69.94 345 ASP A CA 1
ATOM 2464 C C . ASP A 1 345 ? 1.884 82.125 31.656 1 69.94 345 ASP A C 1
ATOM 2466 O O . ASP A 1 345 ? 1.719 81.312 30.703 1 69.94 345 ASP A O 1
ATOM 2470 N N . GLY A 1 346 ? 2.342 81.75 32.781 1 71.31 346 GLY A N 1
ATOM 2471 C CA . GLY A 1 346 ? 2.697 80.375 33.062 1 71.31 346 GLY A CA 1
ATOM 2472 C C . GLY A 1 346 ? 1.512 79.438 33 1 71.31 346 GLY A C 1
ATOM 2473 O O . GLY A 1 346 ? 1.601 78.375 32.406 1 71.31 346 GLY A O 1
ATOM 2474 N N . THR A 1 347 ? 0.418 79.75 33.531 1 78.19 347 THR A N 1
ATOM 2475 C CA . THR A 1 347 ? -0.771 78.875 33.531 1 78.19 347 THR A CA 1
ATOM 2476 C C . THR A 1 347 ? -1.353 78.812 32.125 1 78.19 347 THR A C 1
ATOM 2478 O O . THR A 1 347 ? -1.93 77.75 31.766 1 78.19 347 THR A O 1
ATOM 2481 N N . SER A 1 348 ? -1.179 79.875 31.328 1 72.94 348 SER A N 1
ATOM 2482 C CA . SER A 1 348 ? -1.59 79.75 29.938 1 72.94 348 SER A CA 1
ATOM 2483 C C . SER A 1 348 ? -0.773 78.75 29.172 1 72.94 348 SER A C 1
ATOM 2485 O O . SER A 1 348 ? -1.315 78 28.359 1 72.94 348 SER A O 1
ATOM 2487 N N . GLN A 1 349 ? 0.499 78.75 29.438 1 72.81 349 GLN A N 1
ATOM 2488 C CA . GLN A 1 349 ? 1.367 77.75 28.812 1 72.81 349 GLN A CA 1
ATOM 2489 C C . GLN A 1 349 ? 1.009 76.375 29.297 1 72.81 349 GLN A C 1
ATOM 2491 O O . GLN A 1 349 ? 1.021 75.438 28.5 1 72.81 349 GLN A O 1
ATOM 2496 N N . LEU A 1 350 ? 0.706 76.125 30.531 1 76.88 350 LEU A N 1
ATOM 2497 C CA . LEU A 1 350 ? 0.284 74.875 31.078 1 76.88 350 LEU A CA 1
ATOM 2498 C C . LEU A 1 350 ? -1.02 74.375 30.438 1 76.88 350 LEU A C 1
ATOM 2500 O O . LEU A 1 350 ? -1.202 73.188 30.188 1 76.88 350 LEU A O 1
ATOM 2504 N N . ALA A 1 351 ? -1.937 75.312 30.219 1 71.75 351 ALA A N 1
ATOM 2505 C CA . ALA A 1 351 ? -3.205 75 29.578 1 71.75 351 ALA A CA 1
ATOM 2506 C C . ALA A 1 351 ? -2.979 74.438 28.172 1 71.75 351 ALA A C 1
ATOM 2508 O O . ALA A 1 351 ? -3.604 73.438 27.766 1 71.75 351 ALA A O 1
ATOM 2509 N N . ALA A 1 352 ? -2.076 75.062 27.438 1 70.94 352 ALA A N 1
ATOM 2510 C CA . ALA A 1 352 ? -1.742 74.625 26.094 1 70.94 352 ALA A CA 1
ATOM 2511 C C . ALA A 1 352 ? -1.113 73.188 26.141 1 70.94 352 ALA A C 1
ATOM 2513 O O . ALA A 1 352 ? -1.45 72.312 25.328 1 70.94 352 ALA A O 1
ATOM 2514 N N . GLY A 1 353 ? -0.235 73 27.047 1 72.12 353 GLY A N 1
ATOM 2515 C CA . GLY A 1 353 ? 0.383 71.75 27.219 1 72.12 353 GLY A CA 1
ATOM 2516 C C . GLY A 1 353 ? -0.609 70.625 27.609 1 72.12 353 GLY A C 1
ATOM 2517 O O . GLY A 1 353 ? -0.514 69.5 27.141 1 72.12 353 GLY A O 1
ATOM 2518 N N . SER A 1 354 ? -1.517 70.938 28.438 1 80.69 354 SER A N 1
ATOM 2519 C CA . SER A 1 354 ? -2.531 69.938 28.859 1 80.69 354 SER A CA 1
ATOM 2520 C C . SER A 1 354 ? -3.432 69.562 27.703 1 80.69 354 SER A C 1
ATOM 2522 O O . SER A 1 354 ? -3.871 68.375 27.625 1 80.69 354 SER A O 1
ATOM 2524 N N . GLU A 1 355 ? -3.732 70.562 26.828 1 76.44 355 GLU A N 1
ATOM 2525 C CA . GLU A 1 355 ? -4.512 70.25 25.625 1 76.44 355 GLU A CA 1
ATOM 2526 C C . GLU A 1 355 ? -3.779 69.25 24.75 1 76.44 355 GLU A C 1
ATOM 2528 O O . GLU A 1 355 ? -4.391 68.312 24.234 1 76.44 355 GLU A O 1
ATOM 2533 N N . GLN A 1 356 ? -2.508 69.438 24.562 1 73.25 356 GLN A N 1
ATOM 2534 C CA . GLN A 1 356 ? -1.7 68.5 23.781 1 73.25 356 GLN A CA 1
ATOM 2535 C C . GLN A 1 356 ? -1.675 67.125 24.438 1 73.25 356 GLN A C 1
ATOM 2537 O O . GLN A 1 356 ? -1.696 66.125 23.734 1 73.25 356 GLN A O 1
ATOM 2542 N N . LEU A 1 357 ? -1.581 67 25.719 1 76.62 357 LEU A N 1
ATOM 2543 C CA . LEU A 1 357 ? -1.592 65.75 26.453 1 76.62 357 LEU A CA 1
ATOM 2544 C C . LEU A 1 357 ? -2.914 65 26.25 1 76.62 357 LEU A C 1
ATOM 2546 O O . LEU A 1 357 ? -2.936 63.781 26.109 1 76.62 357 LEU A O 1
ATOM 2550 N N . VAL A 1 358 ? -4.008 65.75 26.281 1 76.19 358 VAL A N 1
ATOM 2551 C CA . VAL A 1 358 ? -5.324 65.188 26.094 1 76.19 358 VAL A CA 1
ATOM 2552 C C . VAL A 1 358 ? -5.422 64.562 24.688 1 76.19 358 VAL A C 1
ATOM 2554 O O . VAL A 1 358 ? -5.93 63.469 24.516 1 76.19 358 VAL A O 1
ATOM 2557 N N . VAL A 1 359 ? -4.965 65.312 23.688 1 74.31 359 VAL A N 1
ATOM 2558 C CA . VAL A 1 359 ? -4.984 64.812 22.312 1 74.31 359 VAL A CA 1
ATOM 2559 C C . VAL A 1 359 ? -4.164 63.531 22.219 1 74.31 359 VAL A C 1
ATOM 2561 O O . VAL A 1 359 ? -4.605 62.562 21.609 1 74.31 359 VAL A O 1
ATOM 2564 N N . GLY A 1 360 ? -2.967 63.531 22.766 1 74.25 360 GLY A N 1
ATOM 2565 C CA . GLY A 1 360 ? -2.125 62.344 22.781 1 74.25 360 GLY A CA 1
ATOM 2566 C C . GLY A 1 360 ? -2.758 61.156 23.5 1 74.25 360 GLY A C 1
ATOM 2567 O O . GLY A 1 360 ? -2.689 60.031 23.031 1 74.25 360 GLY A O 1
ATOM 2568 N N . ALA A 1 361 ? -3.32 61.344 24.609 1 76.62 361 ALA A N 1
ATOM 2569 C CA . ALA A 1 361 ? -3.98 60.312 25.391 1 76.62 361 ALA A CA 1
ATOM 2570 C C . ALA A 1 361 ? -5.168 59.719 24.641 1 76.62 361 ALA A C 1
ATOM 2572 O O . ALA A 1 361 ? -5.41 58.5 24.688 1 76.62 361 ALA A O 1
ATOM 2573 N N . GLN A 1 362 ? -5.906 60.562 23.953 1 74.25 362 GLN A N 1
ATOM 2574 C CA . GLN A 1 362 ? -7.035 60.094 23.156 1 74.25 362 GLN A CA 1
ATOM 2575 C C . GLN A 1 362 ? -6.559 59.25 21.984 1 74.25 362 GLN A C 1
ATOM 2577 O O . GLN A 1 362 ? -7.172 58.219 21.672 1 74.25 362 GLN A O 1
ATOM 2582 N N . ALA A 1 363 ? -5.547 59.688 21.359 1 74.75 363 ALA A N 1
ATOM 2583 C CA . ALA A 1 363 ? -4.969 58.906 20.266 1 74.75 363 ALA A CA 1
ATOM 2584 C C . ALA A 1 363 ? -4.492 57.531 20.766 1 74.75 363 ALA A C 1
ATOM 2586 O O . ALA A 1 363 ? -4.68 56.531 20.078 1 74.75 363 ALA A O 1
ATOM 2587 N N . LEU A 1 364 ? -3.816 57.406 21.875 1 78.94 364 LEU A N 1
ATOM 2588 C CA . LEU A 1 364 ? -3.375 56.156 22.484 1 78.94 364 LEU A CA 1
ATOM 2589 C C . LEU A 1 364 ? -4.566 55.281 22.812 1 78.94 364 LEU A C 1
ATOM 2591 O O . LEU A 1 364 ? -4.52 54.062 22.594 1 78.94 364 LEU A O 1
ATOM 2595 N N . ARG A 1 365 ? -5.547 55.875 23.359 1 75.25 365 ARG A N 1
ATOM 2596 C CA . ARG A 1 365 ? -6.77 55.156 23.656 1 75.25 365 ARG A CA 1
ATOM 2597 C C . ARG A 1 365 ? -7.355 54.531 22.406 1 75.25 365 ARG A C 1
ATOM 2599 O O . ARG A 1 365 ? -7.672 53.344 22.391 1 75.25 365 ARG A O 1
ATOM 2606 N N . ASP A 1 366 ? -7.527 55.344 21.359 1 75.81 366 ASP A N 1
ATOM 2607 C CA . ASP A 1 366 ? -8.078 54.812 20.109 1 75.81 366 ASP A CA 1
ATOM 2608 C C . ASP A 1 366 ? -7.211 53.688 19.547 1 75.81 366 ASP A C 1
ATOM 2610 O O . ASP A 1 366 ? -7.734 52.688 19.062 1 75.81 366 ASP A O 1
ATOM 2614 N N . GLY A 1 367 ? -5.922 53.812 19.609 1 77 367 GLY A N 1
ATOM 2615 C CA . GLY A 1 367 ? -4.996 52.781 19.172 1 77 367 GLY A CA 1
ATOM 2616 C C . GLY A 1 367 ? -5.098 51.531 19.984 1 77 367 GLY A C 1
ATOM 2617 O O . GLY A 1 367 ? -5.086 50.406 19.438 1 77 367 GLY A O 1
ATOM 2618 N N . THR A 1 368 ? -5.148 51.562 21.25 1 81.25 368 THR A N 1
ATOM 2619 C CA . THR A 1 368 ? -5.211 50.406 22.125 1 81.25 368 THR A CA 1
ATOM 2620 C C . THR A 1 368 ? -6.539 49.688 21.953 1 81.25 368 THR A C 1
ATOM 2622 O O . THR A 1 368 ? -6.605 48.438 22.094 1 81.25 368 THR A O 1
ATOM 2625 N N . VAL A 1 369 ? -7.625 50.438 21.656 1 77.5 369 VAL A N 1
ATOM 2626 C CA . VAL A 1 369 ? -8.898 49.781 21.359 1 77.5 369 VAL A CA 1
ATOM 2627 C C . VAL A 1 369 ? -8.75 48.906 20.109 1 77.5 369 VAL A C 1
ATOM 2629 O O . VAL A 1 369 ? -9.211 47.781 20.094 1 77.5 369 VAL A O 1
ATOM 2632 N N . GLN A 1 370 ? -8.164 49.469 19.094 1 78.81 370 GLN A N 1
ATOM 2633 C CA . GLN A 1 370 ? -7.93 48.719 17.875 1 78.81 370 GLN A CA 1
ATOM 2634 C C . GLN A 1 370 ? -7.043 47.5 18.141 1 78.81 370 GLN A C 1
ATOM 2636 O O . GLN A 1 370 ? -7.27 46.406 17.578 1 78.81 370 GLN A O 1
ATOM 2641 N N . LEU A 1 371 ? -5.977 47.594 18.922 1 81.44 371 LEU A N 1
ATOM 2642 C CA . LEU A 1 371 ? -5.086 46.5 19.281 1 81.44 371 LEU A CA 1
ATOM 2643 C C . LEU A 1 371 ? -5.832 45.438 20.062 1 81.44 371 LEU A C 1
ATOM 2645 O O . LEU A 1 371 ? -5.562 44.25 19.906 1 81.44 371 LEU A O 1
ATOM 2649 N N . ASP A 1 372 ? -6.695 45.875 20.922 1 78.19 372 ASP A N 1
ATOM 2650 C CA . ASP A 1 372 ? -7.5 44.938 21.703 1 78.19 372 ASP A CA 1
ATOM 2651 C C . ASP A 1 372 ? -8.398 44.094 20.812 1 78.19 372 ASP A C 1
ATOM 2653 O O . ASP A 1 372 ? -8.469 42.875 20.953 1 78.19 372 ASP A O 1
ATOM 2657 N N . GLU A 1 373 ? -9.047 44.75 19.875 1 78.12 373 GLU A N 1
ATOM 2658 C CA . GLU A 1 373 ? -9.898 44.031 18.922 1 78.12 373 GLU A CA 1
ATOM 2659 C C . GLU A 1 373 ? -9.078 43.062 18.062 1 78.12 373 GLU A C 1
ATOM 2661 O O . GLU A 1 373 ? -9.477 41.938 17.859 1 78.12 373 GLU A O 1
ATOM 2666 N N . GLY A 1 374 ? -7.977 43.5 17.578 1 80.25 374 GLY A N 1
ATOM 2667 C CA . GLY A 1 374 ? -7.109 42.688 16.75 1 80.25 374 GLY A CA 1
ATOM 2668 C C . GLY A 1 374 ? -6.535 41.5 17.5 1 80.25 374 GLY A C 1
ATOM 2669 O O . GLY A 1 374 ? -6.496 40.375 16.969 1 80.25 374 GLY A O 1
ATOM 2670 N N . SER A 1 375 ? -6.027 41.688 18.656 1 85 375 SER A N 1
ATOM 2671 C CA . SER A 1 375 ? -5.449 40.625 19.469 1 85 375 SER A CA 1
ATOM 2672 C C . SER A 1 375 ? -6.504 39.594 19.844 1 85 375 SER A C 1
ATOM 2674 O O . SER A 1 375 ? -6.223 38.406 19.875 1 85 375 SER A O 1
ATOM 2676 N N . SER A 1 376 ? -7.695 40.094 20.172 1 82.56 376 SER A N 1
ATOM 2677 C CA . SER A 1 376 ? -8.789 39.188 20.484 1 82.56 376 SER A CA 1
ATOM 2678 C C . SER A 1 376 ? -9.148 38.312 19.281 1 82.56 376 SER A C 1
ATOM 2680 O O . SER A 1 376 ? -9.414 37.125 19.406 1 82.56 376 SER A O 1
ATOM 2682 N N . GLU A 1 377 ? -9.242 38.938 18.156 1 84.12 377 GLU A N 1
ATOM 2683 C CA . GLU A 1 377 ? -9.539 38.219 16.938 1 84.12 377 GLU A CA 1
ATOM 2684 C C . GLU A 1 377 ? -8.461 37.188 16.641 1 84.12 377 GLU A C 1
ATOM 2686 O O . GLU A 1 377 ? -8.773 36.062 16.25 1 84.12 377 GLU A O 1
ATOM 2691 N N . LEU A 1 378 ? -7.191 37.469 16.719 1 83.06 378 LEU A N 1
ATOM 2692 C CA . LEU A 1 378 ? -6.09 36.562 16.5 1 83.06 378 LEU A CA 1
ATOM 2693 C C . LEU A 1 378 ? -6.184 35.375 17.453 1 83.06 378 LEU A C 1
ATOM 2695 O O . LEU A 1 378 ? -6.016 34.219 17.031 1 83.06 378 LEU A O 1
ATOM 2699 N N . ALA A 1 379 ? -6.395 35.656 18.703 1 83.25 379 ALA A N 1
ATOM 2700 C CA . ALA A 1 379 ? -6.527 34.594 19.719 1 83.25 379 ALA A CA 1
ATOM 2701 C C . ALA A 1 379 ? -7.656 33.625 19.359 1 83.25 379 ALA A C 1
ATOM 2703 O O . ALA A 1 379 ? -7.504 32.406 19.469 1 83.25 379 ALA A O 1
ATOM 2704 N N . LEU A 1 380 ? -8.773 34.188 18.953 1 83.38 380 LEU A N 1
ATOM 2705 C CA . LEU A 1 380 ? -9.922 33.375 18.578 1 83.38 380 LEU A CA 1
ATOM 2706 C C . LEU A 1 380 ? -9.609 32.5 17.375 1 83.38 380 LEU A C 1
ATOM 2708 O O . LEU A 1 380 ? -9.914 31.312 17.359 1 83.38 380 LEU A O 1
ATOM 2712 N N . LYS A 1 381 ? -9.078 33.062 16.391 1 83.56 381 LYS A N 1
ATOM 2713 C CA . LYS A 1 381 ? -8.789 32.344 15.148 1 83.56 381 LYS A CA 1
ATOM 2714 C C . LYS A 1 381 ? -7.73 31.266 15.375 1 83.56 381 LYS A C 1
ATOM 2716 O O . LYS A 1 381 ? -7.793 30.188 14.773 1 83.56 381 LYS A O 1
ATOM 2721 N N . LEU A 1 382 ? -6.738 31.484 16.125 1 85.31 382 LEU A N 1
ATOM 2722 C CA . LEU A 1 382 ? -5.723 30.5 16.453 1 85.31 382 LEU A CA 1
ATOM 2723 C C . LEU A 1 382 ? -6.316 29.359 17.281 1 85.31 382 LEU A C 1
ATOM 2725 O O . LEU A 1 382 ? -5.973 28.203 17.078 1 85.31 382 LEU A O 1
ATOM 2729 N N . THR A 1 383 ? -7.156 29.75 18.234 1 83.12 383 THR A N 1
ATOM 2730 C CA . THR A 1 383 ? -7.832 28.734 19.031 1 83.12 383 THR A CA 1
ATOM 2731 C C . THR A 1 383 ? -8.695 27.844 18.141 1 83.12 383 THR A C 1
ATOM 2733 O O . THR A 1 383 ? -8.672 26.609 18.281 1 83.12 383 THR A O 1
ATOM 2736 N N . ASP A 1 384 ? -9.406 28.453 17.281 1 83.81 384 ASP A N 1
ATOM 2737 C CA . ASP A 1 384 ? -10.234 27.719 16.328 1 83.81 384 ASP A CA 1
ATOM 2738 C C . ASP A 1 384 ? -9.375 26.828 15.43 1 83.81 384 ASP A C 1
ATOM 2740 O O . ASP A 1 384 ? -9.727 25.672 15.172 1 83.81 384 ASP A O 1
ATOM 2744 N N . GLY A 1 385 ? -8.297 27.359 14.898 1 79.94 385 GLY A N 1
ATOM 2745 C CA . GLY A 1 385 ? -7.379 26.594 14.07 1 79.94 385 GLY A CA 1
ATOM 2746 C C . GLY A 1 385 ? -6.77 25.406 14.797 1 79.94 385 GLY A C 1
ATOM 2747 O O . GLY A 1 385 ? -6.656 24.328 14.227 1 79.94 385 GLY A O 1
ATOM 2748 N N . ALA A 1 386 ? -6.348 25.609 15.992 1 81.31 386 ALA A N 1
ATOM 2749 C CA . ALA A 1 386 ? -5.77 24.547 16.797 1 81.31 386 ALA A CA 1
ATOM 2750 C C . ALA A 1 386 ? -6.773 23.422 17.016 1 81.31 386 ALA A C 1
ATOM 2752 O O . ALA A 1 386 ? -6.406 22.234 17 1 81.31 386 ALA A O 1
ATOM 2753 N N . SER A 1 387 ? -8.016 23.766 17.203 1 81.94 387 SER A N 1
ATOM 2754 C CA . SER A 1 387 ? -9.047 22.766 17.453 1 81.94 387 SER A CA 1
ATOM 2755 C C . SER A 1 387 ? -9.344 21.953 16.188 1 81.94 387 SER A C 1
ATOM 2757 O O . SER A 1 387 ? -9.883 20.844 16.281 1 81.94 387 SER A O 1
ATOM 2759 N N . GLN A 1 388 ? -9 22.484 15.078 1 79.81 388 GLN A N 1
ATOM 2760 C CA . GLN A 1 388 ? -9.305 21.812 13.812 1 79.81 388 GLN A CA 1
ATOM 2761 C C . GLN A 1 388 ? -8.18 20.875 13.391 1 79.81 388 GLN A C 1
ATOM 2763 O O . GLN A 1 388 ? -8.336 20.094 12.445 1 79.81 388 GLN A O 1
ATOM 2768 N N . VAL A 1 389 ? -7.055 20.938 14.016 1 80.62 389 VAL A N 1
ATOM 2769 C CA . VAL A 1 389 ? -5.973 20.016 13.719 1 80.62 389 VAL A CA 1
ATOM 2770 C C . VAL A 1 389 ? -6.371 18.594 14.141 1 80.62 389 VAL A C 1
ATOM 2772 O O . VAL A 1 389 ? -6.711 18.359 15.305 1 80.62 389 VAL A O 1
ATOM 2775 N N . PRO A 1 390 ? -6.41 17.656 13.172 1 79.06 390 PRO A N 1
ATOM 2776 C CA . PRO A 1 390 ? -6.836 16.297 13.516 1 79.06 390 PRO A CA 1
ATOM 2777 C C . PRO A 1 390 ? -5.859 15.602 14.461 1 79.06 390 PRO A C 1
ATOM 2779 O O . PRO A 1 390 ? -4.652 15.836 14.391 1 79.06 390 PRO A O 1
ATOM 2782 N N . THR A 1 391 ? -6.508 14.844 15.438 1 80.69 391 THR A N 1
ATOM 2783 C CA . THR A 1 391 ? -5.727 13.969 16.312 1 80.69 391 THR A CA 1
ATOM 2784 C C . THR A 1 391 ? -5.855 12.516 15.867 1 80.69 391 THR A C 1
ATOM 2786 O O . THR A 1 391 ? -6.918 12.086 15.406 1 80.69 391 THR A O 1
ATOM 2789 N N . PHE A 1 392 ? -4.68 11.805 15.883 1 82.12 392 PHE A N 1
ATOM 2790 C CA . PHE A 1 392 ? -4.684 10.422 15.438 1 82.12 392 PHE A CA 1
ATOM 2791 C C . PHE A 1 392 ? -4.301 9.484 16.578 1 82.12 392 PHE A C 1
ATOM 2793 O O . PHE A 1 392 ? -3.357 9.758 17.328 1 82.12 392 PHE A O 1
ATOM 2800 N N . ALA A 1 393 ? -5.156 8.453 16.672 1 81.69 393 ALA A N 1
ATOM 2801 C CA . ALA A 1 393 ? -4.91 7.457 17.703 1 81.69 393 ALA A CA 1
ATOM 2802 C C . ALA A 1 393 ? -3.777 6.516 17.312 1 81.69 393 ALA A C 1
ATOM 2804 O O . ALA A 1 393 ? -3.299 6.559 16.172 1 81.69 393 ALA A O 1
ATOM 2805 N N . ASP A 1 394 ? -3.336 5.715 18.344 1 80.94 394 ASP A N 1
ATOM 2806 C CA . ASP A 1 394 ? -2.338 4.691 18.062 1 80.94 394 ASP A CA 1
ATOM 2807 C C . ASP A 1 394 ? -2.846 3.707 17 1 80.94 394 ASP A C 1
ATOM 2809 O O . ASP A 1 394 ? -4.012 3.309 17.031 1 80.94 394 ASP A O 1
ATOM 2813 N N . GLY A 1 395 ? -2.059 3.385 16.047 1 83.5 395 GLY A N 1
ATOM 2814 C CA . GLY A 1 395 ? -2.438 2.422 15.023 1 83.5 395 GLY A CA 1
ATOM 2815 C C . GLY A 1 395 ? -2.982 3.072 13.766 1 83.5 395 GLY A C 1
ATOM 2816 O O . GLY A 1 395 ? -3.188 2.398 12.758 1 83.5 395 GLY A O 1
ATOM 2817 N N . ALA A 1 396 ? -3.219 4.355 13.852 1 86.31 396 ALA A N 1
ATOM 2818 C CA . ALA A 1 396 ? -3.736 5.062 12.688 1 86.31 396 ALA A CA 1
ATOM 2819 C C . ALA A 1 396 ? -2.754 4.988 11.523 1 86.31 396 ALA A C 1
ATOM 2821 O O . ALA A 1 396 ? -3.16 4.918 10.359 1 86.31 396 ALA A O 1
ATOM 2822 N N . ASP A 1 397 ? -1.477 4.996 11.875 1 86.88 397 ASP A N 1
ATOM 2823 C CA . ASP A 1 397 ? -0.448 4.953 10.836 1 86.88 397 ASP A CA 1
ATOM 2824 C C . ASP A 1 397 ? -0.548 3.672 10.016 1 86.88 397 ASP A C 1
ATOM 2826 O O . ASP A 1 397 ? -0.55 3.721 8.781 1 86.88 397 ASP A O 1
ATOM 2830 N N . THR A 1 398 ? -0.778 2.537 10.68 1 85 398 THR A N 1
ATOM 2831 C CA . THR A 1 398 ? -0.892 1.251 10 1 85 398 THR A CA 1
ATOM 2832 C C . THR A 1 398 ? -2.188 1.177 9.195 1 85 398 THR A C 1
ATOM 2834 O O . THR A 1 398 ? -2.197 0.683 8.062 1 85 398 THR A O 1
ATOM 2837 N N . THR A 1 399 ? -3.225 1.684 9.812 1 86.06 399 THR A N 1
ATOM 2838 C CA . THR A 1 399 ? -4.527 1.644 9.156 1 86.06 399 THR A CA 1
ATOM 2839 C C . THR A 1 399 ? -4.535 2.521 7.91 1 86.06 399 THR A C 1
ATOM 2841 O O . THR A 1 399 ? -5.156 2.174 6.902 1 86.06 399 THR A O 1
ATOM 2844 N N . ILE A 1 400 ? -3.852 3.557 7.984 1 86.5 400 ILE A N 1
ATOM 2845 C CA . ILE A 1 400 ? -3.799 4.48 6.855 1 86.5 400 ILE A CA 1
ATOM 2846 C C . ILE A 1 400 ? -2.916 3.898 5.754 1 86.5 400 ILE A C 1
ATOM 2848 O O . ILE A 1 400 ? -3.246 3.992 4.57 1 86.5 400 ILE A O 1
ATOM 2852 N N . ALA A 1 401 ? -1.808 3.277 6.152 1 83.94 401 ALA A N 1
ATOM 2853 C CA . ALA A 1 401 ? -0.879 2.701 5.184 1 83.94 401 ALA A CA 1
ATOM 2854 C C . ALA A 1 401 ? -1.49 1.484 4.496 1 83.94 401 ALA A C 1
ATOM 2856 O O . ALA A 1 401 ? -1.182 1.198 3.338 1 83.94 401 ALA A O 1
ATOM 2857 N N . THR A 1 402 ? -2.281 0.768 5.227 1 85.81 402 THR A N 1
ATOM 2858 C CA . THR A 1 402 ? -2.973 -0.406 4.703 1 85.81 402 THR A CA 1
ATOM 2859 C C . THR A 1 402 ? -4.453 -0.364 5.059 1 85.81 402 THR A C 1
ATOM 2861 O O . THR A 1 402 ? -4.91 -1.105 5.934 1 85.81 402 THR A O 1
ATOM 2864 N N . PRO A 1 403 ? -5.199 0.362 4.301 1 87.38 403 PRO A N 1
ATOM 2865 C CA . PRO A 1 403 ? -6.586 0.62 4.684 1 87.38 403 PRO A CA 1
ATOM 2866 C C . PRO A 1 403 ? -7.496 -0.588 4.461 1 87.38 403 PRO A C 1
ATOM 2868 O O . PRO A 1 403 ? -8.586 -0.661 5.035 1 87.38 403 PRO A O 1
ATOM 2871 N N . VAL A 1 404 ? -7.043 -1.501 3.625 1 88.75 404 VAL A N 1
ATOM 2872 C CA . VAL A 1 404 ? -7.863 -2.666 3.316 1 88.75 404 VAL A CA 1
ATOM 2873 C C . VAL A 1 404 ? -7.043 -3.939 3.492 1 88.75 404 VAL A C 1
ATOM 2875 O O . VAL A 1 404 ? -5.867 -3.984 3.121 1 88.75 404 VAL A O 1
ATOM 2878 N N . GLU A 1 405 ? -7.637 -4.957 4.188 1 86.31 405 GLU A N 1
ATOM 2879 C CA . GLU A 1 405 ? -7 -6.258 4.375 1 86.31 405 GLU A CA 1
ATOM 2880 C C . GLU A 1 405 ? -7.922 -7.395 3.936 1 86.31 405 GLU A C 1
ATOM 2882 O O . GLU A 1 405 ? -9.117 -7.184 3.736 1 86.31 405 GLU A O 1
ATOM 2887 N N . THR A 1 406 ? -7.246 -8.508 3.715 1 86.69 406 THR A N 1
ATOM 2888 C CA . THR A 1 406 ? -8.023 -9.68 3.309 1 86.69 406 THR A CA 1
ATOM 2889 C C . THR A 1 406 ? -8.281 -10.602 4.496 1 86.69 406 THR A C 1
ATOM 2891 O O . THR A 1 406 ? -7.406 -10.781 5.348 1 86.69 406 THR A O 1
ATOM 2894 N N . GLU A 1 407 ? -9.523 -11.062 4.629 1 86.5 407 GLU A N 1
ATOM 2895 C CA . GLU A 1 407 ? -9.875 -12.109 5.586 1 86.5 407 GLU A CA 1
ATOM 2896 C C . GLU A 1 407 ? -10.391 -13.352 4.875 1 86.5 407 GLU A C 1
ATOM 2898 O O . GLU A 1 407 ? -11.133 -13.258 3.896 1 86.5 407 GLU A O 1
ATOM 2903 N N . GLN A 1 408 ? -9.812 -14.477 5.27 1 82.31 408 GLN A N 1
ATOM 2904 C CA . GLN A 1 408 ? -10.227 -15.727 4.645 1 82.31 408 GLN A CA 1
ATOM 2905 C C . GLN A 1 408 ? -11.469 -16.297 5.324 1 82.31 408 GLN A C 1
ATOM 2907 O O . GLN A 1 408 ? -11.469 -16.547 6.531 1 82.31 408 GLN A O 1
ATOM 2912 N N . ALA A 1 409 ? -12.484 -16.344 4.43 1 79.69 409 ALA A N 1
ATOM 2913 C CA . ALA A 1 409 ? -13.703 -17 4.879 1 79.69 409 ALA A CA 1
ATOM 2914 C C . ALA A 1 409 ? -13.922 -18.312 4.121 1 79.69 409 ALA A C 1
ATOM 2916 O O . ALA A 1 409 ? -13.578 -18.422 2.943 1 79.69 409 ALA A O 1
ATOM 2917 N N . GLY A 1 410 ? -14.148 -19.453 4.781 1 78.19 410 GLY A N 1
ATOM 2918 C CA . GLY A 1 410 ? -14.344 -20.75 4.148 1 78.19 410 GLY A CA 1
ATOM 2919 C C . GLY A 1 410 ? -13.133 -21.656 4.262 1 78.19 410 GLY A C 1
ATOM 2920 O O . GLY A 1 410 ? -12.5 -21.734 5.32 1 78.19 410 GLY A O 1
ATOM 2921 N N . ASP A 1 411 ? -12.828 -22.266 3.039 1 84.44 411 ASP A N 1
ATOM 2922 C CA . ASP A 1 411 ? -11.734 -23.234 3.049 1 84.44 411 ASP A CA 1
ATOM 2923 C C . ASP A 1 411 ? -10.383 -22.547 2.867 1 84.44 411 ASP A C 1
ATOM 2925 O O . ASP A 1 411 ? -10.289 -21.531 2.168 1 84.44 411 ASP A O 1
ATOM 2929 N N . THR A 1 412 ? -9.422 -23.047 3.564 1 82.38 412 THR A N 1
ATOM 2930 C CA . THR A 1 412 ? -8.047 -22.641 3.303 1 82.38 412 THR A CA 1
ATOM 2931 C C . THR A 1 412 ? -7.449 -23.438 2.152 1 82.38 412 THR A C 1
ATOM 2933 O O . THR A 1 412 ? -7.789 -24.609 1.961 1 82.38 412 THR A O 1
ATOM 2936 N N . THR A 1 413 ? -6.75 -22.797 1.364 1 79.19 413 THR A N 1
ATOM 2937 C CA . THR A 1 413 ? -6.129 -23.484 0.231 1 79.19 413 THR A CA 1
ATOM 2938 C C . THR A 1 413 ? -5.258 -24.641 0.706 1 79.19 413 THR A C 1
ATOM 2940 O O . THR A 1 413 ? -4.379 -24.453 1.55 1 79.19 413 THR A O 1
ATOM 2943 N N . PRO A 1 414 ? -5.535 -25.766 0.257 1 85.62 414 PRO A N 1
ATOM 2944 C CA . PRO A 1 414 ? -4.719 -26.906 0.65 1 85.62 414 PRO A CA 1
ATOM 2945 C C . PRO A 1 414 ? -3.34 -26.906 -0.009 1 85.62 414 PRO A C 1
ATOM 2947 O O . PRO A 1 414 ? -3.057 -26.047 -0.851 1 85.62 414 PRO A O 1
ATOM 2950 N N . LEU A 1 415 ? -2.48 -27.922 0.424 1 87.62 415 LEU A N 1
ATOM 2951 C CA . LEU A 1 415 ? -1.194 -28.109 -0.234 1 87.62 415 LEU A CA 1
ATOM 2952 C C . LEU A 1 415 ? -1.386 -28.547 -1.684 1 87.62 415 LEU A C 1
ATOM 2954 O O . LEU A 1 415 ? -2.406 -29.156 -2.027 1 87.62 415 LEU A O 1
ATOM 2958 N N . PHE A 1 416 ? -0.437 -28.25 -2.471 1 86.62 416 PHE A N 1
ATOM 2959 C CA . PHE A 1 416 ? -0.515 -28.484 -3.908 1 86.62 416 PHE A CA 1
ATOM 2960 C C . PHE A 1 416 ? -0.818 -29.938 -4.207 1 86.62 416 PHE A C 1
ATOM 2962 O O . PHE A 1 416 ? -1.737 -30.25 -4.973 1 86.62 416 PHE A O 1
ATOM 2969 N N . GLY A 1 417 ? -0.104 -30.844 -3.57 1 87.94 417 GLY A N 1
ATOM 2970 C CA . GLY A 1 417 ? -0.288 -32.281 -3.787 1 87.94 417 GLY A CA 1
ATOM 2971 C C . GLY A 1 417 ? -1.664 -32.781 -3.385 1 87.94 417 GLY A C 1
ATOM 2972 O O . GLY A 1 417 ? -2.252 -33.625 -4.062 1 87.94 417 GLY A O 1
ATOM 2973 N N . ILE A 1 418 ? -2.18 -32.188 -2.352 1 90.19 418 ILE A N 1
ATOM 2974 C CA . ILE A 1 418 ? -3.502 -32.594 -1.867 1 90.19 418 ILE A CA 1
ATOM 2975 C C . ILE A 1 418 ? -4.574 -32 -2.787 1 90.19 418 ILE A C 1
ATOM 2977 O O . ILE A 1 418 ? -5.543 -32.688 -3.129 1 90.19 418 ILE A O 1
ATOM 2981 N N . GLY A 1 419 ? -4.352 -30.828 -3.184 1 90 419 GLY A N 1
ATOM 2982 C CA . GLY A 1 419 ? -5.324 -30.156 -4.035 1 90 419 GLY A CA 1
ATOM 2983 C C . GLY A 1 419 ? -5.473 -30.812 -5.398 1 90 419 GLY A C 1
ATOM 2984 O O . GLY A 1 419 ? -6.566 -30.828 -5.965 1 90 419 GLY A O 1
ATOM 2985 N N . LEU A 1 420 ? -4.391 -31.359 -5.941 1 90.62 420 LEU A N 1
ATOM 2986 C CA . LEU A 1 420 ? -4.434 -31.938 -7.281 1 90.62 420 LEU A CA 1
ATOM 2987 C C . LEU A 1 420 ? -4.562 -33.438 -7.215 1 90.62 420 LEU A C 1
ATOM 2989 O O . LEU A 1 420 ? -4.648 -34.125 -8.25 1 90.62 420 LEU A O 1
ATOM 2993 N N . ALA A 1 421 ? -4.637 -34 -6.055 1 92.56 421 ALA A N 1
ATOM 2994 C CA . ALA A 1 421 ? -4.703 -35.469 -5.871 1 92.56 421 ALA A CA 1
ATOM 2995 C C . ALA A 1 421 ? -5.887 -36.062 -6.633 1 92.56 421 ALA A C 1
ATOM 2997 O O . ALA A 1 421 ? -5.746 -37.094 -7.297 1 92.56 421 ALA A O 1
ATOM 2998 N N . PRO A 1 422 ? -7.055 -35.375 -6.605 1 93.56 422 PRO A N 1
ATOM 2999 C CA . PRO A 1 422 ? -8.188 -35.969 -7.32 1 93.56 422 PRO A CA 1
ATOM 3000 C C . PRO A 1 422 ? -7.902 -36.188 -8.805 1 93.56 422 PRO A C 1
ATOM 3002 O O . PRO A 1 422 ? -8.273 -37.219 -9.367 1 93.56 422 PRO A O 1
ATOM 3005 N N . PHE A 1 423 ? -7.266 -35.25 -9.422 1 92.12 423 PHE A N 1
ATOM 3006 C CA . PHE A 1 423 ? -6.938 -35.344 -10.844 1 92.12 423 PHE A CA 1
ATOM 3007 C C . PHE A 1 423 ? -5.957 -36.469 -11.125 1 92.12 423 PHE A C 1
ATOM 3009 O O . PHE A 1 423 ? -6.191 -37.281 -12.008 1 92.12 423 PHE A O 1
ATOM 3016 N N . PHE A 1 424 ? -4.914 -36.562 -10.328 1 91.75 424 PHE A N 1
ATOM 3017 C CA . PHE A 1 424 ? -3.861 -37.531 -10.578 1 91.75 424 PHE A CA 1
ATOM 3018 C C . PHE A 1 424 ? -4.336 -38.938 -10.227 1 91.75 424 PHE A C 1
ATOM 3020 O O . PHE A 1 424 ? -3.92 -39.906 -10.852 1 91.75 424 PHE A O 1
ATOM 3027 N N . MET A 1 425 ? -5.238 -39.031 -9.289 1 94.25 425 MET A N 1
ATOM 3028 C CA . MET A 1 425 ? -5.828 -40.312 -8.977 1 94.25 425 MET A CA 1
ATOM 3029 C C . MET A 1 425 ? -6.633 -40.844 -10.156 1 94.25 425 MET A C 1
ATOM 3031 O O . MET A 1 425 ? -6.488 -42 -10.539 1 94.25 425 MET A O 1
ATOM 3035 N N . ALA A 1 426 ? -7.43 -39.938 -10.68 1 94.81 426 ALA A N 1
ATOM 3036 C CA . ALA A 1 426 ? -8.273 -40.344 -11.797 1 94.81 426 ALA A CA 1
ATOM 3037 C C . ALA A 1 426 ? -7.422 -40.75 -13.008 1 94.81 426 ALA A C 1
ATOM 3039 O O . ALA A 1 426 ? -7.68 -41.781 -13.641 1 94.81 426 ALA A O 1
ATOM 3040 N N . VAL A 1 427 ? -6.402 -39.969 -13.242 1 91.25 427 VAL A N 1
ATOM 3041 C CA . VAL A 1 427 ? -5.527 -40.25 -14.375 1 91.25 427 VAL A CA 1
ATOM 3042 C C . VAL A 1 427 ? -4.785 -41.562 -14.125 1 91.25 427 VAL A C 1
ATOM 3044 O O . VAL A 1 427 ? -4.645 -42.406 -15.039 1 91.25 427 VAL A O 1
ATOM 3047 N N . GLY A 1 428 ? -4.309 -41.781 -12.93 1 92.19 428 GLY A N 1
ATOM 3048 C CA . GLY A 1 428 ? -3.619 -43 -12.586 1 92.19 428 GLY A CA 1
ATOM 3049 C C . GLY A 1 428 ? -4.48 -44.25 -12.766 1 92.19 428 GLY A C 1
ATOM 3050 O O . GLY A 1 428 ? -4.023 -45.25 -13.289 1 92.19 428 GLY A O 1
ATOM 3051 N N . LEU A 1 429 ? -5.699 -44.156 -12.391 1 95.19 429 LEU A N 1
ATOM 3052 C CA . LEU A 1 429 ? -6.602 -45.281 -12.508 1 95.19 429 LEU A CA 1
ATOM 3053 C C . LEU A 1 429 ? -6.918 -45.594 -13.969 1 95.19 429 LEU A C 1
ATOM 3055 O O . LEU A 1 429 ? -7.051 -46.75 -14.359 1 95.19 429 LEU A O 1
ATOM 3059 N N . PHE A 1 430 ? -7.105 -44.562 -14.742 1 94.25 430 PHE A N 1
ATOM 3060 C CA . PHE A 1 430 ? -7.359 -44.781 -16.156 1 94.25 430 PHE A CA 1
ATOM 3061 C C . PHE A 1 430 ? -6.16 -45.438 -16.828 1 94.25 430 PHE A C 1
ATOM 3063 O O . PHE A 1 430 ? -6.316 -46.344 -17.656 1 94.25 430 PHE A O 1
ATOM 3070 N N . MET A 1 431 ? -5.039 -44.938 -16.516 1 89.19 431 MET A N 1
ATOM 3071 C CA . MET A 1 431 ? -3.818 -45.531 -17.031 1 89.19 431 MET A CA 1
ATOM 3072 C C . MET A 1 431 ? -3.707 -47 -16.609 1 89.19 431 MET A C 1
ATOM 3074 O O . MET A 1 431 ? -3.316 -47.844 -17.406 1 89.19 431 MET A O 1
ATOM 3078 N N . GLY A 1 432 ? -3.961 -47.25 -15.344 1 88 432 GLY A N 1
ATOM 3079 C CA . GLY A 1 432 ? -3.959 -48.625 -14.859 1 88 432 GLY A CA 1
ATOM 3080 C C . GLY A 1 432 ? -4.914 -49.5 -15.625 1 88 432 GLY A C 1
ATOM 3081 O O . GLY A 1 432 ? -4.582 -50.656 -15.922 1 88 432 GLY A O 1
ATOM 3082 N N . ALA A 1 433 ? -6.059 -49 -15.953 1 91.38 433 ALA A N 1
ATOM 3083 C CA . ALA A 1 433 ? -7.043 -49.75 -16.719 1 91.38 433 ALA A CA 1
ATOM 3084 C C . ALA A 1 433 ? -6.531 -50.062 -18.109 1 91.38 433 ALA A C 1
ATOM 3086 O O . ALA A 1 433 ? -6.762 -51.156 -18.641 1 91.38 433 ALA A O 1
ATOM 3087 N N . THR A 1 434 ? -5.855 -49.156 -18.656 1 86.75 434 THR A N 1
ATOM 3088 C CA . THR A 1 434 ? -5.32 -49.344 -20 1 86.75 434 THR A CA 1
ATOM 3089 C C . THR A 1 434 ? -4.238 -50.406 -20.016 1 86.75 434 THR A C 1
ATOM 3091 O O . THR A 1 434 ? -4.227 -51.281 -20.891 1 86.75 434 THR A O 1
ATOM 3094 N N . VAL A 1 435 ? -3.367 -50.406 -19.047 1 81.56 435 VAL A N 1
ATOM 3095 C CA . VAL A 1 435 ? -2.244 -51.312 -19 1 81.56 435 VAL A CA 1
ATOM 3096 C C . VAL A 1 435 ? -2.734 -52.719 -18.594 1 81.56 435 VAL A C 1
ATOM 3098 O O . VAL A 1 435 ? -2.121 -53.719 -18.938 1 81.56 435 VAL A O 1
ATOM 3101 N N . ALA A 1 436 ? -3.809 -52.781 -17.906 1 82.19 436 ALA A N 1
ATOM 3102 C CA . ALA A 1 436 ? -4.359 -54.062 -17.469 1 82.19 436 ALA A CA 1
ATOM 3103 C C . ALA A 1 436 ? -4.645 -54.969 -18.656 1 82.19 436 ALA A C 1
ATOM 3105 O O . ALA A 1 436 ? -4.438 -56.188 -18.594 1 82.19 436 ALA A O 1
ATOM 3106 N N . TRP A 1 437 ? -4.965 -54.5 -19.75 1 80.44 437 TRP A N 1
ATOM 3107 C CA . TRP A 1 437 ? -5.355 -55.281 -20.906 1 80.44 437 TRP A CA 1
ATOM 3108 C C . TRP A 1 437 ? -4.133 -55.719 -21.703 1 80.44 437 TRP A C 1
ATOM 3110 O O . TRP A 1 437 ? -4.25 -56.5 -22.656 1 80.44 437 TRP A O 1
ATOM 3120 N N . MET A 1 438 ? -3.055 -55.188 -21.297 1 71.69 438 MET A N 1
ATOM 3121 C CA . MET A 1 438 ? -1.829 -55.688 -21.922 1 71.69 438 MET A CA 1
ATOM 3122 C C . MET A 1 438 ? -1.442 -57.062 -21.391 1 71.69 438 MET A C 1
ATOM 3124 O O . MET A 1 438 ? -0.731 -57.812 -22.047 1 71.69 438 MET A O 1
ATOM 3128 N N . ILE A 1 439 ? -1.98 -57.312 -20.219 1 71.38 439 ILE A N 1
ATOM 3129 C CA . ILE A 1 439 ? -1.658 -58.594 -19.594 1 71.38 439 ILE A CA 1
ATOM 3130 C C . ILE A 1 439 ? -2.846 -59.531 -19.719 1 71.38 439 ILE A C 1
ATOM 3132 O O . ILE A 1 439 ? -2.666 -60.75 -19.922 1 71.38 439 ILE A O 1
ATOM 3136 N N . LEU A 1 440 ? -3.949 -58.938 -19.703 1 74.94 440 LEU A N 1
ATOM 3137 C CA . LEU A 1 440 ? -5.156 -59.75 -19.781 1 74.94 440 LEU A CA 1
ATOM 3138 C C . LEU A 1 440 ? -5.641 -59.875 -21.219 1 74.94 440 LEU A C 1
ATOM 3140 O O . LEU A 1 440 ? -5.305 -59.031 -22.062 1 74.94 440 LEU A O 1
ATOM 3144 N N . HIS A 1 441 ? -6.246 -61 -21.578 1 71 441 HIS A N 1
ATOM 3145 C CA . HIS A 1 441 ? -6.777 -61.219 -22.922 1 71 441 HIS A CA 1
ATOM 3146 C C . HIS A 1 441 ? -8.227 -60.75 -23.016 1 71 441 HIS A C 1
ATOM 3148 O O . HIS A 1 441 ? -9.094 -61.312 -22.328 1 71 441 HIS A O 1
ATOM 3154 N N . PRO A 1 442 ? -8.453 -59.688 -23.766 1 62.69 442 PRO A N 1
ATOM 3155 C CA . PRO A 1 442 ? -9.812 -59.156 -23.828 1 62.69 442 PRO A CA 1
ATOM 3156 C C . PRO A 1 442 ? -10.812 -60.156 -24.406 1 62.69 442 PRO A C 1
ATOM 3158 O O . PRO A 1 442 ? -12 -60.094 -24.078 1 62.69 442 PRO A O 1
ATOM 3161 N N . ILE A 1 443 ? -10.305 -60.938 -25.406 1 61.56 443 ILE A N 1
ATOM 3162 C CA . ILE A 1 443 ? -11.234 -61.875 -26.047 1 61.56 443 ILE A CA 1
ATOM 3163 C C . ILE A 1 443 ? -10.867 -63.312 -25.688 1 61.56 443 ILE A C 1
ATOM 3165 O O . ILE A 1 443 ? -9.727 -63.719 -25.906 1 61.56 443 ILE A O 1
ATOM 3169 N N . SER A 1 444 ? -11.633 -63.906 -24.703 1 57 444 SER A N 1
ATOM 3170 C CA . SER A 1 444 ? -11.352 -65.312 -24.469 1 57 444 SER A CA 1
ATOM 3171 C C . SER A 1 444 ? -11.812 -66.188 -25.625 1 57 444 SER A C 1
ATOM 3173 O O . SER A 1 444 ? -13 -66.188 -25.969 1 57 444 SER A O 1
ATOM 3175 N N . ARG A 1 445 ? -10.906 -66.5 -26.531 1 54.75 445 ARG A N 1
ATOM 3176 C CA . ARG A 1 445 ? -11.234 -67.375 -27.656 1 54.75 445 ARG A CA 1
ATOM 3177 C C . ARG A 1 445 ? -12.102 -68.562 -27.203 1 54.75 445 ARG A C 1
ATOM 3179 O O . ARG A 1 445 ? -13.008 -69 -27.906 1 54.75 445 ARG A O 1
ATOM 3186 N N . ARG A 1 446 ? -11.742 -69.062 -26.078 1 52.22 446 ARG A N 1
ATOM 3187 C CA . ARG A 1 446 ? -12.469 -70.25 -25.641 1 52.22 446 ARG A CA 1
ATOM 3188 C C . ARG A 1 446 ? -13.93 -69.875 -25.344 1 52.22 446 ARG A C 1
ATOM 3190 O O . ARG A 1 446 ? -14.812 -70.688 -25.594 1 52.22 446 ARG A O 1
ATOM 3197 N N . ALA A 1 447 ? -14.086 -68.75 -24.891 1 52.22 447 ALA A N 1
ATOM 3198 C CA . ALA A 1 447 ? -15.453 -68.375 -24.547 1 52.22 447 ALA A CA 1
ATOM 3199 C C . ALA A 1 447 ? -16.266 -68.062 -25.812 1 52.22 447 ALA A C 1
ATOM 3201 O O . ALA A 1 447 ? -17.484 -68.25 -25.828 1 52.22 447 ALA A O 1
ATOM 3202 N N . LEU A 1 448 ? -15.609 -67.688 -26.891 1 52.59 448 LEU A N 1
ATOM 3203 C CA . LEU A 1 448 ? -16.266 -67.5 -28.172 1 52.59 448 LEU A CA 1
ATOM 3204 C C . LEU A 1 448 ? -16.688 -68.812 -28.797 1 52.59 448 LEU A C 1
ATOM 3206 O O . LEU A 1 448 ? -17.703 -68.875 -29.5 1 52.59 448 LEU A O 1
ATOM 3210 N N . ASP A 1 449 ? -15.773 -69.75 -28.484 1 53.62 449 ASP A N 1
ATOM 3211 C CA . ASP A 1 449 ? -16.094 -71.062 -29.078 1 53.62 449 ASP A CA 1
ATOM 3212 C C . ASP A 1 449 ? -17.219 -71.688 -28.312 1 53.62 449 ASP A C 1
ATOM 3214 O O . ASP A 1 449 ? -17.922 -72.562 -28.875 1 53.62 449 ASP A O 1
ATOM 3218 N N . SER A 1 450 ? -17.266 -71.375 -27.016 1 53.16 450 SER A N 1
ATOM 3219 C CA . SER A 1 450 ? -18.359 -72 -26.328 1 53.16 450 SER A CA 1
ATOM 3220 C C . SER A 1 450 ? -19.688 -71.312 -26.562 1 53.16 450 SER A C 1
ATOM 3222 O O . SER A 1 450 ? -19.703 -70.125 -26.922 1 53.16 450 SER A O 1
ATOM 3224 N N . ARG A 1 451 ? -20.797 -71.875 -26.938 1 59.53 451 ARG A N 1
ATOM 3225 C CA . ARG A 1 451 ? -22.156 -71.375 -27.172 1 59.53 451 ARG A CA 1
ATOM 3226 C C . ARG A 1 451 ? -22.578 -70.375 -26.109 1 59.53 451 ARG A C 1
ATOM 3228 O O . ARG A 1 451 ? -23.766 -70.25 -25.812 1 59.53 451 ARG A O 1
ATOM 3235 N N . MET A 1 452 ? -21.578 -69.688 -25.484 1 58.84 452 MET A N 1
ATOM 3236 C CA . MET A 1 452 ? -21.984 -68.875 -24.375 1 58.84 452 MET A CA 1
ATOM 3237 C C . MET A 1 452 ? -22.469 -67.5 -24.891 1 58.84 452 MET A C 1
ATOM 3239 O O . MET A 1 452 ? -22.031 -67.062 -25.953 1 58.84 452 MET A O 1
ATOM 3243 N N . GLY A 1 453 ? -23.688 -66.938 -24.469 1 67.5 453 GLY A N 1
ATOM 3244 C CA . GLY A 1 453 ? -24.297 -65.625 -24.844 1 67.5 453 GLY A CA 1
ATOM 3245 C C . GLY A 1 453 ? -23.328 -64.5 -24.734 1 67.5 453 GLY A C 1
ATOM 3246 O O . GLY A 1 453 ? -22.312 -64.562 -24.062 1 67.5 453 GLY A O 1
ATOM 3247 N N . GLY A 1 454 ? -23.391 -63.5 -25.578 1 73.88 454 GLY A N 1
ATOM 3248 C CA . GLY A 1 454 ? -22.578 -62.312 -25.688 1 73.88 454 GLY A CA 1
ATOM 3249 C C . GLY A 1 454 ? -22.281 -61.688 -24.344 1 73.88 454 GLY A C 1
ATOM 3250 O O . GLY A 1 454 ? -21.141 -61.281 -24.078 1 73.88 454 GLY A O 1
ATOM 3251 N N . PHE A 1 455 ? -23.172 -61.688 -23.469 1 82.69 455 PHE A N 1
ATOM 3252 C CA . PHE A 1 455 ? -23.031 -61.062 -22.156 1 82.69 455 PHE A CA 1
ATOM 3253 C C . PHE A 1 455 ? -22.141 -61.906 -21.234 1 82.69 455 PHE A C 1
ATOM 3255 O O . PHE A 1 455 ? -21.312 -61.344 -20.516 1 82.69 455 PHE A O 1
ATOM 3262 N N . ARG A 1 456 ? -22.281 -63.156 -21.25 1 81.94 456 ARG A N 1
ATOM 3263 C CA . ARG A 1 456 ? -21.453 -64.062 -20.406 1 81.94 456 ARG A CA 1
ATOM 3264 C C . ARG A 1 456 ? -20 -64 -20.844 1 81.94 456 ARG A C 1
ATOM 3266 O O . ARG A 1 456 ? -19.094 -64.062 -20.016 1 81.94 456 ARG A O 1
ATOM 3273 N N . GLY A 1 457 ? -19.844 -63.844 -22.109 1 77.5 457 GLY A N 1
ATOM 3274 C CA . GLY A 1 457 ? -18.484 -63.719 -22.609 1 77.5 457 GLY A CA 1
ATOM 3275 C C . GLY A 1 457 ? -17.797 -62.438 -22.156 1 77.5 457 GLY A C 1
ATOM 3276 O O . GLY A 1 457 ? -16.625 -62.438 -21.797 1 77.5 457 GLY A O 1
ATOM 3277 N N . THR A 1 458 ? -18.594 -61.406 -22.203 1 85.25 458 THR A N 1
ATOM 3278 C CA . THR A 1 458 ? -18.078 -60.125 -21.75 1 85.25 458 THR A CA 1
ATOM 3279 C C . THR A 1 458 ? -17.766 -60.156 -20.266 1 85.25 458 THR A C 1
ATOM 3281 O O . THR A 1 458 ? -16.719 -59.656 -19.828 1 85.25 458 THR A O 1
ATOM 3284 N N . LEU A 1 459 ? -18.516 -60.781 -19.531 1 86.12 459 LEU A N 1
ATOM 3285 C CA . LEU A 1 459 ? -18.312 -60.844 -18.094 1 86.12 459 LEU A CA 1
ATOM 3286 C C . LEU A 1 459 ? -17.141 -61.75 -17.75 1 86.12 459 LEU A C 1
ATOM 3288 O O . LEU A 1 459 ? -16.438 -61.5 -16.766 1 86.12 459 LEU A O 1
ATOM 3292 N N . ALA A 1 460 ? -16.922 -62.719 -18.562 1 80.81 460 ALA A N 1
ATOM 3293 C CA . ALA A 1 460 ? -15.812 -63.656 -18.344 1 80.81 460 ALA A CA 1
ATOM 3294 C C . ALA A 1 460 ? -14.469 -62.938 -18.453 1 80.81 460 ALA A C 1
ATOM 3296 O O . ALA A 1 460 ? -13.516 -63.281 -17.766 1 80.81 460 ALA A O 1
ATOM 3297 N N . SER A 1 461 ? -14.484 -61.969 -19.266 1 83.06 461 SER A N 1
ATOM 3298 C CA . SER A 1 461 ? -13.242 -61.219 -19.422 1 83.06 461 SER A CA 1
ATOM 3299 C C . SER A 1 461 ? -13.219 -60 -18.5 1 83.06 461 SER A C 1
ATOM 3301 O O . SER A 1 461 ? -12.156 -59.594 -18.016 1 83.06 461 SER A O 1
ATOM 3303 N N . TYR A 1 462 ? -14.32 -59.375 -18.266 1 89.44 462 TYR A N 1
ATOM 3304 C CA . TYR A 1 462 ? -14.406 -58.156 -17.469 1 89.44 462 TYR A CA 1
ATOM 3305 C C . TYR A 1 462 ? -14.18 -58.438 -15.992 1 89.44 462 TYR A C 1
ATOM 3307 O O . TYR A 1 462 ? -13.484 -57.688 -15.312 1 89.44 462 TYR A O 1
ATOM 3315 N N . LEU A 1 463 ? -14.633 -59.531 -15.484 1 88.81 463 LEU A N 1
ATOM 3316 C CA . LEU A 1 463 ? -14.641 -59.812 -14.055 1 88.81 463 LEU A CA 1
ATOM 3317 C C . LEU A 1 463 ? -13.227 -60 -13.531 1 88.81 463 LEU A C 1
ATOM 3319 O O . LEU A 1 463 ? -12.859 -59.469 -12.484 1 88.81 463 LEU A O 1
ATOM 3323 N N . PRO A 1 464 ? -12.445 -60.781 -14.266 1 85.44 464 PRO A N 1
ATOM 3324 C CA . PRO A 1 464 ? -11.07 -60.875 -13.773 1 85.44 464 PRO A CA 1
ATOM 3325 C C . PRO A 1 464 ? -10.352 -59.531 -13.75 1 85.44 464 PRO A C 1
ATOM 3327 O O . PRO A 1 464 ? -9.523 -59.281 -12.867 1 85.44 464 PRO A O 1
ATOM 3330 N N . SER A 1 465 ? -10.672 -58.719 -14.68 1 89.31 465 SER A N 1
ATOM 3331 C CA . SER A 1 465 ? -10.039 -57.406 -14.734 1 89.31 465 SER A CA 1
ATOM 3332 C C . SER A 1 465 ? -10.5 -56.531 -13.578 1 89.31 465 SER A C 1
ATOM 3334 O O . SER A 1 465 ? -9.773 -55.656 -13.141 1 89.31 465 SER A O 1
ATOM 3336 N N . THR A 1 466 ? -11.633 -56.781 -13.102 1 92.06 466 THR A N 1
ATOM 3337 C CA . THR A 1 466 ? -12.141 -56 -11.984 1 92.06 466 THR A CA 1
ATOM 3338 C C . THR A 1 466 ? -11.375 -56.312 -10.703 1 92.06 466 THR A C 1
ATOM 3340 O O . THR A 1 466 ? -11.219 -55.438 -9.836 1 92.06 466 THR A O 1
ATOM 3343 N N . VAL A 1 467 ? -10.891 -57.5 -10.562 1 90.69 467 VAL A N 1
ATOM 3344 C CA . VAL A 1 467 ? -10.07 -57.844 -9.406 1 90.69 467 VAL A CA 1
ATOM 3345 C C . VAL A 1 467 ? -8.75 -57.094 -9.453 1 90.69 467 VAL A C 1
ATOM 3347 O O . VAL A 1 467 ? -8.273 -56.594 -8.422 1 90.69 467 VAL A O 1
ATOM 3350 N N . LEU A 1 468 ? -8.266 -57 -10.641 1 90.44 468 LEU A N 1
ATOM 3351 C CA . LEU A 1 468 ? -7.059 -56.188 -10.805 1 90.44 468 LEU A CA 1
ATOM 3352 C C . LEU A 1 468 ? -7.328 -54.719 -10.492 1 90.44 468 LEU A C 1
ATOM 3354 O O . LEU A 1 468 ? -6.512 -54.062 -9.852 1 90.44 468 LEU A O 1
ATOM 3358 N N . GLY A 1 469 ? -8.461 -54.25 -10.977 1 93.25 469 GLY A N 1
ATOM 3359 C CA . GLY A 1 469 ? -8.836 -52.875 -10.703 1 93.25 469 GLY A CA 1
ATOM 3360 C C . GLY A 1 469 ? -9.039 -52.594 -9.227 1 93.25 469 GLY A C 1
ATOM 3361 O O . GLY A 1 469 ? -8.672 -51.531 -8.734 1 93.25 469 GLY A O 1
ATOM 3362 N N . LEU A 1 470 ? -9.594 -53.594 -8.57 1 95.31 470 LEU A N 1
ATOM 3363 C CA . LEU A 1 470 ? -9.766 -53.469 -7.129 1 95.31 470 LEU A CA 1
ATOM 3364 C C . LEU A 1 470 ? -8.414 -53.344 -6.43 1 95.31 470 LEU A C 1
ATOM 3366 O O . LEU A 1 470 ? -8.242 -52.531 -5.523 1 95.31 470 LEU A O 1
ATOM 3370 N N . GLY A 1 471 ? -7.496 -54.188 -6.812 1 94.5 471 GLY A N 1
ATOM 3371 C CA . GLY A 1 471 ? -6.16 -54.094 -6.246 1 94.5 471 GLY A CA 1
ATOM 3372 C C . GLY A 1 471 ? -5.473 -52.781 -6.52 1 94.5 471 GLY A C 1
ATOM 3373 O O . GLY A 1 471 ? -4.863 -52.188 -5.625 1 94.5 471 GLY A O 1
ATOM 3374 N N . GLN A 1 472 ? -5.598 -52.281 -7.738 1 95.12 472 GLN A N 1
ATOM 3375 C CA . GLN A 1 472 ? -4.984 -51.031 -8.117 1 95.12 472 GLN A CA 1
ATOM 3376 C C . GLN A 1 472 ? -5.547 -49.875 -7.285 1 95.12 472 GLN A C 1
ATOM 3378 O O . GLN A 1 472 ? -4.789 -49.062 -6.75 1 95.12 472 GLN A O 1
ATOM 3383 N N . ALA A 1 473 ? -6.852 -49.812 -7.203 1 96.69 473 ALA A N 1
ATOM 3384 C CA . ALA A 1 473 ? -7.52 -48.75 -6.461 1 96.69 473 ALA A CA 1
ATOM 3385 C C . ALA A 1 473 ? -7.188 -48.844 -4.973 1 96.69 473 ALA A C 1
ATOM 3387 O O . ALA A 1 473 ? -6.953 -47.812 -4.328 1 96.69 473 ALA A O 1
ATOM 3388 N N . THR A 1 474 ? -7.086 -50.031 -4.434 1 96.62 474 THR A N 1
ATOM 3389 C CA . THR A 1 474 ? -6.824 -50.219 -3.01 1 96.62 474 THR A CA 1
ATOM 3390 C C . THR A 1 474 ? -5.387 -49.812 -2.67 1 96.62 474 THR A C 1
ATOM 3392 O O . THR A 1 474 ? -5.141 -49.156 -1.662 1 96.62 474 THR A O 1
ATOM 3395 N N . ILE A 1 475 ? -4.473 -50.219 -3.473 1 96 475 ILE A N 1
ATOM 3396 C CA . ILE A 1 475 ? -3.074 -49.875 -3.225 1 96 475 ILE A CA 1
ATOM 3397 C C . ILE A 1 475 ? -2.875 -48.375 -3.307 1 96 475 ILE A C 1
ATOM 3399 O O . ILE A 1 475 ? -2.207 -47.781 -2.455 1 96 475 ILE A O 1
ATOM 3403 N N . MET A 1 476 ? -3.455 -47.781 -4.324 1 95.81 476 MET A N 1
ATOM 3404 C CA . MET A 1 476 ? -3.34 -46.312 -4.465 1 95.81 476 MET A CA 1
ATOM 3405 C C . MET A 1 476 ? -3.975 -45.625 -3.275 1 95.81 476 MET A C 1
ATOM 3407 O O . MET A 1 476 ? -3.404 -44.656 -2.738 1 95.81 476 MET A O 1
ATOM 3411 N N . TRP A 1 477 ? -5.148 -46.062 -2.906 1 96.12 477 TRP A N 1
ATOM 3412 C CA . TRP A 1 477 ? -5.828 -45.5 -1.745 1 96.12 477 TRP A CA 1
ATOM 3413 C C . TRP A 1 477 ? -4.965 -45.625 -0.494 1 96.12 477 TRP A C 1
ATOM 3415 O O . TRP A 1 477 ? -4.832 -44.688 0.279 1 96.12 477 TRP A O 1
ATOM 3425 N N . ALA A 1 478 ? -4.297 -46.75 -0.288 1 95.44 478 ALA A N 1
ATOM 3426 C CA . ALA A 1 478 ? -3.488 -47 0.9 1 95.44 478 ALA A CA 1
ATOM 3427 C C . ALA A 1 478 ? -2.25 -46.094 0.93 1 95.44 478 ALA A C 1
ATOM 3429 O O . ALA A 1 478 ? -1.881 -45.594 1.982 1 95.44 478 ALA A O 1
ATOM 3430 N N . VAL A 1 479 ? -1.673 -45.938 -0.183 1 94.19 479 VAL A N 1
ATOM 3431 C CA . VAL A 1 479 ? -0.469 -45.125 -0.255 1 94.19 479 VAL A CA 1
ATOM 3432 C C . VAL A 1 479 ? -0.822 -43.656 0.022 1 94.19 479 VAL A C 1
ATOM 3434 O O . VAL A 1 479 ? -0.129 -43 0.784 1 94.19 479 VAL A O 1
ATOM 3437 N N . LEU A 1 480 ? -1.903 -43.188 -0.552 1 94.44 480 LEU A N 1
ATOM 3438 C CA . LEU A 1 480 ? -2.299 -41.781 -0.385 1 94.44 480 LEU A CA 1
ATOM 3439 C C . LEU A 1 480 ? -2.779 -41.531 1.038 1 94.44 480 LEU A C 1
ATOM 3441 O O . LEU A 1 480 ? -2.504 -40.469 1.605 1 94.44 480 LEU A O 1
ATOM 3445 N N . TYR A 1 481 ? -3.439 -42.469 1.541 1 93.12 481 TYR A N 1
ATOM 3446 C CA . TYR A 1 481 ? -4.004 -42.312 2.875 1 93.12 481 TYR A CA 1
ATOM 3447 C C . TYR A 1 481 ? -2.939 -42.5 3.947 1 93.12 481 TYR A C 1
ATOM 3449 O O . TYR A 1 481 ? -2.822 -41.688 4.867 1 93.12 481 TYR A O 1
ATOM 3457 N N . PHE A 1 482 ? -2.051 -43.531 3.875 1 92.19 482 PHE A N 1
ATOM 3458 C CA . PHE A 1 482 ? -1.142 -43.875 4.957 1 92.19 482 PHE A CA 1
ATOM 3459 C C . PHE A 1 482 ? 0.224 -43.25 4.75 1 92.19 482 PHE A C 1
ATOM 3461 O O . PHE A 1 482 ? 0.909 -42.906 5.719 1 92.19 482 PHE A O 1
ATOM 3468 N N . LEU A 1 483 ? 0.627 -43.031 3.512 1 89.81 483 LEU A N 1
ATOM 3469 C CA . LEU A 1 483 ? 1.991 -42.562 3.275 1 89.81 483 LEU A CA 1
ATOM 3470 C C . LEU A 1 483 ? 2.021 -41.062 2.992 1 89.81 483 LEU A C 1
ATOM 3472 O O . LEU A 1 483 ? 2.939 -40.375 3.426 1 89.81 483 LEU A O 1
ATOM 3476 N N . LEU A 1 484 ? 1.031 -40.469 2.262 1 90.19 484 LEU A N 1
ATOM 3477 C CA . LEU A 1 484 ? 1.076 -39.094 1.844 1 90.19 484 LEU A CA 1
ATOM 3478 C C . LEU A 1 484 ? 0.117 -38.219 2.674 1 90.19 484 LEU A C 1
ATOM 3480 O O . LEU A 1 484 ? -0.06 -37.031 2.402 1 90.19 484 LEU A O 1
ATOM 3484 N N . ASP A 1 485 ? -0.406 -38.688 3.725 1 89 485 ASP A N 1
ATOM 3485 C CA . ASP A 1 485 ? -1.241 -37.938 4.656 1 89 485 ASP A CA 1
ATOM 3486 C C . ASP A 1 485 ? -2.324 -37.156 3.918 1 89 485 ASP A C 1
ATOM 3488 O O . ASP A 1 485 ? -2.461 -35.938 4.105 1 89 485 ASP A O 1
ATOM 3492 N N . LEU A 1 486 ? -3.02 -37.562 2.975 1 90.75 486 LEU A N 1
ATOM 3493 C CA . LEU A 1 486 ? -4.117 -36.938 2.246 1 90.75 486 LEU A CA 1
ATOM 3494 C C . LEU A 1 486 ? -5.234 -36.531 3.195 1 90.75 486 LEU A C 1
ATOM 3496 O O . LEU A 1 486 ? -5.914 -35.531 2.961 1 90.75 486 LEU A O 1
ATOM 3500 N N . ASN A 1 487 ? -5.473 -37.156 4.324 1 90.44 487 ASN A N 1
ATOM 3501 C CA . ASN A 1 487 ? -6.508 -36.875 5.316 1 90.44 487 ASN A CA 1
ATOM 3502 C C . ASN A 1 487 ? -7.832 -36.5 4.652 1 90.44 487 ASN A C 1
ATOM 3504 O O . ASN A 1 487 ? -8.336 -35.406 4.832 1 90.44 487 ASN A O 1
ATOM 3508 N N . PRO A 1 488 ? -8.422 -37.438 3.898 1 94.44 488 PRO A N 1
ATOM 3509 C CA . PRO A 1 488 ? -9.703 -37.156 3.24 1 94.44 488 PRO A CA 1
ATOM 3510 C C . PRO A 1 488 ? -10.859 -37 4.23 1 94.44 488 PRO A C 1
ATOM 3512 O O . PRO A 1 488 ? -10.82 -37.562 5.32 1 94.44 488 PRO A O 1
ATOM 3515 N N . ALA A 1 489 ? -11.883 -36.219 3.916 1 93.75 489 ALA A N 1
ATOM 3516 C CA . ALA A 1 489 ? -13.078 -36.031 4.734 1 93.75 489 ALA A CA 1
ATOM 3517 C C . ALA A 1 489 ? -13.805 -37.375 4.93 1 93.75 489 ALA A C 1
ATOM 3519 O O . ALA A 1 489 ? -14.344 -37.656 6.008 1 93.75 489 ALA A O 1
ATOM 3520 N N . HIS A 1 490 ? -13.797 -38.281 3.852 1 95.94 490 HIS A N 1
ATOM 3521 C CA . HIS A 1 490 ? -14.438 -39.594 3.885 1 95.94 490 HIS A CA 1
ATOM 3522 C C . HIS A 1 490 ? -13.5 -40.688 3.371 1 95.94 490 HIS A C 1
ATOM 3524 O O . HIS A 1 490 ? -13.586 -41.094 2.209 1 95.94 490 HIS A O 1
ATOM 3530 N N . PRO A 1 491 ? -12.711 -41.281 4.242 1 95.94 491 PRO A N 1
ATOM 3531 C CA . PRO A 1 491 ? -11.719 -42.25 3.797 1 95.94 491 PRO A CA 1
ATOM 3532 C C . PRO A 1 491 ? -12.352 -43.5 3.154 1 95.94 491 PRO A C 1
ATOM 3534 O O . PRO A 1 491 ? -11.898 -43.938 2.098 1 95.94 491 PRO A O 1
ATOM 3537 N N . ALA A 1 492 ? -13.398 -44 3.787 1 96.38 492 ALA A N 1
ATOM 3538 C CA . ALA A 1 492 ? -14.055 -45.188 3.229 1 96.38 492 ALA A CA 1
ATOM 3539 C C . ALA A 1 492 ? -14.773 -44.844 1.928 1 96.38 492 ALA A C 1
ATOM 3541 O O . ALA A 1 492 ? -14.789 -45.656 0.991 1 96.38 492 ALA A O 1
ATOM 3542 N N . GLY A 1 493 ? -15.406 -43.719 1.949 1 95.94 493 GLY A N 1
ATOM 3543 C CA . GLY A 1 493 ? -16.062 -43.25 0.732 1 95.94 493 GLY A CA 1
ATOM 3544 C C . GLY A 1 493 ? -15.102 -43.062 -0.427 1 95.94 493 GLY A C 1
ATOM 3545 O O . GLY A 1 493 ? -15.43 -43.375 -1.572 1 95.94 493 GLY A O 1
ATOM 3546 N N . LEU A 1 494 ? -13.938 -42.531 -0.102 1 97.06 494 LEU A N 1
ATOM 3547 C CA . LEU A 1 494 ? -12.914 -42.344 -1.129 1 97.06 494 LEU A CA 1
ATOM 3548 C C . LEU A 1 494 ? -12.484 -43.688 -1.72 1 97.06 494 LEU A C 1
ATOM 3550 O O . LEU A 1 494 ? -12.352 -43.812 -2.938 1 97.06 494 LEU A O 1
ATOM 3554 N N . TRP A 1 495 ? -12.258 -44.656 -0.894 1 97.62 495 TRP A N 1
ATOM 3555 C CA . TRP A 1 495 ? -11.875 -45.969 -1.362 1 97.62 495 TRP A CA 1
ATOM 3556 C C . TRP A 1 495 ? -12.945 -46.562 -2.285 1 97.62 495 TRP A C 1
ATOM 3558 O O . TRP A 1 495 ? -12.633 -47.062 -3.367 1 97.62 495 TRP A O 1
ATOM 3568 N N . MET A 1 496 ? -14.188 -46.5 -1.891 1 97.25 496 MET A N 1
ATOM 3569 C CA . MET A 1 496 ? -15.289 -47.031 -2.691 1 97.25 496 MET A CA 1
ATOM 3570 C C . MET A 1 496 ? -15.375 -46.312 -4.035 1 97.25 496 MET A C 1
ATOM 3572 O O . MET A 1 496 ? -15.617 -46.938 -5.066 1 97.25 496 MET A O 1
ATOM 3576 N N . ALA A 1 497 ? -15.266 -45 -3.918 1 97.38 497 ALA A N 1
ATOM 3577 C CA . ALA A 1 497 ? -15.312 -44.219 -5.148 1 97.38 497 ALA A CA 1
ATOM 3578 C C . ALA A 1 497 ? -14.188 -44.625 -6.102 1 97.38 497 ALA A C 1
ATOM 3580 O O . ALA A 1 497 ? -14.422 -44.812 -7.301 1 97.38 497 ALA A O 1
ATOM 3581 N N . MET A 1 498 ? -13 -44.781 -5.598 1 97.75 498 MET A N 1
ATOM 3582 C CA . MET A 1 498 ? -11.859 -45.156 -6.434 1 97.75 498 MET A CA 1
ATOM 3583 C C . MET A 1 498 ? -12.062 -46.531 -7.07 1 97.75 498 MET A C 1
ATOM 3585 O O . MET A 1 498 ? -11.719 -46.719 -8.234 1 97.75 498 MET A O 1
ATOM 3589 N N . VAL A 1 499 ? -12.586 -47.438 -6.34 1 97.56 499 VAL A N 1
ATOM 3590 C CA . VAL A 1 499 ? -12.852 -48.781 -6.863 1 97.56 499 VAL A CA 1
ATOM 3591 C C . VAL A 1 499 ? -13.898 -48.688 -7.973 1 97.56 499 VAL A C 1
ATOM 3593 O O . VAL A 1 499 ? -13.711 -49.25 -9.047 1 97.56 499 VAL A O 1
ATOM 3596 N N . ALA A 1 500 ? -14.945 -47.969 -7.676 1 97.38 500 ALA A N 1
ATOM 3597 C CA . ALA A 1 500 ? -16.016 -47.812 -8.664 1 97.38 500 ALA A CA 1
ATOM 3598 C C . ALA A 1 500 ? -15.484 -47.188 -9.945 1 97.38 500 ALA A C 1
ATOM 3600 O O . ALA A 1 500 ? -15.797 -47.625 -11.047 1 97.38 500 ALA A O 1
ATOM 3601 N N . ILE A 1 501 ? -14.711 -46.125 -9.789 1 97.56 501 ILE A N 1
ATOM 3602 C CA . ILE A 1 501 ? -14.141 -45.438 -10.93 1 97.56 501 ILE A CA 1
ATOM 3603 C C . ILE A 1 501 ? -13.242 -46.375 -11.727 1 97.56 501 ILE A C 1
ATOM 3605 O O . ILE A 1 501 ? -13.289 -46.406 -12.961 1 97.56 501 ILE A O 1
ATOM 3609 N N . SER A 1 502 ? -12.406 -47.062 -11.008 1 96.94 502 SER A N 1
ATOM 3610 C CA . SER A 1 502 ? -11.539 -48.031 -11.672 1 96.94 502 SER A CA 1
ATOM 3611 C C . SER A 1 502 ? -12.352 -49.031 -12.516 1 96.94 502 SER A C 1
ATOM 3613 O O . SER A 1 502 ? -11.977 -49.312 -13.656 1 96.94 502 SER A O 1
ATOM 3615 N N . TRP A 1 503 ? -13.422 -49.5 -12.008 1 96.88 503 TRP A N 1
ATOM 3616 C CA . TRP A 1 503 ? -14.266 -50.438 -12.727 1 96.88 503 TRP A CA 1
ATOM 3617 C C . TRP A 1 503 ? -14.875 -49.812 -13.969 1 96.88 503 TRP A C 1
ATOM 3619 O O . TRP A 1 503 ? -15.008 -50.469 -15.008 1 96.88 503 TRP A O 1
ATOM 3629 N N . VAL A 1 504 ? -15.258 -48.594 -13.844 1 97 504 VAL A N 1
ATOM 3630 C CA . VAL A 1 504 ? -15.805 -47.875 -14.984 1 97 504 VAL A CA 1
ATOM 3631 C C . VAL A 1 504 ? -14.727 -47.719 -16.062 1 97 504 VAL A C 1
ATOM 3633 O O . VAL A 1 504 ? -14.977 -47.969 -17.234 1 97 504 VAL A O 1
ATOM 3636 N N . PHE A 1 505 ? -13.57 -47.312 -15.648 1 97.19 505 PHE A N 1
ATOM 3637 C CA . PHE A 1 505 ? -12.484 -47.094 -16.594 1 97.19 505 PHE A CA 1
ATOM 3638 C C . PHE A 1 505 ? -12.086 -48.406 -17.281 1 97.19 505 PHE A C 1
ATOM 3640 O O . PHE A 1 505 ? -11.781 -48.406 -18.469 1 97.19 505 PHE A O 1
ATOM 3647 N N . ILE A 1 506 ? -12.109 -49.469 -16.562 1 94.75 506 ILE A N 1
ATOM 3648 C CA . ILE A 1 506 ? -11.805 -50.781 -17.141 1 94.75 506 ILE A CA 1
ATOM 3649 C C . ILE A 1 506 ? -12.844 -51.125 -18.203 1 94.75 506 ILE A C 1
ATOM 3651 O O . ILE A 1 506 ? -12.516 -51.688 -19.25 1 94.75 506 ILE A O 1
ATOM 3655 N N . SER A 1 507 ? -14.047 -50.781 -17.922 1 95.06 507 SER A N 1
ATOM 3656 C CA . SER A 1 507 ? -15.102 -51.062 -18.906 1 95.06 507 SER A CA 1
ATOM 3657 C C . SER A 1 507 ? -14.891 -50.25 -20.188 1 95.06 507 SER A C 1
ATOM 3659 O O . SER A 1 507 ? -15.148 -50.75 -21.281 1 95.06 507 SER A O 1
ATOM 3661 N N . ILE A 1 508 ? -14.453 -49.062 -20.031 1 95.31 508 ILE A N 1
ATOM 3662 C CA . ILE A 1 508 ? -14.219 -48.219 -21.188 1 95.31 508 ILE A CA 1
ATOM 3663 C C . ILE A 1 508 ? -13.078 -48.781 -22.031 1 95.31 508 ILE A C 1
ATOM 3665 O O . ILE A 1 508 ? -13.211 -48.938 -23.25 1 95.31 508 ILE A O 1
ATOM 3669 N N . THR A 1 509 ? -12.023 -49.031 -21.344 1 93.38 509 THR A N 1
ATOM 3670 C CA . THR A 1 509 ? -10.875 -49.562 -22.062 1 93.38 509 THR A CA 1
ATOM 3671 C C . THR A 1 509 ? -11.172 -50.938 -22.625 1 93.38 509 THR A C 1
ATOM 3673 O O . THR A 1 509 ? -10.664 -51.312 -23.688 1 93.38 509 THR A O 1
ATOM 3676 N N . HIS A 1 510 ? -11.984 -51.688 -21.891 1 91.56 510 HIS A N 1
ATOM 3677 C CA . HIS A 1 510 ? -12.438 -52.969 -22.391 1 91.56 510 HIS A CA 1
ATOM 3678 C C . HIS A 1 510 ? -13.219 -52.812 -23.688 1 91.56 510 HIS A C 1
ATOM 3680 O O . HIS A 1 510 ? -13.023 -53.594 -24.625 1 91.56 510 HIS A O 1
ATOM 3686 N N . MET A 1 511 ? -14.055 -51.938 -23.672 1 92.44 511 MET A N 1
ATOM 3687 C CA . MET A 1 511 ? -14.875 -51.688 -24.844 1 92.44 511 MET A CA 1
ATOM 3688 C C . MET A 1 511 ? -14.008 -51.344 -26.047 1 92.44 511 MET A C 1
ATOM 3690 O O . MET A 1 511 ? -14.227 -51.844 -27.156 1 92.44 511 MET A O 1
ATOM 3694 N N . PHE A 1 512 ? -13.023 -50.5 -25.906 1 92 512 PHE A N 1
ATOM 3695 C CA . PHE A 1 512 ? -12.133 -50.125 -27 1 92 512 PHE A CA 1
ATOM 3696 C C . PHE A 1 512 ? -11.398 -51.375 -27.531 1 92 512 PHE A C 1
ATOM 3698 O O . PHE A 1 512 ? -11.273 -51.531 -28.75 1 92 512 PHE A O 1
ATOM 3705 N N . ASN A 1 513 ? -10.961 -52.188 -26.641 1 87.56 513 ASN A N 1
ATOM 3706 C CA . ASN A 1 513 ? -10.211 -53.375 -27.047 1 87.56 513 ASN A CA 1
ATOM 3707 C C . ASN A 1 513 ? -11.102 -54.406 -27.75 1 87.56 513 ASN A C 1
ATOM 3709 O O . ASN A 1 513 ? -10.672 -55.062 -28.688 1 87.56 513 ASN A O 1
ATOM 3713 N N . ASN A 1 514 ? -12.297 -54.469 -27.328 1 84.88 514 ASN A N 1
ATOM 3714 C CA . ASN A 1 514 ? -13.227 -55.469 -27.906 1 84.88 514 ASN A CA 1
ATOM 3715 C C . ASN A 1 514 ? -13.742 -55 -29.266 1 84.88 514 ASN A C 1
ATOM 3717 O O . ASN A 1 514 ? -13.938 -55.812 -30.172 1 84.88 514 ASN A O 1
ATOM 3721 N N . VAL A 1 515 ? -13.93 -53.812 -29.391 1 87.19 515 VAL A N 1
ATOM 3722 C CA . VAL A 1 515 ? -14.531 -53.281 -30.609 1 87.19 515 VAL A CA 1
ATOM 3723 C C . VAL A 1 515 ? -13.461 -53.125 -31.688 1 87.19 515 VAL A C 1
ATOM 3725 O O . VAL A 1 515 ? -13.664 -53.5 -32.844 1 87.19 515 VAL A O 1
ATOM 3728 N N . ALA A 1 516 ? -12.336 -52.594 -31.281 1 85.56 516 ALA A N 1
ATOM 3729 C CA . ALA A 1 516 ? -11.336 -52.25 -32.281 1 85.56 516 ALA A CA 1
ATOM 3730 C C . ALA A 1 516 ? -10.227 -53.281 -32.344 1 85.56 516 ALA A C 1
ATOM 3732 O O . ALA A 1 516 ? -9.438 -53.312 -33.312 1 85.56 516 ALA A O 1
ATOM 3733 N N . GLY A 1 517 ? -10.148 -54.125 -31.438 1 80.62 517 GLY A N 1
ATOM 3734 C CA . GLY A 1 517 ? -9.039 -55.062 -31.359 1 80.62 517 GLY A CA 1
ATOM 3735 C C . GLY A 1 517 ? -7.965 -54.625 -30.375 1 80.62 517 GLY A C 1
ATOM 3736 O O . GLY A 1 517 ? -7.996 -53.5 -29.875 1 80.62 517 GLY A O 1
ATOM 3737 N N . PRO A 1 518 ? -7.07 -55.469 -30.062 1 76.12 518 PRO A N 1
ATOM 3738 C CA . PRO A 1 518 ? -6.09 -55.219 -29 1 76.12 518 PRO A CA 1
ATOM 3739 C C . PRO A 1 518 ? -5.152 -54.062 -29.344 1 76.12 518 PRO A C 1
ATOM 3741 O O . PRO A 1 518 ? -4.918 -53.188 -28.516 1 76.12 518 PRO A O 1
ATOM 3744 N N . SER A 1 519 ? -4.621 -54.062 -30.547 1 74.38 519 SER A N 1
ATOM 3745 C CA . SER A 1 519 ? -3.662 -53 -30.891 1 74.38 519 SER A CA 1
ATOM 3746 C C . SER A 1 519 ? -4.352 -51.656 -31.062 1 74.38 519 SER A C 1
ATOM 3748 O O . SER A 1 519 ? -3.93 -50.656 -30.469 1 74.38 519 SER A O 1
ATOM 3750 N N . ALA A 1 520 ? -5.426 -51.656 -31.797 1 81.12 520 ALA A N 1
ATOM 3751 C CA . ALA A 1 520 ? -6.164 -50.438 -32.031 1 81.12 520 ALA A CA 1
ATOM 3752 C C . ALA A 1 520 ? -6.844 -49.969 -30.734 1 81.12 520 ALA A C 1
ATOM 3754 O O . ALA A 1 520 ? -6.984 -48.75 -30.5 1 81.12 520 ALA A O 1
ATOM 3755 N N . GLY A 1 521 ? -7.238 -50.875 -29.953 1 84.62 521 GLY A N 1
ATOM 3756 C CA . GLY A 1 521 ? -7.883 -50.531 -28.703 1 84.62 521 GLY A CA 1
ATOM 3757 C C . GLY A 1 521 ? -6.961 -49.812 -27.734 1 84.62 521 GLY A C 1
ATOM 3758 O O . GLY A 1 521 ? -7.375 -48.844 -27.062 1 84.62 521 GLY A O 1
ATOM 3759 N N . ARG A 1 522 ? -5.77 -50.25 -27.719 1 82.44 522 ARG A N 1
ATOM 3760 C CA . ARG A 1 522 ? -4.793 -49.594 -26.859 1 82.44 522 ARG A CA 1
ATOM 3761 C C . ARG A 1 522 ? -4.543 -48.156 -27.312 1 82.44 522 ARG A C 1
ATOM 3763 O O . ARG A 1 522 ? -4.453 -47.25 -26.484 1 82.44 522 ARG A O 1
ATOM 3770 N N . VAL A 1 523 ? -4.43 -48 -28.578 1 81.44 523 VAL A N 1
ATOM 3771 C CA . VAL A 1 523 ? -4.191 -46.656 -29.125 1 81.44 523 VAL A CA 1
ATOM 3772 C C . VAL A 1 523 ? -5.379 -45.75 -28.828 1 81.44 523 VAL A C 1
ATOM 3774 O O . VAL A 1 523 ? -5.203 -44.594 -28.406 1 81.44 523 VAL A O 1
ATOM 3777 N N . LEU A 1 524 ? -6.5 -46.312 -28.953 1 87.44 524 LEU A N 1
ATOM 3778 C CA . LEU A 1 524 ? -7.707 -45.531 -28.703 1 87.44 524 LEU A CA 1
ATOM 3779 C C . LEU A 1 524 ? -7.809 -45.156 -27.234 1 87.44 524 LEU A C 1
ATOM 3781 O O . LEU A 1 524 ? -8.273 -44.062 -26.891 1 87.44 524 LEU A O 1
ATOM 3785 N N . SER A 1 525 ? -7.367 -46.031 -26.391 1 90.12 525 SER A N 1
ATOM 3786 C CA . SER A 1 525 ? -7.383 -45.75 -24.969 1 90.12 525 SER A CA 1
ATOM 3787 C C . SER A 1 525 ? -6.422 -44.625 -24.609 1 90.12 525 SER A C 1
ATOM 3789 O O . SER A 1 525 ? -6.738 -43.75 -23.797 1 90.12 525 SER A O 1
ATOM 3791 N N . ILE A 1 526 ? -5.301 -44.562 -25.234 1 84.19 526 ILE A N 1
ATOM 3792 C CA . ILE A 1 526 ? -4.305 -43.531 -24.969 1 84.19 526 ILE A CA 1
ATOM 3793 C C . ILE A 1 526 ? -4.801 -42.188 -25.5 1 84.19 526 ILE A C 1
ATOM 3795 O O . ILE A 1 526 ? -4.637 -41.156 -24.828 1 84.19 526 ILE A O 1
ATOM 3799 N N . VAL A 1 527 ? -5.422 -42.219 -26.641 1 86.88 527 VAL A N 1
ATOM 3800 C CA . VAL A 1 527 ? -5.984 -41 -27.203 1 86.88 527 VAL A CA 1
ATOM 3801 C C . VAL A 1 527 ? -7.07 -40.469 -26.281 1 86.88 527 VAL A C 1
ATOM 3803 O O . VAL A 1 527 ? -7.094 -39.25 -25.984 1 86.88 527 VAL A O 1
ATOM 3806 N N . MET A 1 528 ? -7.887 -41.344 -25.844 1 90.5 528 MET A N 1
ATOM 3807 C CA . MET A 1 528 ? -8.953 -40.938 -24.938 1 90.5 528 MET A CA 1
ATOM 3808 C C . MET A 1 528 ? -8.375 -40.375 -23.641 1 90.5 528 MET A C 1
ATOM 3810 O O . MET A 1 528 ? -8.867 -39.375 -23.109 1 90.5 528 MET A O 1
ATOM 3814 N N . MET A 1 529 ? -7.391 -41 -23.156 1 88.75 529 MET A N 1
ATOM 3815 C CA . MET A 1 529 ? -6.746 -40.562 -21.922 1 88.75 529 MET A CA 1
ATOM 3816 C C . MET A 1 529 ? -6.188 -39.156 -22.094 1 88.75 529 MET A C 1
ATOM 3818 O O . MET A 1 529 ? -6.352 -38.312 -21.203 1 88.75 529 MET A O 1
ATOM 3822 N N . SER A 1 530 ? -5.578 -38.875 -23.203 1 87.69 530 SER A N 1
ATOM 3823 C CA . SER A 1 530 ? -4.969 -37.562 -23.453 1 87.69 530 SER A CA 1
ATOM 3824 C C . SER A 1 530 ? -6.02 -36.469 -23.469 1 87.69 530 SER A C 1
ATOM 3826 O O . SER A 1 530 ? -5.816 -35.406 -22.891 1 87.69 530 SER A O 1
ATOM 3828 N N . PHE A 1 531 ? -7.117 -36.688 -24.078 1 90.25 531 PHE A N 1
ATOM 3829 C CA . PHE A 1 531 ? -8.18 -35.719 -24.125 1 90.25 531 PHE A CA 1
ATOM 3830 C C . PHE A 1 531 ? -8.82 -35.531 -22.75 1 90.25 531 PHE A C 1
ATOM 3832 O O . PHE A 1 531 ? -9.172 -34.406 -22.359 1 90.25 531 PHE A O 1
ATOM 3839 N N . GLN A 1 532 ? -8.906 -36.625 -22.062 1 92 532 GLN A N 1
ATOM 3840 C CA . GLN A 1 532 ? -9.484 -36.562 -20.734 1 92 532 GLN A CA 1
ATOM 3841 C C . GLN A 1 532 ? -8.586 -35.781 -19.781 1 92 532 GLN A C 1
ATOM 3843 O O . GLN A 1 532 ? -9.078 -35.094 -18.891 1 92 532 GLN A O 1
ATOM 3848 N N . LEU A 1 533 ? -7.348 -35.875 -19.984 1 87.75 533 LEU A N 1
ATOM 3849 C CA . LEU A 1 533 ? -6.375 -35.219 -19.125 1 87.75 533 LEU A CA 1
ATOM 3850 C C . LEU A 1 533 ? -6.527 -33.688 -19.203 1 87.75 533 LEU A C 1
ATOM 3852 O O . LEU A 1 533 ? -6.379 -33 -18.203 1 87.75 533 LEU A O 1
ATOM 3856 N N . VAL A 1 534 ? -6.891 -33.219 -20.359 1 88.75 534 VAL A N 1
ATOM 3857 C CA . VAL A 1 534 ? -6.875 -31.766 -20.578 1 88.75 534 VAL A CA 1
ATOM 3858 C C . VAL A 1 534 ? -8.281 -31.203 -20.391 1 88.75 534 VAL A C 1
ATOM 3860 O O . VAL A 1 534 ? -8.453 -30.047 -20.016 1 88.75 534 VAL A O 1
ATOM 3863 N N . SER A 1 535 ? -9.297 -32.031 -20.516 1 91.88 535 SER A N 1
ATOM 3864 C CA . SER A 1 535 ? -10.664 -31.516 -20.547 1 91.88 535 SER A CA 1
ATOM 3865 C C . SER A 1 535 ? -11.391 -31.812 -19.234 1 91.88 535 SER A C 1
ATOM 3867 O O . SER A 1 535 ? -12.539 -31.406 -19.062 1 91.88 535 SER A O 1
ATOM 3869 N N . SER A 1 536 ? -10.82 -32.469 -18.375 1 90.19 536 SER A N 1
ATOM 3870 C CA . SER A 1 536 ? -11.5 -33 -17.188 1 90.19 536 SER A CA 1
ATOM 3871 C C . SER A 1 536 ? -11.789 -31.859 -16.188 1 90.19 536 SER A C 1
ATOM 3873 O O . SER A 1 536 ? -12.648 -32 -15.328 1 90.19 536 SER A O 1
ATOM 3875 N N . GLY A 1 537 ? -11.086 -30.75 -16.328 1 86.88 537 GLY A N 1
ATOM 3876 C CA . GLY A 1 537 ? -11.219 -29.703 -15.312 1 86.88 537 GLY A CA 1
ATOM 3877 C C . GLY A 1 537 ? -10.484 -30.031 -14.023 1 86.88 537 GLY A C 1
ATOM 3878 O O . GLY A 1 537 ? -10.711 -29.375 -13 1 86.88 537 GLY A O 1
ATOM 3879 N N . GLY A 1 538 ? -9.664 -31.031 -14.055 1 87.19 538 GLY A N 1
ATOM 3880 C CA . GLY A 1 538 ? -8.891 -31.422 -12.883 1 87.19 538 GLY A CA 1
ATOM 3881 C C . GLY A 1 538 ? -7.773 -30.438 -12.562 1 87.19 538 GLY A C 1
ATOM 3882 O O . GLY A 1 538 ? -7.434 -30.25 -11.391 1 87.19 538 GLY A O 1
ATOM 3883 N N . LEU A 1 539 ? -7.23 -29.797 -13.555 1 88 539 LEU A N 1
ATOM 3884 C CA . LEU A 1 539 ? -6.207 -28.781 -13.375 1 88 539 LEU A CA 1
ATOM 3885 C C . LEU A 1 539 ? -6.82 -27.391 -13.406 1 88 539 LEU A C 1
ATOM 3887 O O . LEU A 1 539 ? -7.434 -26.953 -12.43 1 88 539 LEU A O 1
ATOM 3891 N N . TYR A 1 540 ? -6.953 -26.891 -14.578 1 86.62 540 TYR A N 1
ATOM 3892 C CA . TYR A 1 540 ? -7.562 -25.578 -14.719 1 86.62 540 TYR A CA 1
ATOM 3893 C C . TYR A 1 540 ? -9.055 -25.688 -15.008 1 86.62 540 TYR A C 1
ATOM 3895 O O . TYR A 1 540 ? -9.5 -26.656 -15.625 1 86.62 540 TYR A O 1
ATOM 3903 N N . PRO A 1 541 ? -9.797 -24.688 -14.531 1 89 541 PRO A N 1
ATOM 3904 C CA . PRO A 1 541 ? -11.227 -24.688 -14.852 1 89 541 PRO A CA 1
ATOM 3905 C C . PRO A 1 541 ? -11.492 -24.734 -16.359 1 89 541 PRO A C 1
ATOM 3907 O O . PRO A 1 541 ? -10.773 -24.109 -17.141 1 89 541 PRO A O 1
ATOM 3910 N N . PRO A 1 542 ? -12.5 -25.516 -16.719 1 90.31 542 PRO A N 1
ATOM 3911 C CA . PRO A 1 542 ? -12.797 -25.688 -18.141 1 90.31 542 PRO A CA 1
ATOM 3912 C C . PRO A 1 542 ? -13.117 -24.375 -18.844 1 90.31 542 PRO A C 1
ATOM 3914 O O . PRO A 1 542 ? -12.898 -24.234 -20.047 1 90.31 542 PRO A O 1
ATOM 3917 N N . GLU A 1 543 ? -13.609 -23.391 -18.062 1 89.31 543 GLU A N 1
ATOM 3918 C CA . GLU A 1 543 ? -13.977 -22.094 -18.625 1 89.31 543 GLU A CA 1
ATOM 3919 C C . GLU A 1 543 ? -12.758 -21.359 -19.172 1 89.31 543 GLU A C 1
ATOM 3921 O O . GLU A 1 543 ? -12.891 -20.5 -20.047 1 89.31 543 GLU A O 1
ATOM 3926 N N . THR A 1 544 ? -11.562 -21.703 -18.641 1 87.81 544 THR A N 1
ATOM 3927 C CA . THR A 1 544 ? -10.352 -20.984 -19.031 1 87.81 544 THR A CA 1
ATOM 3928 C C . THR A 1 544 ? -9.727 -21.625 -20.281 1 87.81 544 THR A C 1
ATOM 3930 O O . THR A 1 544 ? -8.734 -21.109 -20.812 1 87.81 544 THR A O 1
ATOM 3933 N N . GLN A 1 545 ? -10.352 -22.625 -20.766 1 90.12 545 GLN A N 1
ATOM 3934 C CA . GLN A 1 545 ? -9.812 -23.359 -21.906 1 90.12 545 GLN A CA 1
ATOM 3935 C C . GLN A 1 545 ? -10.586 -23.031 -23.188 1 90.12 545 GLN A C 1
ATOM 3937 O O . GLN A 1 545 ? -11.672 -22.453 -23.125 1 90.12 545 GLN A O 1
ATOM 3942 N N . PRO A 1 546 ? -9.961 -23.344 -24.344 1 88.88 546 PRO A N 1
ATOM 3943 C CA . PRO A 1 546 ? -10.672 -23.156 -25.609 1 88.88 546 PRO A CA 1
ATOM 3944 C C . PRO A 1 546 ? -11.992 -23.906 -25.672 1 88.88 546 PRO A C 1
ATOM 3946 O O . PRO A 1 546 ? -12.18 -24.891 -24.938 1 88.88 546 PRO A O 1
ATOM 3949 N N . ALA A 1 547 ? -12.875 -23.562 -26.547 1 89.38 547 ALA A N 1
ATOM 3950 C CA . ALA A 1 547 ? -14.273 -24 -26.625 1 89.38 547 ALA A CA 1
ATOM 3951 C C . ALA A 1 547 ? -14.367 -25.5 -26.844 1 89.38 547 ALA A C 1
ATOM 3953 O O . ALA A 1 547 ? -15.25 -26.156 -26.281 1 89.38 547 ALA A O 1
ATOM 3954 N N . PHE A 1 548 ? -13.484 -26.094 -27.594 1 91.19 548 PHE A N 1
ATOM 3955 C CA . PHE A 1 548 ? -13.547 -27.516 -27.906 1 91.19 548 PHE A CA 1
ATOM 3956 C C . PHE A 1 548 ? -13.367 -28.359 -26.641 1 91.19 548 PHE A C 1
ATOM 3958 O O . PHE A 1 548 ? -14.117 -29.297 -26.406 1 91.19 548 PHE A O 1
ATOM 3965 N N . PHE A 1 549 ? -12.414 -28.016 -25.875 1 91.06 549 PHE A N 1
ATOM 3966 C CA . PHE A 1 549 ? -12.133 -28.781 -24.656 1 91.06 549 PHE A CA 1
ATOM 3967 C C . PHE A 1 549 ? -13.219 -28.562 -23.609 1 91.06 549 PHE A C 1
ATOM 3969 O O . PHE A 1 549 ? -13.539 -29.469 -22.844 1 91.06 549 PHE A O 1
ATOM 3976 N N . HIS A 1 550 ? -13.766 -27.344 -23.656 1 89.38 550 HIS A N 1
ATOM 3977 C CA . HIS A 1 550 ? -14.883 -27.062 -22.75 1 89.38 550 HIS A CA 1
ATOM 3978 C C . HIS A 1 550 ? -16.094 -27.938 -23.094 1 89.38 550 HIS A C 1
ATOM 3980 O O . HIS A 1 550 ? -16.781 -28.422 -22.203 1 89.38 550 HIS A O 1
ATOM 3986 N N . TRP A 1 551 ? -16.328 -28.109 -24.328 1 91 551 TRP A N 1
ATOM 3987 C CA . TRP A 1 551 ? -17.422 -28.969 -24.797 1 91 551 TRP A CA 1
ATOM 3988 C C . TRP A 1 551 ? -17.156 -30.438 -24.422 1 91 551 TRP A C 1
ATOM 3990 O O . TRP A 1 551 ? -18.062 -31.125 -23.953 1 91 551 TRP A O 1
ATOM 4000 N N . PHE A 1 552 ? -15.977 -30.891 -24.594 1 93.19 552 PHE A N 1
ATOM 4001 C CA . PHE A 1 552 ? -15.617 -32.281 -24.297 1 93.19 552 PHE A CA 1
ATOM 4002 C C . PHE A 1 552 ? -15.703 -32.531 -22.812 1 93.19 552 PHE A C 1
ATOM 4004 O O . PHE A 1 552 ? -15.945 -33.688 -22.391 1 93.19 552 PHE A O 1
ATOM 4011 N N . HIS A 1 553 ? -15.547 -31.516 -22.016 1 92.75 553 HIS A N 1
ATOM 4012 C CA . HIS A 1 553 ? -15.609 -31.609 -20.562 1 92.75 553 HIS A CA 1
ATOM 4013 C C . HIS A 1 553 ? -16.953 -32.188 -20.109 1 92.75 553 HIS A C 1
ATOM 4015 O O . HIS A 1 553 ? -17.016 -32.969 -19.156 1 92.75 553 HIS A O 1
ATOM 4021 N N . THR A 1 554 ? -18.016 -31.938 -20.875 1 91.81 554 THR A N 1
ATOM 4022 C CA . THR A 1 554 ? -19.375 -32.344 -20.5 1 91.81 554 THR A CA 1
ATOM 4023 C C . THR A 1 554 ? -19.547 -33.875 -20.688 1 91.81 554 THR A C 1
ATOM 4025 O O . THR A 1 554 ? -20.328 -34.5 -19.984 1 91.81 554 THR A O 1
ATOM 4028 N N . TYR A 1 555 ? -18.703 -34.438 -21.5 1 92 555 TYR A N 1
ATOM 4029 C CA . TYR A 1 555 ? -18.891 -35.844 -21.828 1 92 555 TYR A CA 1
ATOM 4030 C C . TYR A 1 555 ? -17.734 -36.688 -21.281 1 92 555 TYR A C 1
ATOM 4032 O O . TYR A 1 555 ? -17.75 -37.906 -21.359 1 92 555 TYR A O 1
ATOM 4040 N N . ASP A 1 556 ? -16.797 -36.031 -20.734 1 93.88 556 ASP A N 1
ATOM 4041 C CA . ASP A 1 556 ? -15.578 -36.688 -20.281 1 93.88 556 ASP A CA 1
ATOM 4042 C C . ASP A 1 556 ? -15.805 -37.438 -18.969 1 93.88 556 ASP A C 1
ATOM 4044 O O . ASP A 1 556 ? -16.156 -36.844 -17.953 1 93.88 556 ASP A O 1
ATOM 4048 N N . PRO A 1 557 ? -15.523 -38.781 -19 1 95.12 557 PRO A N 1
ATOM 4049 C CA . PRO A 1 557 ? -15.719 -39.562 -17.781 1 95.12 557 PRO A CA 1
ATOM 4050 C C . PRO A 1 557 ? -14.812 -39.094 -16.641 1 95.12 557 PRO A C 1
ATOM 4052 O O . PRO A 1 557 ? -15.219 -39.156 -15.469 1 95.12 557 PRO A O 1
ATOM 4055 N N . ILE A 1 558 ? -13.648 -38.656 -16.922 1 96.12 558 ILE A N 1
ATOM 4056 C CA . ILE A 1 558 ? -12.711 -38.281 -15.867 1 96.12 558 ILE A CA 1
ATOM 4057 C C . ILE A 1 558 ? -13.227 -37 -15.164 1 96.12 558 ILE A C 1
ATOM 4059 O O . ILE A 1 558 ? -12.914 -36.781 -13.992 1 96.12 558 ILE A O 1
ATOM 4063 N N . THR A 1 559 ? -14.016 -36.156 -15.906 1 95.75 559 THR A N 1
ATOM 4064 C CA . THR A 1 559 ? -14.633 -35 -15.281 1 95.75 559 THR A CA 1
ATOM 4065 C C . THR A 1 559 ? -15.445 -35.438 -14.055 1 95.75 559 THR A C 1
ATOM 4067 O O . THR A 1 559 ? -15.281 -34.844 -12.977 1 95.75 559 THR A O 1
ATOM 4070 N N . TYR A 1 560 ? -16.203 -36.438 -14.234 1 96.38 560 TYR A N 1
ATOM 4071 C CA . TYR A 1 560 ? -17.109 -36.906 -13.18 1 96.38 560 TYR A CA 1
ATOM 4072 C C . TYR A 1 560 ? -16.359 -37.719 -12.141 1 96.38 560 TYR A C 1
ATOM 4074 O O . TYR A 1 560 ? -16.734 -37.75 -10.969 1 96.38 560 TYR A O 1
ATOM 4082 N N . ALA A 1 561 ? -15.312 -38.406 -12.562 1 97.31 561 ALA A N 1
ATOM 4083 C CA . ALA A 1 561 ? -14.461 -39.094 -11.609 1 97.31 561 ALA A CA 1
ATOM 4084 C C . ALA A 1 561 ? -13.773 -38.125 -10.664 1 97.31 561 ALA A C 1
ATOM 4086 O O . ALA A 1 561 ? -13.758 -38.344 -9.445 1 97.31 561 ALA A O 1
ATOM 4087 N N . VAL A 1 562 ? -13.273 -37.062 -11.234 1 95.88 562 VAL A N 1
ATOM 4088 C CA . VAL A 1 562 ? -12.578 -36.031 -10.445 1 95.88 562 VAL A CA 1
ATOM 4089 C C . VAL A 1 562 ? -13.555 -35.375 -9.477 1 95.88 562 VAL A C 1
ATOM 4091 O O . VAL A 1 562 ? -13.234 -35.156 -8.305 1 95.88 562 VAL A O 1
ATOM 4094 N N . ASN A 1 563 ? -14.719 -35.062 -9.977 1 95.38 563 ASN A N 1
ATOM 4095 C CA . ASN A 1 563 ? -15.734 -34.438 -9.117 1 95.38 563 ASN A CA 1
ATOM 4096 C C . ASN A 1 563 ? -16.078 -35.344 -7.938 1 95.38 563 ASN A C 1
ATOM 4098 O O . ASN A 1 563 ? -16.219 -34.875 -6.805 1 95.38 563 ASN A O 1
ATOM 4102 N N . LEU A 1 564 ? -16.219 -36.594 -8.234 1 96.44 564 LEU A N 1
ATOM 4103 C CA . LEU A 1 564 ? -16.562 -37.531 -7.191 1 96.44 564 LEU A CA 1
ATOM 4104 C C . LEU A 1 564 ? -15.453 -37.625 -6.152 1 96.44 564 LEU A C 1
ATOM 4106 O O . LEU A 1 564 ? -15.719 -37.625 -4.945 1 96.44 564 LEU A O 1
ATOM 4110 N N . VAL A 1 565 ? -14.25 -37.719 -6.582 1 96.31 565 VAL A N 1
ATOM 4111 C CA . VAL A 1 565 ? -13.109 -37.812 -5.684 1 96.31 565 VAL A CA 1
ATOM 4112 C C . VAL A 1 565 ? -12.945 -36.531 -4.875 1 96.31 565 VAL A C 1
ATOM 4114 O O . VAL A 1 565 ? -12.648 -36.594 -3.68 1 96.31 565 VAL A O 1
ATOM 4117 N N . ARG A 1 566 ? -13.148 -35.406 -5.469 1 95.06 566 ARG A N 1
ATOM 4118 C CA . ARG A 1 566 ? -13.062 -34.125 -4.777 1 95.06 566 ARG A CA 1
ATOM 4119 C C . ARG A 1 566 ? -14.062 -34.062 -3.623 1 95.06 566 ARG A C 1
ATOM 4121 O O . ARG A 1 566 ? -13.727 -33.594 -2.531 1 95.06 566 ARG A O 1
ATOM 4128 N N . GLN A 1 567 ? -15.25 -34.531 -3.959 1 94.5 567 GLN A N 1
ATOM 4129 C CA . GLN A 1 567 ? -16.281 -34.5 -2.932 1 94.5 567 GLN A CA 1
ATOM 4130 C C . GLN A 1 567 ? -15.898 -35.406 -1.75 1 94.5 567 GLN A C 1
ATOM 4132 O O . GLN A 1 567 ? -16.172 -35.062 -0.598 1 94.5 567 GLN A O 1
ATOM 4137 N N . MET A 1 568 ? -15.211 -36.438 -2.008 1 95.75 568 MET A N 1
ATOM 4138 C CA . MET A 1 568 ? -14.844 -37.375 -0.949 1 95.75 568 MET A CA 1
ATOM 4139 C C . MET A 1 568 ? -13.672 -36.812 -0.138 1 95.75 568 MET A C 1
ATOM 4141 O O . MET A 1 568 ? -13.547 -37.125 1.055 1 95.75 568 MET A O 1
ATOM 4145 N N . ILE A 1 569 ? -12.844 -36.031 -0.747 1 94.81 569 ILE A N 1
ATOM 4146 C CA . ILE A 1 569 ? -11.633 -35.531 -0.095 1 94.81 569 ILE A CA 1
ATOM 4147 C C . ILE A 1 569 ? -11.93 -34.25 0.664 1 94.81 569 ILE A C 1
ATOM 4149 O O . ILE A 1 569 ? -11.508 -34.094 1.812 1 94.81 569 ILE A O 1
ATOM 4153 N N . PHE A 1 570 ? -12.719 -33.312 0.086 1 92.69 570 PHE A N 1
ATOM 4154 C CA . PHE A 1 570 ? -12.742 -31.953 0.61 1 92.69 570 PHE A CA 1
ATOM 4155 C C . PHE A 1 570 ? -14.094 -31.641 1.244 1 92.69 570 PHE A C 1
ATOM 4157 O O . PHE A 1 570 ? -14.203 -30.734 2.068 1 92.69 570 PHE A O 1
ATOM 4164 N N . ASN A 1 571 ? -15.094 -32.344 0.767 1 91.06 571 ASN A N 1
ATOM 4165 C CA . ASN A 1 571 ? -16.438 -31.984 1.222 1 91.06 571 ASN A CA 1
ATOM 4166 C C . ASN A 1 571 ? -16.891 -32.875 2.375 1 91.06 571 ASN A C 1
ATOM 4168 O O . ASN A 1 571 ? -17 -34.094 2.219 1 91.06 571 ASN A O 1
ATOM 4172 N N . GLU A 1 572 ? -17.203 -32.281 3.502 1 89.06 572 GLU A N 1
ATOM 4173 C CA . GLU A 1 572 ? -17.656 -33.031 4.672 1 89.06 572 GLU A CA 1
ATOM 4174 C C . GLU A 1 572 ? -19.094 -33.5 4.496 1 89.06 572 GLU A C 1
ATOM 4176 O O . GLU A 1 572 ? -19.5 -34.5 5.082 1 89.06 572 GLU A O 1
ATOM 4181 N N . THR A 1 573 ? -19.844 -32.75 3.676 1 89.81 573 THR A N 1
ATOM 4182 C CA . THR A 1 573 ? -21.234 -33.094 3.41 1 89.81 573 THR A CA 1
ATOM 4183 C C . THR A 1 573 ? -21.5 -33.156 1.909 1 89.81 573 THR A C 1
ATOM 4185 O O . THR A 1 573 ? -22.25 -32.344 1.367 1 89.81 573 THR A O 1
ATOM 4188 N N . PRO A 1 574 ? -21.047 -34.188 1.297 1 87 574 PRO A N 1
ATOM 4189 C CA . PRO A 1 574 ? -21.125 -34.281 -0.163 1 87 574 PRO A CA 1
ATOM 4190 C C . PRO A 1 574 ? -22.578 -34.312 -0.667 1 87 574 PRO A C 1
ATOM 4192 O O . PRO A 1 574 ? -22.844 -33.906 -1.795 1 87 574 PRO A O 1
ATOM 4195 N N . SER A 1 575 ? -23.516 -34.75 0.135 1 84.38 575 SER A N 1
ATOM 4196 C CA . SER A 1 575 ? -24.906 -34.906 -0.291 1 84.38 575 SER A CA 1
ATOM 4197 C C . SER A 1 575 ? -25.531 -33.531 -0.615 1 84.38 575 SER A C 1
ATOM 4199 O O . SER A 1 575 ? -26.516 -33.469 -1.354 1 84.38 575 SER A O 1
ATOM 4201 N N . ASN A 1 576 ? -24.938 -32.469 -0.13 1 86.19 576 ASN A N 1
ATOM 4202 C CA . ASN A 1 576 ? -25.484 -31.141 -0.354 1 86.19 576 ASN A CA 1
ATOM 4203 C C . ASN A 1 576 ? -25.016 -30.562 -1.682 1 86.19 576 ASN A C 1
ATOM 4205 O O . ASN A 1 576 ? -25.5 -29.5 -2.102 1 86.19 576 ASN A O 1
ATOM 4209 N N . ASP A 1 577 ? -24.094 -31.203 -2.354 1 90.56 577 ASP A N 1
ATOM 4210 C CA . ASP A 1 577 ? -23.578 -30.797 -3.656 1 90.56 577 ASP A CA 1
ATOM 4211 C C . ASP A 1 577 ? -24.156 -31.672 -4.773 1 90.56 577 ASP A C 1
ATOM 4213 O O . ASP A 1 577 ? -23.938 -32.875 -4.793 1 90.56 577 ASP A O 1
ATOM 4217 N N . PRO A 1 578 ? -24.938 -31.016 -5.645 1 90.75 578 PRO A N 1
ATOM 4218 C CA . PRO A 1 578 ? -25.562 -31.797 -6.711 1 90.75 578 PRO A CA 1
ATOM 4219 C C . PRO A 1 578 ? -24.547 -32.531 -7.586 1 90.75 578 PRO A C 1
ATOM 4221 O O . PRO A 1 578 ? -24.875 -33.5 -8.242 1 90.75 578 PRO A O 1
ATOM 4224 N N . ARG A 1 579 ? -23.453 -32.062 -7.523 1 91.44 579 ARG A N 1
ATOM 4225 C CA . ARG A 1 579 ? -22.438 -32.688 -8.375 1 91.44 579 ARG A CA 1
ATOM 4226 C C . ARG A 1 579 ? -22.062 -34.062 -7.891 1 91.44 579 ARG A C 1
ATOM 4228 O O . ARG A 1 579 ? -21.562 -34.875 -8.664 1 91.44 579 ARG A O 1
ATOM 4235 N N . PHE A 1 580 ? -22.188 -34.344 -6.629 1 94.31 580 PHE A N 1
ATOM 4236 C CA . PHE A 1 580 ? -21.906 -35.656 -6.059 1 94.31 580 PHE A CA 1
ATOM 4237 C C . PHE A 1 580 ? -22.812 -36.719 -6.668 1 94.31 580 PHE A C 1
ATOM 4239 O O . PHE A 1 580 ? -22.328 -37.688 -7.234 1 94.31 580 PHE A O 1
ATOM 4246 N N . ILE A 1 581 ? -24.062 -36.562 -6.68 1 94.38 581 ILE A N 1
ATOM 4247 C CA . ILE A 1 581 ? -25.031 -37.5 -7.191 1 94.38 581 ILE A CA 1
ATOM 4248 C C . ILE A 1 581 ? -24.938 -37.562 -8.719 1 94.38 581 ILE A C 1
ATOM 4250 O O . ILE A 1 581 ? -25.125 -38.656 -9.312 1 94.38 581 ILE A O 1
ATOM 4254 N N . GLN A 1 582 ? -24.703 -36.469 -9.297 1 95.06 582 GLN A N 1
ATOM 4255 C CA . GLN A 1 582 ? -24.531 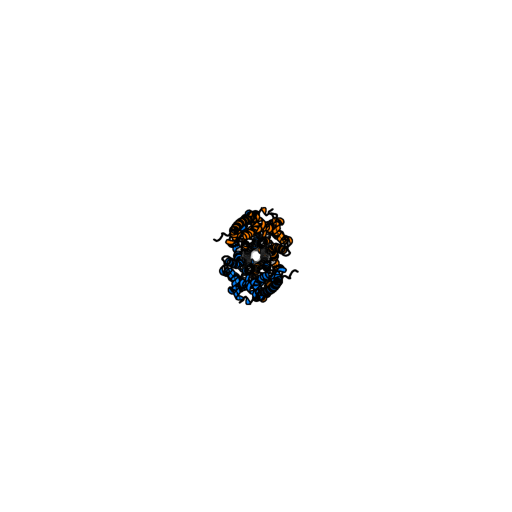-36.438 -10.742 1 95.06 582 GLN A CA 1
ATOM 4256 C C . GLN A 1 582 ? -23.359 -37.312 -11.172 1 95.06 582 GLN A C 1
ATOM 4258 O O . GLN A 1 582 ? -23.453 -38.062 -12.148 1 95.06 582 GLN A O 1
ATOM 4263 N N . ALA A 1 583 ? -22.234 -37.156 -10.453 1 96.38 583 ALA A N 1
ATOM 4264 C CA . ALA A 1 583 ? -21.062 -37.938 -10.797 1 96.38 583 ALA A CA 1
ATOM 4265 C C . ALA A 1 583 ? -21.344 -39.438 -10.688 1 96.38 583 ALA A C 1
ATOM 4267 O O . ALA A 1 583 ? -20.953 -40.219 -11.562 1 96.38 583 ALA A O 1
ATOM 4268 N N . ILE A 1 584 ? -22.078 -39.875 -9.68 1 96.12 584 ILE A N 1
ATOM 4269 C CA . ILE A 1 584 ? -22.391 -41.281 -9.469 1 96.12 584 ILE A CA 1
ATOM 4270 C C . ILE A 1 584 ? -23.266 -41.781 -10.602 1 96.12 584 ILE A C 1
ATOM 4272 O O . ILE A 1 584 ? -22.984 -42.812 -11.211 1 96.12 584 ILE A O 1
ATOM 4276 N N . TRP A 1 585 ? -24.266 -41.031 -11 1 95.88 585 TRP A N 1
ATOM 4277 C CA . TRP A 1 585 ? -25.203 -41.469 -12.016 1 95.88 585 TRP A CA 1
ATOM 4278 C C . TRP A 1 585 ? -24.562 -41.5 -13.391 1 95.88 585 TRP A C 1
ATOM 4280 O O . TRP A 1 585 ? -24.797 -42.406 -14.18 1 95.88 585 TRP A O 1
ATOM 4290 N N . VAL A 1 586 ? -23.766 -40.5 -13.68 1 96.69 586 VAL A N 1
ATOM 4291 C CA . VAL A 1 586 ? -23.125 -40.438 -14.992 1 96.69 586 VAL A CA 1
ATOM 4292 C C . VAL A 1 586 ? -22.125 -41.594 -15.117 1 96.69 586 VAL A C 1
ATOM 4294 O O . VAL A 1 586 ? -22.062 -42.281 -16.156 1 96.69 586 VAL A O 1
ATOM 4297 N N . LEU A 1 587 ? -21.312 -41.812 -14.078 1 97.44 587 LEU A N 1
ATOM 4298 C CA . LEU A 1 587 ? -20.328 -42.906 -14.125 1 97.44 587 LEU A CA 1
ATOM 4299 C C . LEU A 1 587 ? -21.016 -44.25 -14.234 1 97.44 587 LEU A C 1
ATOM 4301 O O . LEU A 1 587 ? -20.547 -45.156 -14.953 1 97.44 587 LEU A O 1
ATOM 4305 N N . LEU A 1 588 ? -22.172 -44.438 -13.539 1 96.56 588 LEU A N 1
ATOM 4306 C CA . LEU A 1 588 ? -22.922 -45.688 -13.641 1 96.56 588 LEU A CA 1
ATOM 4307 C C . LEU A 1 588 ? -23.484 -45.875 -15.047 1 96.56 588 LEU A C 1
ATOM 4309 O O . LEU A 1 588 ? -23.516 -46.969 -15.57 1 96.56 588 LEU A O 1
ATOM 4313 N N . PHE A 1 589 ? -23.938 -44.781 -15.562 1 96.81 589 PHE A N 1
ATOM 4314 C CA . PHE A 1 589 ? -24.469 -44.812 -16.922 1 96.81 589 PHE A CA 1
ATOM 4315 C C . PHE A 1 589 ? -23.391 -45.188 -17.906 1 96.81 589 PHE A C 1
ATOM 4317 O O . PHE A 1 589 ? -23.609 -46 -18.797 1 96.81 589 PHE A O 1
ATOM 4324 N N . ILE A 1 590 ? -22.234 -44.562 -17.812 1 96.88 590 ILE A N 1
ATOM 4325 C CA . ILE A 1 590 ? -21.125 -44.875 -18.703 1 96.88 590 ILE A CA 1
ATOM 4326 C C . ILE A 1 590 ? -20.703 -46.312 -18.547 1 96.88 590 ILE A C 1
ATOM 4328 O O . ILE A 1 590 ? -20.422 -47 -19.531 1 96.88 590 ILE A O 1
ATOM 4332 N N . TRP A 1 591 ? -20.609 -46.75 -17.297 1 96.5 591 TRP A N 1
ATOM 4333 C CA . TRP A 1 591 ? -20.266 -48.156 -17 1 96.5 591 TRP A CA 1
ATOM 4334 C C . TRP A 1 591 ? -21.203 -49.094 -17.719 1 96.5 591 TRP A C 1
ATOM 4336 O O . TRP A 1 591 ? -20.766 -50.031 -18.422 1 96.5 591 TRP A O 1
ATOM 4346 N N . ALA A 1 592 ? -22.516 -48.906 -17.672 1 95.56 592 ALA A N 1
ATOM 4347 C CA . ALA A 1 592 ? -23.516 -49.75 -18.281 1 95.56 592 ALA A CA 1
ATOM 4348 C C . ALA A 1 592 ? -23.469 -49.656 -19.797 1 95.56 592 ALA A C 1
ATOM 4350 O O . ALA A 1 592 ? -23.578 -50.688 -20.484 1 95.56 592 ALA A O 1
ATOM 4351 N N . LEU A 1 593 ? -23.281 -48.469 -20.219 1 95.62 593 LEU A N 1
ATOM 4352 C CA . LEU A 1 593 ? -23.234 -48.25 -21.672 1 95.62 593 LEU A CA 1
ATOM 4353 C C . LEU A 1 593 ? -22.031 -48.969 -22.281 1 95.62 593 LEU A C 1
ATOM 4355 O O . LEU A 1 593 ? -22.156 -49.625 -23.328 1 95.62 593 LEU A O 1
ATOM 4359 N N . MET A 1 594 ? -20.891 -48.844 -21.656 1 95.19 594 MET A N 1
ATOM 4360 C CA . MET A 1 594 ? -19.672 -49.469 -22.203 1 95.19 594 MET A CA 1
ATOM 4361 C C . MET A 1 594 ? -19.75 -50.969 -22.141 1 95.19 594 MET A C 1
ATOM 4363 O O . MET A 1 594 ? -19.281 -51.656 -23.047 1 95.19 594 MET A O 1
ATOM 4367 N N . LEU A 1 595 ? -20.328 -51.531 -21.094 1 93.06 595 LEU A N 1
ATOM 4368 C CA . LEU A 1 595 ? -20.516 -52.969 -21.016 1 93.06 595 LEU A CA 1
ATOM 4369 C C . LEU A 1 595 ? -21.5 -53.438 -22.078 1 93.06 595 LEU A C 1
ATOM 4371 O O . LEU A 1 595 ? -21.312 -54.531 -22.672 1 93.06 595 LEU A O 1
ATOM 4375 N N . ALA A 1 596 ? -22.531 -52.656 -22.328 1 94.06 596 ALA A N 1
ATOM 4376 C CA . ALA A 1 596 ? -23.5 -53 -23.359 1 94.06 596 ALA A CA 1
ATOM 4377 C C . ALA A 1 596 ? -22.859 -53.031 -24.75 1 94.06 596 ALA A C 1
ATOM 4379 O O . ALA A 1 596 ? -23.109 -53.938 -25.531 1 94.06 596 ALA A O 1
ATOM 4380 N N . ILE A 1 597 ? -22.016 -52.062 -24.984 1 93.94 597 ILE A N 1
ATOM 4381 C CA . ILE A 1 597 ? -21.359 -52 -26.281 1 93.94 597 ILE A CA 1
ATOM 4382 C C . ILE A 1 597 ? -20.391 -53.188 -26.406 1 93.94 597 ILE A C 1
ATOM 4384 O O . ILE A 1 597 ? -20.297 -53.781 -27.484 1 93.94 597 ILE A O 1
ATOM 4388 N N . SER A 1 598 ? -19.719 -53.469 -25.344 1 91 598 SER A N 1
ATOM 4389 C CA . SER A 1 598 ? -18.812 -54.625 -25.375 1 91 598 SER A CA 1
ATOM 4390 C C . SER A 1 598 ? -19.578 -55.906 -25.609 1 91 598 SER A C 1
ATOM 4392 O O . SER A 1 598 ? -19.094 -56.781 -26.328 1 91 598 SER A O 1
ATOM 4394 N N . THR A 1 599 ? -20.766 -56.062 -25.062 1 88.31 599 THR A N 1
ATOM 4395 C CA . THR A 1 599 ? -21.578 -57.25 -25.25 1 88.31 599 THR A CA 1
ATOM 4396 C C . THR A 1 599 ? -22.078 -57.344 -26.688 1 88.31 599 THR A C 1
ATOM 4398 O O . THR A 1 599 ? -22.094 -58.438 -27.281 1 88.31 599 THR A O 1
ATOM 4401 N N . LEU A 1 600 ? -22.438 -56.281 -27.219 1 88.88 600 LEU A N 1
ATOM 4402 C CA . LEU A 1 600 ? -22.922 -56.281 -28.594 1 88.88 600 LEU A CA 1
ATOM 4403 C C . LEU A 1 600 ? -21.781 -56.594 -29.562 1 88.88 600 LEU A C 1
ATOM 4405 O O . LEU A 1 600 ? -21.984 -57.281 -30.562 1 88.88 600 LEU A O 1
ATOM 4409 N N . ALA A 1 601 ? -20.672 -56 -29.25 1 86.31 601 ALA A N 1
ATOM 4410 C CA . ALA A 1 601 ? -19.516 -56.25 -30.094 1 86.31 601 ALA A CA 1
ATOM 4411 C C . ALA A 1 601 ? -19.125 -57.719 -30.047 1 86.31 601 ALA A C 1
ATOM 4413 O O . ALA A 1 601 ? -18.734 -58.312 -31.062 1 86.31 601 ALA A O 1
ATOM 4414 N N . ASN A 1 602 ? -19.188 -58.375 -28.953 1 81.44 602 ASN A N 1
ATOM 4415 C CA . ASN A 1 602 ? -18.875 -59.781 -28.812 1 81.44 602 ASN A CA 1
ATOM 4416 C C . ASN A 1 602 ? -19.906 -60.656 -29.547 1 81.44 602 ASN A C 1
ATOM 4418 O O . ASN A 1 602 ? -19.547 -61.719 -30.094 1 81.44 602 ASN A O 1
ATOM 4422 N N . ARG A 1 603 ? -21.047 -60.219 -29.609 1 78.69 603 ARG A N 1
ATOM 4423 C CA . ARG A 1 603 ? -22.078 -60.938 -30.328 1 78.69 603 ARG A CA 1
ATOM 4424 C C . ARG A 1 603 ? -21.859 -60.875 -31.844 1 78.69 603 ARG A C 1
ATOM 4426 O O . ARG A 1 603 ? -22.031 -61.875 -32.531 1 78.69 603 ARG A O 1
ATOM 4433 N N . THR A 1 604 ? -21.438 -59.781 -32.25 1 76.81 604 THR A N 1
ATOM 4434 C CA . THR A 1 604 ? -21.234 -59.594 -33.656 1 76.81 604 THR A CA 1
ATOM 4435 C C . THR A 1 604 ? -19.969 -60.312 -34.125 1 76.81 604 THR A C 1
ATOM 4437 O O . THR A 1 604 ? -19.922 -60.875 -35.25 1 76.81 604 THR A O 1
ATOM 4440 N N . ASN A 1 605 ? -18.875 -60.25 -33.406 1 71.44 605 ASN A N 1
ATOM 4441 C CA . ASN A 1 605 ? -17.641 -60.938 -33.781 1 71.44 605 ASN A CA 1
ATOM 4442 C C . ASN A 1 605 ? -17.828 -62.438 -33.781 1 71.44 605 ASN A C 1
ATOM 4444 O O . ASN A 1 605 ? -17.172 -63.125 -34.594 1 71.44 605 ASN A O 1
ATOM 4448 N N . LYS A 1 606 ? -18.609 -63 -33.031 1 60.88 606 LYS A N 1
ATOM 4449 C CA . LYS A 1 606 ? -18.922 -64.438 -33.031 1 60.88 606 LYS A CA 1
ATOM 4450 C C . LYS A 1 606 ? -19.641 -64.812 -34.312 1 60.88 606 LYS A C 1
ATOM 4452 O O . LYS A 1 606 ? -19.344 -65.875 -34.938 1 60.88 606 LYS A O 1
ATOM 4457 N N . VAL A 1 607 ? -20.438 -64 -34.75 1 55.88 607 VAL A N 1
ATOM 4458 C CA . VAL A 1 607 ? -21.219 -64.312 -35.938 1 55.88 607 VAL A CA 1
ATOM 4459 C C . VAL A 1 607 ? -20.344 -64.25 -37.188 1 55.88 607 VAL A C 1
ATOM 4461 O O . VAL A 1 607 ? -20.438 -65.125 -38.094 1 55.88 607 VAL A O 1
ATOM 4464 N N . LEU A 1 608 ? -19.438 -63.312 -37.188 1 53.31 608 LEU A N 1
ATOM 4465 C CA . LEU A 1 608 ? -18.609 -63.156 -38.375 1 53.31 608 LEU A CA 1
ATOM 4466 C C . LEU A 1 608 ? -17.562 -64.25 -38.469 1 53.31 608 LEU A C 1
ATOM 4468 O O . LEU A 1 608 ? -17.234 -64.75 -39.562 1 53.31 608 LEU A O 1
ATOM 4472 N N . ARG A 1 609 ? -16.922 -64.688 -37.469 1 54.03 609 ARG A N 1
ATOM 4473 C CA . ARG A 1 609 ? -15.93 -65.75 -37.562 1 54.03 609 ARG A CA 1
ATOM 4474 C C . ARG A 1 609 ? -16.609 -67.125 -37.906 1 54.03 609 ARG A C 1
ATOM 4476 O O . ARG A 1 609 ? -16.016 -67.938 -38.594 1 54.03 609 ARG A O 1
ATOM 4483 N N . MET A 1 610 ? -17.766 -67.25 -37.438 1 47.66 610 MET A N 1
ATOM 4484 C CA . MET A 1 610 ? -18.469 -68.5 -37.844 1 47.66 610 MET A CA 1
ATOM 4485 C C . MET A 1 610 ? -18.734 -68.5 -39.344 1 47.66 610 MET A C 1
ATOM 4487 O O . MET A 1 610 ? -18.688 -69.562 -39.969 1 47.66 610 MET A O 1
ATOM 4491 N N . LYS A 1 611 ? -18.844 -67.312 -39.875 1 51.66 611 LYS A N 1
ATOM 4492 C CA . LYS A 1 611 ? -19.078 -67.312 -41.312 1 51.66 611 LYS A CA 1
ATOM 4493 C C . LYS A 1 611 ? -17.766 -67.562 -42.094 1 51.66 611 LYS A C 1
ATOM 4495 O O . LYS A 1 611 ? -17.781 -68.125 -43.156 1 51.66 611 LYS A O 1
ATOM 4500 N N . ASP A 1 612 ? -16.766 -67.062 -41.531 1 45.25 612 ASP A N 1
ATOM 4501 C CA . ASP A 1 612 ? -15.5 -67.25 -42.219 1 45.25 612 ASP A CA 1
ATOM 4502 C C . ASP A 1 612 ? -15.078 -68.75 -42.156 1 45.25 612 ASP A C 1
ATOM 4504 O O . ASP A 1 612 ? -14.078 -69.125 -42.75 1 45.25 612 ASP A O 1
ATOM 4508 N N . TYR A 1 613 ? -15.453 -69.5 -41.188 1 40.88 613 TYR A N 1
ATOM 4509 C CA . TYR A 1 613 ? -15.102 -70.938 -41.219 1 40.88 613 TYR A CA 1
ATOM 4510 C C . TYR A 1 613 ? -15.789 -71.625 -42.375 1 40.88 613 TYR A C 1
ATOM 4512 O O . TYR A 1 613 ? -15.5 -72.812 -42.656 1 40.88 613 TYR A O 1
ATOM 4520 N N . HIS A 1 614 ? -16.984 -71.25 -42.812 1 37.41 614 HIS A N 1
ATOM 4521 C CA . HIS A 1 614 ? -17.453 -72 -43.969 1 37.41 614 HIS A CA 1
ATOM 4522 C C . HIS A 1 614 ? -16.859 -71.438 -45.281 1 37.41 614 HIS A C 1
ATOM 4524 O O . HIS A 1 614 ? -17.266 -70.375 -45.75 1 37.41 614 HIS A O 1
ATOM 4530 N N . PRO A 1 615 ? -15.555 -71.75 -45.562 1 39.38 615 PRO A N 1
ATOM 4531 C CA . PRO A 1 615 ? -14.992 -71.438 -46.875 1 39.38 615 PRO A CA 1
ATOM 4532 C C . PRO A 1 615 ? -15.93 -71.812 -48.031 1 39.38 615 PRO A C 1
ATOM 4534 O O . PRO A 1 615 ? -16.609 -72.812 -47.969 1 39.38 615 PRO A O 1
ATOM 4537 N N . GLU A 1 616 ? -16.703 -70.938 -48.531 1 34.5 616 GLU A N 1
ATOM 4538 C CA . GLU A 1 616 ? -17.312 -71.312 -49.812 1 34.5 616 GLU A CA 1
ATOM 4539 C C . GLU A 1 616 ? -16.312 -72.062 -50.688 1 34.5 616 GLU A C 1
ATOM 4541 O O . GLU A 1 616 ? -15.117 -71.812 -50.656 1 34.5 616 GLU A O 1
ATOM 4546 N N . LEU A 1 617 ? -16.531 -73.375 -51.062 1 32.09 617 LEU A N 1
ATOM 4547 C CA . LEU A 1 617 ? -15.875 -74.188 -52.125 1 32.09 617 LEU A CA 1
ATOM 4548 C C . LEU A 1 617 ? -15.539 -73.312 -53.312 1 32.09 617 LEU A C 1
ATOM 4550 O O . LEU A 1 617 ? -16.406 -72.625 -53.844 1 32.09 617 LEU A O 1
ATOM 4554 N N . LYS A 1 618 ? -14.414 -72.562 -53.219 1 32.5 618 LYS A N 1
ATOM 4555 C CA . LYS A 1 618 ? -13.945 -72.188 -54.562 1 32.5 618 LYS A CA 1
ATOM 4556 C C . LYS A 1 618 ? -14.094 -73.375 -55.531 1 32.5 618 LYS A C 1
ATOM 4558 O O . LYS A 1 618 ? -13.5 -74.438 -55.344 1 32.5 618 LYS A O 1
ATOM 4563 N N . VAL A 1 619 ? -15.297 -73.438 -56.219 1 26.89 619 VAL A N 1
ATOM 4564 C CA . VAL A 1 619 ? -15.242 -74.062 -57.531 1 26.89 619 VAL A CA 1
ATOM 4565 C C . VAL A 1 619 ? -14.422 -73.188 -58.5 1 26.89 619 VAL A C 1
ATOM 4567 O O . VAL A 1 619 ? -14.578 -72 -58.531 1 26.89 619 VAL A O 1
ATOM 4570 N N . MET B 1 1 ? 25.109 -53.125 -47.281 1 28.47 1 MET B N 1
ATOM 4571 C CA . MET B 1 1 ? 24.062 -54.094 -47.562 1 28.47 1 MET B CA 1
ATOM 4572 C C . MET B 1 1 ? 23.047 -54.125 -46.438 1 28.47 1 MET B C 1
ATOM 4574 O O . MET B 1 1 ? 22.031 -54.812 -46.531 1 28.47 1 MET B O 1
ATOM 4578 N N . ALA B 1 2 ? 23.609 -54 -45.219 1 43.34 2 ALA B N 1
ATOM 4579 C CA . ALA B 1 2 ? 22.75 -53.844 -44.031 1 43.34 2 ALA B CA 1
ATOM 4580 C C . ALA B 1 2 ? 21.766 -52.688 -44.219 1 43.34 2 ALA B C 1
ATOM 4582 O O . ALA B 1 2 ? 20.656 -52.75 -43.688 1 43.34 2 ALA B O 1
ATOM 4583 N N . PHE B 1 3 ? 22.141 -51.719 -44.875 1 42.12 3 PHE B N 1
ATOM 4584 C CA . PHE B 1 3 ? 21.297 -50.562 -45.219 1 42.12 3 PHE B CA 1
ATOM 4585 C C . PHE B 1 3 ? 20.125 -51.031 -46.094 1 42.12 3 PHE B C 1
ATOM 4587 O O . PHE B 1 3 ? 19.172 -50.281 -46.281 1 42.12 3 PHE B O 1
ATOM 4594 N N . LEU B 1 4 ? 20.328 -52.062 -46.844 1 39.69 4 LEU B N 1
ATOM 4595 C CA . LEU B 1 4 ? 19.359 -52.469 -47.844 1 39.69 4 LEU B CA 1
ATOM 4596 C C . LEU B 1 4 ? 18.156 -53.156 -47.156 1 39.69 4 LEU B C 1
ATOM 4598 O O . LEU B 1 4 ? 17.125 -53.344 -47.812 1 39.69 4 LEU B O 1
ATOM 4602 N N . HIS B 1 5 ? 18.297 -53.75 -46.094 1 43.75 5 HIS B N 1
ATOM 4603 C CA . HIS B 1 5 ? 17.188 -54.406 -45.375 1 43.75 5 HIS B CA 1
ATOM 4604 C C . HIS B 1 5 ? 16.328 -53.375 -44.656 1 43.75 5 HIS B C 1
ATOM 4606 O O . HIS B 1 5 ? 15.422 -53.75 -43.906 1 43.75 5 HIS B O 1
ATOM 4612 N N . PHE B 1 6 ? 16.766 -52.188 -44.594 1 49.25 6 PHE B N 1
ATOM 4613 C CA . PHE B 1 6 ? 16 -51.031 -44.125 1 49.25 6 PHE B CA 1
ATOM 4614 C C . PHE B 1 6 ? 14.586 -51.062 -44.688 1 49.25 6 PHE B C 1
ATOM 4616 O O . PHE B 1 6 ? 13.625 -50.688 -44.031 1 49.25 6 PHE B O 1
ATOM 4623 N N . GLY B 1 7 ? 14.547 -51.469 -45.906 1 52.09 7 GLY B N 1
ATOM 4624 C CA . GLY B 1 7 ? 13.344 -51.438 -46.719 1 52.09 7 GLY B CA 1
ATOM 4625 C C . GLY B 1 7 ? 12.328 -52.5 -46.344 1 52.09 7 GLY B C 1
ATOM 4626 O O . GLY B 1 7 ? 11.156 -52.406 -46.75 1 52.09 7 GLY B O 1
ATOM 4627 N N . SER B 1 8 ? 12.883 -53.438 -45.688 1 54.12 8 SER B N 1
ATOM 4628 C CA . SER B 1 8 ? 11.93 -54.531 -45.562 1 54.12 8 SER B CA 1
ATOM 4629 C C . SER B 1 8 ? 10.898 -54.25 -44.469 1 54.12 8 SER B C 1
ATOM 4631 O O . SER B 1 8 ? 9.703 -54.5 -44.656 1 54.12 8 SER B O 1
ATOM 4633 N N . GLU B 1 9 ? 11.406 -53.812 -43.312 1 58.84 9 GLU B N 1
ATOM 4634 C CA . GLU B 1 9 ? 10.438 -53.531 -42.25 1 58.84 9 GLU B CA 1
ATOM 4635 C C . GLU B 1 9 ? 9.523 -52.375 -42.625 1 58.84 9 GLU B C 1
ATOM 4637 O O . GLU B 1 9 ? 8.32 -52.406 -42.344 1 58.84 9 GLU B O 1
ATOM 4642 N N . LEU B 1 10 ? 10.078 -51.406 -43.312 1 60.69 10 LEU B N 1
ATOM 4643 C CA . LEU B 1 10 ? 9.242 -50.281 -43.719 1 60.69 10 LEU B CA 1
ATOM 4644 C C . LEU B 1 10 ? 8.328 -50.688 -44.875 1 60.69 10 LEU B C 1
ATOM 4646 O O . LEU B 1 10 ? 7.211 -50.188 -45 1 60.69 10 LEU B O 1
ATOM 4650 N N . LYS B 1 11 ? 8.797 -51.625 -45.688 1 58.84 11 LYS B N 1
ATOM 4651 C CA . LYS B 1 11 ? 8 -52.094 -46.812 1 58.84 11 LYS B CA 1
ATOM 4652 C C . LYS B 1 11 ? 6.805 -52.906 -46.312 1 58.84 11 LYS B C 1
ATOM 4654 O O . LYS B 1 11 ? 5.766 -52.969 -47 1 58.84 11 LYS B O 1
ATOM 4659 N N . ARG B 1 12 ? 7.086 -53.531 -45.25 1 57.94 12 ARG B N 1
ATOM 4660 C CA . ARG B 1 12 ? 5.965 -54.25 -44.688 1 57.94 12 ARG B CA 1
ATOM 4661 C C . ARG B 1 12 ? 4.801 -53.344 -44.375 1 57.94 12 ARG B C 1
ATOM 4663 O O . ARG B 1 12 ? 3.639 -53.719 -44.438 1 57.94 12 ARG B O 1
ATOM 4670 N N . PHE B 1 13 ? 5.156 -52.125 -44.094 1 59.25 13 PHE B N 1
ATOM 4671 C CA . PHE B 1 13 ? 4.09 -51.188 -43.75 1 59.25 13 PHE B CA 1
ATOM 4672 C C . PHE B 1 13 ? 3.498 -50.562 -45 1 59.25 13 PHE B C 1
ATOM 4674 O O . PHE B 1 13 ? 2.43 -49.969 -44.969 1 59.25 13 PHE B O 1
ATOM 4681 N N . GLY B 1 14 ? 4.32 -50.688 -46.031 1 54.91 14 GLY B N 1
ATOM 4682 C CA . GLY B 1 14 ? 3.812 -50.125 -47.281 1 54.91 14 GLY B CA 1
ATOM 4683 C C . GLY B 1 14 ? 2.773 -51.031 -47.938 1 54.91 14 GLY B C 1
ATOM 4684 O O . GLY B 1 14 ? 2.107 -50.625 -48.906 1 54.91 14 GLY B O 1
ATOM 4685 N N . ARG B 1 15 ? 2.734 -52.406 -47.625 1 57.59 15 ARG B N 1
ATOM 4686 C CA . ARG B 1 15 ? 1.83 -53.312 -48.312 1 57.59 15 ARG B CA 1
ATOM 4687 C C . ARG B 1 15 ? 0.657 -53.688 -47.406 1 57.59 15 ARG B C 1
ATOM 4689 O O . ARG B 1 15 ? 0.849 -54.062 -46.25 1 57.59 15 ARG B O 1
ATOM 4696 N N . GLY B 1 16 ? -0.536 -53.156 -47.688 1 54.34 16 GLY B N 1
ATOM 4697 C CA . GLY B 1 16 ? -1.859 -53.406 -47.156 1 54.34 16 GLY B CA 1
ATOM 4698 C C . GLY B 1 16 ? -2.498 -52.156 -46.562 1 54.34 16 GLY B C 1
ATOM 4699 O O . GLY B 1 16 ? -1.88 -51.094 -46.562 1 54.34 16 GLY B O 1
ATOM 4700 N N . LYS B 1 17 ? -3.623 -52.094 -46.625 1 56.62 17 LYS B N 1
ATOM 4701 C CA . LYS B 1 17 ? -4.406 -50.906 -46.188 1 56.62 17 LYS B CA 1
ATOM 4702 C C . LYS B 1 17 ? -4.184 -50.594 -44.719 1 56.62 17 LYS B C 1
ATOM 4704 O O . LYS B 1 17 ? -4.109 -49.438 -44.344 1 56.62 17 LYS B O 1
ATOM 4709 N N . LEU B 1 18 ? -3.936 -51.5 -43.812 1 56.12 18 LEU B N 1
ATOM 4710 C CA . LEU B 1 18 ? -3.99 -51.312 -42.344 1 56.12 18 LEU B CA 1
ATOM 4711 C C . LEU B 1 18 ? -2.637 -50.875 -41.812 1 56.12 18 LEU B C 1
ATOM 4713 O O . LEU B 1 18 ? -2.564 -50.031 -40.938 1 56.12 18 LEU B O 1
ATOM 4717 N N . PRO B 1 19 ? -1.551 -51.312 -42.438 1 62.09 19 PRO B N 1
ATOM 4718 C CA . PRO B 1 19 ? -0.248 -51.031 -41.844 1 62.09 19 PRO B CA 1
ATOM 4719 C C . PRO B 1 19 ? 0.163 -49.562 -41.969 1 62.09 19 PRO B C 1
ATOM 4721 O O . PRO B 1 19 ? 0.642 -48.969 -41.031 1 62.09 19 PRO B O 1
ATOM 4724 N N . PRO B 1 20 ? -0.327 -48.938 -43.062 1 71.44 20 PRO B N 1
ATOM 4725 C CA . PRO B 1 20 ? 0.056 -47.531 -43.125 1 71.44 20 PRO B CA 1
ATOM 4726 C C . PRO B 1 20 ? -0.725 -46.656 -42.156 1 71.44 20 PRO B C 1
ATOM 4728 O O . PRO B 1 20 ? -0.188 -45.656 -41.656 1 71.44 20 PRO B O 1
ATOM 4731 N N . LEU B 1 21 ? -1.881 -47 -41.938 1 76.25 21 LEU B N 1
ATOM 4732 C CA . LEU B 1 21 ? -2.676 -46.219 -41 1 76.25 21 LEU B CA 1
ATOM 4733 C C . LEU B 1 21 ? -2.092 -46.281 -39.594 1 76.25 21 LEU B C 1
ATOM 4735 O O . LEU B 1 21 ? -2.064 -45.281 -38.844 1 76.25 21 LEU B O 1
ATOM 4739 N N . GLY B 1 22 ? -1.639 -47.469 -39.281 1 75.44 22 GLY B N 1
ATOM 4740 C CA . GLY B 1 22 ? -0.992 -47.625 -38 1 75.44 22 GLY B CA 1
ATOM 4741 C C . GLY B 1 22 ? 0.253 -46.781 -37.844 1 75.44 22 GLY B C 1
ATOM 4742 O O . GLY B 1 22 ? 0.481 -46.188 -36.781 1 75.44 22 GLY B O 1
ATOM 4743 N N . PHE B 1 23 ? 0.908 -46.625 -38.938 1 80.31 23 PHE B N 1
ATOM 4744 C CA . PHE B 1 23 ? 2.127 -45.844 -38.938 1 80.31 23 PHE B CA 1
ATOM 4745 C C . PHE B 1 23 ? 1.808 -44.344 -38.75 1 80.31 23 PHE B C 1
ATOM 4747 O O . PHE B 1 23 ? 2.459 -43.656 -37.969 1 80.31 23 PHE B O 1
ATOM 4754 N N . VAL B 1 24 ? 0.793 -43.906 -39.312 1 84.81 24 VAL B N 1
ATOM 4755 C CA . VAL B 1 24 ? 0.409 -42.5 -39.25 1 84.81 24 VAL B CA 1
ATOM 4756 C C . VAL B 1 24 ? -0.107 -42.156 -37.844 1 84.81 24 VAL B C 1
ATOM 4758 O O . VAL B 1 24 ? 0.212 -41.125 -37.281 1 84.81 24 VAL B O 1
ATOM 4761 N N . VAL B 1 25 ? -0.793 -43.094 -37.312 1 83.38 25 VAL B N 1
ATOM 4762 C CA . VAL B 1 25 ? -1.365 -42.875 -35.969 1 83.38 25 VAL B CA 1
ATOM 4763 C C . VAL B 1 25 ? -0.247 -42.781 -34.938 1 83.38 25 VAL B C 1
ATOM 4765 O O . VAL B 1 25 ? -0.275 -41.938 -34.062 1 83.38 25 VAL B O 1
ATOM 4768 N N . VAL B 1 26 ? 0.687 -43.594 -35.062 1 83.69 26 VAL B N 1
ATOM 4769 C CA . VAL B 1 26 ? 1.788 -43.594 -34.125 1 83.69 26 VAL B CA 1
ATOM 4770 C C . VAL B 1 26 ? 2.611 -42.312 -34.25 1 83.69 26 VAL B C 1
ATOM 4772 O O . VAL B 1 26 ? 3.119 -41.812 -33.25 1 83.69 26 VAL B O 1
ATOM 4775 N N . MET B 1 27 ? 2.666 -41.812 -35.469 1 89.25 27 MET B N 1
ATOM 4776 C CA . MET B 1 27 ? 3.408 -40.594 -35.688 1 89.25 27 MET B CA 1
ATOM 4777 C C . MET B 1 27 ? 2.691 -39.406 -35.062 1 89.25 27 MET B C 1
ATOM 4779 O O . MET B 1 27 ? 3.328 -38.406 -34.688 1 89.25 27 MET B O 1
ATOM 4783 N N . LEU B 1 28 ? 1.413 -39.5 -34.812 1 90.88 28 LEU B N 1
ATOM 4784 C CA . LEU B 1 28 ? 0.612 -38.406 -34.312 1 90.88 28 LEU B CA 1
ATOM 4785 C C . LEU B 1 28 ? 0.487 -38.469 -32.781 1 90.88 28 LEU B C 1
ATOM 4787 O O . LEU B 1 28 ? 0.107 -37.5 -32.156 1 90.88 28 LEU B O 1
ATOM 4791 N N . LEU B 1 29 ? 0.892 -39.531 -32.188 1 87.25 29 LEU B N 1
ATOM 4792 C CA . LEU B 1 29 ? 0.633 -39.781 -30.781 1 87.25 29 LEU B CA 1
ATOM 4793 C C . LEU B 1 29 ? 1.383 -38.781 -29.906 1 87.25 29 LEU B C 1
ATOM 4795 O O . LEU B 1 29 ? 0.845 -38.312 -28.906 1 87.25 29 LEU B O 1
ATOM 4799 N N . PRO B 1 30 ? 2.6 -38.406 -30.281 1 90.06 30 PRO B N 1
ATOM 4800 C CA . PRO B 1 30 ? 3.291 -37.438 -29.453 1 90.06 30 PRO B CA 1
ATOM 4801 C C . PRO B 1 30 ? 2.547 -36.094 -29.359 1 90.06 30 PRO B C 1
ATOM 4803 O O . PRO B 1 30 ? 2.732 -35.344 -28.406 1 90.06 30 PRO B O 1
ATOM 4806 N N . LEU B 1 31 ? 1.708 -35.844 -30.312 1 91.56 31 LEU B N 1
ATOM 4807 C CA . LEU B 1 31 ? 0.954 -34.594 -30.344 1 91.56 31 LEU B CA 1
ATOM 4808 C C . LEU B 1 31 ? -0.057 -34.562 -29.203 1 91.56 31 LEU B C 1
ATOM 4810 O O . LEU B 1 31 ? -0.548 -33.469 -28.844 1 91.56 31 LEU B O 1
ATOM 4814 N N . LEU B 1 32 ? -0.345 -35.656 -28.641 1 87.75 32 LEU B N 1
ATOM 4815 C CA . LEU B 1 32 ? -1.298 -35.719 -27.547 1 87.75 32 LEU B CA 1
ATOM 4816 C C . LEU B 1 32 ? -0.766 -34.938 -26.328 1 87.75 32 LEU B C 1
ATOM 4818 O O . LEU B 1 32 ? -1.524 -34.25 -25.656 1 87.75 32 LEU B O 1
ATOM 4822 N N . PHE B 1 33 ? 0.522 -35.031 -26.062 1 85 33 PHE B N 1
ATOM 4823 C CA . PHE B 1 33 ? 1.129 -34.312 -24.953 1 85 33 PHE B CA 1
ATOM 4824 C C . PHE B 1 33 ? 1.744 -33 -25.438 1 85 33 PHE B C 1
ATOM 4826 O O . PHE B 1 33 ? 1.412 -31.922 -24.938 1 85 33 PHE B O 1
ATOM 4833 N N . GLY B 1 34 ? 2.463 -33.094 -26.531 1 88.25 34 GLY B N 1
ATOM 4834 C CA . GLY B 1 34 ? 3.193 -31.938 -27.016 1 88.25 34 GLY B CA 1
ATOM 4835 C C . GLY B 1 34 ? 2.318 -30.938 -27.766 1 88.25 34 GLY B C 1
ATOM 4836 O O . GLY B 1 34 ? 2.699 -29.781 -27.938 1 88.25 34 GLY B O 1
ATOM 4837 N N . GLY B 1 35 ? 1.134 -31.297 -28.172 1 90.12 35 GLY B N 1
ATOM 4838 C CA . GLY B 1 35 ? 0.237 -30.422 -28.922 1 90.12 35 GLY B CA 1
ATOM 4839 C C . GLY B 1 35 ? -1.055 -30.125 -28.188 1 90.12 35 GLY B C 1
ATOM 4840 O O . GLY B 1 35 ? -1.317 -28.984 -27.828 1 90.12 35 GLY B O 1
ATOM 4841 N N . VAL B 1 36 ? -1.726 -31.156 -27.828 1 89.75 36 VAL B N 1
ATOM 4842 C CA . VAL B 1 36 ? -3.047 -31.016 -27.234 1 89.75 36 VAL B CA 1
ATOM 4843 C C . VAL B 1 36 ? -2.924 -30.344 -25.859 1 89.75 36 VAL B C 1
ATOM 4845 O O . VAL B 1 36 ? -3.658 -29.406 -25.547 1 89.75 36 VAL B O 1
ATOM 4848 N N . PHE B 1 37 ? -2.012 -30.75 -25.078 1 88.44 37 PHE B N 1
ATOM 4849 C CA . PHE B 1 37 ? -1.841 -30.156 -23.75 1 88.44 37 PHE B CA 1
ATOM 4850 C C . PHE B 1 37 ? -1.457 -28.672 -23.859 1 88.44 37 PHE B C 1
ATOM 4852 O O . PHE B 1 37 ? -1.998 -27.828 -23.156 1 88.44 37 PHE B O 1
ATOM 4859 N N . VAL B 1 38 ? -0.527 -28.375 -24.734 1 90.31 38 VAL B N 1
ATOM 4860 C CA . VAL B 1 38 ? -0.06 -27 -24.906 1 90.31 38 VAL B CA 1
ATOM 4861 C C . VAL B 1 38 ? -1.207 -26.141 -25.422 1 90.31 38 VAL B C 1
ATOM 4863 O O . VAL B 1 38 ? -1.379 -25 -24.953 1 90.31 38 VAL B O 1
ATOM 4866 N N . SER B 1 39 ? -2.008 -26.688 -26.281 1 90.62 39 SER B N 1
ATOM 4867 C CA . SER B 1 39 ? -3.135 -25.953 -26.828 1 90.62 39 SER B CA 1
ATOM 4868 C C . SER B 1 39 ? -4.223 -25.734 -25.781 1 90.62 39 SER B C 1
ATOM 4870 O O . SER B 1 39 ? -4.812 -24.656 -25.688 1 90.62 39 SER B O 1
ATOM 4872 N N . ALA B 1 40 ? -4.512 -26.703 -24.984 1 90 40 ALA B N 1
ATOM 4873 C CA . ALA B 1 40 ? -5.562 -26.641 -23.969 1 90 40 ALA B CA 1
ATOM 4874 C C . ALA B 1 40 ? -5.219 -25.625 -22.891 1 90 40 ALA B C 1
ATOM 4876 O O . ALA B 1 40 ? -6.098 -24.906 -22.406 1 90 40 ALA B O 1
ATOM 4877 N N . TYR B 1 41 ? -3.934 -25.562 -22.547 1 89.94 41 TYR B N 1
ATOM 4878 C CA . TYR B 1 41 ? -3.492 -24.656 -21.484 1 89.94 41 TYR B CA 1
ATOM 4879 C C . TYR B 1 41 ? -2.631 -23.531 -22.047 1 89.94 41 TYR B C 1
ATOM 4881 O O . TYR B 1 41 ? -1.668 -23.109 -21.406 1 89.94 41 TYR B O 1
ATOM 4889 N N . TYR B 1 42 ? -2.957 -23.109 -23.234 1 89.94 42 TYR B N 1
ATOM 4890 C CA . TYR B 1 42 ? -2.189 -22.078 -23.906 1 89.94 42 TYR B CA 1
ATOM 4891 C C . TYR B 1 42 ? -2.197 -20.781 -23.109 1 89.94 42 TYR B C 1
ATOM 4893 O O . TYR B 1 42 ? -1.143 -20.203 -22.828 1 89.94 42 TYR B O 1
ATOM 4901 N N . ASP B 1 43 ? -3.332 -20.297 -22.594 1 88.44 43 ASP B N 1
ATOM 4902 C CA . ASP B 1 43 ? -3.445 -19.062 -21.812 1 88.44 43 ASP B CA 1
ATOM 4903 C C . ASP B 1 43 ? -4.543 -19.188 -20.766 1 88.44 43 ASP B C 1
ATOM 4905 O O . ASP B 1 43 ? -5.516 -18.422 -20.781 1 88.44 43 ASP B O 1
ATOM 4909 N N . PRO B 1 44 ? -4.289 -20.016 -19.75 1 86.25 44 PRO B N 1
ATOM 4910 C CA . PRO B 1 44 ? -5.312 -20.156 -18.719 1 86.25 44 PRO B CA 1
ATOM 4911 C C . PRO B 1 44 ? -5.496 -18.891 -17.891 1 86.25 44 PRO B C 1
ATOM 4913 O O . PRO B 1 44 ? -6.59 -18.625 -17.391 1 86.25 44 PRO B O 1
ATOM 4916 N N . ILE B 1 45 ? -4.496 -18.203 -17.75 1 82.75 45 ILE B N 1
ATOM 4917 C CA . ILE B 1 45 ? -4.566 -16.969 -16.953 1 82.75 45 ILE B CA 1
ATOM 4918 C C . ILE B 1 45 ? -5.426 -15.938 -17.672 1 82.75 45 ILE B C 1
ATOM 4920 O O . ILE B 1 45 ? -6.27 -15.281 -17.062 1 82.75 45 ILE B O 1
ATOM 4924 N N . GLY B 1 46 ? -5.199 -15.75 -18.984 1 84.12 46 GLY B N 1
ATOM 4925 C CA . GLY B 1 46 ? -6.07 -14.898 -19.781 1 84.12 46 GLY B CA 1
ATOM 4926 C C . GLY B 1 46 ? -7.512 -15.367 -19.797 1 84.12 46 GLY B C 1
ATOM 4927 O O . GLY B 1 46 ? -8.438 -14.555 -19.859 1 84.12 46 GLY B O 1
ATOM 4928 N N . GLY B 1 47 ? -7.742 -16.672 -19.688 1 87.5 47 GLY B N 1
ATOM 4929 C CA . GLY B 1 47 ? -9.07 -17.266 -19.703 1 87.5 47 GLY B CA 1
ATOM 4930 C C . GLY B 1 47 ? -9.844 -17.031 -18.422 1 87.5 47 GLY B C 1
ATOM 4931 O O . GLY B 1 47 ? -11.023 -17.375 -18.328 1 87.5 47 GLY B O 1
ATOM 4932 N N . LEU B 1 48 ? -9.195 -16.5 -17.438 1 87.31 48 LEU B N 1
ATOM 4933 C CA . LEU B 1 48 ? -9.867 -16.219 -16.172 1 87.31 48 LEU B CA 1
ATOM 4934 C C . LEU B 1 48 ? -11 -15.211 -16.375 1 87.31 48 LEU B C 1
ATOM 4936 O O . LEU B 1 48 ? -11.875 -15.078 -15.523 1 87.31 48 LEU B O 1
ATOM 4940 N N . SER B 1 49 ? -10.945 -14.469 -17.484 1 90.69 49 SER B N 1
ATOM 4941 C CA . SER B 1 49 ? -11.984 -13.492 -17.797 1 90.69 49 SER B CA 1
ATOM 4942 C C . SER B 1 49 ? -13.352 -14.164 -17.922 1 90.69 49 SER B C 1
ATOM 4944 O O . SER B 1 49 ? -14.383 -13.5 -17.844 1 90.69 49 SER B O 1
ATOM 4946 N N . LYS B 1 50 ? -13.336 -15.492 -18.062 1 91.31 50 LYS B N 1
ATOM 4947 C CA . LYS B 1 50 ? -14.586 -16.234 -18.219 1 91.31 50 LYS B CA 1
ATOM 4948 C C . LYS B 1 50 ? -14.93 -17.016 -16.953 1 91.31 50 LYS B C 1
ATOM 4950 O O . LYS B 1 50 ? -15.922 -17.734 -16.922 1 91.31 50 LYS B O 1
ATOM 4955 N N . LEU B 1 51 ? -14.117 -16.922 -15.984 1 90.94 51 LEU B N 1
ATOM 4956 C CA . LEU B 1 51 ? -14.328 -17.625 -14.734 1 90.94 51 LEU B CA 1
ATOM 4957 C C . LEU B 1 51 ? -15.344 -16.891 -13.852 1 90.94 51 LEU B C 1
ATOM 4959 O O . LEU B 1 51 ? -15.086 -15.781 -13.398 1 90.94 51 LEU B O 1
ATOM 4963 N N . PRO B 1 52 ? -16.484 -17.469 -13.609 1 94.62 52 PRO B N 1
ATOM 4964 C CA . PRO B 1 52 ? -17.5 -16.781 -12.805 1 94.62 52 PRO B CA 1
ATOM 4965 C C . PRO B 1 52 ? -17.125 -16.703 -11.328 1 94.62 52 PRO B C 1
ATOM 4967 O O . PRO B 1 52 ? -16.844 -17.734 -10.703 1 94.62 52 PRO B O 1
ATOM 4970 N N . VAL B 1 53 ? -17.094 -15.562 -10.797 1 95.5 53 VAL B N 1
ATOM 4971 C CA . VAL B 1 53 ? -16.797 -15.305 -9.391 1 95.5 53 VAL B CA 1
ATOM 4972 C C . VAL B 1 53 ? -17.891 -14.445 -8.773 1 95.5 53 VAL B C 1
ATOM 4974 O O . VAL B 1 53 ? -18.328 -13.461 -9.375 1 95.5 53 VAL B O 1
ATOM 4977 N N . ALA B 1 54 ? -18.375 -14.812 -7.57 1 96.88 54 ALA B N 1
ATOM 4978 C CA . ALA B 1 54 ? -19.453 -14.078 -6.906 1 96.88 54 ALA B CA 1
ATOM 4979 C C . ALA B 1 54 ? -18.906 -12.914 -6.09 1 96.88 54 ALA B C 1
ATOM 4981 O O . ALA B 1 54 ? -17.875 -13.047 -5.418 1 96.88 54 ALA B O 1
ATOM 4982 N N . VAL B 1 55 ? -19.516 -11.781 -6.246 1 97 55 VAL B N 1
ATOM 4983 C CA . VAL B 1 55 ? -19.203 -10.617 -5.418 1 97 55 VAL B CA 1
ATOM 4984 C C . VAL B 1 55 ? -20.438 -10.195 -4.625 1 97 55 VAL B C 1
ATOM 4986 O O . VAL B 1 55 ? -21.516 -10.023 -5.191 1 97 55 VAL B O 1
ATOM 4989 N N . VAL B 1 56 ? -20.281 -10.102 -3.295 1 97.31 56 VAL B N 1
ATOM 4990 C CA . VAL B 1 56 ? -21.391 -9.727 -2.41 1 97.31 56 VAL B CA 1
ATOM 4991 C C . VAL B 1 56 ? -21.062 -8.406 -1.711 1 97.31 56 VAL B C 1
ATOM 4993 O O . VAL B 1 56 ? -20.016 -8.281 -1.064 1 97.31 56 VAL B O 1
ATOM 4996 N N . ASN B 1 57 ? -21.875 -7.422 -1.897 1 97.44 57 ASN B N 1
ATOM 4997 C CA . ASN B 1 57 ? -21.734 -6.148 -1.198 1 97.44 57 ASN B CA 1
ATOM 4998 C C . ASN B 1 57 ? -22.734 -6.016 -0.06 1 97.44 57 ASN B C 1
ATOM 5000 O O . ASN B 1 57 ? -23.938 -5.836 -0.3 1 97.44 57 ASN B O 1
ATOM 5004 N N . GLN B 1 58 ? -22.219 -6.078 1.167 1 96.12 58 GLN B N 1
ATOM 5005 C CA . GLN B 1 58 ? -23.094 -5.934 2.326 1 96.12 58 GLN B CA 1
ATOM 5006 C C . GLN B 1 58 ? -22.812 -4.625 3.062 1 96.12 58 GLN B C 1
ATOM 5008 O O . GLN B 1 58 ? -23.328 -4.402 4.16 1 96.12 58 GLN B O 1
ATOM 5013 N N . ASP B 1 59 ? -21.984 -3.791 2.486 1 95.62 59 ASP B N 1
ATOM 5014 C CA . ASP B 1 59 ? -21.562 -2.555 3.131 1 95.62 59 ASP B CA 1
ATOM 5015 C C . ASP B 1 59 ? -22.75 -1.642 3.416 1 95.62 59 ASP B C 1
ATOM 5017 O O . ASP B 1 59 ? -23.562 -1.373 2.527 1 95.62 59 ASP B O 1
ATOM 5021 N N . GLU B 1 60 ? -22.906 -1.128 4.668 1 92.31 60 GLU B N 1
ATOM 5022 C CA . GLU B 1 60 ? -24.031 -0.274 5.07 1 92.31 60 GLU B CA 1
ATOM 5023 C C . GLU B 1 60 ? -23.531 1.094 5.535 1 92.31 60 GLU B C 1
ATOM 5025 O O . GLU B 1 60 ? -24.312 1.908 6.027 1 92.31 60 GLU B O 1
ATOM 5030 N N . GLY B 1 61 ? -22.281 1.342 5.387 1 89.5 61 GLY B N 1
ATOM 5031 C CA . GLY B 1 61 ? -21.75 2.594 5.898 1 89.5 61 GLY B CA 1
ATOM 5032 C C . GLY B 1 61 ? -22.094 3.787 5.027 1 89.5 61 GLY B C 1
ATOM 5033 O O . GLY B 1 61 ? -22.484 3.627 3.871 1 89.5 61 GLY B O 1
ATOM 5034 N N . GLU B 1 62 ? -22 4.969 5.523 1 88.25 62 GLU B N 1
ATOM 5035 C CA . GLU B 1 62 ? -22.406 6.215 4.883 1 88.25 62 GLU B CA 1
ATOM 5036 C C . GLU B 1 62 ? -21.516 6.543 3.691 1 88.25 62 GLU B C 1
ATOM 5038 O O . GLU B 1 62 ? -21.969 7.117 2.701 1 88.25 62 GLU B O 1
ATOM 5043 N N . LEU B 1 63 ? -20.234 6.07 3.699 1 87.81 63 LEU B N 1
ATOM 5044 C CA . LEU B 1 63 ? -19.281 6.391 2.637 1 87.81 63 LEU B CA 1
ATOM 5045 C C . LEU B 1 63 ? -19.594 5.602 1.372 1 87.81 63 LEU B C 1
ATOM 5047 O O . LEU B 1 63 ? -19.109 5.934 0.289 1 87.81 63 LEU B O 1
ATOM 5051 N N . ASP B 1 64 ? -20.375 4.574 1.498 1 91.31 64 ASP B N 1
ATOM 5052 C CA . ASP B 1 64 ? -20.719 3.686 0.392 1 91.31 64 ASP B CA 1
ATOM 5053 C C . ASP B 1 64 ? -19.469 3.227 -0.354 1 91.31 64 ASP B C 1
ATOM 5055 O O . ASP B 1 64 ? -19.438 3.24 -1.586 1 91.31 64 ASP B O 1
ATOM 5059 N N . ALA B 1 65 ? -18.406 2.951 0.382 1 90.94 65 ALA B N 1
ATOM 5060 C CA . ALA B 1 65 ? -17.156 2.514 -0.206 1 90.94 65 ALA B CA 1
ATOM 5061 C C . ALA B 1 65 ? -17.281 1.131 -0.837 1 90.94 65 ALA B C 1
ATOM 5063 O O . ALA B 1 65 ? -16.625 0.823 -1.826 1 90.94 65 ALA B O 1
ATOM 5064 N N . GLY B 1 66 ? -18.172 0.305 -0.251 1 93.5 66 GLY B N 1
ATOM 5065 C CA . GLY B 1 66 ? -18.406 -1.02 -0.803 1 93.5 66 GLY B CA 1
ATOM 5066 C C . GLY B 1 66 ? -18.938 -0.988 -2.223 1 93.5 66 GLY B C 1
ATOM 5067 O O . GLY B 1 66 ? -18.5 -1.768 -3.072 1 93.5 66 GLY B O 1
ATOM 5068 N N . ALA B 1 67 ? -19.828 -0.1 -2.477 1 93.75 67 ALA B N 1
ATOM 5069 C CA . ALA B 1 67 ? -20.406 0.04 -3.812 1 93.75 67 ALA B CA 1
ATOM 5070 C C . ALA B 1 67 ? -19.344 0.475 -4.82 1 93.75 67 ALA B C 1
ATOM 5072 O O . ALA B 1 67 ? -19.359 0.045 -5.977 1 93.75 67 ALA B O 1
ATOM 5073 N N . GLN B 1 68 ? -18.484 1.277 -4.422 1 89.69 68 GLN B N 1
ATOM 5074 C CA . GLN B 1 68 ? -17.406 1.733 -5.293 1 89.69 68 GLN B CA 1
ATOM 5075 C C . GLN B 1 68 ? -16.469 0.584 -5.652 1 89.69 68 GLN B C 1
ATOM 5077 O O . GLN B 1 68 ? -16.016 0.477 -6.797 1 89.69 68 GLN B O 1
ATOM 5082 N N . VAL B 1 69 ? -16.203 -0.185 -4.648 1 90.44 69 VAL B N 1
ATOM 5083 C CA . VAL B 1 69 ? -15.336 -1.346 -4.871 1 90.44 69 VAL B CA 1
ATOM 5084 C C . VAL B 1 69 ? -15.984 -2.281 -5.891 1 90.44 69 VAL B C 1
ATOM 5086 O O . VAL B 1 69 ? -15.328 -2.734 -6.828 1 90.44 69 VAL B O 1
ATOM 5089 N N . VAL B 1 70 ? -17.266 -2.566 -5.703 1 94.12 70 VAL B N 1
ATOM 5090 C CA . VAL B 1 70 ? -17.984 -3.475 -6.586 1 94.12 70 VAL B CA 1
ATOM 5091 C C . VAL B 1 70 ? -18 -2.914 -8.008 1 94.12 70 VAL B C 1
ATOM 5093 O O . VAL B 1 70 ? -17.797 -3.654 -8.977 1 94.12 70 VAL B O 1
ATOM 5096 N N . GLU B 1 71 ? -18.234 -1.64 -8.148 1 92.31 71 GLU B N 1
ATOM 5097 C CA . GLU B 1 71 ? -18.219 -0.997 -9.461 1 92.31 71 GLU B CA 1
ATOM 5098 C C . GLU B 1 71 ? -16.859 -1.152 -10.141 1 92.31 71 GLU B C 1
ATOM 5100 O O . GLU B 1 71 ? -16.781 -1.452 -11.336 1 92.31 71 GLU B O 1
ATOM 5105 N N . ASN B 1 72 ? -15.805 -0.991 -9.406 1 88.31 72 ASN B N 1
ATOM 5106 C CA . ASN B 1 72 ? -14.453 -1.145 -9.938 1 88.31 72 ASN B CA 1
ATOM 5107 C C . ASN B 1 72 ? -14.172 -2.586 -10.352 1 88.31 72 ASN B C 1
ATOM 5109 O O . ASN B 1 72 ? -13.508 -2.828 -11.359 1 88.31 72 ASN B O 1
ATOM 5113 N N . LEU B 1 73 ? -14.688 -3.508 -9.547 1 90.75 73 LEU B N 1
ATOM 5114 C CA . LEU B 1 73 ? -14.492 -4.922 -9.852 1 90.75 73 LEU B CA 1
ATOM 5115 C C . LEU B 1 73 ? -15.227 -5.305 -11.141 1 90.75 73 LEU B C 1
ATOM 5117 O O . LEU B 1 73 ? -14.672 -6.02 -11.977 1 90.75 73 LEU B O 1
ATOM 5121 N N . LEU B 1 74 ? -16.422 -4.82 -11.281 1 92.69 74 LEU B N 1
ATOM 5122 C CA . LEU B 1 74 ? -17.25 -5.172 -12.422 1 92.69 74 LEU B CA 1
ATOM 5123 C C . LEU B 1 74 ? -16.719 -4.551 -13.703 1 92.69 74 LEU B C 1
ATOM 5125 O O . LEU B 1 74 ? -17 -5.035 -14.805 1 92.69 74 LEU B O 1
ATOM 5129 N N . GLU B 1 75 ? -15.867 -3.547 -13.602 1 88.75 75 GLU B N 1
ATOM 5130 C CA . GLU B 1 75 ? -15.297 -2.869 -14.758 1 88.75 75 GLU B CA 1
ATOM 5131 C C . GLU B 1 75 ? -14.039 -3.584 -15.258 1 88.75 75 GLU B C 1
ATOM 5133 O O . GLU B 1 75 ? -13.594 -3.357 -16.375 1 88.75 75 GLU B O 1
ATOM 5138 N N . GLN B 1 76 ? -13.5 -4.457 -14.391 1 83.69 76 GLN B N 1
ATOM 5139 C CA . GLN B 1 76 ? -12.297 -5.188 -14.789 1 83.69 76 GLN B CA 1
ATOM 5140 C C . GLN B 1 76 ? -12.648 -6.328 -15.742 1 83.69 76 GLN B C 1
ATOM 5142 O O . GLN B 1 76 ? -13.688 -6.969 -15.594 1 83.69 76 GLN B O 1
ATOM 5147 N N . ASP B 1 77 ? -11.797 -6.523 -16.734 1 85.19 77 ASP B N 1
ATOM 5148 C CA . ASP B 1 77 ? -12.055 -7.555 -17.734 1 85.19 77 ASP B CA 1
ATOM 5149 C C . ASP B 1 77 ? -11.211 -8.797 -17.484 1 85.19 77 ASP B C 1
ATOM 5151 O O . ASP B 1 77 ? -11.344 -9.805 -18.188 1 85.19 77 ASP B O 1
ATOM 5155 N N . ASP B 1 78 ? -10.461 -8.828 -16.469 1 85 78 ASP B N 1
ATOM 5156 C CA . ASP B 1 78 ? -9.531 -9.93 -16.219 1 85 78 ASP B CA 1
ATOM 5157 C C . ASP B 1 78 ? -10.227 -11.102 -15.539 1 85 78 ASP B C 1
ATOM 5159 O O . ASP B 1 78 ? -9.742 -12.234 -15.586 1 85 78 ASP B O 1
ATOM 5163 N N . ILE B 1 79 ? -11.391 -10.828 -14.852 1 88.88 79 ILE B N 1
ATOM 5164 C CA . ILE B 1 79 ? -12.188 -11.844 -14.18 1 88.88 79 ILE B CA 1
ATOM 5165 C C . ILE B 1 79 ? -13.672 -11.547 -14.375 1 88.88 79 ILE B C 1
ATOM 5167 O O . ILE B 1 79 ? -14.07 -10.383 -14.516 1 88.88 79 ILE B O 1
ATOM 5171 N N . LYS B 1 80 ? -14.484 -12.539 -14.492 1 93.5 80 LYS B N 1
ATOM 5172 C CA . LYS B 1 80 ? -15.922 -12.359 -14.617 1 93.5 80 LYS B CA 1
ATOM 5173 C C . LYS B 1 80 ? -16.594 -12.25 -13.25 1 93.5 80 LYS B C 1
ATOM 5175 O O . LYS B 1 80 ? -17.172 -13.227 -12.766 1 93.5 80 LYS B O 1
ATOM 5180 N N . PHE B 1 81 ? -16.609 -11.078 -12.758 1 94.75 81 PHE B N 1
ATOM 5181 C CA . PHE B 1 81 ? -17.266 -10.812 -11.484 1 94.75 81 PHE B CA 1
ATOM 5182 C C . PHE B 1 81 ? -18.766 -10.648 -11.672 1 94.75 81 PHE B C 1
ATOM 5184 O O . PHE B 1 81 ? -19.219 -9.945 -12.578 1 94.75 81 PHE B O 1
ATOM 5191 N N . ILE B 1 82 ? -19.547 -11.297 -10.867 1 96.69 82 ILE B N 1
ATOM 5192 C CA . ILE B 1 82 ? -21 -11.195 -10.898 1 96.69 82 ILE B CA 1
ATOM 5193 C C . ILE B 1 82 ? -21.516 -10.805 -9.523 1 96.69 82 ILE B C 1
ATOM 5195 O O . ILE B 1 82 ? -21.312 -11.523 -8.539 1 96.69 82 ILE B O 1
ATOM 5199 N N . GLU B 1 83 ? -22.172 -9.688 -9.445 1 97.19 83 GLU B N 1
ATOM 5200 C CA . GLU B 1 83 ? -22.75 -9.25 -8.172 1 97.19 83 GLU B CA 1
ATOM 5201 C C . GLU B 1 83 ? -24.016 -10.023 -7.836 1 97.19 83 GLU B C 1
ATOM 5203 O O . GLU B 1 83 ? -24.953 -10.07 -8.633 1 97.19 83 GLU B O 1
ATOM 5208 N N . VAL B 1 84 ? -24 -10.641 -6.73 1 97.62 84 VAL B N 1
ATOM 5209 C CA . VAL B 1 84 ? -25.141 -11.445 -6.305 1 97.62 84 VAL B CA 1
ATOM 5210 C C . VAL B 1 84 ? -25.406 -11.227 -4.816 1 97.62 84 VAL B C 1
ATOM 5212 O O . VAL B 1 84 ? -24.641 -10.523 -4.145 1 97.62 84 VAL B O 1
ATOM 5215 N N . SER B 1 85 ? -26.516 -11.75 -4.27 1 96.75 85 SER B N 1
ATOM 5216 C CA . SER B 1 85 ? -26.812 -11.695 -2.842 1 96.75 85 SER B CA 1
ATOM 5217 C C . SER B 1 85 ? -25.953 -12.68 -2.057 1 96.75 85 SER B C 1
ATOM 5219 O O . SER B 1 85 ? -25.328 -13.57 -2.641 1 96.75 85 SER B O 1
ATOM 5221 N N . ALA B 1 86 ? -25.828 -12.438 -0.771 1 95.81 86 ALA B N 1
ATOM 5222 C CA . ALA B 1 86 ? -25.047 -13.32 0.089 1 95.81 86 ALA B CA 1
ATOM 5223 C C . ALA B 1 86 ? -25.547 -14.758 0.003 1 95.81 86 ALA B C 1
ATOM 5225 O O . ALA B 1 86 ? -24.75 -15.703 -0.028 1 95.81 86 ALA B O 1
ATOM 5226 N N . GLU B 1 87 ? -26.828 -14.953 -0.033 1 96 87 GLU B N 1
ATOM 5227 C CA . GLU B 1 87 ? -27.438 -16.281 -0.118 1 96 87 GLU B CA 1
ATOM 5228 C C . GLU B 1 87 ? -27.109 -16.938 -1.453 1 96 87 GLU B C 1
ATOM 5230 O O . GLU B 1 87 ? -26.734 -18.109 -1.493 1 96 87 GLU B O 1
ATOM 5235 N N . GLU B 1 88 ? -27.219 -16.203 -2.473 1 96.5 88 GLU B N 1
ATOM 5236 C CA . GLU B 1 88 ? -26.922 -16.734 -3.799 1 96.5 88 GLU B CA 1
ATOM 5237 C C . GLU B 1 88 ? -25.438 -17.109 -3.914 1 96.5 88 GLU B C 1
ATOM 5239 O O . GLU B 1 88 ? -25.094 -18.109 -4.547 1 96.5 88 GLU B O 1
ATOM 5244 N N . ALA B 1 89 ? -24.594 -16.281 -3.361 1 96.25 89 ALA B N 1
ATOM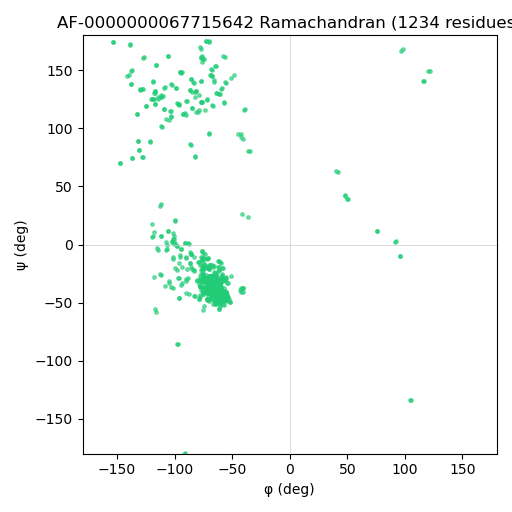 5245 C CA . ALA B 1 89 ? -23.156 -16.562 -3.387 1 96.25 89 ALA B CA 1
ATOM 5246 C C . ALA B 1 89 ? -22.844 -17.859 -2.643 1 96.25 89 ALA B C 1
ATOM 5248 O O . ALA B 1 89 ? -22.078 -18.688 -3.131 1 96.25 89 ALA B O 1
ATOM 5249 N N . ARG B 1 90 ? -23.438 -18.016 -1.443 1 93.62 90 ARG B N 1
ATOM 5250 C CA . ARG B 1 90 ? -23.203 -19.219 -0.639 1 93.62 90 ARG B CA 1
ATOM 5251 C C . ARG B 1 90 ? -23.641 -20.469 -1.382 1 93.62 90 ARG B C 1
ATOM 5253 O O . ARG B 1 90 ? -22.891 -21.438 -1.465 1 93.62 90 ARG B O 1
ATOM 5260 N N . GLU B 1 91 ? -24.812 -20.438 -1.94 1 94.31 91 GLU B N 1
ATOM 5261 C CA . GLU B 1 91 ? -25.344 -21.578 -2.689 1 94.31 91 GLU B CA 1
ATOM 5262 C C . GLU B 1 91 ? -24.531 -21.828 -3.961 1 94.31 91 GLU B C 1
ATOM 5264 O O . GLU B 1 91 ? -24.219 -22.969 -4.297 1 94.31 91 GLU B O 1
ATOM 5269 N N . GLY B 1 92 ? -24.219 -20.703 -4.617 1 95.56 92 GLY B N 1
ATOM 5270 C CA . GLY B 1 92 ? -23.484 -20.812 -5.875 1 95.56 92 GLY B CA 1
ATOM 5271 C C . GLY B 1 92 ? -22.078 -21.344 -5.711 1 95.56 92 GLY B C 1
ATOM 5272 O O . GLY B 1 92 ? -21.594 -22.094 -6.555 1 95.56 92 GLY B O 1
ATOM 5273 N N . ILE B 1 93 ? -21.391 -20.953 -4.652 1 93.75 93 ILE B N 1
ATOM 5274 C CA . ILE B 1 93 ? -20.047 -21.453 -4.391 1 93.75 93 ILE B CA 1
ATOM 5275 C C . ILE B 1 93 ? -20.109 -22.922 -3.982 1 93.75 93 ILE B C 1
ATOM 5277 O O . ILE B 1 93 ? -19.25 -23.719 -4.379 1 93.75 93 ILE B O 1
ATOM 5281 N N . ASN B 1 94 ? -21.156 -23.297 -3.26 1 91.56 94 ASN B N 1
ATOM 5282 C CA . ASN B 1 94 ? -21.328 -24.672 -2.811 1 91.56 94 ASN B CA 1
ATOM 5283 C C . ASN B 1 94 ? -21.625 -25.609 -3.979 1 91.56 94 ASN B C 1
ATOM 5285 O O . ASN B 1 94 ? -21.141 -26.75 -4 1 91.56 94 ASN B O 1
ATOM 5289 N N . ASP B 1 95 ? -22.359 -25.109 -4.949 1 90.94 95 ASP B N 1
ATOM 5290 C CA . ASP B 1 95 ? -22.75 -26 -6.035 1 90.94 95 ASP B CA 1
ATOM 5291 C C . ASP B 1 95 ? -21.828 -25.844 -7.238 1 90.94 95 ASP B C 1
ATOM 5293 O O . ASP B 1 95 ? -22.047 -26.453 -8.289 1 90.94 95 ASP B O 1
ATOM 5297 N N . GLY B 1 96 ? -20.891 -24.984 -7.172 1 90.62 96 GLY B N 1
ATOM 5298 C CA . GLY B 1 96 ? -19.875 -24.891 -8.203 1 90.62 96 GLY B CA 1
ATOM 5299 C C . GLY B 1 96 ? -20.219 -23.891 -9.289 1 90.62 96 GLY B C 1
ATOM 5300 O O . GLY B 1 96 ? -19.516 -23.797 -10.305 1 90.62 96 GLY B O 1
ATOM 5301 N N . THR B 1 97 ? -21.344 -23.203 -9.133 1 93.88 97 THR B N 1
ATOM 5302 C CA . THR B 1 97 ? -21.703 -22.156 -10.086 1 93.88 97 THR B CA 1
ATOM 5303 C C . THR B 1 97 ? -20.641 -21.062 -10.094 1 93.88 97 THR B C 1
ATOM 5305 O O . THR B 1 97 ? -20.266 -20.562 -11.164 1 93.88 97 THR B O 1
ATOM 5308 N N . TYR B 1 98 ? -20.25 -20.656 -8.922 1 95.31 98 TYR B N 1
ATOM 5309 C CA . TYR B 1 98 ? -19.125 -19.75 -8.734 1 95.31 98 TYR B CA 1
ATOM 5310 C C . TYR B 1 98 ? -17.922 -20.469 -8.141 1 95.31 98 TYR B C 1
ATOM 5312 O O . TYR B 1 98 ? -18.078 -21.281 -7.23 1 95.31 98 TYR B O 1
ATOM 5320 N N . TYR B 1 99 ? -16.797 -20.203 -8.688 1 93.88 99 TYR B N 1
ATOM 5321 C CA . TYR B 1 99 ? -15.594 -20.906 -8.227 1 93.88 99 TYR B CA 1
ATOM 5322 C C . TYR B 1 99 ? -15.172 -20.406 -6.848 1 93.88 99 TYR B C 1
ATOM 5324 O O . TYR B 1 99 ? -14.688 -21.188 -6.023 1 93.88 99 TYR B O 1
ATOM 5332 N N . PHE B 1 100 ? -15.273 -19.094 -6.57 1 94.06 100 PHE B N 1
ATOM 5333 C CA . PHE B 1 100 ? -15.055 -18.469 -5.27 1 94.06 100 PHE B CA 1
ATOM 5334 C C . PHE B 1 100 ? -15.844 -17.172 -5.148 1 94.06 100 PHE B C 1
ATOM 5336 O O . PHE B 1 100 ? -16.594 -16.812 -6.055 1 94.06 100 PHE B O 1
ATOM 5343 N N . GLY B 1 101 ? -15.797 -16.594 -3.947 1 95.19 101 GLY B N 1
ATOM 5344 C CA . GLY B 1 101 ? -16.547 -15.367 -3.73 1 95.19 101 GLY B CA 1
ATOM 5345 C C . GLY B 1 101 ? -15.773 -14.328 -2.938 1 95.19 101 GLY B C 1
ATOM 5346 O O . GLY B 1 101 ? -14.867 -14.672 -2.18 1 95.19 101 GLY B O 1
ATOM 5347 N N . ILE B 1 102 ? -16.094 -13.094 -3.254 1 94.88 102 ILE B N 1
ATOM 5348 C CA . ILE B 1 102 ? -15.586 -11.953 -2.5 1 94.88 102 ILE B CA 1
ATOM 5349 C C . ILE B 1 102 ? -16.75 -11.25 -1.789 1 94.88 102 ILE B C 1
ATOM 5351 O O . ILE B 1 102 ? -17.734 -10.891 -2.418 1 94.88 102 ILE B O 1
ATOM 5355 N N . GLU B 1 103 ? -16.609 -11.07 -0.498 1 96.19 103 GLU B N 1
ATOM 5356 C CA . GLU B 1 103 ? -17.672 -10.445 0.281 1 96.19 103 GLU B CA 1
ATOM 5357 C C . GLU B 1 103 ? -17.172 -9.172 0.969 1 96.19 103 GLU B C 1
ATOM 5359 O O . GLU B 1 103 ? -16.172 -9.203 1.677 1 96.19 103 GLU B O 1
ATOM 5364 N N . ILE B 1 104 ? -17.875 -8.117 0.705 1 95.69 104 ILE B N 1
ATOM 5365 C CA . ILE B 1 104 ? -17.641 -6.855 1.402 1 95.69 104 ILE B CA 1
ATOM 5366 C C . ILE B 1 104 ? -18.562 -6.762 2.617 1 95.69 104 ILE B C 1
ATOM 5368 O O . ILE B 1 104 ? -19.781 -6.621 2.473 1 95.69 104 ILE B O 1
ATOM 5372 N N . PRO B 1 105 ? -17.984 -6.809 3.811 1 94.75 105 PRO B N 1
ATOM 5373 C CA . PRO B 1 105 ? -18.812 -6.898 5.016 1 94.75 105 PRO B CA 1
ATOM 5374 C C . PRO B 1 105 ? -19.578 -5.609 5.305 1 94.75 105 PRO B C 1
ATOM 5376 O O . PRO B 1 105 ? -19.328 -4.582 4.664 1 94.75 105 PRO B O 1
ATOM 5379 N N . LYS B 1 106 ? -20.438 -5.602 6.312 1 95.5 106 LYS B N 1
ATOM 5380 C CA . LYS B 1 106 ? -21.375 -4.527 6.66 1 95.5 106 LYS B CA 1
ATOM 5381 C C . LYS B 1 106 ? -20.625 -3.289 7.145 1 95.5 106 LYS B C 1
ATOM 5383 O O . LYS B 1 106 ? -21.047 -2.162 6.887 1 95.5 106 LYS B O 1
ATOM 5388 N N . ASN B 1 107 ? -19.516 -3.465 7.785 1 94 107 ASN B N 1
ATOM 5389 C CA . ASN B 1 107 ? -18.812 -2.357 8.422 1 94 107 ASN B CA 1
ATOM 5390 C C . ASN B 1 107 ? -17.656 -1.86 7.566 1 94 107 ASN B C 1
ATOM 5392 O O . ASN B 1 107 ? -16.734 -1.219 8.07 1 94 107 ASN B O 1
ATOM 5396 N N . PHE B 1 108 ? -17.688 -2.152 6.27 1 95.12 108 PHE B N 1
ATOM 5397 C CA . PHE B 1 108 ? -16.562 -1.817 5.398 1 95.12 108 PHE B CA 1
ATOM 5398 C C . PHE B 1 108 ? -16.328 -0.312 5.379 1 95.12 108 PHE B C 1
ATOM 5400 O O . PHE B 1 108 ? -15.227 0.151 5.699 1 95.12 108 PHE B O 1
ATOM 5407 N N . SER B 1 109 ? -17.328 0.472 5.051 1 93.44 109 SER B N 1
ATOM 5408 C CA . SER B 1 109 ? -17.234 1.926 5.004 1 93.44 109 SER B CA 1
ATOM 5409 C C . SER B 1 109 ? -16.891 2.5 6.375 1 93.44 109 SER B C 1
ATOM 5411 O O . SER B 1 109 ? -16.109 3.447 6.48 1 93.44 109 SER B O 1
ATOM 5413 N N . ASP B 1 110 ? -17.484 2.012 7.449 1 93.31 110 ASP B N 1
ATOM 5414 C CA . ASP B 1 110 ? -17.219 2.473 8.805 1 93.31 110 ASP B CA 1
ATOM 5415 C C . ASP B 1 110 ? -15.742 2.271 9.172 1 93.31 110 ASP B C 1
ATOM 5417 O O . ASP B 1 110 ? -15.156 3.104 9.867 1 93.31 110 ASP B O 1
ATOM 5421 N N . SER B 1 111 ? -15.219 1.169 8.727 1 91.5 111 SER B N 1
ATOM 5422 C CA . SER B 1 111 ? -13.812 0.883 8.992 1 91.5 111 SER B CA 1
ATOM 5423 C C . SER B 1 111 ? -12.906 1.866 8.266 1 91.5 111 SER B C 1
ATOM 5425 O O . SER B 1 111 ? -11.914 2.34 8.828 1 91.5 111 SER B O 1
ATOM 5427 N N . ILE B 1 112 ? -13.242 2.164 7.039 1 88.5 112 ILE B N 1
ATOM 5428 C CA . ILE B 1 112 ? -12.469 3.129 6.266 1 88.5 112 ILE B CA 1
ATOM 5429 C C . ILE B 1 112 ? -12.508 4.492 6.953 1 88.5 112 ILE B C 1
ATOM 5431 O O . ILE B 1 112 ? -11.484 5.172 7.047 1 88.5 112 ILE B O 1
ATOM 5435 N N . ALA B 1 113 ? -13.633 4.891 7.496 1 87.62 113 ALA B N 1
ATOM 5436 C CA . ALA B 1 113 ? -13.836 6.18 8.148 1 87.62 113 ALA B CA 1
ATOM 5437 C C . ALA B 1 113 ? -13.195 6.203 9.531 1 87.62 113 ALA B C 1
ATOM 5439 O O . ALA B 1 113 ? -13.023 7.27 10.125 1 87.62 113 ALA B O 1
ATOM 5440 N N . SER B 1 114 ? -12.789 5.059 10.023 1 87.75 114 SER B N 1
ATOM 5441 C CA . SER B 1 114 ? -12.312 4.945 11.398 1 87.75 114 SER B CA 1
ATOM 5442 C C . SER B 1 114 ? -10.906 5.504 11.539 1 87.75 114 SER B C 1
ATOM 5444 O O . SER B 1 114 ? -10.375 5.602 12.648 1 87.75 114 SER B O 1
ATOM 5446 N N . VAL B 1 115 ? -10.266 5.895 10.484 1 83.44 115 VAL B N 1
ATOM 5447 C CA . VAL B 1 115 ? -8.883 6.367 10.492 1 83.44 115 VAL B CA 1
ATOM 5448 C C . VAL B 1 115 ? -8.758 7.578 11.414 1 83.44 115 VAL B C 1
ATOM 5450 O O . VAL B 1 115 ? -7.707 7.789 12.031 1 83.44 115 VAL B O 1
ATOM 5453 N N . THR B 1 116 ? -9.766 8.414 11.57 1 81.56 116 THR B N 1
ATOM 5454 C CA . THR B 1 116 ? -9.75 9.617 12.391 1 81.56 116 THR B CA 1
ATOM 5455 C C . THR B 1 116 ? -10.445 9.375 13.727 1 81.56 116 THR B C 1
ATOM 5457 O O . THR B 1 116 ? -10.664 10.305 14.5 1 81.56 116 THR B O 1
ATOM 5460 N N . SER B 1 117 ? -10.812 8.086 13.875 1 82.69 117 SER B N 1
ATOM 5461 C CA . SER B 1 117 ? -11.5 7.754 15.117 1 82.69 117 SER B CA 1
ATOM 5462 C C . SER B 1 117 ? -10.508 7.301 16.188 1 82.69 117 SER B C 1
ATOM 5464 O O . SER B 1 117 ? -9.305 7.262 15.953 1 82.69 117 SER B O 1
ATOM 5466 N N . ASP B 1 118 ? -11.008 6.945 17.438 1 84.81 118 ASP B N 1
ATOM 5467 C CA . ASP B 1 118 ? -10.188 6.52 18.562 1 84.81 118 ASP B CA 1
ATOM 5468 C C . ASP B 1 118 ? -9.711 5.082 18.391 1 84.81 118 ASP B C 1
ATOM 5470 O O . ASP B 1 118 ? -8.789 4.641 19.078 1 84.81 118 ASP B O 1
ATOM 5474 N N . SER B 1 119 ? -10.336 4.43 17.438 1 87.31 119 SER B N 1
ATOM 5475 C CA . SER B 1 119 ? -9.969 3.033 17.203 1 87.31 119 SER B CA 1
ATOM 5476 C C . SER B 1 119 ? -9.859 2.729 15.719 1 87.31 119 SER B C 1
ATOM 5478 O O . SER B 1 119 ? -10.719 2.039 15.156 1 87.31 119 SER B O 1
ATOM 5480 N N . PRO B 1 120 ? -8.812 3.207 15.188 1 88.56 120 PRO B N 1
ATOM 5481 C CA . PRO B 1 120 ? -8.648 2.951 13.75 1 88.56 120 PRO B CA 1
ATOM 5482 C C . PRO B 1 120 ? -8.508 1.466 13.43 1 88.56 120 PRO B C 1
ATOM 5484 O O . PRO B 1 120 ? -7.852 0.729 14.172 1 88.56 120 PRO B O 1
ATOM 5487 N N . ALA B 1 121 ? -9.289 0.987 12.469 1 89.06 121 ALA B N 1
ATOM 5488 C CA . ALA B 1 121 ? -9.227 -0.4 12.016 1 89.06 121 ALA B CA 1
ATOM 5489 C C . ALA B 1 121 ? -9.312 -0.485 10.492 1 89.06 121 ALA B C 1
ATOM 5491 O O . ALA B 1 121 ? -10.094 0.235 9.867 1 89.06 121 ALA B O 1
ATOM 5492 N N . PRO B 1 122 ? -8.461 -1.386 9.945 1 90.62 122 PRO B N 1
ATOM 5493 C CA . PRO B 1 122 ? -8.547 -1.533 8.492 1 90.62 122 PRO B CA 1
ATOM 5494 C C . PRO B 1 122 ? -9.852 -2.182 8.039 1 90.62 122 PRO B C 1
ATOM 5496 O O . PRO B 1 122 ? -10.453 -2.961 8.789 1 90.62 122 PRO B O 1
ATOM 5499 N N . ALA B 1 123 ? -10.359 -1.757 6.852 1 92.44 123 ALA B N 1
ATOM 5500 C CA . ALA B 1 123 ? -11.484 -2.449 6.234 1 92.44 123 ALA B CA 1
ATOM 5501 C C . ALA B 1 123 ? -11.086 -3.852 5.785 1 92.44 123 ALA B C 1
ATOM 5503 O O . ALA B 1 123 ? -9.93 -4.094 5.434 1 92.44 123 ALA B O 1
ATOM 5504 N N . THR B 1 124 ? -12.055 -4.801 5.898 1 92.19 124 THR B N 1
ATOM 5505 C CA . THR B 1 124 ? -11.727 -6.18 5.543 1 92.19 124 THR B CA 1
ATOM 5506 C C . THR B 1 124 ? -12.602 -6.66 4.383 1 92.19 124 THR B C 1
ATOM 5508 O O . THR B 1 124 ? -13.766 -6.27 4.277 1 92.19 124 THR B O 1
ATOM 5511 N N . VAL B 1 125 ? -11.961 -7.41 3.475 1 92.75 125 VAL B N 1
ATOM 5512 C CA . VAL B 1 125 ? -12.664 -8.117 2.41 1 92.75 125 VAL B CA 1
ATOM 5513 C C . VAL B 1 125 ? -12.57 -9.625 2.641 1 92.75 125 VAL B C 1
ATOM 5515 O O . VAL B 1 125 ? -11.477 -10.156 2.879 1 92.75 125 VAL B O 1
ATOM 5518 N N . ASN B 1 126 ? -13.75 -10.266 2.639 1 93.38 126 ASN B N 1
ATOM 5519 C CA . ASN B 1 126 ? -13.773 -11.711 2.871 1 93.38 126 ASN B CA 1
ATOM 5520 C C . ASN B 1 126 ? -13.648 -12.492 1.566 1 93.38 126 ASN B C 1
ATOM 5522 O O . ASN B 1 126 ? -14.422 -12.266 0.629 1 93.38 126 ASN B O 1
ATOM 5526 N N . ALA B 1 127 ? -12.633 -13.336 1.545 1 93.06 127 ALA B N 1
ATOM 5527 C CA . ALA B 1 127 ? -12.508 -14.289 0.443 1 93.06 127 ALA B CA 1
ATOM 5528 C C . ALA B 1 127 ? -13.102 -15.641 0.815 1 93.06 127 ALA B C 1
ATOM 5530 O O . ALA B 1 127 ? -12.711 -16.25 1.817 1 93.06 127 ALA B O 1
ATOM 5531 N N . VAL B 1 128 ? -14.086 -16.094 0.055 1 93.06 128 VAL B N 1
ATOM 5532 C CA . VAL B 1 128 ? -14.766 -17.359 0.337 1 93.06 128 VAL B CA 1
ATOM 5533 C C . VAL B 1 128 ? -14.383 -18.391 -0.717 1 93.06 128 VAL B C 1
ATOM 5535 O O . VAL B 1 128 ? -14.711 -18.234 -1.896 1 93.06 128 VAL B O 1
ATOM 5538 N N . PHE B 1 129 ? -13.727 -19.453 -0.227 1 91.25 129 PHE B N 1
ATOM 5539 C CA . PHE B 1 129 ? -13.297 -20.516 -1.136 1 91.25 129 PHE B CA 1
ATOM 5540 C C . PHE B 1 129 ? -13.992 -21.828 -0.803 1 91.25 129 PHE B C 1
ATOM 5542 O O . PHE B 1 129 ? -14.539 -21.984 0.288 1 91.25 129 PHE B O 1
ATOM 5549 N N . ASN B 1 130 ? -14.109 -22.688 -1.786 1 91.38 130 ASN B N 1
ATOM 5550 C CA . ASN B 1 130 ? -14.555 -24.078 -1.693 1 91.38 130 ASN B CA 1
ATOM 5551 C C . ASN B 1 130 ? -13.625 -25.016 -2.465 1 91.38 130 ASN B C 1
ATOM 5553 O O . ASN B 1 130 ? -13.609 -25 -3.697 1 91.38 130 ASN B O 1
ATOM 5557 N N . ASN B 1 131 ? -12.922 -25.859 -1.737 1 89.5 131 ASN B N 1
ATOM 5558 C CA . ASN B 1 131 ? -11.891 -26.672 -2.357 1 89.5 131 ASN B CA 1
ATOM 5559 C C . ASN B 1 131 ? -12.5 -27.75 -3.25 1 89.5 131 ASN B C 1
ATOM 5561 O O . ASN B 1 131 ? -11.797 -28.375 -4.059 1 89.5 131 ASN B O 1
ATOM 5565 N N . SER B 1 132 ? -13.758 -27.953 -3.162 1 90.62 132 SER B N 1
ATOM 5566 C CA . SER B 1 132 ? -14.422 -28.906 -4.051 1 90.62 132 SER B CA 1
ATOM 5567 C C . SER B 1 132 ? -14.562 -28.328 -5.457 1 90.62 132 SER B C 1
ATOM 5569 O O . SER B 1 132 ? -14.898 -29.062 -6.395 1 90.62 132 SER B O 1
ATOM 5571 N N . ASN B 1 133 ? -14.297 -27.031 -5.586 1 90.62 133 ASN B N 1
ATOM 5572 C CA . ASN B 1 133 ? -14.414 -26.375 -6.891 1 90.62 133 ASN B CA 1
ATOM 5573 C C . ASN B 1 133 ? -13.086 -26.406 -7.648 1 90.62 133 ASN B C 1
ATOM 5575 O O . ASN B 1 133 ? -13 -25.922 -8.773 1 90.62 133 ASN B O 1
ATOM 5579 N N . GLY B 1 134 ? -12.125 -27 -7.074 1 89.19 134 GLY B N 1
ATOM 5580 C CA . GLY B 1 134 ? -10.844 -27.109 -7.746 1 89.19 134 GLY B CA 1
ATOM 5581 C C . GLY B 1 134 ? -9.734 -26.359 -7.035 1 89.19 134 GLY B C 1
ATOM 5582 O O . GLY B 1 134 ? -9.945 -25.25 -6.531 1 89.19 134 GLY B O 1
ATOM 5583 N N . PHE B 1 135 ? -8.641 -26.891 -7 1 85.81 135 PHE B N 1
ATOM 5584 C CA . PHE B 1 135 ? -7.508 -26.328 -6.277 1 85.81 135 PHE B CA 1
ATOM 5585 C C . PHE B 1 135 ? -6.992 -25.078 -6.98 1 85.81 135 PHE B C 1
ATOM 5587 O O . PHE B 1 135 ? -6.758 -24.047 -6.34 1 85.81 135 PHE B O 1
ATOM 5594 N N . ILE B 1 136 ? -6.785 -25.141 -8.305 1 85 136 ILE B N 1
ATOM 5595 C CA . ILE B 1 136 ? -6.195 -24.031 -9.047 1 85 136 ILE B CA 1
ATOM 5596 C C . ILE B 1 136 ? -7.129 -22.812 -8.992 1 85 136 ILE B C 1
ATOM 5598 O O . ILE B 1 136 ? -6.672 -21.672 -8.914 1 85 136 ILE B O 1
ATOM 5602 N N . ALA B 1 137 ? -8.43 -23.125 -8.992 1 84.19 137 ALA B N 1
ATOM 5603 C CA . ALA B 1 137 ? -9.391 -22.031 -8.844 1 84.19 137 ALA B CA 1
ATOM 5604 C C . ALA B 1 137 ? -9.203 -21.312 -7.508 1 84.19 137 ALA B C 1
ATOM 5606 O O . ALA B 1 137 ? -9.242 -20.078 -7.445 1 84.19 137 ALA B O 1
ATOM 5607 N N . SER B 1 138 ? -9.008 -22.109 -6.457 1 86.31 138 SER B N 1
ATOM 5608 C CA . SER B 1 138 ? -8.781 -21.516 -5.145 1 86.31 138 SER B CA 1
ATOM 5609 C C . SER B 1 138 ? -7.445 -20.781 -5.09 1 86.31 138 SER B C 1
ATOM 5611 O O . SER B 1 138 ? -7.355 -19.688 -4.531 1 86.31 138 SER B O 1
ATOM 5613 N N . MET B 1 139 ? -6.41 -21.359 -5.68 1 83.62 139 MET B N 1
ATOM 5614 C CA . MET B 1 139 ? -5.078 -20.766 -5.68 1 83.62 139 MET B CA 1
ATOM 5615 C C . MET B 1 139 ? -5.066 -19.453 -6.469 1 83.62 139 MET B C 1
ATOM 5617 O O . MET B 1 139 ? -4.586 -18.422 -5.977 1 83.62 139 MET B O 1
ATOM 5621 N N . LEU B 1 140 ? -5.613 -19.484 -7.648 1 82.56 140 LEU B N 1
ATOM 5622 C CA . LEU B 1 140 ? -5.68 -18.281 -8.469 1 82.56 140 LEU B CA 1
ATOM 5623 C C . LEU B 1 140 ? -6.645 -17.266 -7.867 1 82.56 140 LEU B C 1
ATOM 5625 O O . LEU B 1 140 ? -6.422 -16.047 -7.969 1 82.56 140 LEU B O 1
ATOM 5629 N N . GLY B 1 141 ? -7.75 -17.859 -7.301 1 84.81 141 GLY B N 1
ATOM 5630 C CA . GLY B 1 141 ? -8.664 -16.969 -6.598 1 84.81 141 GLY B CA 1
ATOM 5631 C C . GLY B 1 141 ? -7.996 -16.156 -5.512 1 84.81 141 GLY B C 1
ATOM 5632 O O . GLY B 1 141 ? -8.242 -14.961 -5.387 1 84.81 141 GLY B O 1
ATOM 5633 N N . ASN B 1 142 ? -7.141 -16.812 -4.738 1 85.06 142 ASN B N 1
ATOM 5634 C CA . ASN B 1 142 ? -6.395 -16.109 -3.703 1 85.06 142 ASN B CA 1
ATOM 5635 C C . ASN B 1 142 ? -5.527 -15.008 -4.293 1 85.06 142 ASN B C 1
ATOM 5637 O O . ASN B 1 142 ? -5.422 -13.922 -3.715 1 85.06 142 ASN B O 1
ATOM 5641 N N . GLN B 1 143 ? -4.941 -15.266 -5.398 1 81.12 143 GLN B N 1
ATOM 5642 C CA . GLN B 1 143 ? -4.113 -14.266 -6.066 1 81.12 143 GLN B CA 1
ATOM 5643 C C . GLN B 1 143 ? -4.961 -13.086 -6.551 1 81.12 143 GLN B C 1
ATOM 5645 O O . GLN B 1 143 ? -4.547 -11.93 -6.438 1 81.12 143 GLN B O 1
ATOM 5650 N N . VAL B 1 144 ? -6.09 -13.438 -7.062 1 84.25 144 VAL B N 1
ATOM 5651 C CA . VAL B 1 144 ? -6.996 -12.406 -7.559 1 84.25 144 VAL B CA 1
ATOM 5652 C C . VAL B 1 144 ? -7.449 -11.516 -6.402 1 84.25 144 VAL B C 1
ATOM 5654 O O . VAL B 1 144 ? -7.43 -10.289 -6.512 1 84.25 144 VAL B O 1
ATOM 5657 N N . VAL B 1 145 ? -7.828 -12.141 -5.324 1 87.31 145 VAL B N 1
ATOM 5658 C CA . VAL B 1 145 ? -8.297 -11.398 -4.164 1 87.31 145 VAL B CA 1
ATOM 5659 C C . VAL B 1 145 ? -7.184 -10.484 -3.652 1 87.31 145 VAL B C 1
ATOM 5661 O O . VAL B 1 145 ? -7.422 -9.312 -3.342 1 87.31 145 VAL B O 1
ATOM 5664 N N . ASN B 1 146 ? -5.996 -10.984 -3.59 1 83.75 146 ASN B N 1
ATOM 5665 C CA . ASN B 1 146 ? -4.863 -10.18 -3.137 1 83.75 146 ASN B CA 1
ATOM 5666 C C . ASN B 1 146 ? -4.625 -8.984 -4.051 1 83.75 146 ASN B C 1
ATOM 5668 O O . ASN B 1 146 ? -4.352 -7.879 -3.58 1 83.75 146 ASN B O 1
ATOM 5672 N N . THR B 1 147 ? -4.742 -9.242 -5.32 1 82 147 THR B N 1
ATOM 5673 C CA . THR B 1 147 ? -4.551 -8.156 -6.277 1 82 147 THR B CA 1
ATOM 5674 C C . THR B 1 147 ? -5.645 -7.102 -6.129 1 82 147 THR B C 1
ATOM 5676 O O . THR B 1 147 ? -5.371 -5.902 -6.199 1 82 147 THR B O 1
ATOM 5679 N N . VAL B 1 148 ? -6.828 -7.594 -5.98 1 84.44 148 VAL B N 1
ATOM 5680 C CA . VAL B 1 148 ? -7.961 -6.691 -5.793 1 84.44 148 VAL B CA 1
ATOM 5681 C C . VAL B 1 148 ? -7.75 -5.855 -4.531 1 84.44 148 VAL B C 1
ATOM 5683 O O . VAL B 1 148 ? -7.938 -4.637 -4.555 1 84.44 148 VAL B O 1
ATOM 5686 N N . VAL B 1 149 ? -7.391 -6.473 -3.455 1 87.81 149 VAL B N 1
ATOM 5687 C CA . VAL B 1 149 ? -7.188 -5.789 -2.182 1 87.81 149 VAL B CA 1
ATOM 5688 C C . VAL B 1 149 ? -6.035 -4.797 -2.305 1 87.81 149 VAL B C 1
ATOM 5690 O O . VAL B 1 149 ? -6.109 -3.68 -1.785 1 87.81 149 VAL B O 1
ATOM 5693 N N . GLU B 1 150 ? -5.02 -5.227 -2.994 1 83.88 150 GLU B N 1
ATOM 5694 C CA . GLU B 1 150 ? -3.893 -4.324 -3.221 1 83.88 150 GLU B CA 1
ATOM 5695 C C . GLU B 1 150 ? -4.324 -3.086 -4 1 83.88 150 GLU B C 1
ATOM 5697 O O . GLU B 1 150 ? -3.895 -1.973 -3.691 1 83.88 150 GLU B O 1
ATOM 5702 N N . THR B 1 151 ? -5.094 -3.264 -5.023 1 83.75 151 THR B N 1
ATOM 5703 C CA . THR B 1 151 ? -5.59 -2.146 -5.82 1 83.75 151 THR B CA 1
ATOM 5704 C C . THR B 1 151 ? -6.457 -1.22 -4.969 1 83.75 151 THR B C 1
ATOM 5706 O O . THR B 1 151 ? -6.355 0.004 -5.074 1 83.75 151 THR B O 1
ATOM 5709 N N . MET B 1 152 ? -7.238 -1.812 -4.164 1 87 152 MET B N 1
ATOM 5710 C CA . MET B 1 152 ? -8.078 -1.034 -3.258 1 87 152 MET B CA 1
ATOM 5711 C C . MET B 1 152 ? -7.223 -0.267 -2.252 1 87 152 MET B C 1
ATOM 5713 O O . MET B 1 152 ? -7.496 0.899 -1.963 1 87 152 MET B O 1
ATOM 5717 N N . ASP B 1 153 ? -6.266 -0.96 -1.727 1 87.75 153 ASP B N 1
ATOM 5718 C CA . ASP B 1 153 ? -5.348 -0.333 -0.783 1 87.75 153 ASP B CA 1
ATOM 5719 C C . ASP B 1 153 ? -4.699 0.911 -1.389 1 87.75 153 ASP B C 1
ATOM 5721 O O . ASP B 1 153 ? -4.598 1.947 -0.729 1 87.75 153 ASP B O 1
ATOM 5725 N N . THR B 1 154 ? -4.289 0.729 -2.592 1 85.62 154 THR B N 1
ATOM 5726 C CA . THR B 1 154 ? -3.648 1.846 -3.277 1 85.62 154 THR B CA 1
ATOM 5727 C C . THR B 1 154 ? -4.637 2.986 -3.496 1 85.62 154 THR B C 1
ATOM 5729 O O . THR B 1 154 ? -4.328 4.145 -3.217 1 85.62 154 THR B O 1
ATOM 5732 N N . GLU B 1 155 ? -5.785 2.699 -3.963 1 85.5 155 GLU B N 1
ATOM 5733 C CA . GLU B 1 155 ? -6.777 3.729 -4.27 1 85.5 155 GLU B CA 1
ATOM 5734 C C . GLU B 1 155 ? -7.207 4.473 -3.01 1 85.5 155 GLU B C 1
ATOM 5736 O O . GLU B 1 155 ? -7.234 5.703 -2.986 1 85.5 155 GLU B O 1
ATOM 5741 N N . PHE B 1 156 ? -7.574 3.748 -1.994 1 87.69 156 PHE B N 1
ATOM 5742 C CA . PHE B 1 156 ? -8.008 4.375 -0.752 1 87.69 156 PHE B CA 1
ATOM 5743 C C . PHE B 1 156 ? -6.836 5.035 -0.038 1 87.69 156 PHE B C 1
ATOM 5745 O O . PHE B 1 156 ? -6.992 6.086 0.587 1 87.69 156 PHE B O 1
ATOM 5752 N N . GLY B 1 157 ? -5.703 4.344 -0.103 1 87.5 157 GLY B N 1
ATOM 5753 C CA . GLY B 1 157 ? -4.516 4.957 0.464 1 87.5 157 GLY B CA 1
ATOM 5754 C C . GLY B 1 157 ? -4.211 6.324 -0.124 1 87.5 157 GLY B C 1
ATOM 5755 O O . GLY B 1 157 ? -3.953 7.277 0.611 1 87.5 157 GLY B O 1
ATOM 5756 N N . VAL B 1 158 ? -4.258 6.426 -1.446 1 88.69 158 VAL B N 1
ATOM 5757 C CA . VAL B 1 158 ? -4.012 7.688 -2.133 1 88.69 158 VAL B CA 1
ATOM 5758 C C . VAL B 1 158 ? -5.031 8.734 -1.68 1 88.69 158 VAL B C 1
ATOM 5760 O O . VAL B 1 158 ? -4.68 9.891 -1.447 1 88.69 158 VAL B O 1
ATOM 5763 N N . ARG B 1 159 ? -6.207 8.391 -1.569 1 87.62 159 ARG B N 1
ATOM 5764 C CA . ARG B 1 159 ? -7.262 9.312 -1.16 1 87.62 159 ARG B CA 1
ATOM 5765 C C . ARG B 1 159 ? -7.031 9.812 0.263 1 87.62 159 ARG B C 1
ATOM 5767 O O . ARG B 1 159 ? -7.219 11 0.551 1 87.62 159 ARG B O 1
ATOM 5774 N N . ILE B 1 160 ? -6.758 8.93 1.181 1 87.38 160 ILE B N 1
ATOM 5775 C CA . ILE B 1 160 ? -6.516 9.289 2.574 1 87.38 160 ILE B CA 1
ATOM 5776 C C . ILE B 1 160 ? -5.312 10.227 2.66 1 87.38 160 ILE B C 1
ATOM 5778 O O . ILE B 1 160 ? -5.379 11.266 3.314 1 87.38 160 ILE B O 1
ATOM 5782 N N . VAL B 1 161 ? -4.293 9.859 1.963 1 88.25 161 VAL B N 1
ATOM 5783 C CA . VAL B 1 161 ? -3.078 10.672 1.979 1 88.25 161 VAL B CA 1
ATOM 5784 C C . VAL B 1 161 ? -3.359 12.031 1.348 1 88.25 161 VAL B C 1
ATOM 5786 O O . VAL B 1 161 ? -2.883 13.062 1.836 1 88.25 161 VAL B O 1
ATOM 5789 N N . ASP B 1 162 ? -4.055 12.023 0.236 1 88.56 162 ASP B N 1
ATOM 5790 C CA . ASP B 1 162 ? -4.426 13.281 -0.402 1 88.56 162 ASP B CA 1
ATOM 5791 C C . ASP B 1 162 ? -5.156 14.195 0.578 1 88.56 162 ASP B C 1
ATOM 5793 O O . ASP B 1 162 ? -4.863 15.391 0.649 1 88.56 162 ASP B O 1
ATOM 5797 N N . ASN B 1 163 ? -6.074 13.688 1.333 1 87.06 163 ASN B N 1
ATOM 5798 C CA . ASN B 1 163 ? -6.801 14.461 2.336 1 87.06 163 ASN B CA 1
ATOM 5799 C C . ASN B 1 163 ? -5.867 14.984 3.42 1 87.06 163 ASN B C 1
ATOM 5801 O O . ASN B 1 163 ? -6.039 16.109 3.902 1 87.06 163 ASN B O 1
ATOM 5805 N N . MET B 1 164 ? -4.973 14.203 3.764 1 86.44 164 MET B N 1
ATOM 5806 C CA . MET B 1 164 ? -3.992 14.633 4.758 1 86.44 164 MET B CA 1
ATOM 5807 C C . MET B 1 164 ? -3.129 15.766 4.223 1 86.44 164 MET B C 1
ATOM 5809 O O . MET B 1 164 ? -2.873 16.75 4.93 1 86.44 164 MET B O 1
ATOM 5813 N N . LEU B 1 165 ? -2.664 15.594 2.988 1 86.75 165 LEU B N 1
ATOM 5814 C CA . LEU B 1 165 ? -1.827 16.625 2.387 1 86.75 165 LEU B CA 1
ATOM 5815 C C . LEU B 1 165 ? -2.594 17.938 2.258 1 86.75 165 LEU B C 1
ATOM 5817 O O . LEU B 1 165 ? -2.035 19.016 2.484 1 86.75 165 LEU B O 1
ATOM 5821 N N . VAL B 1 166 ? -3.836 17.875 1.873 1 85.44 166 VAL B N 1
ATOM 5822 C CA . VAL B 1 166 ? -4.691 19.062 1.827 1 85.44 166 VAL B CA 1
ATOM 5823 C C . VAL B 1 166 ? -4.832 19.656 3.229 1 85.44 166 VAL B C 1
ATOM 5825 O O . VAL B 1 166 ? -4.832 20.875 3.393 1 85.44 166 VAL B O 1
ATOM 5828 N N . GLY B 1 167 ? -4.961 18.734 4.191 1 84.31 167 GLY B N 1
ATOM 5829 C CA . GLY B 1 167 ? -4.992 19.188 5.574 1 84.31 167 GLY B CA 1
ATOM 5830 C C . GLY B 1 167 ? -3.748 19.969 5.969 1 84.31 167 GLY B C 1
ATOM 5831 O O . GLY B 1 167 ? -3.846 21.031 6.59 1 84.31 167 GLY B O 1
ATOM 5832 N N . PHE B 1 168 ? -2.588 19.531 5.629 1 85.19 168 PHE B N 1
ATOM 5833 C CA . PHE B 1 168 ? -1.335 20.219 5.891 1 85.19 168 PHE B CA 1
ATOM 5834 C C . PHE B 1 168 ? -1.31 21.578 5.176 1 85.19 168 PHE B C 1
ATOM 5836 O O . PHE B 1 168 ? -0.883 22.578 5.754 1 85.19 168 PHE B O 1
ATOM 5843 N N . SER B 1 169 ? -1.683 21.484 3.93 1 84.06 169 SER B N 1
ATOM 5844 C CA . SER B 1 169 ? -1.692 22.734 3.154 1 84.06 169 SER B CA 1
ATOM 5845 C C . SER B 1 169 ? -2.615 23.766 3.783 1 84.06 169 SER B C 1
ATOM 5847 O O . SER B 1 169 ? -2.262 24.938 3.873 1 84.06 169 SER B O 1
ATOM 5849 N N . THR B 1 170 ? -3.766 23.391 4.219 1 84.38 170 THR B N 1
ATOM 5850 C CA . THR B 1 170 ? -4.73 24.281 4.859 1 84.38 170 THR B CA 1
ATOM 5851 C C . THR B 1 170 ? -4.18 24.812 6.176 1 84.38 170 THR B C 1
ATOM 5853 O O . THR B 1 170 ? -4.316 26 6.473 1 84.38 170 THR B O 1
ATOM 5856 N N . LEU B 1 171 ? -3.615 23.953 6.926 1 83.75 171 LEU B N 1
ATOM 5857 C CA . LEU B 1 171 ? -2.998 24.375 8.18 1 83.75 171 LEU B CA 1
ATOM 5858 C C . LEU B 1 171 ? -1.849 25.344 7.922 1 83.75 171 LEU B C 1
ATOM 5860 O O . LEU B 1 171 ? -1.678 26.312 8.656 1 83.75 171 LEU B O 1
ATOM 5864 N N . GLY B 1 172 ? -1.068 25 6.934 1 83.75 172 GLY B N 1
ATOM 5865 C CA . GLY B 1 172 ? 0.01 25.906 6.562 1 83.75 172 GLY B CA 1
ATOM 5866 C C . GLY B 1 172 ? -0.476 27.297 6.18 1 83.75 172 GLY B C 1
ATOM 5867 O O . GLY B 1 172 ? 0.077 28.297 6.633 1 83.75 172 GLY B O 1
ATOM 5868 N N . ASP B 1 173 ? -1.495 27.422 5.406 1 84.38 173 ASP B N 1
ATOM 5869 C CA . ASP B 1 173 ? -2.098 28.703 5.02 1 84.38 173 ASP B CA 1
ATOM 5870 C C . ASP B 1 173 ? -2.65 29.438 6.234 1 84.38 173 ASP B C 1
ATOM 5872 O O . ASP B 1 173 ? -2.502 30.656 6.348 1 84.38 173 ASP B O 1
ATOM 5876 N N . GLY B 1 174 ? -3.32 28.625 7.039 1 83.44 174 GLY B N 1
ATOM 5877 C CA . GLY B 1 174 ? -3.84 29.219 8.258 1 83.44 174 GLY B CA 1
ATOM 5878 C C . GLY B 1 174 ? -2.754 29.781 9.156 1 83.44 174 GLY B C 1
ATOM 5879 O O . GLY B 1 174 ? -2.902 30.859 9.711 1 83.44 174 GLY B O 1
ATOM 5880 N N . MET B 1 175 ? -1.71 29.125 9.32 1 84.56 175 MET B N 1
ATOM 5881 C CA . MET B 1 175 ? -0.582 29.578 10.133 1 84.56 175 MET B CA 1
ATOM 5882 C C . MET B 1 175 ? 0.076 30.797 9.516 1 84.56 175 MET B C 1
ATOM 5884 O O . MET B 1 175 ? 0.503 31.719 10.227 1 84.56 175 MET B O 1
ATOM 5888 N N . ASN B 1 176 ? 0.198 30.812 8.188 1 85.44 176 ASN B N 1
ATOM 5889 C CA . ASN B 1 176 ? 0.733 31.984 7.508 1 85.44 176 ASN B CA 1
ATOM 5890 C C . ASN B 1 176 ? -0.13 33.219 7.758 1 85.44 176 ASN B C 1
ATOM 5892 O O . ASN B 1 176 ? 0.391 34.312 8 1 85.44 176 ASN B O 1
ATOM 5896 N N . GLN B 1 177 ? -1.406 33.031 7.707 1 84.81 177 GLN B N 1
ATOM 5897 C CA . GLN B 1 177 ? -2.33 34.125 7.977 1 84.81 177 GLN B CA 1
ATOM 5898 C C . GLN B 1 177 ? -2.215 34.594 9.422 1 84.81 177 GLN B C 1
ATOM 5900 O O . GLN B 1 177 ? -2.266 35.781 9.695 1 84.81 177 GLN B O 1
ATOM 5905 N N . ALA B 1 178 ? -2.137 33.625 10.305 1 84.06 178 ALA B N 1
ATOM 5906 C CA . ALA B 1 178 ? -1.962 33.969 11.711 1 84.06 178 ALA B CA 1
ATOM 5907 C C . ALA B 1 178 ? -0.659 34.719 11.938 1 84.06 178 ALA B C 1
ATOM 5909 O O . ALA B 1 178 ? -0.617 35.656 12.727 1 84.06 178 ALA B O 1
ATOM 5910 N N . ALA B 1 179 ? 0.401 34.281 11.305 1 83.56 179 ALA B N 1
ATOM 5911 C CA . ALA B 1 179 ? 1.697 34.969 11.398 1 83.56 179 ALA B CA 1
ATOM 5912 C C . ALA B 1 179 ? 1.613 36.406 10.898 1 83.56 179 ALA B C 1
ATOM 5914 O O . ALA B 1 179 ? 2.158 37.312 11.516 1 83.56 179 ALA B O 1
ATOM 5915 N N . GLU B 1 180 ? 0.943 36.688 9.82 1 83.31 180 GLU B N 1
ATOM 5916 C CA . GLU B 1 180 ? 0.746 38.031 9.289 1 83.31 180 GLU B CA 1
ATOM 5917 C C . GLU B 1 180 ? -0.066 38.875 10.25 1 83.31 180 GLU B C 1
ATOM 5919 O O . GLU B 1 180 ? 0.263 40.062 10.477 1 83.31 180 GLU B O 1
ATOM 5924 N N . GLY B 1 181 ? -1.162 38.25 10.711 1 81.75 181 GLY B N 1
ATOM 5925 C CA . GLY B 1 181 ? -1.961 38.969 11.703 1 81.75 181 GLY B CA 1
ATOM 5926 C C . GLY B 1 181 ? -1.179 39.344 12.945 1 81.75 181 GLY B C 1
ATOM 5927 O O . GLY B 1 181 ? -1.295 40.438 13.453 1 81.75 181 GLY B O 1
ATOM 5928 N N . ALA B 1 182 ? -0.406 38.438 13.461 1 84.5 182 ALA B N 1
ATOM 5929 C CA . ALA B 1 182 ? 0.422 38.656 14.641 1 84.5 182 ALA B CA 1
ATOM 5930 C C . ALA B 1 182 ? 1.455 39.75 14.383 1 84.5 182 ALA B C 1
ATOM 5932 O O . ALA B 1 182 ? 1.76 40.562 15.266 1 84.5 182 ALA B O 1
ATOM 5933 N N . THR B 1 183 ? 2.076 39.781 13.18 1 83.31 183 THR B N 1
ATOM 5934 C CA . THR B 1 183 ? 3.027 40.812 12.805 1 83.31 183 THR B CA 1
ATOM 5935 C C . THR B 1 183 ? 2.352 42.188 12.797 1 83.31 183 THR B C 1
ATOM 5937 O O . THR B 1 183 ? 2.902 43.156 13.312 1 83.31 183 THR B O 1
ATOM 5940 N N . THR B 1 184 ? 1.168 42.25 12.195 1 83.75 184 THR B N 1
ATOM 5941 C CA . THR B 1 184 ? 0.398 43.469 12.172 1 83.75 184 THR B CA 1
ATOM 5942 C C . THR B 1 184 ? 0.099 43.969 13.594 1 83.75 184 THR B C 1
ATOM 5944 O O . THR B 1 184 ? 0.215 45.156 13.891 1 83.75 184 THR B O 1
ATOM 5947 N N . LEU B 1 185 ? -0.303 43 14.453 1 82.69 185 LEU B N 1
ATOM 5948 C CA . LEU B 1 185 ? -0.582 43.312 15.852 1 82.69 185 LEU B CA 1
ATOM 5949 C C . LEU B 1 185 ? 0.672 43.844 16.547 1 82.69 185 LEU B C 1
ATOM 5951 O O . LEU B 1 185 ? 0.613 44.812 17.297 1 82.69 185 LEU B O 1
ATOM 5955 N N . SER B 1 186 ? 1.754 43.188 16.375 1 81.5 186 SER B N 1
ATOM 5956 C CA . SER B 1 186 ? 3.023 43.594 16.953 1 81.5 186 SER B CA 1
ATOM 5957 C C . SER B 1 186 ? 3.387 45 16.547 1 81.5 186 SER B C 1
ATOM 5959 O O . SER B 1 186 ? 3.811 45.812 17.391 1 81.5 186 SER B O 1
ATOM 5961 N N . ASP B 1 187 ? 3.203 45.406 15.297 1 81.75 187 ASP B N 1
ATOM 5962 C CA . ASP B 1 187 ? 3.455 46.75 14.812 1 81.75 187 ASP B CA 1
ATOM 5963 C C . ASP B 1 187 ? 2.545 47.75 15.508 1 81.75 187 ASP B C 1
ATOM 5965 O O . ASP B 1 187 ? 2.988 48.844 15.875 1 81.75 187 ASP B O 1
ATOM 5969 N N . GLY B 1 188 ? 1.252 47.281 15.609 1 80.62 188 GLY B N 1
ATOM 5970 C CA . GLY B 1 188 ? 0.299 48.125 16.297 1 80.62 188 GLY B CA 1
ATOM 5971 C C . GLY B 1 188 ? 0.657 48.375 17.75 1 80.62 188 GLY B C 1
ATOM 5972 O O . GLY B 1 188 ? 0.587 49.531 18.219 1 80.62 188 GLY B O 1
ATOM 5973 N N . VAL B 1 189 ? 1.011 47.344 18.453 1 82.5 189 VAL B N 1
ATOM 5974 C CA . VAL B 1 189 ? 1.416 47.469 19.844 1 82.5 189 VAL B CA 1
ATOM 5975 C C . VAL B 1 189 ? 2.666 48.344 19.953 1 82.5 189 VAL B C 1
ATOM 5977 O O . VAL B 1 189 ? 2.789 49.156 20.891 1 82.5 189 VAL B O 1
ATOM 5980 N N . GLY B 1 190 ? 3.627 48.156 19.031 1 79.06 190 GLY B N 1
ATOM 5981 C CA . GLY B 1 190 ? 4.801 49 19 1 79.06 190 GLY B CA 1
ATOM 5982 C C . GLY B 1 190 ? 4.461 50.5 18.891 1 79.06 190 GLY B C 1
ATOM 5983 O O . GLY B 1 190 ? 5.016 51.312 19.625 1 79.06 190 GLY B O 1
ATOM 5984 N N . SER B 1 191 ? 3.551 50.812 18.047 1 80.81 191 SER B N 1
ATOM 5985 C CA . SER B 1 191 ? 3.1 52.188 17.875 1 80.81 191 SER B CA 1
ATOM 5986 C C . SER B 1 191 ? 2.436 52.719 19.156 1 80.81 191 SER B C 1
ATOM 5988 O O . SER B 1 191 ? 2.656 53.875 19.547 1 80.81 191 SER B O 1
ATOM 5990 N N . ALA B 1 192 ? 1.552 51.875 19.734 1 79 192 ALA B N 1
ATOM 5991 C CA . ALA B 1 192 ? 0.901 52.25 20.984 1 79 192 ALA B CA 1
ATOM 5992 C C . ALA B 1 192 ? 1.93 52.469 22.094 1 79 192 ALA B C 1
ATOM 5994 O O . ALA B 1 192 ? 1.776 53.406 22.906 1 79 192 ALA B O 1
ATOM 5995 N N . ASN B 1 193 ? 2.916 51.625 22.125 1 78.31 193 ASN B N 1
ATOM 5996 C CA . ASN B 1 193 ? 3.994 51.781 23.094 1 78.31 193 ASN B CA 1
ATOM 5997 C C . ASN B 1 193 ? 4.711 53.125 22.922 1 78.31 193 ASN B C 1
ATOM 5999 O O . ASN B 1 193 ? 4.953 53.844 23.891 1 78.31 193 ASN B O 1
ATOM 6003 N N . ASP B 1 194 ? 5.078 53.562 21.719 1 77.25 194 ASP B N 1
ATOM 6004 C CA . ASP B 1 194 ? 5.703 54.844 21.438 1 77.25 194 ASP B CA 1
ATOM 6005 C C . ASP B 1 194 ? 4.82 56 21.922 1 77.25 194 ASP B C 1
ATOM 6007 O O . ASP B 1 194 ? 5.312 56.969 22.5 1 77.25 194 ASP B O 1
ATOM 6011 N N . GLY B 1 195 ? 3.521 55.812 21.625 1 76 195 GLY B N 1
ATOM 6012 C CA . GLY B 1 195 ? 2.572 56.812 22.062 1 76 195 GLY B CA 1
ATOM 6013 C C . GLY B 1 195 ? 2.504 56.938 23.578 1 76 195 GLY B C 1
ATOM 6014 O O . GLY B 1 195 ? 2.451 58.031 24.125 1 76 195 GLY B O 1
ATOM 6015 N N . ALA B 1 196 ? 2.508 55.812 24.219 1 77.69 196 ALA B N 1
ATOM 6016 C CA . ALA B 1 196 ? 2.449 55.781 25.688 1 77.69 196 ALA B CA 1
ATOM 6017 C C . ALA B 1 196 ? 3.693 56.438 26.281 1 77.69 196 ALA B C 1
ATOM 6019 O O . ALA B 1 196 ? 3.6 57.188 27.266 1 77.69 196 ALA B O 1
ATOM 6020 N N . VAL B 1 197 ? 4.867 56.156 25.734 1 75.56 197 VAL B N 1
ATOM 6021 C CA . VAL B 1 197 ? 6.113 56.781 26.188 1 75.56 197 VAL B CA 1
ATOM 6022 C C . VAL B 1 197 ? 6.035 58.281 26.031 1 75.56 197 VAL B C 1
ATOM 6024 O O . VAL B 1 197 ? 6.375 59.031 26.969 1 75.56 197 VAL B O 1
ATOM 6027 N N . GLN B 1 198 ? 5.535 58.781 24.891 1 77.25 198 GLN B N 1
ATOM 6028 C CA . GLN B 1 198 ? 5.398 60.219 24.641 1 77.25 198 GLN B CA 1
ATOM 6029 C C . GLN B 1 198 ? 4.426 60.875 25.625 1 77.25 198 GLN B C 1
ATOM 6031 O O . GLN B 1 198 ? 4.664 61.969 26.109 1 77.25 198 GLN B O 1
ATOM 6036 N N . LEU B 1 199 ? 3.334 60.156 25.906 1 77.19 199 LEU B N 1
ATOM 6037 C CA . LEU B 1 199 ? 2.34 60.656 26.844 1 77.19 199 LEU B CA 1
ATOM 6038 C C . LEU B 1 199 ? 2.92 60.75 28.25 1 77.19 199 LEU B C 1
ATOM 6040 O O . LEU B 1 199 ? 2.67 61.719 28.969 1 77.19 199 LEU B O 1
ATOM 6044 N N . ALA B 1 200 ? 3.604 59.719 28.641 1 74.69 200 ALA B N 1
ATOM 6045 C CA . ALA B 1 200 ? 4.23 59.719 29.953 1 74.69 200 ALA B CA 1
ATOM 6046 C C . ALA B 1 200 ? 5.207 60.875 30.094 1 74.69 200 ALA B C 1
ATOM 6048 O O . ALA B 1 200 ? 5.215 61.562 31.125 1 74.69 200 ALA B O 1
ATOM 6049 N N . ASP B 1 201 ? 6.047 61.188 29.094 1 73.62 201 ASP B N 1
ATOM 6050 C CA . ASP B 1 201 ? 6.98 62.281 29.094 1 73.62 201 ASP B CA 1
ATOM 6051 C C . ASP B 1 201 ? 6.238 63.625 29.172 1 73.62 201 ASP B C 1
ATOM 6053 O O . ASP B 1 201 ? 6.652 64.5 29.906 1 73.62 201 ASP B O 1
ATOM 6057 N N . GLY B 1 202 ? 5.176 63.688 28.391 1 75.31 202 GLY B N 1
ATOM 6058 C CA . GLY B 1 202 ? 4.355 64.875 28.422 1 75.31 202 GLY B CA 1
ATOM 6059 C C . GLY B 1 202 ? 3.713 65.125 29.781 1 75.31 202 GLY B C 1
ATOM 6060 O O . GLY B 1 202 ? 3.654 66.25 30.25 1 75.31 202 GLY B O 1
ATOM 6061 N N . ALA B 1 203 ? 3.242 64.062 30.391 1 76.38 203 ALA B N 1
ATOM 6062 C CA . ALA B 1 203 ? 2.639 64.188 31.719 1 76.38 203 ALA B CA 1
ATOM 6063 C C . ALA B 1 203 ? 3.654 64.625 32.75 1 76.38 203 ALA B C 1
ATOM 6065 O O . ALA B 1 203 ? 3.33 65.438 33.625 1 76.38 203 ALA B O 1
ATOM 6066 N N . VAL B 1 204 ? 4.891 64.125 32.688 1 74.62 204 VAL B N 1
ATOM 6067 C CA . VAL B 1 204 ? 5.949 64.562 33.594 1 74.62 204 VAL B CA 1
ATOM 6068 C C . VAL B 1 204 ? 6.223 66.062 33.375 1 74.62 204 VAL B C 1
ATOM 6070 O O . VAL B 1 204 ? 6.34 66.812 34.375 1 74.62 204 VAL B O 1
ATOM 6073 N N . THR B 1 205 ? 6.336 66.562 32.125 1 75.75 205 THR B N 1
ATOM 6074 C CA . THR B 1 205 ? 6.578 67.938 31.828 1 75.75 205 THR B CA 1
ATOM 6075 C C . THR B 1 205 ? 5.461 68.812 32.375 1 75.75 205 THR B C 1
ATOM 6077 O O . THR B 1 205 ? 5.723 69.875 32.938 1 75.75 205 THR B O 1
ATOM 6080 N N . LEU B 1 206 ? 4.219 68.375 32.188 1 75.69 206 LEU B N 1
ATOM 6081 C CA . LEU B 1 206 ? 3.066 69.125 32.688 1 75.69 206 LEU B CA 1
ATOM 6082 C C . LEU B 1 206 ? 3.078 69.188 34.188 1 75.69 206 LEU B C 1
ATOM 6084 O O . LEU B 1 206 ? 2.803 70.25 34.781 1 75.69 206 LEU B O 1
ATOM 6088 N N . ARG B 1 207 ? 3.305 68.062 34.844 1 71 207 ARG B N 1
ATOM 6089 C CA . ARG B 1 207 ? 3.402 68 36.281 1 71 207 ARG B CA 1
ATOM 6090 C C . ARG B 1 207 ? 4.418 69.062 36.781 1 71 207 ARG B C 1
ATOM 6092 O O . ARG B 1 207 ? 4.145 69.75 37.75 1 71 207 ARG B O 1
ATOM 6099 N N . ASP B 1 208 ? 5.621 69.125 36.188 1 73.5 208 ASP B N 1
ATOM 6100 C CA . ASP B 1 208 ? 6.664 70.062 36.594 1 73.5 208 ASP B CA 1
ATOM 6101 C C . ASP B 1 208 ? 6.203 71.5 36.406 1 73.5 208 ASP B C 1
ATOM 6103 O O . ASP B 1 208 ? 6.469 72.375 37.25 1 73.5 208 ASP B O 1
ATOM 6107 N N . GLY B 1 209 ? 5.492 71.75 35.25 1 74 209 GLY B N 1
ATOM 6108 C CA . GLY B 1 209 ? 4.922 73.062 35.031 1 74 209 GLY B CA 1
ATOM 6109 C C . GLY B 1 209 ? 3.893 73.438 36.062 1 74 209 GLY B C 1
ATOM 6110 O O . GLY B 1 209 ? 3.904 74.562 36.562 1 74 209 GLY B O 1
ATOM 6111 N N . ILE B 1 210 ? 3.049 72.562 36.438 1 76.5 210 ILE B N 1
ATOM 6112 C CA . ILE B 1 210 ? 2.014 72.75 37.438 1 76.5 210 ILE B CA 1
ATOM 6113 C C . ILE B 1 210 ? 2.658 73 38.812 1 76.5 210 ILE B C 1
ATOM 6115 O O . ILE B 1 210 ? 2.223 73.875 39.562 1 76.5 210 ILE B O 1
ATOM 6119 N N . ALA B 1 211 ? 3.666 72.25 39.125 1 72.25 211 ALA B N 1
ATOM 6120 C CA . ALA B 1 211 ? 4.391 72.5 40.375 1 72.25 211 ALA B CA 1
ATOM 6121 C C . ALA B 1 211 ? 4.961 73.875 40.438 1 72.25 211 ALA B C 1
ATOM 6123 O O . ALA B 1 211 ? 4.863 74.562 41.5 1 72.25 211 ALA B O 1
ATOM 6124 N N . SER B 1 212 ? 5.531 74.375 39.375 1 74.94 212 SER B N 1
ATOM 6125 C CA . SER B 1 212 ? 6.074 75.688 39.312 1 74.94 212 SER B CA 1
ATOM 6126 C C . SER B 1 212 ? 4.973 76.75 39.469 1 74.94 212 SER B C 1
ATOM 6128 O O . SER B 1 212 ? 5.145 77.75 40.188 1 74.94 212 SER B O 1
ATOM 6130 N N . ALA B 1 213 ? 3.865 76.562 38.781 1 73.75 213 ALA B N 1
ATOM 6131 C CA . ALA B 1 213 ? 2.723 77.438 38.875 1 73.75 213 ALA B CA 1
ATOM 6132 C C . ALA B 1 213 ? 2.193 77.5 40.312 1 73.75 213 ALA B C 1
ATOM 6134 O O . ALA B 1 213 ? 1.825 78.562 40.812 1 73.75 213 ALA B O 1
ATOM 6135 N N . ASN B 1 214 ? 2.123 76.312 40.938 1 72.69 214 ASN B N 1
ATOM 6136 C CA . ASN B 1 214 ? 1.679 76.25 42.312 1 72.69 214 ASN B CA 1
ATOM 6137 C C . ASN B 1 214 ? 2.586 77.062 43.25 1 72.69 214 ASN B C 1
ATOM 6139 O O . ASN B 1 214 ? 2.102 77.75 44.125 1 72.69 214 ASN B O 1
ATOM 6143 N N . GLU B 1 215 ? 3.875 76.938 43.031 1 71.75 215 GLU B N 1
ATOM 6144 C CA . GLU B 1 215 ? 4.82 77.688 43.844 1 71.75 215 GLU B CA 1
ATOM 6145 C C . GLU B 1 215 ? 4.605 79.188 43.625 1 71.75 215 GLU B C 1
ATOM 6147 O O . GLU B 1 215 ? 4.625 80 44.594 1 71.75 215 GLU B O 1
ATOM 6152 N N . GLY B 1 216 ? 4.402 79.562 42.406 1 73.19 216 GLY B N 1
ATOM 6153 C CA . GLY B 1 216 ? 4.121 80.938 42.094 1 73.19 216 GLY B CA 1
ATOM 6154 C C . GLY B 1 216 ? 2.836 81.438 42.719 1 73.19 216 GLY B C 1
ATOM 6155 O O . GLY B 1 216 ? 2.797 82.562 43.25 1 73.19 216 GLY B O 1
ATOM 6156 N N . ALA B 1 217 ? 1.809 80.688 42.656 1 73.88 217 ALA B N 1
ATOM 6157 C CA . ALA B 1 217 ? 0.516 81.062 43.25 1 73.88 217 ALA B CA 1
ATOM 6158 C C . ALA B 1 217 ? 0.616 81.188 44.75 1 73.88 217 ALA B C 1
ATOM 6160 O O . ALA B 1 217 ? 0.034 82.125 45.312 1 73.88 217 ALA B O 1
ATOM 6161 N N . GLN B 1 218 ? 1.347 80.312 45.375 1 71.38 218 GLN B N 1
ATOM 6162 C CA . GLN B 1 218 ? 1.556 80.438 46.812 1 71.38 218 GLN B CA 1
ATOM 6163 C C . GLN B 1 218 ? 2.299 81.688 47.156 1 71.38 218 GLN B C 1
ATOM 6165 O O . GLN B 1 218 ? 1.929 82.375 48.094 1 71.38 218 GLN B O 1
ATOM 6170 N N . SER B 1 219 ? 3.324 82.062 46.406 1 74.19 219 SER B N 1
ATOM 6171 C CA . SER B 1 219 ? 4.09 83.25 46.625 1 74.19 219 SER B CA 1
ATOM 6172 C C . SER B 1 219 ? 3.221 84.5 46.438 1 74.19 219 SER B C 1
ATOM 6174 O O . SER B 1 219 ? 3.322 85.5 47.188 1 74.19 219 SER B O 1
ATOM 6176 N N . LEU B 1 220 ? 2.369 84.5 45.438 1 74.75 220 LEU B N 1
ATOM 6177 C CA . LEU B 1 220 ? 1.455 85.625 45.188 1 74.75 220 LEU B CA 1
ATOM 6178 C C . LEU B 1 220 ? 0.452 85.75 46.312 1 74.75 220 LEU B C 1
ATOM 6180 O O . LEU B 1 220 ? 0.132 86.875 46.719 1 74.75 220 LEU B O 1
ATOM 6184 N N . ALA B 1 221 ? -0.04 84.625 46.75 1 71.25 221 ALA B N 1
ATOM 6185 C CA . ALA B 1 221 ? -0.981 84.688 47.875 1 71.25 221 ALA B CA 1
ATOM 6186 C C . ALA B 1 221 ? -0.344 85.312 49.125 1 71.25 221 ALA B C 1
ATOM 6188 O O . ALA B 1 221 ? -0.964 86.125 49.781 1 71.25 221 ALA B O 1
ATOM 6189 N N . ASP B 1 222 ? 0.891 84.938 49.375 1 70.5 222 ASP B N 1
ATOM 6190 C CA . ASP B 1 222 ? 1.62 85.5 50.5 1 70.5 222 ASP B CA 1
ATOM 6191 C C . ASP B 1 222 ? 1.833 87 50.312 1 70.5 222 ASP B C 1
ATOM 6193 O O . ASP B 1 222 ? 1.638 87.812 51.25 1 70.5 222 ASP B O 1
ATOM 6197 N N . GLY B 1 223 ? 2.191 87.375 49.094 1 71.06 223 GLY B N 1
ATOM 6198 C CA . GLY B 1 223 ? 2.395 88.812 48.781 1 71.06 223 GLY B CA 1
ATOM 6199 C C . GLY B 1 223 ? 1.123 89.625 48.875 1 71.06 223 GLY B C 1
ATOM 6200 O O . GLY B 1 223 ? 1.135 90.75 49.438 1 71.06 223 GLY B O 1
ATOM 6201 N N . ALA B 1 224 ? 0.019 89.062 48.375 1 73.62 224 ALA B N 1
ATOM 6202 C CA . ALA B 1 224 ? -1.275 89.75 48.438 1 73.62 224 ALA B CA 1
ATOM 6203 C C . ALA B 1 224 ? -1.72 89.938 49.906 1 73.62 224 ALA B C 1
ATOM 6205 O O . ALA B 1 224 ? -2.271 91 50.281 1 73.62 224 ALA B O 1
ATOM 6206 N N . SER B 1 225 ? -1.468 88.938 50.719 1 70.25 225 SER B N 1
ATOM 6207 C CA . SER B 1 225 ? -1.791 89 52.125 1 70.25 225 SER B CA 1
ATOM 6208 C C . SER B 1 225 ? -0.979 90.125 52.812 1 70.25 225 SER B C 1
ATOM 6210 O O . SER B 1 225 ? -1.51 90.875 53.625 1 70.25 225 SER B O 1
ATOM 6212 N N . GLN B 1 226 ? 0.289 90.25 52.531 1 73.5 226 GLN B N 1
ATOM 6213 C CA . GLN B 1 226 ? 1.156 91.25 53.094 1 73.5 226 GLN B CA 1
ATOM 6214 C C . GLN B 1 226 ? 0.712 92.688 52.688 1 73.5 226 GLN B C 1
ATOM 6216 O O . GLN B 1 226 ? 0.695 93.625 53.5 1 73.5 226 GLN B O 1
ATOM 6221 N N . LEU B 1 227 ? 0.379 92.812 51.406 1 74.75 227 LEU B N 1
ATOM 6222 C CA . LEU B 1 227 ? -0.114 94.062 50.906 1 74.75 227 LEU B CA 1
ATOM 6223 C C . LEU B 1 227 ? -1.413 94.5 51.594 1 74.75 227 LEU B C 1
ATOM 6225 O O . LEU B 1 227 ? -1.601 95.625 51.938 1 74.75 227 LEU B O 1
ATOM 6229 N N . ASP B 1 228 ? -2.312 93.5 51.719 1 69.5 228 ASP B N 1
ATOM 6230 C CA . ASP B 1 228 ? -3.582 93.688 52.406 1 69.5 228 ASP B CA 1
ATOM 6231 C C . ASP B 1 228 ? -3.361 94.25 53.812 1 69.5 228 ASP B C 1
ATOM 6233 O O . ASP B 1 228 ? -4 95.188 54.25 1 69.5 228 ASP B O 1
ATOM 6237 N N . THR B 1 229 ? -2.404 93.688 54.531 1 71.5 229 THR B N 1
ATOM 6238 C CA . THR B 1 229 ? -2.07 94.062 55.875 1 71.5 229 THR B CA 1
ATOM 6239 C C . THR B 1 229 ? -1.484 95.5 55.875 1 71.5 229 THR B C 1
ATOM 6241 O O . THR B 1 229 ? -1.852 96.312 56.719 1 71.5 229 THR B O 1
ATOM 6244 N N . GLY B 1 230 ? -0.61 95.75 54.906 1 73.81 230 GLY B N 1
ATOM 6245 C CA . GLY B 1 230 ? -0.01 97.062 54.781 1 73.81 230 GLY B CA 1
ATOM 6246 C C . GLY B 1 230 ? -1.021 98.188 54.469 1 73.81 230 GLY B C 1
ATOM 6247 O O . GLY B 1 230 ? -0.983 99.25 55.094 1 73.81 230 GLY B O 1
ATOM 6248 N N . LEU B 1 231 ? -1.956 97.875 53.594 1 75.75 231 LEU B N 1
ATOM 6249 C CA . LEU B 1 231 ? -2.994 98.812 53.219 1 75.75 231 LEU B CA 1
ATOM 6250 C C . LEU B 1 231 ? -3.953 99.062 54.375 1 75.75 231 LEU B C 1
ATOM 6252 O O . LEU B 1 231 ? -4.453 100.188 54.562 1 75.75 231 LEU B O 1
ATOM 6256 N N . GLY B 1 232 ? -4.207 98 55.125 1 69.94 232 GLY B N 1
ATOM 6257 C CA . GLY B 1 232 ? -4.988 98.188 56.344 1 69.94 232 GLY B CA 1
ATOM 6258 C C . GLY B 1 232 ? -4.355 99.125 57.344 1 69.94 232 GLY B C 1
ATOM 6259 O O . GLY B 1 232 ? -5.035 100 57.875 1 69.94 232 GLY B O 1
ATOM 6260 N N . SER B 1 233 ? -3.086 99.125 57.562 1 74.5 233 SER B N 1
ATOM 6261 C CA . SER B 1 233 ? -2.348 100 58.438 1 74.5 233 SER B CA 1
ATOM 6262 C C . SER B 1 233 ? -2.357 101.438 57.875 1 74.5 233 SER B C 1
ATOM 6264 O O . SER B 1 233 ? -2.523 102.438 58.625 1 74.5 233 SER B O 1
ATOM 6266 N N . ALA B 1 234 ? -2.184 101.562 56.562 1 72 234 ALA B N 1
ATOM 6267 C CA . ALA B 1 234 ? -2.193 102.875 55.906 1 72 234 ALA B CA 1
ATOM 6268 C C . ALA B 1 234 ? -3.561 103.5 56.031 1 72 234 ALA B C 1
ATOM 6270 O O . ALA B 1 234 ? -3.654 104.75 56.25 1 72 234 ALA B O 1
ATOM 6271 N N . ALA B 1 235 ? -4.621 102.75 55.844 1 69.69 235 ALA B N 1
ATOM 6272 C CA . ALA B 1 235 ? -5.984 103.25 55.938 1 69.69 235 ALA B CA 1
ATOM 6273 C C . ALA B 1 235 ? -6.262 103.75 57.375 1 69.69 235 ALA B C 1
ATOM 6275 O O . ALA B 1 235 ? -6.82 104.875 57.562 1 69.69 235 ALA B O 1
ATOM 6276 N N . THR B 1 236 ? -5.789 103.062 58.312 1 71.12 236 THR B N 1
ATOM 6277 C CA . THR B 1 236 ? -5.953 103.438 59.719 1 71.12 236 THR B CA 1
ATOM 6278 C C . THR B 1 236 ? -5.164 104.75 60 1 71.12 236 THR B C 1
ATOM 6280 O O . THR B 1 236 ? -5.676 105.625 60.656 1 71.12 236 THR B O 1
ATOM 6283 N N . GLY B 1 237 ? -3.945 104.812 59.531 1 71.12 237 GLY B N 1
ATOM 6284 C CA . GLY B 1 237 ? -3.113 106 59.688 1 71.12 237 GLY B CA 1
ATOM 6285 C C . GLY B 1 237 ? -3.688 107.188 59.031 1 71.12 237 GLY B C 1
ATOM 6286 O O . GLY B 1 237 ? -3.678 108.312 59.625 1 71.12 237 GLY B O 1
ATOM 6287 N N . SER B 1 238 ? -4.219 107.062 57.844 1 73.88 238 SER B N 1
ATOM 6288 C CA . SER B 1 238 ? -4.82 108.125 57.125 1 73.88 238 SER B CA 1
ATOM 6289 C C . SER B 1 238 ? -6.07 108.688 57.812 1 73.88 238 SER B C 1
ATOM 6291 O O . SER B 1 238 ? -6.309 109.875 57.844 1 73.88 238 SER B O 1
ATOM 6293 N N . GLN B 1 239 ? -6.844 107.812 58.375 1 70.81 239 GLN B N 1
ATOM 6294 C CA . GLN B 1 239 ? -8.023 108.188 59.125 1 70.81 239 GLN B CA 1
ATOM 6295 C C . GLN B 1 239 ? -7.629 109 60.375 1 70.81 239 GLN B C 1
ATOM 6297 O O . GLN B 1 239 ? -8.266 110 60.688 1 70.81 239 GLN B O 1
ATOM 6302 N N . THR B 1 240 ? -6.59 108.562 61.062 1 73.75 240 THR B N 1
ATOM 6303 C CA . THR B 1 240 ? -6.09 109.25 62.219 1 73.75 240 THR B CA 1
ATOM 6304 C C . THR B 1 240 ? -5.617 110.688 61.875 1 73.75 240 THR B C 1
ATOM 6306 O O . THR B 1 240 ? -5.906 111.625 62.594 1 73.75 240 THR B O 1
ATOM 6309 N N . LEU B 1 241 ? -4.914 110.75 60.781 1 74.75 241 LEU B N 1
ATOM 6310 C CA . LEU B 1 241 ? -4.453 112.062 60.281 1 74.75 241 LEU B CA 1
ATOM 6311 C C . LEU B 1 241 ? -5.633 113 59.969 1 74.75 241 LEU B C 1
ATOM 6313 O O . LEU B 1 241 ? -5.629 114.125 60.312 1 74.75 241 LEU B O 1
ATOM 6317 N N . ALA B 1 242 ? -6.652 112.438 59.25 1 70.94 242 ALA B N 1
ATOM 6318 C CA . ALA B 1 242 ? -7.848 113.188 58.906 1 70.94 242 ALA B CA 1
ATOM 6319 C C . ALA B 1 242 ? -8.57 113.688 60.156 1 70.94 242 ALA B C 1
ATOM 6321 O O . ALA B 1 242 ? -8.984 114.875 60.188 1 70.94 242 ALA B O 1
ATOM 6322 N N . ASP B 1 243 ? -8.602 112.938 61.188 1 70.19 243 ASP B N 1
ATOM 6323 C CA . ASP B 1 243 ? -9.211 113.312 62.438 1 70.19 243 ASP B CA 1
ATOM 6324 C C . ASP B 1 243 ? -8.398 114.438 63.125 1 70.19 243 ASP B C 1
ATOM 6326 O O . ASP B 1 243 ? -8.961 115.375 63.625 1 70.19 243 ASP B O 1
ATOM 6330 N N . GLY B 1 244 ? -7.133 114.312 63.094 1 70.56 244 GLY B N 1
ATOM 6331 C CA . GLY B 1 244 ? -6.246 115.312 63.656 1 70.56 244 GLY B CA 1
ATOM 6332 C C . GLY B 1 244 ? -6.344 116.625 62.938 1 70.56 244 GLY B C 1
ATOM 6333 O O . GLY B 1 244 ? -6.391 117.688 63.594 1 70.56 244 GLY B O 1
ATOM 6334 N N . LEU B 1 245 ? -6.469 116.625 61.625 1 74.06 245 LEU B N 1
ATOM 6335 C CA . LEU B 1 245 ? -6.574 117.812 60.844 1 74.06 245 LEU B CA 1
ATOM 6336 C C . LEU B 1 245 ? -7.926 118.5 61.062 1 74.06 245 LEU B C 1
ATOM 6338 O O . LEU B 1 245 ? -8.023 119.75 61.094 1 74.06 245 LEU B O 1
ATOM 6342 N N . SER B 1 246 ? -8.938 117.75 61.188 1 70.75 246 SER B N 1
ATOM 6343 C CA . SER B 1 246 ? -10.242 118.312 61.562 1 70.75 246 SER B CA 1
ATOM 6344 C C . SER B 1 246 ? -10.18 119 62.906 1 70.75 246 SER B C 1
ATOM 6346 O O . SER B 1 246 ? -10.75 120.062 63.062 1 70.75 246 SER B O 1
ATOM 6348 N N . SER B 1 247 ? -9.484 118.5 63.844 1 73.88 247 SER B N 1
ATOM 6349 C CA . SER B 1 247 ? -9.297 119.125 65.125 1 73.88 247 SER B CA 1
ATOM 6350 C C . SER B 1 247 ? -8.5 120.438 65 1 73.88 247 SER B C 1
ATOM 6352 O O . SER B 1 247 ? -8.805 121.375 65.688 1 73.88 247 SER B O 1
ATOM 6354 N N . LEU B 1 248 ? -7.5 120.375 64.25 1 70.25 248 LEU B N 1
ATOM 6355 C CA . LEU B 1 248 ? -6.684 121.562 63.969 1 70.25 248 LEU B CA 1
ATOM 6356 C C . LEU B 1 248 ? -7.516 122.625 63.344 1 70.25 248 LEU B C 1
ATOM 6358 O O . LEU B 1 248 ? -7.359 123.812 63.719 1 70.25 248 LEU B O 1
ATOM 6362 N N . SER B 1 249 ? -8.359 122.312 62.375 1 73.44 249 SER B N 1
ATOM 6363 C CA . SER B 1 249 ? -9.266 123.25 61.75 1 73.44 249 SER B CA 1
ATOM 6364 C C . SER B 1 249 ? -10.195 123.938 62.781 1 73.44 249 SER B C 1
ATOM 6366 O O . SER B 1 249 ? -10.406 125.125 62.75 1 73.44 249 SER B O 1
ATOM 6368 N N . ALA B 1 250 ? -10.641 123.188 63.688 1 72.12 250 ALA B N 1
ATOM 6369 C CA . ALA B 1 250 ? -11.469 123.75 64.812 1 72.12 250 ALA B CA 1
ATOM 6370 C C . ALA B 1 250 ? -10.672 124.688 65.688 1 72.12 250 ALA B C 1
ATOM 6372 O O . ALA B 1 250 ? -11.164 125.688 66.125 1 72.12 250 ALA B O 1
ATOM 6373 N N . GLY B 1 251 ? -9.469 124.25 65.938 1 71.38 251 GLY B N 1
ATOM 6374 C CA . GLY B 1 251 ? -8.578 125.062 66.75 1 71.38 251 GLY B CA 1
ATOM 6375 C C . GLY B 1 251 ? -8.258 126.375 66.062 1 71.38 251 GLY B C 1
ATOM 6376 O O . GLY B 1 251 ? -8.219 127.438 66.688 1 71.38 251 GLY B O 1
ATOM 6377 N N . THR B 1 252 ? -8.102 126.312 64.75 1 73.19 252 THR B N 1
ATOM 6378 C CA . THR B 1 252 ? -7.855 127.562 63.969 1 73.19 252 THR B CA 1
ATOM 6379 C C . THR B 1 252 ? -9.055 128.5 64.062 1 73.19 252 THR B C 1
ATOM 6381 O O . THR B 1 252 ? -8.898 129.75 64.188 1 73.19 252 THR B O 1
ATOM 6384 N N . ALA B 1 253 ? -10.18 128 63.938 1 71.38 253 ALA B N 1
ATOM 6385 C CA . ALA B 1 253 ? -11.398 128.75 64.062 1 71.38 253 ALA B CA 1
ATOM 6386 C C . ALA B 1 253 ? -11.508 129.5 65.438 1 71.38 253 ALA B C 1
ATOM 6388 O O . ALA B 1 253 ? -11.883 130.625 65.5 1 71.38 253 ALA B O 1
ATOM 6389 N N . GLN B 1 254 ? -11.164 128.75 66.438 1 74.31 254 GLN B N 1
ATOM 6390 C CA . GLN B 1 254 ? -11.203 129.25 67.812 1 74.31 254 GLN B CA 1
ATOM 6391 C C . GLN B 1 254 ? -10.188 130.375 67.938 1 74.31 254 GLN B C 1
ATOM 6393 O O . GLN B 1 254 ? -10.5 131.375 68.562 1 74.31 254 GLN B O 1
ATOM 6398 N N . LEU B 1 255 ? -9.008 130.125 67.438 1 70.38 255 LEU B N 1
ATOM 6399 C CA . LEU B 1 255 ? -7.973 131.125 67.5 1 70.38 255 LEU B CA 1
ATOM 6400 C C . LEU B 1 255 ? -8.398 132.375 66.688 1 70.38 255 LEU B C 1
ATOM 6402 O O . LEU B 1 255 ? -8.109 133.5 67.062 1 70.38 255 LEU B O 1
ATOM 6406 N N . GLY B 1 256 ? -9.07 132.125 65.562 1 70.44 256 GLY B N 1
ATOM 6407 C CA . GLY B 1 256 ? -9.602 133.25 64.75 1 70.44 256 GLY B CA 1
ATOM 6408 C C . GLY B 1 256 ? -10.625 134.125 65.5 1 70.44 256 GLY B C 1
ATOM 6409 O O . GLY B 1 256 ? -10.602 135.375 65.375 1 70.44 256 GLY B O 1
ATOM 6410 N N . GLN B 1 257 ? -11.422 133.5 66.25 1 73.75 257 GLN B N 1
ATOM 6411 C CA . GLN B 1 257 ? -12.375 134.25 67.062 1 73.75 257 GLN B CA 1
ATOM 6412 C C . GLN B 1 257 ? -11.664 135.125 68.125 1 73.75 257 GLN B C 1
ATOM 6414 O O . GLN B 1 257 ? -12 136.25 68.312 1 73.75 257 GLN B O 1
ATOM 6419 N N . GLY B 1 258 ? -10.711 134.5 68.75 1 70.44 258 GLY B N 1
ATOM 6420 C CA . GLY B 1 258 ? -9.914 135.25 69.75 1 70.44 258 GLY B CA 1
ATOM 6421 C C . GLY B 1 258 ? -9.156 136.375 69.125 1 70.44 258 GLY B C 1
ATOM 6422 O O . GLY B 1 258 ? -9.125 137.5 69.75 1 70.44 258 GLY B O 1
ATOM 6423 N N . ALA B 1 259 ? -8.617 136.25 68 1 72.69 259 ALA B N 1
ATOM 6424 C CA . ALA B 1 259 ? -7.875 137.25 67.25 1 72.69 259 ALA B CA 1
ATOM 6425 C C . ALA B 1 259 ? -8.797 138.375 66.875 1 72.69 259 ALA B C 1
ATOM 6427 O O . ALA B 1 259 ? -8.398 139.5 66.875 1 72.69 259 ALA B O 1
ATOM 6428 N N . THR B 1 260 ? -9.922 138 66.438 1 72.94 260 THR B N 1
ATOM 6429 C CA . THR B 1 260 ? -10.914 139 66.125 1 72.94 260 THR B CA 1
ATOM 6430 C C . THR B 1 260 ? -11.273 139.875 67.312 1 72.94 260 THR B C 1
ATOM 6432 O O . THR B 1 260 ? -11.375 141.125 67.25 1 72.94 260 THR B O 1
ATOM 6435 N N . GLN B 1 261 ? -11.43 139.25 68.5 1 73.69 261 GLN B N 1
ATOM 6436 C CA . GLN B 1 261 ? -11.727 140 69.688 1 73.69 261 GLN B CA 1
ATOM 6437 C C . GLN B 1 261 ? -10.586 140.875 70.125 1 73.69 261 GLN B C 1
ATOM 6439 O O . GLN B 1 261 ? -10.828 142.125 70.5 1 73.69 261 GLN B O 1
ATOM 6444 N N . VAL B 1 262 ? -9.414 140.375 69.938 1 68.69 262 VAL B N 1
ATOM 6445 C CA . VAL B 1 262 ? -8.242 141.25 70.25 1 68.69 262 VAL B CA 1
ATOM 6446 C C . VAL B 1 262 ? -8.172 142.375 69.312 1 68.69 262 VAL B C 1
ATOM 6448 O O . VAL B 1 262 ? -7.914 143.625 69.688 1 68.69 262 VAL B O 1
ATOM 6451 N N . SER B 1 263 ? -8.414 142.25 68.062 1 72.31 263 SER B N 1
ATOM 6452 C CA . SER B 1 263 ? -8.414 143.25 67 1 72.31 263 SER B CA 1
ATOM 6453 C C . SER B 1 263 ? -9.461 144.375 67.312 1 72.31 263 SER B C 1
ATOM 6455 O O . SER B 1 263 ? -9.172 145.5 67.25 1 72.31 263 SER B O 1
ATOM 6457 N N . ASP B 1 264 ? -10.625 143.875 67.625 1 73.25 264 ASP B N 1
ATOM 6458 C CA . ASP B 1 264 ? -11.68 144.875 68 1 73.25 264 ASP B CA 1
ATOM 6459 C C . ASP B 1 264 ? -11.281 145.625 69.25 1 73.25 264 ASP B C 1
ATOM 6461 O O . ASP B 1 264 ? -11.508 146.875 69.312 1 73.25 264 ASP B O 1
ATOM 6465 N N . GLY B 1 265 ? -10.727 145 70.25 1 72.38 265 GLY B N 1
ATOM 6466 C CA . GLY B 1 265 ? -10.273 145.625 71.438 1 72.38 265 GLY B CA 1
ATOM 6467 C C . GLY B 1 265 ? -9.195 146.75 71.188 1 72.38 265 GLY B C 1
ATOM 6468 O O . GLY B 1 265 ? -9.242 147.75 71.75 1 72.38 265 GLY B O 1
ATOM 6469 N N . VAL B 1 266 ? -8.297 146.375 70.25 1 72.06 266 VAL B N 1
ATOM 6470 C CA . VAL B 1 266 ? -7.246 147.25 69.875 1 72.06 266 VAL B CA 1
ATOM 6471 C C . VAL B 1 266 ? -7.867 148.5 69.125 1 72.06 266 VAL B C 1
ATOM 6473 O O . VAL B 1 266 ? -7.492 149.625 69.375 1 72.06 266 VAL B O 1
ATOM 6476 N N . GLY B 1 267 ? -8.789 148.25 68.312 1 71.31 267 GLY B N 1
ATOM 6477 C CA . GLY B 1 267 ? -9.5 149.375 67.625 1 71.31 267 GLY B CA 1
ATOM 6478 C C . GLY B 1 267 ? -10.211 150.25 68.562 1 71.31 267 GLY B C 1
ATOM 6479 O O . GLY B 1 267 ? -10.102 151.5 68.375 1 71.31 267 GLY B O 1
ATOM 6480 N N . GLN B 1 268 ? -10.859 149.75 69.438 1 74.44 268 GLN B N 1
ATOM 6481 C CA . GLN B 1 268 ? -11.578 150.625 70.438 1 74.44 268 GLN B CA 1
ATOM 6482 C C . GLN B 1 268 ? -10.609 151.5 71.25 1 74.44 268 GLN B C 1
ATOM 6484 O O . GLN B 1 268 ? -10.859 152.625 71.5 1 74.44 268 GLN B O 1
ATOM 6489 N N . LEU B 1 269 ? -9.602 150.875 71.688 1 70.44 269 LEU B N 1
ATOM 6490 C CA . LEU B 1 269 ? -8.594 151.5 72.5 1 70.44 269 LEU B CA 1
ATOM 6491 C C . LEU B 1 269 ? -7.949 152.625 71.688 1 70.44 269 LEU B C 1
ATOM 6493 O O . LEU B 1 269 ? -7.746 153.75 72.25 1 70.44 269 LEU B O 1
ATOM 6497 N N . VAL B 1 270 ? -7.688 152.375 70.5 1 71.62 270 VAL B N 1
ATOM 6498 C CA . VAL B 1 270 ? -7.109 153.375 69.625 1 71.62 270 VAL B CA 1
ATOM 6499 C C . VAL B 1 270 ? -8.078 154.625 69.438 1 71.62 270 VAL B C 1
ATOM 6501 O O . VAL B 1 270 ? -7.684 155.75 69.562 1 71.62 270 VAL B O 1
ATOM 6504 N N . ASP B 1 271 ? -9.289 154.375 69.312 1 72.44 271 ASP B N 1
ATOM 6505 C CA . ASP B 1 271 ? -10.305 155.5 69.188 1 72.44 271 ASP B CA 1
ATOM 6506 C C . ASP B 1 271 ? -10.43 156.25 70.438 1 72.44 271 ASP B C 1
ATOM 6508 O O . ASP B 1 271 ? -10.625 157.5 70.375 1 72.44 271 ASP B O 1
ATOM 6512 N N . GLN B 1 272 ? -10.289 155.625 71.5 1 69.38 272 GLN B N 1
ATOM 6513 C CA . GLN B 1 272 ? -10.477 156.25 72.812 1 69.38 272 GLN B CA 1
ATOM 6514 C C . GLN B 1 272 ? -9.242 157.125 73.188 1 69.38 272 GLN B C 1
ATOM 6516 O O . GLN B 1 272 ? -9.367 158.125 73.812 1 69.38 272 GLN B O 1
ATOM 6521 N N . VAL B 1 273 ? -8.109 156.75 72.75 1 69.75 273 VAL B N 1
ATOM 6522 C CA . VAL B 1 273 ? -6.859 157.375 73.125 1 69.75 273 VAL B CA 1
ATOM 6523 C C . VAL B 1 273 ? -6.438 158.375 72.125 1 69.75 273 VAL B C 1
ATOM 6525 O O . VAL B 1 273 ? -5.719 159.375 72.438 1 69.75 273 VAL B O 1
ATOM 6528 N N . ALA B 1 274 ? -6.961 158.375 71 1 70 274 ALA B N 1
ATOM 6529 C CA . ALA B 1 274 ? -6.605 159.25 69.875 1 70 274 ALA B CA 1
ATOM 6530 C C . ALA B 1 274 ? -6.82 160.75 70.25 1 70 274 ALA B C 1
ATOM 6532 O O . ALA B 1 274 ? -5.949 161.5 70 1 70 274 ALA B O 1
ATOM 6533 N N . PRO B 1 275 ? -7.926 161.125 70.812 1 63.94 275 PRO B N 1
ATOM 6534 C CA . PRO B 1 275 ? -8.07 162.5 71.188 1 63.94 275 PRO B CA 1
ATOM 6535 C C . PRO B 1 275 ? -7.066 162.875 72.25 1 63.94 275 PRO B C 1
ATOM 6537 O O . PRO B 1 275 ? -6.699 164.125 72.312 1 63.94 275 PRO B O 1
ATOM 6540 N N . LEU B 1 276 ? -6.637 162 73.125 1 62.12 276 LEU B N 1
ATOM 6541 C CA . LEU B 1 276 ? -5.715 162.375 74.188 1 62.12 276 LEU B CA 1
ATOM 6542 C C . LEU B 1 276 ? -4.281 162.375 73.688 1 62.12 276 LEU B C 1
ATOM 6544 O O . LEU B 1 276 ? -3.432 163.125 74.312 1 62.12 276 LEU B O 1
ATOM 6548 N N . THR B 1 277 ? -4.039 161.875 72.562 1 61.94 277 THR B N 1
ATOM 6549 C CA . THR B 1 277 ? -2.68 161.875 72 1 61.94 277 THR B CA 1
ATOM 6550 C C . THR B 1 277 ? -2.576 162.625 70.688 1 61.94 277 THR B C 1
ATOM 6552 O O . THR B 1 277 ? -1.617 162.5 69.938 1 61.94 277 THR B O 1
ATOM 6555 N N . ALA B 1 278 ? -3.482 163.375 70.438 1 62.53 278 ALA B N 1
ATOM 6556 C CA . ALA B 1 278 ? -3.566 164.25 69.188 1 62.53 278 ALA B CA 1
ATOM 6557 C C . ALA B 1 278 ? -2.322 165.125 69.062 1 62.53 278 ALA B C 1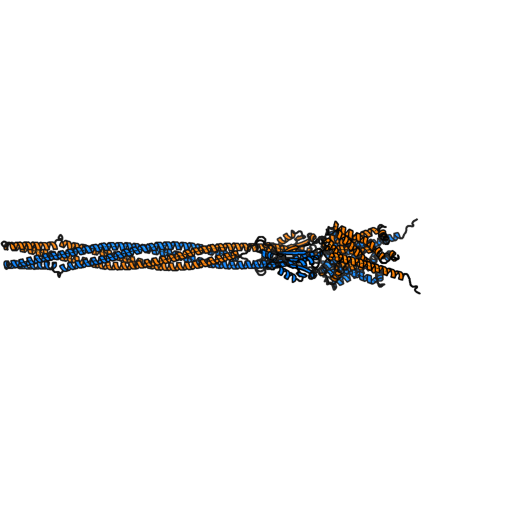
ATOM 6559 O O . ALA B 1 278 ? -1.927 165.375 67.938 1 62.53 278 ALA B O 1
ATOM 6560 N N . TYR B 1 279 ? -1.65 165.5 70.062 1 61.22 279 TYR B N 1
ATOM 6561 C CA . TYR B 1 279 ? -0.501 166.375 69.938 1 61.22 279 TYR B CA 1
ATOM 6562 C C . TYR B 1 279 ? 0.805 165.625 70 1 61.22 279 TYR B C 1
ATOM 6564 O O . TYR B 1 279 ? 1.885 166.125 70.125 1 61.22 279 TYR B O 1
ATOM 6572 N N . VAL B 1 280 ? 0.832 164.125 70 1 64.69 280 VAL B N 1
ATOM 6573 C CA . VAL B 1 280 ? 2.057 163.375 69.938 1 64.69 280 VAL B CA 1
ATOM 6574 C C . VAL B 1 280 ? 2.029 162.5 68.75 1 64.69 280 VAL B C 1
ATOM 6576 O O . VAL B 1 280 ? 1.687 161.25 68.812 1 64.69 280 VAL B O 1
ATOM 6579 N N . PRO B 1 281 ? 2.465 162.875 67.562 1 63.47 281 PRO B N 1
ATOM 6580 C CA . PRO B 1 281 ? 2.297 162.125 66.25 1 63.47 281 PRO B CA 1
ATOM 6581 C C . PRO B 1 281 ? 2.896 160.75 66.25 1 63.47 281 PRO B C 1
ATOM 6583 O O . PRO B 1 281 ? 2.324 159.875 65.625 1 63.47 281 PRO B O 1
ATOM 6586 N N . ASP B 1 282 ? 3.914 160.5 67 1 66.12 282 ASP B N 1
ATOM 6587 C CA . ASP B 1 282 ? 4.602 159.25 67 1 66.12 282 ASP B CA 1
ATOM 6588 C C . ASP B 1 282 ? 3.748 158.125 67.625 1 66.12 282 ASP B C 1
ATOM 6590 O O . ASP B 1 282 ? 3.703 157 67.125 1 66.12 282 ASP B O 1
ATOM 6594 N N . ILE B 1 283 ? 3.033 158.5 68.5 1 64.56 283 ILE B N 1
ATOM 6595 C CA . ILE B 1 283 ? 2.189 157.5 69.188 1 64.56 283 ILE B CA 1
ATOM 6596 C C . ILE B 1 283 ? 0.979 157.125 68.312 1 64.56 283 ILE B C 1
ATOM 6598 O O . ILE B 1 283 ? 0.551 156 68.312 1 64.56 283 ILE B O 1
ATOM 6602 N N . ASN B 1 284 ? 0.57 158.125 67.562 1 68.25 284 ASN B N 1
ATOM 6603 C CA . ASN B 1 284 ? -0.58 157.875 66.688 1 68.25 284 ASN B CA 1
ATOM 6604 C C . ASN B 1 284 ? -0.233 156.875 65.562 1 68.25 284 ASN B C 1
ATOM 6606 O O . ASN B 1 284 ? -1.03 156 65.188 1 68.25 284 ASN B O 1
ATOM 6610 N N . SER B 1 285 ? 0.923 157 65.062 1 73.25 285 SER B N 1
ATOM 6611 C CA . SER B 1 285 ? 1.361 156.125 63.969 1 73.25 285 SER B CA 1
ATOM 6612 C C . SER B 1 285 ? 1.538 154.75 64.5 1 73.25 285 SER B C 1
ATOM 6614 O O . SER B 1 285 ? 1.173 153.75 63.781 1 73.25 285 SER B O 1
ATOM 6616 N N . GLN B 1 286 ? 1.963 154.5 65.625 1 69.94 286 GLN B N 1
ATOM 6617 C CA . GLN B 1 286 ? 2.164 153.25 66.188 1 69.94 286 GLN B CA 1
ATOM 6618 C C . GLN B 1 286 ? 0.831 152.625 66.562 1 69.94 286 GLN B C 1
ATOM 6620 O O . GLN B 1 286 ? 0.685 151.375 66.375 1 69.94 286 GLN B O 1
ATOM 6625 N N . LEU B 1 287 ? -0.075 153.25 66.875 1 69.5 287 LEU B N 1
ATOM 6626 C CA . LEU B 1 287 ? -1.405 152.75 67.188 1 69.5 287 LEU B CA 1
ATOM 6627 C C . LEU B 1 287 ? -2.104 152.25 65.938 1 69.5 287 LEU B C 1
ATOM 6629 O O . LEU B 1 287 ? -2.73 151.25 65.938 1 69.5 287 LEU B O 1
ATOM 6633 N N . ILE B 1 288 ? -1.852 153 64.875 1 69.69 288 ILE B N 1
ATOM 6634 C CA . ILE B 1 288 ? -2.453 152.625 63.625 1 69.69 288 ILE B CA 1
ATOM 6635 C C . ILE B 1 288 ? -1.808 151.25 63.125 1 69.69 288 ILE B C 1
ATOM 6637 O O . ILE B 1 288 ? -2.5 150.375 62.656 1 69.69 288 ILE B O 1
ATOM 6641 N N . THR B 1 289 ? -0.578 151.25 63.344 1 73.88 289 THR B N 1
ATOM 6642 C CA . THR B 1 289 ? 0.148 150 62.906 1 73.88 289 THR B CA 1
ATOM 6643 C C . THR B 1 289 ? -0.284 148.75 63.719 1 73.88 289 THR B C 1
ATOM 6645 O O . THR B 1 289 ? -0.444 147.75 63.188 1 73.88 289 THR B O 1
ATOM 6648 N N . LEU B 1 290 ? -0.439 149 64.938 1 70.56 290 LEU B N 1
ATOM 6649 C CA . LEU B 1 290 ? -0.875 148 65.812 1 70.56 290 LEU B CA 1
ATOM 6650 C C . LEU B 1 290 ? -2.287 147.5 65.438 1 70.56 290 LEU B C 1
ATOM 6652 O O . LEU B 1 290 ? -2.572 146.25 65.438 1 70.56 290 LEU B O 1
ATOM 6656 N N . ARG B 1 291 ? -3.148 148.375 65.25 1 72.44 291 ARG B N 1
ATOM 6657 C CA . ARG B 1 291 ? -4.52 148.125 64.812 1 72.44 291 ARG B CA 1
ATOM 6658 C C . ARG B 1 291 ? -4.559 147.25 63.531 1 72.44 291 ARG B C 1
ATOM 6660 O O . ARG B 1 291 ? -5.258 146.25 63.438 1 72.44 291 ARG B O 1
ATOM 6667 N N . ASP B 1 292 ? -3.705 147.75 62.562 1 71.69 292 ASP B N 1
ATOM 6668 C CA . ASP B 1 292 ? -3.701 147 61.281 1 71.69 292 ASP B CA 1
ATOM 6669 C C . ASP B 1 292 ? -3.115 145.625 61.375 1 71.69 292 ASP B C 1
ATOM 6671 O O . ASP B 1 292 ? -3.59 144.75 60.719 1 71.69 292 ASP B O 1
ATOM 6675 N N . GLY B 1 293 ? -2.145 145.625 62.219 1 72.5 293 GLY B N 1
ATOM 6676 C CA . GLY B 1 293 ? -1.557 144.25 62.438 1 72.5 293 GLY B CA 1
ATOM 6677 C C . GLY B 1 293 ? -2.512 143.25 63.094 1 72.5 293 GLY B C 1
ATOM 6678 O O . GLY B 1 293 ? -2.619 142.125 62.688 1 72.5 293 GLY B O 1
ATOM 6679 N N . ALA B 1 294 ? -3.158 143.625 64.062 1 73.94 294 ALA B N 1
ATOM 6680 C CA . ALA B 1 294 ? -4.137 142.75 64.75 1 73.94 294 ALA B CA 1
ATOM 6681 C C . ALA B 1 294 ? -5.277 142.375 63.812 1 73.94 294 ALA B C 1
ATOM 6683 O O . ALA B 1 294 ? -5.746 141.25 63.844 1 73.94 294 ALA B O 1
ATOM 6684 N N . ALA B 1 295 ? -5.617 143.375 62.969 1 73.75 295 ALA B N 1
ATOM 6685 C CA . ALA B 1 295 ? -6.688 143.125 62.031 1 73.75 295 ALA B CA 1
ATOM 6686 C C . ALA B 1 295 ? -6.25 142.125 61 1 73.75 295 ALA B C 1
ATOM 6688 O O . ALA B 1 295 ? -7.047 141.25 60.594 1 73.75 295 ALA B O 1
ATOM 6689 N N . THR B 1 296 ? -5.062 142.125 60.656 1 75.5 296 THR B N 1
ATOM 6690 C CA . THR B 1 296 ? -4.535 141.25 59.656 1 75.5 296 THR B CA 1
ATOM 6691 C C . THR B 1 296 ? -4.492 139.875 60.25 1 75.5 296 THR B C 1
ATOM 6693 O O . THR B 1 296 ? -4.902 138.875 59.562 1 75.5 296 THR B O 1
ATOM 6696 N N . ILE B 1 297 ? -4.051 139.625 61.375 1 73.19 297 ILE B N 1
ATOM 6697 C CA . ILE B 1 297 ? -3.98 138.25 62.031 1 73.19 297 ILE B CA 1
ATOM 6698 C C . ILE B 1 297 ? -5.387 137.75 62.219 1 73.19 297 ILE B C 1
ATOM 6700 O O . ILE B 1 297 ? -5.629 136.625 61.938 1 73.19 297 ILE B O 1
ATOM 6704 N N . ALA B 1 298 ? -6.277 138.5 62.688 1 75.25 298 ALA B N 1
ATOM 6705 C CA . ALA B 1 298 ? -7.664 138.125 62.844 1 75.25 298 ALA B CA 1
ATOM 6706 C C . ALA B 1 298 ? -8.266 137.625 61.531 1 75.25 298 ALA B C 1
ATOM 6708 O O . ALA B 1 298 ? -8.961 136.625 61.469 1 75.25 298 ALA B O 1
ATOM 6709 N N . SER B 1 299 ? -7.984 138.375 60.469 1 78.88 299 SER B N 1
ATOM 6710 C CA . SER B 1 299 ? -8.516 138.125 59.156 1 78.88 299 SER B CA 1
ATOM 6711 C C . SER B 1 299 ? -7.949 136.75 58.656 1 78.88 299 SER B C 1
ATOM 6713 O O . SER B 1 299 ? -8.688 135.875 58.125 1 78.88 299 SER B O 1
ATOM 6715 N N . GLU B 1 300 ? -6.719 136.625 58.844 1 74.88 300 GLU B N 1
ATOM 6716 C CA . GLU B 1 300 ? -6.066 135.375 58.344 1 74.88 300 GLU B CA 1
ATOM 6717 C C . GLU B 1 300 ? -6.594 134.125 59.062 1 74.88 300 GLU B C 1
ATOM 6719 O O . GLU B 1 300 ? -6.695 133.125 58.5 1 74.88 300 GLU B O 1
ATOM 6724 N N . LEU B 1 301 ? -6.957 134.25 60.312 1 75.94 301 LEU B N 1
ATOM 6725 C CA . LEU B 1 301 ? -7.375 133.125 61.094 1 75.94 301 LEU B CA 1
ATOM 6726 C C . LEU B 1 301 ? -8.875 132.875 60.969 1 75.94 301 LEU B C 1
ATOM 6728 O O . LEU B 1 301 ? -9.352 131.75 61.156 1 75.94 301 LEU B O 1
ATOM 6732 N N . SER B 1 302 ? -9.703 133.875 60.719 1 76.38 302 SER B N 1
ATOM 6733 C CA . SER B 1 302 ? -11.148 133.75 60.844 1 76.38 302 SER B CA 1
ATOM 6734 C C . SER B 1 302 ? -11.828 133.75 59.469 1 76.38 302 SER B C 1
ATOM 6736 O O . SER B 1 302 ? -12.906 133.25 59.312 1 76.38 302 SER B O 1
ATOM 6738 N N . ASP B 1 303 ? -11.211 134.625 58.469 1 76.88 303 ASP B N 1
ATOM 6739 C CA . ASP B 1 303 ? -11.812 134.75 57.125 1 76.88 303 ASP B CA 1
ATOM 6740 C C . ASP B 1 303 ? -11.57 133.5 56.281 1 76.88 303 ASP B C 1
ATOM 6742 O O . ASP B 1 303 ? -10.422 133.125 55.969 1 76.88 303 ASP B O 1
ATOM 6746 N N . PRO B 1 304 ? -12.625 132.875 55.969 1 77.38 304 PRO B N 1
ATOM 6747 C CA . PRO B 1 304 ? -12.484 131.625 55.188 1 77.38 304 PRO B CA 1
ATOM 6748 C C . PRO B 1 304 ? -11.836 131.875 53.812 1 77.38 304 PRO B C 1
ATOM 6750 O O . PRO B 1 304 ? -11.312 131 53.188 1 77.38 304 PRO B O 1
ATOM 6753 N N . SER B 1 305 ? -11.805 133.125 53.469 1 79 305 SER B N 1
ATOM 6754 C CA . SER B 1 305 ? -11.25 133.5 52.156 1 79 305 SER B CA 1
ATOM 6755 C C . SER B 1 305 ? -9.773 133.875 52.281 1 79 305 SER B C 1
ATOM 6757 O O . SER B 1 305 ? -9.094 134 51.25 1 79 305 SER B O 1
ATOM 6759 N N . SER B 1 306 ? -9.289 133.875 53.562 1 80.44 306 SER B N 1
ATOM 6760 C CA . SER B 1 306 ? -7.863 134.125 53.719 1 80.44 306 SER B CA 1
ATOM 6761 C C . SER B 1 306 ? -7.023 132.875 53.375 1 80.44 306 SER B C 1
ATOM 6763 O O . SER B 1 306 ? -7.527 131.75 53.344 1 80.44 306 SER B O 1
ATOM 6765 N N . THR B 1 307 ? -5.816 133.125 53.125 1 75.62 307 THR B N 1
ATOM 6766 C CA . THR B 1 307 ? -4.898 132.125 52.625 1 75.62 307 THR B CA 1
ATOM 6767 C C . THR B 1 307 ? -4.68 131 53.688 1 75.62 307 THR B C 1
ATOM 6769 O O . THR B 1 307 ? -4.656 129.875 53.406 1 75.62 307 THR B O 1
ATOM 6772 N N . TYR B 1 308 ? -4.609 131.375 54.906 1 77.06 308 TYR B N 1
ATOM 6773 C CA . TYR B 1 308 ? -4.305 130.5 55.969 1 77.06 308 TYR B CA 1
ATOM 6774 C C . TYR B 1 308 ? -5.512 129.625 56.281 1 77.06 308 TYR B C 1
ATOM 6776 O O . TYR B 1 308 ? -5.41 128.375 56.312 1 77.06 308 TYR B O 1
ATOM 6784 N N . ARG B 1 309 ? -6.621 130.25 56.562 1 77.38 309 ARG B N 1
ATOM 6785 C CA . ARG B 1 309 ? -7.816 129.5 56.906 1 77.38 309 ARG B CA 1
ATOM 6786 C C . ARG B 1 309 ? -8.234 128.625 55.781 1 77.38 309 ARG B C 1
ATOM 6788 O O . ARG B 1 309 ? -8.609 127.438 56 1 77.38 309 ARG B O 1
ATOM 6795 N N . SER B 1 310 ? -8.148 129 54.562 1 78.25 310 SER B N 1
ATOM 6796 C CA . SER B 1 310 ? -8.477 128.25 53.406 1 78.25 310 SER B CA 1
ATOM 6797 C C . SER B 1 310 ? -7.512 127.062 53.25 1 78.25 310 SER B C 1
ATOM 6799 O O . SER B 1 310 ? -7.91 126 52.844 1 78.25 310 SER B O 1
ATOM 6801 N N . GLY B 1 311 ? -6.277 127.25 53.594 1 72.75 311 GLY B N 1
ATOM 6802 C CA . GLY B 1 311 ? -5.285 126.188 53.594 1 72.75 311 GLY B CA 1
ATOM 6803 C C . GLY B 1 311 ? -5.586 125.062 54.562 1 72.75 311 GLY B C 1
ATOM 6804 O O . GLY B 1 311 ? -5.453 123.938 54.219 1 72.75 311 GLY B O 1
ATOM 6805 N N . VAL B 1 312 ? -5.988 125.312 55.719 1 76.06 312 VAL B N 1
ATOM 6806 C CA . VAL B 1 312 ? -6.344 124.312 56.75 1 76.06 312 VAL B CA 1
ATOM 6807 C C . VAL B 1 312 ? -7.555 123.5 56.281 1 76.06 312 VAL B C 1
ATOM 6809 O O . VAL B 1 312 ? -7.562 122.312 56.375 1 76.06 312 VAL B O 1
ATOM 6812 N N . ASP B 1 313 ? -8.539 124.312 55.719 1 73.62 313 ASP B N 1
ATOM 6813 C CA . ASP B 1 313 ? -9.742 123.625 55.25 1 73.62 313 ASP B CA 1
ATOM 6814 C C . ASP B 1 313 ? -9.438 122.688 54.094 1 73.62 313 ASP B C 1
ATOM 6816 O O . ASP B 1 313 ? -9.984 121.562 54 1 73.62 313 ASP B O 1
ATOM 6820 N N . SER B 1 314 ? -8.586 123.188 53.25 1 75.5 314 SER B N 1
ATOM 6821 C CA . SER B 1 314 ? -8.18 122.375 52.125 1 75.5 314 SER B CA 1
ATOM 6822 C C . SER B 1 314 ? -7.418 121.125 52.594 1 75.5 314 SER B C 1
ATOM 6824 O O . SER B 1 314 ? -7.57 120.062 52.031 1 75.5 314 SER B O 1
ATOM 6826 N N . ALA B 1 315 ? -6.629 121.188 53.562 1 75.38 315 ALA B N 1
ATOM 6827 C CA . ALA B 1 315 ? -5.891 120.062 54.125 1 75.38 315 ALA B CA 1
ATOM 6828 C C . ALA B 1 315 ? -6.84 119 54.75 1 75.38 315 ALA B C 1
ATOM 6830 O O . ALA B 1 315 ? -6.629 117.812 54.594 1 75.38 315 ALA B O 1
ATOM 6831 N N . VAL B 1 316 ? -7.898 119.5 55.406 1 74.5 316 VAL B N 1
ATOM 6832 C CA . VAL B 1 316 ? -8.898 118.562 56 1 74.5 316 VAL B CA 1
ATOM 6833 C C . VAL B 1 316 ? -9.609 117.812 54.875 1 74.5 316 VAL B C 1
ATOM 6835 O O . VAL B 1 316 ? -9.742 116.562 54.969 1 74.5 316 VAL B O 1
ATOM 6838 N N . SER B 1 317 ? -9.992 118.562 53.844 1 75.12 317 SER B N 1
ATOM 6839 C CA . SER B 1 317 ? -10.703 117.938 52.75 1 75.12 317 SER B CA 1
ATOM 6840 C C . SER B 1 317 ? -9.82 116.875 52.031 1 75.12 317 SER B C 1
ATOM 6842 O O . SER B 1 317 ? -10.273 115.812 51.719 1 75.12 317 SER B O 1
ATOM 6844 N N . ALA B 1 318 ? -8.602 117.25 51.844 1 71.44 318 ALA B N 1
ATOM 6845 C CA . ALA B 1 318 ? -7.664 116.375 51.156 1 71.44 318 ALA B CA 1
ATOM 6846 C C . ALA B 1 318 ? -7.391 115.125 52 1 71.44 318 ALA B C 1
ATOM 6848 O O . ALA B 1 318 ? -7.273 114 51.469 1 71.44 318 ALA B O 1
ATOM 6849 N N . SER B 1 319 ? -7.234 115.188 53.25 1 77.12 319 SER B N 1
ATOM 6850 C CA . SER B 1 319 ? -6.969 114.062 54.156 1 77.12 319 SER B CA 1
ATOM 6851 C C . SER B 1 319 ? -8.156 113.125 54.188 1 77.12 319 SER B C 1
ATOM 6853 O O . SER B 1 319 ? -7.98 111.875 54.25 1 77.12 319 SER B O 1
ATOM 6855 N N . GLN B 1 320 ? -9.406 113.688 54.125 1 72.5 320 GLN B N 1
ATOM 6856 C CA . GLN B 1 320 ? -10.594 112.875 54.125 1 72.5 320 GLN B CA 1
ATOM 6857 C C . GLN B 1 320 ? -10.711 112.062 52.844 1 72.5 320 GLN B C 1
ATOM 6859 O O . GLN B 1 320 ? -11.078 110.938 52.844 1 72.5 320 GLN B O 1
ATOM 6864 N N . GLN B 1 321 ? -10.391 112.75 51.812 1 71.25 321 GLN B N 1
ATOM 6865 C CA . GLN B 1 321 ? -10.414 112.062 50.531 1 71.25 321 GLN B CA 1
ATOM 6866 C C . GLN B 1 321 ? -9.367 111 50.469 1 71.25 321 GLN B C 1
ATOM 6868 O O . GLN B 1 321 ? -9.625 109.875 49.938 1 71.25 321 GLN B O 1
ATOM 6873 N N . LEU B 1 322 ? -8.195 111.188 50.969 1 74.19 322 LEU B N 1
ATOM 6874 C CA . LEU B 1 322 ? -7.141 110.188 51.031 1 74.19 322 LEU B CA 1
ATOM 6875 C C . LEU B 1 322 ? -7.559 109 51.875 1 74.19 322 LEU B C 1
ATOM 6877 O O . LEU B 1 322 ? -7.328 107.812 51.5 1 74.19 322 LEU B O 1
ATOM 6881 N N . ALA B 1 323 ? -8.172 109.25 53 1 72 323 ALA B N 1
ATOM 6882 C CA . ALA B 1 323 ? -8.633 108.188 53.906 1 72 323 ALA B CA 1
ATOM 6883 C C . ALA B 1 323 ? -9.68 107.312 53.219 1 72 323 ALA B C 1
ATOM 6885 O O . ALA B 1 323 ? -9.641 106.062 53.312 1 72 323 ALA B O 1
ATOM 6886 N N . ALA B 1 324 ? -10.602 108 52.5 1 70.25 324 ALA B N 1
ATOM 6887 C CA . ALA B 1 324 ? -11.633 107.25 51.781 1 70.25 324 ALA B CA 1
ATOM 6888 C C . ALA B 1 324 ? -11.023 106.375 50.656 1 70.25 324 ALA B C 1
ATOM 6890 O O . ALA B 1 324 ? -11.414 105.25 50.469 1 70.25 324 ALA B O 1
ATOM 6891 N N . GLY B 1 325 ? -10.102 107 50 1 70.81 325 GLY B N 1
ATOM 6892 C CA . GLY B 1 325 ? -9.406 106.25 48.938 1 70.81 325 GLY B CA 1
ATOM 6893 C C . GLY B 1 325 ? -8.633 105.062 49.438 1 70.81 325 GLY B C 1
ATOM 6894 O O . GLY B 1 325 ? -8.664 104 48.844 1 70.81 325 GLY B O 1
ATOM 6895 N N . LEU B 1 326 ? -7.996 105.125 50.531 1 74.81 326 LEU B N 1
ATOM 6896 C CA . LEU B 1 326 ? -7.211 104.062 51.094 1 74.81 326 LEU B CA 1
ATOM 6897 C C . LEU B 1 326 ? -8.117 102.938 51.625 1 74.81 326 LEU B C 1
ATOM 6899 O O . LEU B 1 326 ? -7.758 101.75 51.562 1 74.81 326 LEU B O 1
ATOM 6903 N N . GLN B 1 327 ? -9.312 103.375 52.094 1 72.38 327 GLN B N 1
ATOM 6904 C CA . GLN B 1 327 ? -10.266 102.312 52.5 1 72.38 327 GLN B CA 1
ATOM 6905 C C . GLN B 1 327 ? -10.719 101.5 51.281 1 72.38 327 GLN B C 1
ATOM 6907 O O . GLN B 1 327 ? -10.883 100.312 51.375 1 72.38 327 GLN B O 1
ATOM 6912 N N . THR B 1 328 ? -10.977 102.188 50.219 1 71.75 328 THR B N 1
ATOM 6913 C CA . THR B 1 328 ? -11.359 101.5 49 1 71.75 328 THR B CA 1
ATOM 6914 C C . THR B 1 328 ? -10.234 100.625 48.531 1 71.75 328 THR B C 1
ATOM 6916 O O . THR B 1 328 ? -10.492 99.5 48.125 1 71.75 328 THR B O 1
ATOM 6919 N N . LEU B 1 329 ? -9.031 101 48.562 1 72.44 329 LEU B N 1
ATOM 6920 C CA . LEU B 1 329 ? -7.883 100.188 48.188 1 72.44 329 LEU B CA 1
ATOM 6921 C C . LEU B 1 329 ? -7.723 99 49.125 1 72.44 329 LEU B C 1
ATOM 6923 O O . LEU B 1 329 ? -7.336 97.875 48.688 1 72.44 329 LEU B O 1
ATOM 6927 N N . LYS B 1 330 ? -7.957 99.188 50.375 1 72 330 LYS B N 1
ATOM 6928 C CA . LYS B 1 330 ? -7.902 98.125 51.344 1 72 330 LYS B CA 1
ATOM 6929 C C . LYS B 1 330 ? -8.93 97.062 51.031 1 72 330 LYS B C 1
ATOM 6931 O O . LYS B 1 330 ? -8.625 95.875 51.062 1 72 330 LYS B O 1
ATOM 6936 N N . ASP B 1 331 ? -10.18 97.438 50.719 1 69.44 331 ASP B N 1
ATOM 6937 C CA . ASP B 1 331 ? -11.203 96.5 50.312 1 69.44 331 ASP B CA 1
ATOM 6938 C C . ASP B 1 331 ? -10.781 95.75 49.062 1 69.44 331 ASP B C 1
ATOM 6940 O O . ASP B 1 331 ? -10.969 94.5 49 1 69.44 331 ASP B O 1
ATOM 6944 N N . GLY B 1 332 ? -10.211 96.438 48.156 1 70 332 GLY B N 1
ATOM 6945 C CA . GLY B 1 332 ? -9.695 95.75 46.969 1 70 332 GLY B CA 1
ATOM 6946 C C . GLY B 1 332 ? -8.562 94.812 47.25 1 70 332 GLY B C 1
ATOM 6947 O O . GLY B 1 332 ? -8.523 93.688 46.688 1 70 332 GLY B O 1
ATOM 6948 N N . SER B 1 333 ? -7.66 95.125 48.094 1 77.12 333 SER B N 1
ATOM 6949 C CA . SER B 1 333 ? -6.539 94.25 48.438 1 77.12 333 SER B CA 1
ATOM 6950 C C . SER B 1 333 ? -7.012 93 49.188 1 77.12 333 SER B C 1
ATOM 6952 O O . SER B 1 333 ? -6.434 91.875 49.031 1 77.12 333 SER B O 1
ATOM 6954 N N . SER B 1 334 ? -8.062 93.188 50.031 1 73.44 334 SER B N 1
ATOM 6955 C CA . SER B 1 334 ? -8.625 92.062 50.719 1 73.44 334 SER B CA 1
ATOM 6956 C C . SER B 1 334 ? -9.203 91.062 49.719 1 73.44 334 SER B C 1
ATOM 6958 O O . SER B 1 334 ? -8.992 89.812 49.844 1 73.44 334 SER B O 1
ATOM 6960 N N . GLN B 1 335 ? -9.898 91.562 48.75 1 71.12 335 GLN B N 1
ATOM 6961 C CA . GLN B 1 335 ? -10.453 90.688 47.719 1 71.12 335 GLN B CA 1
ATOM 6962 C C . GLN B 1 335 ? -9.352 90.062 46.906 1 71.12 335 GLN B C 1
ATOM 6964 O O . GLN B 1 335 ? -9.469 88.875 46.562 1 71.12 335 GLN B O 1
ATOM 6969 N N . LEU B 1 336 ? -8.305 90.688 46.594 1 73.06 336 LEU B N 1
ATOM 6970 C CA . LEU B 1 336 ? -7.164 90.125 45.875 1 73.06 336 LEU B CA 1
ATOM 6971 C C . LEU B 1 336 ? -6.496 89 46.688 1 73.06 336 LEU B C 1
ATOM 6973 O O . LEU B 1 336 ? -6.082 88 46.125 1 73.06 336 LEU B O 1
ATOM 6977 N N . SER B 1 337 ? -6.344 89.25 47.969 1 72.62 337 SER B N 1
ATOM 6978 C CA . SER B 1 337 ? -5.738 88.25 48.844 1 72.62 337 SER B CA 1
ATOM 6979 C C . SER B 1 337 ? -6.562 87 48.875 1 72.62 337 SER B C 1
ATOM 6981 O O . SER B 1 337 ? -6.012 85.875 48.812 1 72.62 337 SER B O 1
ATOM 6983 N N . ILE B 1 338 ? -7.879 87.062 48.938 1 68.75 338 ILE B N 1
ATOM 6984 C CA . ILE B 1 338 ? -8.758 85.938 48.906 1 68.75 338 ILE B CA 1
ATOM 6985 C C . ILE B 1 338 ? -8.625 85.188 47.562 1 68.75 338 ILE B C 1
ATOM 6987 O O . ILE B 1 338 ? -8.516 84 47.531 1 68.75 338 ILE B O 1
ATOM 6991 N N . GLY B 1 339 ? -8.625 86 46.531 1 70.38 339 GLY B N 1
ATOM 6992 C CA . GLY B 1 339 ? -8.461 85.375 45.188 1 70.38 339 GLY B CA 1
ATOM 6993 C C . GLY B 1 339 ? -7.137 84.688 45.031 1 70.38 339 GLY B C 1
ATOM 6994 O O . GLY B 1 339 ? -7.094 83.562 44.469 1 70.38 339 GLY B O 1
ATOM 6995 N N . ALA B 1 340 ? -6.066 85.188 45.469 1 73.38 340 ALA B N 1
ATOM 6996 C CA . ALA B 1 340 ? -4.742 84.562 45.375 1 73.38 340 ALA B CA 1
ATOM 6997 C C . ALA B 1 340 ? -4.684 83.25 46.188 1 73.38 340 ALA B C 1
ATOM 6999 O O . ALA B 1 340 ? -4.074 82.312 45.75 1 73.38 340 ALA B O 1
ATOM 7000 N N . ARG B 1 341 ? -5.355 83.25 47.375 1 75.06 341 ARG B N 1
ATOM 7001 C CA . ARG B 1 341 ? -5.391 82 48.188 1 75.06 341 ARG B CA 1
ATOM 7002 C C . ARG B 1 341 ? -6.199 80.938 47.469 1 75.06 341 ARG B C 1
ATOM 7004 O O . ARG B 1 341 ? -5.824 79.75 47.5 1 75.06 341 ARG B O 1
ATOM 7011 N N . THR B 1 342 ? -7.277 81.375 46.938 1 72.31 342 THR B N 1
ATOM 7012 C CA . THR B 1 342 ? -8.102 80.438 46.188 1 72.31 342 THR B CA 1
ATOM 7013 C C . THR B 1 342 ? -7.324 79.812 45.031 1 72.31 342 THR B C 1
ATOM 7015 O O . THR B 1 342 ? -7.398 78.625 44.75 1 72.31 342 THR B O 1
ATOM 7018 N N . LEU B 1 343 ? -6.609 80.625 44.25 1 74.31 343 LEU B N 1
ATOM 7019 C CA . LEU B 1 343 ? -5.777 80.125 43.156 1 74.31 343 LEU B CA 1
ATOM 7020 C C . LEU B 1 343 ? -4.695 79.188 43.656 1 74.31 343 LEU B C 1
ATOM 7022 O O . LEU B 1 343 ? -4.418 78.125 43.031 1 74.31 343 LEU B O 1
ATOM 7026 N N . ALA B 1 344 ? -4.074 79.5 44.75 1 72.75 344 ALA B N 1
ATOM 7027 C CA . ALA B 1 344 ? -3.033 78.688 45.344 1 72.75 344 ALA B CA 1
ATOM 7028 C C . ALA B 1 344 ? -3.582 77.312 45.719 1 72.75 344 ALA B C 1
ATOM 7030 O O . ALA B 1 344 ? -2.934 76.312 45.5 1 72.75 344 ALA B O 1
ATOM 7031 N N . ASP B 1 345 ? -4.789 77.25 46.344 1 70 345 ASP B N 1
ATOM 7032 C CA . ASP B 1 345 ? -5.438 76 46.688 1 70 345 ASP B CA 1
ATOM 7033 C C . ASP B 1 345 ? -5.75 75.188 45.438 1 70 345 ASP B C 1
ATOM 7035 O O . ASP B 1 345 ? -5.539 74 45.406 1 70 345 ASP B O 1
ATOM 7039 N N . GLY B 1 346 ? -6.223 75.875 44.438 1 71.38 346 GLY B N 1
ATOM 7040 C CA . GLY B 1 346 ? -6.531 75.188 43.188 1 71.38 346 GLY B CA 1
ATOM 7041 C C . GLY B 1 346 ? -5.309 74.625 42.5 1 71.38 346 GLY B C 1
ATOM 7042 O O . GLY B 1 346 ? -5.344 73.5 42.031 1 71.38 346 GLY B O 1
ATOM 7043 N N . THR B 1 347 ? -4.23 75.312 42.438 1 78.19 347 THR B N 1
ATOM 7044 C CA . THR B 1 347 ? -3.012 74.812 41.781 1 78.19 347 THR B CA 1
ATOM 7045 C C . THR B 1 347 ? -2.402 73.688 42.594 1 78.19 347 THR B C 1
ATOM 7047 O O . THR B 1 347 ? -1.78 72.75 42.031 1 78.19 347 THR B O 1
ATOM 7050 N N . SER B 1 348 ? -2.596 73.688 43.906 1 73.19 348 SER B N 1
ATOM 7051 C CA . SER B 1 348 ? -2.158 72.562 44.719 1 73.19 348 SER B CA 1
ATOM 7052 C C . SER B 1 348 ? -2.922 71.25 44.344 1 73.19 348 SER B C 1
ATOM 7054 O O . SER B 1 348 ? -2.338 70.188 44.281 1 73.19 348 SER B O 1
ATOM 7056 N N . GLN B 1 349 ? -4.207 71.438 44.188 1 73 349 GLN B N 1
ATOM 7057 C CA . GLN B 1 349 ? -5.023 70.312 43.781 1 73 349 GLN B CA 1
ATOM 7058 C C . GLN B 1 349 ? -4.621 69.875 42.375 1 73 349 GLN B C 1
ATOM 7060 O O . GLN B 1 349 ? -4.586 68.625 42.125 1 73 349 GLN B O 1
ATOM 7065 N N . LEU B 1 350 ? -4.332 70.688 41.438 1 76.94 350 LEU B N 1
ATOM 7066 C CA . LEU B 1 350 ? -3.871 70.375 40.094 1 76.94 350 LEU B CA 1
ATOM 7067 C C . LEU B 1 350 ? -2.541 69.625 40.156 1 76.94 350 LEU B C 1
ATOM 7069 O O . LEU B 1 350 ? -2.311 68.688 39.375 1 76.94 350 LEU B O 1
ATOM 7073 N N . ALA B 1 351 ? -1.659 70.062 41.031 1 72 351 ALA B N 1
ATOM 7074 C CA . ALA B 1 351 ? -0.368 69.375 41.188 1 72 351 ALA B CA 1
ATOM 7075 C C . ALA B 1 351 ? -0.547 67.938 41.625 1 72 351 ALA B C 1
ATOM 7077 O O . ALA B 1 351 ? 0.12 67.062 41.125 1 72 351 ALA B O 1
ATOM 7078 N N . ALA B 1 352 ? -1.455 67.688 42.562 1 71 352 ALA B N 1
ATOM 7079 C CA . ALA B 1 352 ? -1.746 66.375 43.031 1 71 352 ALA B CA 1
ATOM 7080 C C . ALA B 1 352 ? -2.322 65.5 41.875 1 71 352 ALA B C 1
ATOM 7082 O O . ALA B 1 352 ? -1.937 64.375 41.688 1 71 352 ALA B O 1
ATOM 7083 N N . GLY B 1 353 ? -3.215 66.062 41.156 1 72.44 353 GLY B N 1
ATOM 7084 C CA . GLY B 1 353 ? -3.785 65.375 40.031 1 72.44 353 GLY B CA 1
ATOM 7085 C C . GLY B 1 353 ? -2.76 65.062 38.938 1 72.44 353 GLY B C 1
ATOM 7086 O O . GLY B 1 353 ? -2.803 64 38.344 1 72.44 353 GLY B O 1
ATOM 7087 N N . SER B 1 354 ? -1.872 65.938 38.688 1 80.88 354 SER B N 1
ATOM 7088 C CA . SER B 1 354 ? -0.83 65.688 37.688 1 80.88 354 SER B CA 1
ATOM 7089 C C . SER B 1 354 ? 0.108 64.562 38.094 1 80.88 354 SER B C 1
ATOM 7091 O O . SER B 1 354 ? 0.592 63.812 37.25 1 80.88 354 SER B O 1
ATOM 7093 N N . GLU B 1 355 ? 0.384 64.5 39.438 1 76.5 355 GLU B N 1
ATOM 7094 C CA . GLU B 1 355 ? 1.194 63.406 39.906 1 76.5 355 GLU B CA 1
ATOM 7095 C C . GLU B 1 355 ? 0.516 62.062 39.656 1 76.5 355 GLU B C 1
ATOM 7097 O O . GLU B 1 355 ? 1.171 61.094 39.25 1 76.5 355 GLU B O 1
ATOM 7102 N N . GLN B 1 356 ? -0.758 62 39.938 1 73.19 356 GLN B N 1
ATOM 7103 C CA . GLN B 1 356 ? -1.518 60.781 39.656 1 73.19 356 GLN B CA 1
ATOM 7104 C C . GLN B 1 356 ? -1.505 60.438 38.188 1 73.19 356 GLN B C 1
ATOM 7106 O O . GLN B 1 356 ? -1.432 59.281 37.812 1 73.19 356 GLN B O 1
ATOM 7111 N N . LEU B 1 357 ? -1.623 61.375 37.281 1 76.75 357 LEU B N 1
ATOM 7112 C CA . LEU B 1 357 ? -1.58 61.188 35.844 1 76.75 357 LEU B CA 1
ATOM 7113 C C . LEU B 1 357 ? -0.228 60.625 35.406 1 76.75 357 LEU B C 1
ATOM 7115 O O . LEU B 1 357 ? -0.16 59.75 34.531 1 76.75 357 LEU B O 1
ATOM 7119 N N . VAL B 1 358 ? 0.846 61.156 36 1 76.81 358 VAL B N 1
ATOM 7120 C CA . VAL B 1 358 ? 2.188 60.656 35.656 1 76.81 358 VAL B CA 1
ATOM 7121 C C . VAL B 1 358 ? 2.328 59.188 36.062 1 76.81 358 VAL B C 1
ATOM 7123 O O . VAL B 1 358 ? 2.877 58.406 35.312 1 76.81 358 VAL B O 1
ATOM 7126 N N . VAL B 1 359 ? 1.855 58.844 37.25 1 74.88 359 VAL B N 1
ATOM 7127 C CA . VAL B 1 359 ? 1.918 57.469 37.719 1 74.88 359 VAL B CA 1
ATOM 7128 C C . VAL B 1 359 ? 1.146 56.562 36.75 1 74.88 359 VAL B C 1
ATOM 7130 O O . VAL B 1 359 ? 1.634 55.5 36.375 1 74.88 359 VAL B O 1
ATOM 7133 N N . GLY B 1 360 ? -0.063 56.938 36.375 1 74.81 360 GLY B N 1
ATOM 7134 C CA . GLY B 1 360 ? -0.862 56.188 35.438 1 74.81 360 GLY B CA 1
ATOM 7135 C C . GLY B 1 360 ? -0.201 56.094 34.062 1 74.81 360 GLY B C 1
ATOM 7136 O O . GLY B 1 360 ? -0.222 55 33.469 1 74.81 360 GLY B O 1
ATOM 7137 N N . ALA B 1 361 ? 0.343 57.062 33.531 1 76.94 361 ALA B N 1
ATOM 7138 C CA . ALA B 1 361 ? 1.026 57.094 32.25 1 76.94 361 ALA B CA 1
ATOM 7139 C C . ALA B 1 361 ? 2.246 56.156 32.25 1 76.94 361 ALA B C 1
ATOM 7141 O O . ALA B 1 361 ? 2.529 55.469 31.281 1 76.94 361 ALA B O 1
ATOM 7142 N N . GLN B 1 362 ? 2.961 56.188 33.375 1 74.44 362 GLN B N 1
ATOM 7143 C CA . GLN B 1 362 ? 4.121 55.312 33.5 1 74.44 362 GLN B CA 1
ATOM 7144 C C . GLN B 1 362 ? 3.695 53.844 33.531 1 74.44 362 GLN B C 1
ATOM 7146 O O . GLN B 1 362 ? 4.348 53 32.938 1 74.44 362 GLN B O 1
ATOM 7151 N N . ALA B 1 363 ? 2.68 53.562 34.25 1 74.81 363 ALA B N 1
ATOM 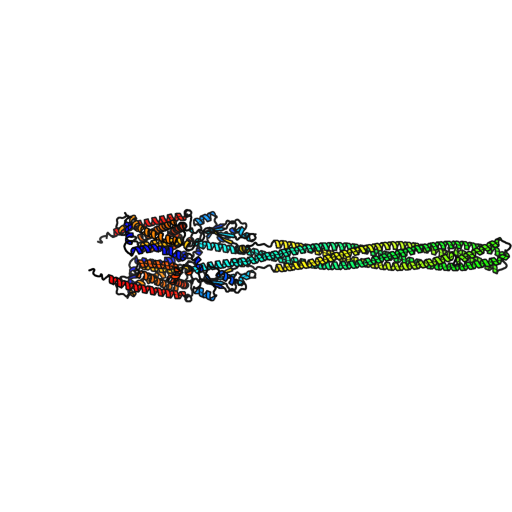7152 C CA . ALA B 1 363 ? 2.148 52.219 34.312 1 74.81 363 ALA B CA 1
ATOM 7153 C C . ALA B 1 363 ? 1.712 51.75 32.938 1 74.81 363 ALA B C 1
ATOM 7155 O O . ALA B 1 363 ? 1.952 50.594 32.531 1 74.81 363 ALA B O 1
ATOM 7156 N N . LEU B 1 364 ? 1.021 52.531 32.125 1 79.25 364 LEU B N 1
ATOM 7157 C CA . LEU B 1 364 ? 0.617 52.219 30.766 1 79.25 364 LEU B CA 1
ATOM 7158 C C . LEU B 1 364 ? 1.835 51.969 29.875 1 79.25 364 LEU B C 1
ATOM 7160 O O . LEU B 1 364 ? 1.836 51.062 29.047 1 79.25 364 LEU B O 1
ATOM 7164 N N . ARG B 1 365 ? 2.785 52.812 30.031 1 75.75 365 ARG B N 1
ATOM 7165 C CA . ARG B 1 365 ? 4.027 52.656 29.281 1 75.75 365 ARG B CA 1
ATOM 7166 C C . ARG B 1 365 ? 4.66 51.281 29.578 1 75.75 365 ARG B C 1
ATOM 7168 O O . ARG B 1 365 ? 5.02 50.562 28.656 1 75.75 365 ARG B O 1
ATOM 7175 N N . ASP B 1 366 ? 4.816 50.969 30.844 1 76.25 366 ASP B N 1
ATOM 7176 C CA . ASP B 1 366 ? 5.402 49.688 31.234 1 76.25 366 ASP B CA 1
ATOM 7177 C C . ASP B 1 366 ? 4.59 48.5 30.656 1 76.25 366 ASP B C 1
ATOM 7179 O O . ASP B 1 366 ? 5.156 47.531 30.172 1 76.25 366 ASP B O 1
ATOM 7183 N N . GLY B 1 367 ? 3.303 48.594 30.734 1 77.12 367 GLY B N 1
ATOM 7184 C CA . GLY B 1 367 ? 2.42 47.594 30.172 1 77.12 367 GLY B CA 1
ATOM 7185 C C . GLY B 1 367 ? 2.553 47.469 28.656 1 77.12 367 GLY B C 1
ATOM 7186 O O . GLY B 1 367 ? 2.594 46.344 28.141 1 77.12 367 GLY B O 1
ATOM 7187 N N . THR B 1 368 ? 2.572 48.5 27.938 1 81.5 368 THR B N 1
ATOM 7188 C CA . THR B 1 368 ? 2.662 48.469 26.469 1 81.5 368 THR B CA 1
ATOM 7189 C C . THR B 1 368 ? 4.02 47.938 26.031 1 81.5 368 THR B C 1
ATOM 7191 O O . THR B 1 368 ? 4.125 47.312 24.969 1 81.5 368 THR B O 1
ATOM 7194 N N . VAL B 1 369 ? 5.082 48.219 26.828 1 77.94 369 VAL B N 1
ATOM 7195 C CA . VAL B 1 369 ? 6.383 47.625 26.531 1 77.94 369 VAL B CA 1
ATOM 7196 C C . VAL B 1 369 ? 6.289 46.094 26.594 1 77.94 369 VAL B C 1
ATOM 7198 O O . VAL B 1 369 ? 6.785 45.406 25.703 1 77.94 369 VAL B O 1
ATOM 7201 N N . GLN B 1 370 ? 5.703 45.594 27.656 1 79.19 370 GLN B N 1
ATOM 7202 C CA . GLN B 1 370 ? 5.512 44.156 27.797 1 79.19 370 GLN B CA 1
ATOM 7203 C C . GLN B 1 370 ? 4.668 43.594 26.672 1 79.19 370 GLN B C 1
ATOM 7205 O O . GLN B 1 370 ? 4.945 42.5 26.172 1 79.19 370 GLN B O 1
ATOM 7210 N N . LEU B 1 371 ? 3.586 44.25 26.25 1 81.69 371 LEU B N 1
ATOM 7211 C CA . LEU B 1 371 ? 2.73 43.844 25.156 1 81.69 371 LEU B CA 1
ATOM 7212 C C . LEU B 1 371 ? 3.504 43.812 23.844 1 81.69 371 LEU B C 1
ATOM 7214 O O . LEU B 1 371 ? 3.279 42.938 22.984 1 81.69 371 LEU B O 1
ATOM 7218 N N . ASP B 1 372 ? 4.34 44.812 23.672 1 78.75 372 ASP B N 1
ATOM 7219 C CA . ASP B 1 372 ? 5.164 44.875 22.484 1 78.75 372 ASP B CA 1
ATOM 7220 C C . ASP B 1 372 ? 6.105 43.688 22.375 1 78.75 372 ASP B C 1
ATOM 7222 O O . ASP B 1 372 ? 6.211 43.062 21.328 1 78.75 372 ASP B O 1
ATOM 7226 N N . GLU B 1 373 ? 6.754 43.344 23.484 1 78.62 373 GLU B N 1
ATOM 7227 C CA . GLU B 1 373 ? 7.641 42.188 23.516 1 78.62 373 GLU B CA 1
ATOM 7228 C C . GLU B 1 373 ? 6.871 40.906 23.266 1 78.62 373 GLU B C 1
ATOM 7230 O O . GLU B 1 373 ? 7.309 40.062 22.484 1 78.62 373 GLU B O 1
ATOM 7235 N N . GLY B 1 374 ? 5.766 40.719 23.875 1 80.56 374 GLY B N 1
ATOM 7236 C CA . GLY B 1 374 ? 4.941 39.531 23.719 1 80.56 374 GLY B CA 1
ATOM 7237 C C . GLY B 1 374 ? 4.398 39.375 22.297 1 80.56 374 GLY B C 1
ATOM 7238 O O . GLY B 1 374 ? 4.41 38.281 21.75 1 80.56 374 GLY B O 1
ATOM 7239 N N . SER B 1 375 ? 3.85 40.438 21.766 1 85.31 375 SER B N 1
ATOM 7240 C CA . SER B 1 375 ? 3.301 40.375 20.422 1 85.31 375 SER B CA 1
ATOM 7241 C C . SER B 1 375 ? 4.387 40.094 19.391 1 85.31 375 SER B C 1
ATOM 7243 O O . SER B 1 375 ? 4.148 39.375 18.422 1 85.31 375 SER B O 1
ATOM 7245 N N . SER B 1 376 ? 5.562 40.688 19.578 1 83.25 376 SER B N 1
ATOM 7246 C CA . SER B 1 376 ? 6.684 40.406 18.703 1 83.25 376 SER B CA 1
ATOM 7247 C C . SER B 1 376 ? 7.094 38.969 18.766 1 83.25 376 SER B C 1
ATOM 7249 O O . SER B 1 376 ? 7.406 38.344 17.75 1 83.25 376 SER B O 1
ATOM 7251 N N . GLU B 1 377 ? 7.176 38.469 19.953 1 84.38 377 GLU B N 1
ATOM 7252 C CA . GLU B 1 377 ? 7.52 37.062 20.141 1 84.38 377 GLU B CA 1
ATOM 7253 C C . GLU B 1 377 ? 6.488 36.156 19.484 1 84.38 377 GLU B C 1
ATOM 7255 O O . GLU B 1 377 ? 6.848 35.156 18.844 1 84.38 377 GLU B O 1
ATOM 7260 N N . LEU B 1 378 ? 5.211 36.344 19.656 1 83.31 378 LEU B N 1
ATOM 7261 C CA . LEU B 1 378 ? 4.148 35.562 19.031 1 83.31 378 LEU B CA 1
ATOM 7262 C C . LEU B 1 378 ? 4.27 35.594 17.516 1 83.31 378 LEU B C 1
ATOM 7264 O O . LEU B 1 378 ? 4.152 34.562 16.859 1 83.31 378 LEU B O 1
ATOM 7268 N N . ALA B 1 379 ? 4.445 36.781 16.969 1 83.56 379 ALA B N 1
ATOM 7269 C CA . ALA B 1 379 ? 4.598 36.938 15.523 1 83.56 379 ALA B CA 1
ATOM 7270 C C . ALA B 1 379 ? 5.77 36.094 15.008 1 83.56 379 ALA B C 1
ATOM 7272 O O . ALA B 1 379 ? 5.66 35.438 13.977 1 83.56 379 ALA B O 1
ATOM 7273 N N . LEU B 1 380 ? 6.871 36.156 15.711 1 83.75 380 LEU B N 1
ATOM 7274 C CA . LEU B 1 380 ? 8.055 35.406 15.32 1 83.75 380 LEU B CA 1
ATOM 7275 C C . LEU B 1 380 ? 7.797 33.906 15.367 1 83.75 380 LEU B C 1
ATOM 7277 O O . LEU B 1 380 ? 8.148 33.188 14.43 1 83.75 380 LEU B O 1
ATOM 7281 N N . LYS B 1 381 ? 7.258 33.469 16.406 1 83.69 381 LYS B N 1
ATOM 7282 C CA . LYS B 1 381 ? 7.02 32.031 16.594 1 83.69 381 LYS B CA 1
ATOM 7283 C C . LYS B 1 381 ? 6 31.5 15.578 1 83.69 381 LYS B C 1
ATOM 7285 O O . LYS B 1 381 ? 6.121 30.375 15.094 1 83.69 381 LYS B O 1
ATOM 7290 N N . LEU B 1 382 ? 4.984 32.188 15.281 1 85.5 382 LEU B N 1
ATOM 7291 C CA . LEU B 1 382 ? 4 31.812 14.273 1 85.5 382 LEU B CA 1
ATOM 7292 C C . LEU B 1 382 ? 4.621 31.797 12.883 1 85.5 382 LEU B C 1
ATOM 7294 O O . LEU B 1 382 ? 4.328 30.906 12.078 1 85.5 382 LEU B O 1
ATOM 7298 N N . THR B 1 383 ? 5.438 32.812 12.633 1 84 383 THR B N 1
ATOM 7299 C CA . THR B 1 383 ? 6.137 32.844 11.359 1 84 383 THR B CA 1
ATOM 7300 C C . THR B 1 383 ? 7.051 31.625 11.211 1 84 383 THR B C 1
ATOM 7302 O O . THR B 1 383 ? 7.074 30.984 10.156 1 84 383 THR B O 1
ATOM 7305 N N . ASP B 1 384 ? 7.754 31.344 12.25 1 84.25 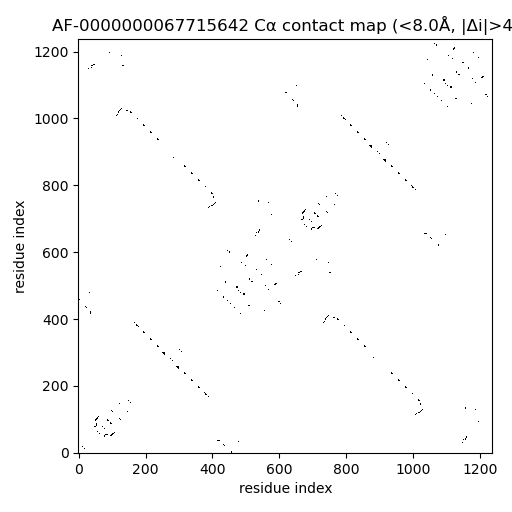384 ASP B N 1
ATOM 7306 C CA . ASP B 1 384 ? 8.625 30.172 12.258 1 84.25 384 ASP B CA 1
ATOM 7307 C C . ASP B 1 384 ? 7.816 28.891 12.094 1 84.25 384 ASP B C 1
ATOM 7309 O O . ASP B 1 384 ? 8.211 27.984 11.352 1 84.25 384 ASP B O 1
ATOM 7313 N N . GLY B 1 385 ? 6.734 28.75 12.82 1 80.31 385 GLY B N 1
ATOM 7314 C CA . GLY B 1 385 ? 5.859 27.594 12.711 1 80.31 385 GLY B CA 1
ATOM 7315 C C . GLY B 1 385 ? 5.281 27.406 11.32 1 80.31 385 GLY B C 1
ATOM 7316 O O . GLY B 1 385 ? 5.223 26.297 10.812 1 80.31 385 GLY B O 1
ATOM 7317 N N . ALA B 1 386 ? 4.832 28.469 10.734 1 81.62 386 ALA B N 1
ATOM 7318 C CA . ALA B 1 386 ? 4.281 28.422 9.383 1 81.62 386 ALA B CA 1
ATOM 7319 C C . ALA B 1 386 ? 5.324 27.938 8.383 1 81.62 386 ALA B C 1
ATOM 7321 O O . ALA B 1 386 ? 5.004 27.188 7.457 1 81.62 386 ALA B O 1
ATOM 7322 N N . SER B 1 387 ? 6.543 28.359 8.562 1 82.31 387 SER B N 1
ATOM 7323 C CA . SER B 1 387 ? 7.609 27.984 7.637 1 82.31 387 SER B CA 1
ATOM 7324 C C . SER B 1 387 ? 7.961 26.5 7.773 1 82.31 387 SER B C 1
ATOM 7326 O O . SER B 1 387 ? 8.539 25.906 6.855 1 82.31 387 SER B O 1
ATOM 7328 N N . GLN B 1 388 ? 7.617 25.922 8.883 1 80 388 GLN B N 1
ATOM 7329 C CA . GLN B 1 388 ? 7.977 24.531 9.141 1 80 388 GLN B CA 1
ATOM 7330 C C . GLN B 1 388 ? 6.898 23.578 8.633 1 80 388 GLN B C 1
ATOM 7332 O O . GLN B 1 388 ? 7.098 22.359 8.602 1 80 388 GLN B O 1
ATOM 7337 N N . VAL B 1 389 ? 5.762 24.078 8.266 1 80.88 389 VAL B N 1
ATOM 7338 C CA . VAL B 1 389 ? 4.723 23.219 7.695 1 80.88 389 VAL B CA 1
ATOM 7339 C C . VAL B 1 389 ? 5.172 22.703 6.332 1 80.88 389 VAL B C 1
ATOM 7341 O O . VAL B 1 389 ? 5.5 23.5 5.441 1 80.88 389 VAL B O 1
ATOM 7344 N N . PRO B 1 390 ? 5.262 21.359 6.191 1 79.25 390 PRO B N 1
ATOM 7345 C CA . PRO B 1 390 ? 5.738 20.828 4.918 1 79.25 390 PRO B CA 1
ATOM 7346 C C . PRO B 1 390 ? 4.777 21.109 3.762 1 79.25 390 PRO B C 1
ATOM 7348 O O . PRO B 1 390 ? 3.561 21.141 3.961 1 79.25 390 PRO B O 1
ATOM 7351 N N . THR B 1 391 ? 5.434 21.422 2.574 1 81 391 THR B N 1
ATOM 7352 C CA . THR B 1 391 ? 4.676 21.547 1.333 1 81 391 THR B CA 1
ATOM 7353 C C . THR B 1 391 ? 4.867 20.297 0.46 1 81 391 THR B C 1
ATOM 7355 O O . THR B 1 391 ? 5.953 19.719 0.434 1 81 391 THR B O 1
ATOM 7358 N N . PHE B 1 392 ? 3.717 19.844 -0.139 1 82.38 392 PHE B N 1
ATOM 7359 C CA . PHE B 1 392 ? 3.779 18.641 -0.959 1 82.38 392 PHE B CA 1
ATOM 7360 C C . PHE B 1 392 ? 3.412 18.953 -2.406 1 82.38 392 PHE B C 1
ATOM 7362 O O . PHE B 1 392 ? 2.451 19.672 -2.664 1 82.38 392 PHE B O 1
ATOM 7369 N N . ALA B 1 393 ? 4.301 18.422 -3.26 1 82.5 393 ALA B N 1
ATOM 7370 C CA . ALA B 1 393 ? 4.074 18.625 -4.688 1 82.5 393 ALA B CA 1
ATOM 7371 C C . ALA B 1 393 ? 2.988 17.688 -5.207 1 82.5 393 ALA B C 1
ATOM 7373 O O . ALA B 1 393 ? 2.525 16.797 -4.48 1 82.5 393 ALA B O 1
ATOM 7374 N N . ASP B 1 394 ? 2.568 17.984 -6.488 1 81.25 394 ASP B N 1
ATOM 7375 C CA . ASP B 1 394 ? 1.615 17.094 -7.141 1 81.25 394 ASP B CA 1
ATOM 7376 C C . ASP B 1 394 ? 2.18 15.68 -7.254 1 81.25 394 ASP B C 1
ATOM 7378 O O . ASP B 1 394 ? 3.361 15.5 -7.559 1 81.25 394 ASP B O 1
ATOM 7382 N N . GLY B 1 395 ? 1.42 14.695 -6.93 1 83.81 395 GLY B N 1
ATOM 7383 C CA . GLY B 1 395 ? 1.853 13.312 -7.051 1 83.81 395 GLY B CA 1
ATOM 7384 C C . GLY B 1 395 ? 2.395 12.742 -5.754 1 83.81 395 GLY B C 1
ATOM 7385 O O . GLY B 1 395 ? 2.646 11.539 -5.656 1 83.81 395 GLY B O 1
ATOM 7386 N N . ALA B 1 396 ? 2.582 13.617 -4.785 1 86.75 396 ALA B N 1
ATOM 7387 C CA . ALA B 1 396 ? 3.092 13.148 -3.498 1 86.75 396 ALA B CA 1
ATOM 7388 C C . ALA B 1 396 ? 2.133 12.148 -2.857 1 86.75 396 ALA B C 1
ATOM 7390 O O . ALA B 1 396 ? 2.564 11.203 -2.193 1 86.75 396 ALA B O 1
ATOM 7391 N N . ASP B 1 397 ? 0.85 12.383 -3.111 1 87.12 397 ASP B N 1
ATOM 7392 C CA . ASP B 1 397 ? -0.159 11.5 -2.527 1 87.12 397 ASP B CA 1
ATOM 7393 C C . ASP B 1 397 ? 0.008 10.07 -3.029 1 87.12 397 ASP B C 1
ATOM 7395 O O . ASP B 1 397 ? 0.03 9.125 -2.234 1 87.12 397 ASP B O 1
ATOM 7399 N N . THR B 1 398 ? 0.272 9.891 -4.328 1 85.38 398 THR B N 1
ATOM 7400 C CA . THR B 1 398 ? 0.449 8.57 -4.918 1 85.38 398 THR B CA 1
ATOM 7401 C C . THR B 1 398 ? 1.763 7.945 -4.461 1 85.38 398 THR B C 1
ATOM 7403 O O . THR B 1 398 ? 1.812 6.754 -4.152 1 85.38 398 THR B O 1
ATOM 7406 N N . THR B 1 399 ? 2.773 8.781 -4.418 1 86.31 399 THR B N 1
ATOM 7407 C CA . THR B 1 399 ? 4.09 8.297 -4.023 1 86.31 399 THR B CA 1
ATOM 7408 C C . THR B 1 399 ? 4.086 7.848 -2.562 1 86.31 399 THR B C 1
ATOM 7410 O O . THR B 1 399 ? 4.734 6.863 -2.207 1 86.31 399 THR B O 1
ATOM 7413 N N . ILE B 1 400 ? 3.355 8.523 -1.807 1 86.62 400 ILE B N 1
ATOM 7414 C CA . ILE B 1 400 ? 3.289 8.195 -0.386 1 86.62 400 ILE B CA 1
ATOM 7415 C C . ILE B 1 400 ? 2.451 6.934 -0.185 1 86.62 400 ILE B C 1
ATOM 7417 O O . ILE B 1 400 ? 2.801 6.07 0.623 1 86.62 400 ILE B O 1
ATOM 7421 N N . ALA B 1 401 ? 1.36 6.824 -0.941 1 84.19 401 ALA B N 1
ATOM 7422 C CA . ALA B 1 401 ? 0.475 5.668 -0.821 1 84.19 401 ALA B CA 1
ATOM 7423 C C . ALA B 1 401 ? 1.149 4.402 -1.344 1 84.19 401 ALA B C 1
ATOM 7425 O O . ALA B 1 401 ? 0.869 3.299 -0.869 1 84.19 401 ALA B O 1
ATOM 7426 N N . THR B 1 402 ? 1.959 4.574 -2.338 1 86.12 402 THR B N 1
ATOM 7427 C CA . THR B 1 402 ? 2.707 3.471 -2.928 1 86.12 402 THR B CA 1
ATOM 7428 C C . THR B 1 402 ? 4.18 3.834 -3.078 1 86.12 402 THR B C 1
ATOM 7430 O O . THR B 1 402 ? 4.656 4.082 -4.188 1 86.12 402 THR B O 1
ATOM 7433 N N . PRO B 1 403 ? 4.902 3.709 -2.021 1 87.56 403 PRO B N 1
ATOM 7434 C CA . PRO B 1 403 ? 6.273 4.223 -2.018 1 87.56 403 PRO B CA 1
ATOM 7435 C C . PRO B 1 403 ? 7.234 3.34 -2.811 1 87.56 403 PRO B C 1
ATOM 7437 O O . PRO B 1 403 ? 8.32 3.791 -3.195 1 87.56 403 PRO B O 1
ATOM 7440 N N . VAL B 1 404 ? 6.844 2.102 -3.031 1 88.88 404 VAL B N 1
ATOM 7441 C CA . VAL B 1 404 ? 7.723 1.177 -3.742 1 88.88 404 VAL B CA 1
ATOM 7442 C C . VAL B 1 404 ? 6.949 0.5 -4.871 1 88.88 404 VAL B C 1
ATOM 7444 O O . VAL B 1 404 ? 5.785 0.135 -4.707 1 88.88 404 VAL B O 1
ATOM 7447 N N . GLU B 1 405 ? 7.562 0.449 -6.09 1 86.56 405 GLU B N 1
ATOM 7448 C CA . GLU B 1 405 ? 6.977 -0.226 -7.242 1 86.56 405 GLU B CA 1
ATOM 7449 C C . GLU B 1 405 ? 7.949 -1.233 -7.848 1 86.56 405 GLU B C 1
ATOM 7451 O O . GLU B 1 405 ? 9.141 -1.218 -7.531 1 86.56 405 GLU B O 1
ATOM 7456 N N . THR B 1 406 ? 7.32 -2.121 -8.609 1 86.94 406 THR B N 1
ATOM 7457 C CA . THR B 1 406 ? 8.148 -3.127 -9.266 1 86.94 406 THR B CA 1
ATOM 7458 C C . THR B 1 406 ? 8.422 -2.744 -10.711 1 86.94 406 THR B C 1
ATOM 7460 O O . THR B 1 406 ? 7.539 -2.223 -11.398 1 86.94 406 THR B O 1
ATOM 7463 N N . GLU B 1 407 ? 9.68 -2.879 -11.133 1 86.75 407 GLU B N 1
ATOM 7464 C CA . GLU B 1 407 ? 10.055 -2.748 -12.539 1 86.75 407 GLU B CA 1
ATOM 7465 C C . GLU B 1 407 ? 10.641 -4.051 -13.078 1 86.75 407 GLU B C 1
ATOM 7467 O O . GLU B 1 407 ? 11.398 -4.734 -12.375 1 86.75 407 GLU B O 1
ATOM 7472 N N . GLN B 1 408 ? 10.102 -4.457 -14.219 1 82.69 408 GLN B N 1
ATOM 7473 C CA . GLN B 1 408 ? 10.586 -5.699 -14.805 1 82.69 408 GLN B CA 1
ATOM 7474 C C . GLN B 1 408 ? 11.836 -5.461 -15.648 1 82.69 408 GLN B C 1
ATOM 7476 O O . GLN B 1 408 ? 11.82 -4.645 -16.562 1 82.69 408 GLN B O 1
ATOM 7481 N N . ALA B 1 409 ? 12.867 -6.145 -15.094 1 80 409 ALA B N 1
ATOM 7482 C CA . ALA B 1 409 ? 14.102 -6.148 -15.867 1 80 409 ALA B CA 1
ATOM 7483 C C . ALA B 1 409 ? 14.391 -7.535 -16.438 1 80 409 ALA B C 1
ATOM 7485 O O . ALA B 1 409 ? 14.07 -8.547 -15.812 1 80 409 ALA B O 1
ATOM 7486 N N . GLY B 1 410 ? 14.648 -7.711 -17.75 1 78.38 410 GLY B N 1
ATOM 7487 C CA . GLY B 1 410 ? 14.914 -8.992 -18.375 1 78.38 410 GLY B CA 1
ATOM 7488 C C . GLY B 1 410 ? 13.734 -9.508 -19.188 1 78.38 410 GLY B C 1
ATOM 7489 O O . GLY B 1 410 ? 13.094 -8.75 -19.922 1 78.38 410 GLY B O 1
ATOM 7490 N N . ASP B 1 411 ? 13.484 -10.859 -18.906 1 84.56 411 ASP B N 1
ATOM 7491 C CA . ASP B 1 411 ? 12.43 -11.492 -19.703 1 84.56 411 ASP B CA 1
ATOM 7492 C C . ASP B 1 411 ? 11.062 -11.266 -19.078 1 84.56 411 ASP B C 1
ATOM 7494 O O . ASP B 1 411 ? 10.938 -11.195 -17.859 1 84.56 411 ASP B O 1
ATOM 7498 N N . THR B 1 412 ? 10.102 -11.07 -19.922 1 82.62 412 THR B N 1
ATOM 7499 C CA . THR B 1 412 ? 8.719 -11.078 -19.453 1 82.62 412 THR B CA 1
ATOM 7500 C C . THR B 1 412 ? 8.172 -12.508 -19.391 1 82.62 412 THR B C 1
ATOM 7502 O O . THR B 1 412 ? 8.57 -13.359 -20.188 1 82.62 412 THR B O 1
ATOM 7505 N N . THR B 1 413 ? 7.469 -12.766 -18.422 1 79.19 413 THR B N 1
ATOM 7506 C CA . THR B 1 413 ? 6.902 -14.102 -18.266 1 79.19 413 THR B CA 1
ATOM 7507 C C . THR B 1 413 ? 6.062 -14.477 -19.484 1 79.19 413 THR B C 1
ATOM 7509 O O . THR B 1 413 ? 5.156 -13.727 -19.875 1 79.19 413 THR B O 1
ATOM 7512 N N . PRO B 1 414 ? 6.391 -15.508 -20.094 1 85.5 414 PRO B N 1
ATOM 7513 C CA . PRO B 1 414 ? 5.613 -15.93 -21.266 1 85.5 414 PRO B CA 1
ATOM 7514 C C . PRO B 1 414 ? 4.25 -16.5 -20.891 1 85.5 414 PRO B C 1
ATOM 7516 O O . PRO B 1 414 ? 3.943 -16.641 -19.703 1 85.5 414 PRO B O 1
ATOM 7519 N N . LEU B 1 415 ? 3.424 -16.812 -21.969 1 87.62 415 LEU B N 1
ATOM 7520 C CA . LEU B 1 415 ? 2.158 -17.516 -21.75 1 87.62 415 LEU B CA 1
ATOM 7521 C C . LEU B 1 415 ? 2.396 -18.906 -21.188 1 87.62 415 LEU B C 1
ATOM 7523 O O . LEU B 1 415 ? 3.445 -19.516 -21.438 1 87.62 415 LEU B O 1
ATOM 7527 N N . PHE B 1 416 ? 1.451 -19.391 -20.5 1 86.88 416 PHE B N 1
ATOM 7528 C CA . PHE B 1 416 ? 1.566 -20.656 -19.797 1 86.88 416 PHE B CA 1
ATOM 7529 C C . PHE B 1 416 ? 1.938 -21.781 -20.766 1 86.88 416 PHE B C 1
ATOM 7531 O O . PHE B 1 416 ? 2.883 -22.531 -20.516 1 86.88 416 PHE B O 1
ATOM 7538 N N . GLY B 1 417 ? 1.249 -21.875 -21.875 1 88.06 417 GLY B N 1
ATOM 7539 C CA . GLY B 1 417 ? 1.497 -22.906 -22.859 1 88.06 417 GLY B CA 1
ATOM 7540 C C . GLY B 1 417 ? 2.887 -22.844 -23.469 1 88.06 417 GLY B C 1
ATOM 7541 O O . GLY B 1 417 ? 3.521 -23.875 -23.703 1 88.06 417 GLY B O 1
ATOM 7542 N N . ILE B 1 418 ? 3.352 -21.656 -23.656 1 90.31 418 ILE B N 1
ATOM 7543 C CA . ILE B 1 418 ? 4.68 -21.453 -24.219 1 90.31 418 ILE B CA 1
ATOM 7544 C C . ILE B 1 418 ? 5.742 -21.781 -23.172 1 90.31 418 ILE B C 1
ATOM 7546 O O . ILE B 1 418 ? 6.746 -22.422 -23.484 1 90.31 418 ILE B O 1
ATOM 7550 N N . GLY B 1 419 ? 5.488 -21.375 -22 1 90.06 419 GLY B N 1
ATOM 7551 C CA . GLY B 1 419 ? 6.445 -21.594 -20.938 1 90.06 419 GLY B CA 1
ATOM 7552 C C . GLY B 1 419 ? 6.648 -23.062 -20.609 1 90.06 419 GLY B C 1
ATOM 7553 O O . GLY B 1 419 ? 7.75 -23.469 -20.25 1 90.06 419 GLY B O 1
ATOM 7554 N N . LEU B 1 420 ? 5.598 -23.875 -20.734 1 90.75 420 LEU B N 1
ATOM 7555 C CA . LEU B 1 420 ? 5.691 -25.281 -20.359 1 90.75 420 LEU B CA 1
ATOM 7556 C C . LEU B 1 420 ? 5.887 -26.156 -21.594 1 90.75 420 LEU B C 1
ATOM 7558 O O . LEU B 1 420 ? 6.016 -27.375 -21.484 1 90.75 420 LEU B O 1
ATOM 7562 N N . ALA B 1 421 ? 5.957 -25.578 -22.75 1 92.62 421 ALA B N 1
ATOM 7563 C CA . ALA B 1 421 ? 6.086 -26.312 -24.016 1 92.62 421 ALA B CA 1
ATOM 7564 C C . ALA B 1 421 ? 7.305 -27.234 -23.984 1 92.62 421 ALA B C 1
ATOM 7566 O O . ALA B 1 421 ? 7.223 -28.391 -24.391 1 92.62 421 ALA B O 1
ATOM 7567 N N . PRO B 1 422 ? 8.445 -26.75 -23.453 1 93.62 422 PRO B N 1
ATOM 7568 C CA . PRO B 1 422 ? 9.617 -27.625 -23.453 1 93.62 422 PRO B CA 1
ATOM 7569 C C . PRO B 1 422 ? 9.367 -28.938 -22.703 1 93.62 422 PRO B C 1
ATOM 7571 O O . PRO B 1 422 ? 9.789 -30 -23.172 1 93.62 422 PRO B O 1
ATOM 7574 N N . PHE B 1 423 ? 8.711 -28.891 -21.625 1 92.12 423 PHE B N 1
ATOM 7575 C CA . PHE B 1 423 ? 8.414 -30.078 -20.812 1 92.12 423 PHE B CA 1
ATOM 7576 C C . PHE B 1 423 ? 7.488 -31.031 -21.547 1 92.12 423 PHE B C 1
ATOM 7578 O O . PHE B 1 423 ? 7.777 -32.219 -21.672 1 92.12 423 PHE B O 1
ATOM 7585 N N . PHE B 1 424 ? 6.43 -30.5 -22.125 1 91.81 424 PHE B N 1
ATOM 7586 C CA . PHE B 1 424 ? 5.426 -31.344 -22.766 1 91.81 424 PHE B CA 1
ATOM 7587 C C . PHE B 1 424 ? 5.949 -31.906 -24.078 1 91.81 424 PHE B C 1
ATOM 7589 O O . PHE B 1 424 ? 5.586 -33.031 -24.469 1 91.81 424 PHE B O 1
ATOM 7596 N N . MET B 1 425 ? 6.828 -31.188 -24.703 1 94.31 425 MET B N 1
ATOM 7597 C CA . MET B 1 425 ? 7.465 -31.703 -25.906 1 94.31 425 MET B CA 1
ATOM 7598 C C . MET B 1 425 ? 8.312 -32.938 -25.594 1 94.31 425 MET B C 1
ATOM 7600 O O . MET B 1 425 ? 8.227 -33.938 -26.281 1 94.31 425 MET B O 1
ATOM 7604 N N . ALA B 1 426 ? 9.078 -32.75 -24.531 1 94.88 426 ALA B N 1
ATOM 7605 C CA . ALA B 1 426 ? 9.961 -33.844 -24.156 1 94.88 426 ALA B CA 1
ATOM 7606 C C . ALA B 1 426 ? 9.156 -35.062 -23.734 1 94.88 426 ALA B C 1
ATOM 7608 O O . ALA B 1 426 ? 9.469 -36.188 -24.156 1 94.88 426 ALA B O 1
ATOM 7609 N N . VAL B 1 427 ? 8.109 -34.812 -23.016 1 91.19 427 VAL B N 1
ATOM 7610 C CA . VAL B 1 427 ? 7.277 -35.938 -22.562 1 91.19 427 VAL B CA 1
ATOM 7611 C C . VAL B 1 427 ? 6.586 -36.594 -23.766 1 91.19 427 VAL B C 1
ATOM 7613 O O . VAL B 1 427 ? 6.496 -37.812 -23.844 1 91.19 427 VAL B O 1
ATOM 7616 N N . GLY B 1 428 ? 6.094 -35.781 -24.656 1 92.25 428 GLY B N 1
ATOM 7617 C CA . GLY B 1 428 ? 5.449 -36.281 -25.859 1 92.25 428 GLY B CA 1
ATOM 7618 C C . GLY B 1 428 ? 6.367 -37.156 -26.703 1 92.25 428 GLY B C 1
ATOM 7619 O O . GLY B 1 428 ? 5.961 -38.219 -27.188 1 92.25 428 GLY B O 1
ATOM 7620 N N . LEU B 1 429 ? 7.57 -36.75 -26.844 1 95.31 429 LEU B N 1
ATOM 7621 C CA . LEU B 1 429 ? 8.523 -37.5 -27.656 1 95.31 429 LEU B CA 1
ATOM 7622 C C . LEU B 1 429 ? 8.883 -38.812 -26.984 1 95.31 429 LEU B C 1
ATOM 7624 O O . LEU B 1 429 ? 9.07 -39.844 -27.656 1 95.31 429 LEU B O 1
ATOM 7628 N N . PHE B 1 430 ? 9.031 -38.812 -25.703 1 94.25 430 PHE B N 1
ATOM 7629 C CA . PHE B 1 430 ? 9.328 -40.031 -25 1 94.25 430 PHE B CA 1
ATOM 7630 C C . PHE B 1 430 ? 8.164 -41.031 -25.109 1 94.25 430 PHE B C 1
ATOM 7632 O O . PHE B 1 430 ? 8.375 -42.219 -25.312 1 94.25 430 PHE B O 1
ATOM 7639 N N . MET B 1 431 ? 7.023 -40.5 -24.938 1 89.12 431 MET B N 1
ATOM 7640 C CA . MET B 1 431 ? 5.84 -41.344 -25.109 1 89.12 431 MET B CA 1
ATOM 7641 C C . MET B 1 431 ? 5.781 -41.906 -26.531 1 89.12 431 MET B C 1
ATOM 7643 O O . MET B 1 431 ? 5.445 -43.062 -26.734 1 89.12 431 MET B O 1
ATOM 7647 N N . GLY B 1 432 ? 6.02 -41.062 -27.5 1 88.12 432 GLY B N 1
ATOM 7648 C CA . GLY B 1 432 ? 6.066 -41.5 -28.875 1 88.12 432 GLY B CA 1
ATOM 7649 C C . GLY B 1 432 ? 7.07 -42.625 -29.094 1 88.12 432 GLY B C 1
ATOM 7650 O O . GLY B 1 432 ? 6.797 -43.594 -29.828 1 88.12 432 GLY B O 1
ATOM 7651 N N . ALA B 1 433 ? 8.203 -42.531 -28.469 1 91.44 433 ALA B N 1
ATOM 7652 C CA . ALA B 1 433 ? 9.227 -43.562 -28.578 1 91.44 433 ALA B CA 1
ATOM 7653 C C . ALA B 1 433 ? 8.758 -44.875 -27.969 1 91.44 433 ALA B C 1
ATOM 7655 O O . ALA B 1 433 ? 9.039 -45.938 -28.5 1 91.44 433 ALA B O 1
ATOM 7656 N N . THR B 1 434 ? 8.055 -44.75 -26.938 1 86.75 434 THR B N 1
ATOM 7657 C CA . THR B 1 434 ? 7.551 -45.938 -26.25 1 86.75 434 THR B CA 1
ATOM 7658 C C . THR B 1 434 ? 6.516 -46.656 -27.109 1 86.75 434 THR B C 1
ATOM 7660 O O . THR B 1 434 ? 6.555 -47.906 -27.25 1 86.75 434 THR B O 1
ATOM 7663 N N . VAL B 1 435 ? 5.629 -45.938 -27.719 1 81.69 435 VAL B N 1
ATOM 7664 C CA . VAL B 1 435 ? 4.543 -46.5 -28.5 1 81.69 435 VAL B CA 1
ATOM 7665 C C . VAL B 1 435 ? 5.082 -47.031 -29.828 1 81.69 435 VAL B C 1
ATOM 7667 O O . VAL B 1 435 ? 4.52 -47.938 -30.422 1 81.69 435 VAL B O 1
ATOM 7670 N N . ALA B 1 436 ? 6.141 -46.469 -30.312 1 82.19 436 ALA B N 1
ATOM 7671 C CA . ALA B 1 436 ? 6.734 -46.906 -31.578 1 82.19 436 ALA B CA 1
ATOM 7672 C C . ALA B 1 436 ? 7.078 -48.375 -31.547 1 82.19 436 ALA B C 1
ATOM 7674 O O . ALA B 1 436 ? 6.922 -49.062 -32.562 1 82.19 436 ALA B O 1
ATOM 7675 N N . TRP B 1 437 ? 7.406 -48.938 -30.484 1 80.31 437 TRP B N 1
ATOM 7676 C CA . TRP B 1 437 ? 7.855 -50.312 -30.406 1 80.31 437 TRP B CA 1
ATOM 7677 C C . TRP B 1 437 ? 6.664 -51.25 -30.281 1 80.31 437 TRP B C 1
ATOM 7679 O O . TRP B 1 437 ? 6.832 -52.5 -30.297 1 80.31 437 TRP B O 1
ATOM 7689 N N . MET B 1 438 ? 5.562 -50.656 -30.141 1 71.75 438 MET B N 1
ATOM 7690 C CA . MET B 1 438 ? 4.367 -51.5 -30.156 1 71.75 438 MET B CA 1
ATOM 7691 C C . MET B 1 438 ? 4.027 -51.938 -31.578 1 71.75 438 MET B C 1
ATOM 7693 O O . MET B 1 438 ? 3.361 -52.938 -31.781 1 71.75 438 MET B O 1
ATOM 7697 N N . ILE B 1 439 ? 4.551 -51.156 -32.5 1 71.5 439 ILE B N 1
ATOM 7698 C CA . ILE B 1 439 ? 4.27 -51.469 -33.906 1 71.5 439 ILE B CA 1
ATOM 7699 C C . ILE B 1 439 ? 5.496 -52.094 -34.531 1 71.5 439 ILE B C 1
ATOM 7701 O O . ILE B 1 439 ? 5.371 -53 -35.375 1 71.5 439 ILE B O 1
ATOM 7705 N N . LEU B 1 440 ? 6.574 -51.656 -34.062 1 75 440 LEU B N 1
ATOM 7706 C CA . LEU B 1 440 ? 7.816 -52.188 -34.625 1 75 440 LEU B CA 1
ATOM 7707 C C . LEU B 1 440 ? 8.336 -53.375 -33.812 1 75 440 LEU B C 1
ATOM 7709 O O . LEU B 1 440 ? 7.984 -53.531 -32.656 1 75 440 LEU B O 1
ATOM 7713 N N . HIS B 1 441 ? 9 -54.312 -34.5 1 70.81 441 HIS B N 1
ATOM 7714 C CA . HIS B 1 441 ? 9.562 -55.469 -33.812 1 70.81 441 HIS B CA 1
ATOM 7715 C C . HIS B 1 441 ? 11 -55.188 -33.375 1 70.81 441 HIS B C 1
ATOM 7717 O O . HIS B 1 441 ? 11.875 -54.938 -34.219 1 70.81 441 HIS B O 1
ATOM 7723 N N . PRO B 1 442 ? 11.188 -55.125 -32.062 1 62.84 442 PRO B N 1
ATOM 7724 C CA . PRO B 1 442 ? 12.531 -54.781 -31.578 1 62.84 442 PRO B CA 1
ATOM 7725 C C . PRO B 1 442 ? 13.586 -55.812 -31.984 1 62.84 442 PRO B C 1
ATOM 7727 O O . PRO B 1 442 ? 14.758 -55.469 -32.125 1 62.84 442 PRO B O 1
ATOM 7730 N N . ILE B 1 443 ? 13.133 -57.094 -32 1 61.56 443 ILE B N 1
ATOM 7731 C CA . ILE B 1 443 ? 14.109 -58.125 -32.344 1 61.56 443 ILE B CA 1
ATOM 7732 C C . ILE B 1 443 ? 13.789 -58.75 -33.688 1 61.56 443 ILE B C 1
ATOM 7734 O O . ILE B 1 443 ? 12.68 -59.25 -33.906 1 61.56 443 ILE B O 1
ATOM 7738 N N . SER B 1 444 ? 14.555 -58.312 -34.75 1 56.94 444 SER B N 1
ATOM 7739 C CA . SER B 1 444 ? 14.312 -59 -36.031 1 56.94 444 SER B CA 1
ATOM 7740 C C . SER B 1 444 ? 14.836 -60.438 -36 1 56.94 444 SER B C 1
ATOM 7742 O O . SER B 1 444 ? 16.031 -60.656 -35.75 1 56.94 444 SER B O 1
ATOM 7744 N N . ARG B 1 445 ? 13.969 -61.375 -35.688 1 54.69 445 ARG B N 1
ATOM 7745 C CA . ARG B 1 445 ? 14.352 -62.781 -35.688 1 54.69 445 ARG B CA 1
ATOM 7746 C C . ARG B 1 445 ? 15.242 -63.125 -36.875 1 54.69 445 ARG B C 1
ATOM 7748 O O . ARG B 1 445 ? 16.188 -63.906 -36.75 1 54.69 445 ARG B O 1
ATOM 7755 N N . ARG B 1 446 ? 14.875 -62.562 -37.969 1 51.84 446 ARG B N 1
ATOM 7756 C CA . ARG B 1 446 ? 15.633 -62.906 -39.156 1 51.84 446 ARG B CA 1
ATOM 7757 C C . ARG B 1 446 ? 17.078 -62.406 -39.062 1 51.84 446 ARG B C 1
ATOM 7759 O O . ARG B 1 446 ? 18 -63.062 -39.531 1 51.84 446 ARG B O 1
ATOM 7766 N N . ALA B 1 447 ? 17.172 -61.344 -38.406 1 52.38 447 ALA B N 1
ATOM 7767 C CA . ALA B 1 447 ? 18.531 -60.781 -38.312 1 52.38 447 ALA B CA 1
ATOM 7768 C C . ALA B 1 447 ? 19.359 -61.562 -37.281 1 52.38 447 ALA B C 1
ATOM 7770 O O . ALA B 1 447 ? 20.578 -61.625 -37.406 1 52.38 447 ALA B O 1
ATOM 7771 N N . LEU B 1 448 ? 18.719 -62.188 -36.312 1 52.72 448 LEU B N 1
ATOM 7772 C CA . LEU B 1 448 ? 19.391 -63.031 -35.344 1 52.72 448 LEU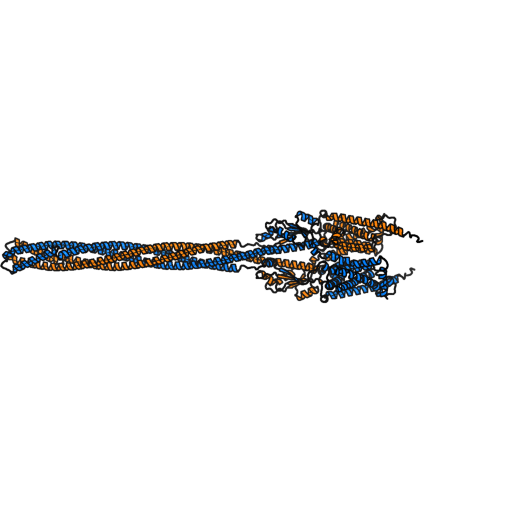 B CA 1
ATOM 7773 C C . LEU B 1 448 ? 19.875 -64.312 -36.031 1 52.72 448 LEU B C 1
ATOM 7775 O O . LEU B 1 448 ? 20.906 -64.875 -35.625 1 52.72 448 LEU B O 1
ATOM 7779 N N . ASP B 1 449 ? 18.984 -64.688 -36.969 1 53.56 449 ASP B N 1
ATOM 7780 C CA . ASP B 1 449 ? 19.359 -65.938 -37.625 1 53.56 449 ASP B CA 1
ATOM 7781 C C . ASP B 1 449 ? 20.516 -65.75 -38.594 1 53.56 449 ASP B C 1
ATOM 7783 O O . ASP B 1 449 ? 21.25 -66.688 -38.906 1 53.56 449 ASP B O 1
ATOM 7787 N N . SER B 1 450 ? 20.516 -64.5 -39.094 1 53.06 450 SER B N 1
ATOM 7788 C CA . SER B 1 450 ? 21.625 -64.312 -40.031 1 53.06 450 SER B CA 1
ATOM 7789 C C . SER B 1 450 ? 22.922 -64 -39.312 1 53.06 450 SER B C 1
ATOM 7791 O O . SER B 1 450 ? 22.906 -63.562 -38.156 1 53.06 450 SER B O 1
ATOM 7793 N N . ARG B 1 451 ? 24.047 -64.625 -39.469 1 59.38 451 ARG B N 1
ATOM 7794 C CA . ARG B 1 451 ? 25.391 -64.438 -38.938 1 59.38 451 ARG B CA 1
ATOM 7795 C C . ARG B 1 451 ? 25.766 -63 -38.781 1 59.38 451 ARG B C 1
ATOM 7797 O O . ARG B 1 451 ? 26.938 -62.625 -38.844 1 59.38 451 ARG B O 1
ATOM 7804 N N . MET B 1 452 ? 24.719 -62.125 -38.656 1 58.75 452 MET B N 1
ATOM 7805 C CA . MET B 1 452 ? 25.062 -60.688 -38.656 1 58.75 452 MET B CA 1
ATOM 7806 C C . MET B 1 452 ? 25.516 -60.25 -37.25 1 58.75 452 MET B C 1
ATOM 7808 O O . MET B 1 452 ? 25.094 -60.844 -36.25 1 58.75 452 MET B O 1
ATOM 7812 N N . GLY B 1 453 ? 26.703 -59.5 -37.031 1 67.44 453 GLY B N 1
ATOM 7813 C CA . GLY B 1 453 ? 27.266 -59 -35.812 1 67.44 453 GLY B CA 1
ATOM 7814 C C . GLY B 1 453 ? 26.25 -58.219 -34.969 1 67.44 453 GLY B C 1
ATOM 7815 O O . GLY B 1 453 ? 25.219 -57.781 -35.469 1 67.44 453 GLY B O 1
ATOM 7816 N N . GLY B 1 454 ? 26.281 -58.312 -33.688 1 73.94 454 GLY B N 1
ATOM 7817 C CA . GLY B 1 454 ? 25.406 -57.688 -32.688 1 73.94 454 GLY B CA 1
ATOM 7818 C C . GLY B 1 454 ? 25.062 -56.25 -33.031 1 73.94 454 GLY B C 1
ATOM 7819 O O . GLY B 1 454 ? 23.906 -55.844 -32.906 1 73.94 454 GLY B O 1
ATOM 7820 N N . PHE B 1 455 ? 25.953 -55.531 -33.562 1 82.56 455 PHE B N 1
ATOM 7821 C CA . PHE B 1 455 ? 25.766 -54.125 -33.875 1 82.56 455 PHE B CA 1
ATOM 7822 C C . PHE B 1 455 ? 24.891 -53.938 -35.094 1 82.56 455 PHE B C 1
ATOM 7824 O O . PHE B 1 455 ? 24.016 -53.062 -35.125 1 82.56 455 PHE B O 1
ATOM 7831 N N . ARG B 1 456 ? 25.062 -54.719 -36.094 1 82.06 456 ARG B N 1
ATOM 7832 C CA . ARG B 1 456 ? 24.266 -54.625 -37.312 1 82.06 456 ARG B CA 1
ATOM 7833 C C . ARG B 1 456 ? 22.812 -55 -37.031 1 82.06 456 ARG B C 1
ATOM 7835 O O . ARG B 1 456 ? 21.906 -54.438 -37.656 1 82.06 456 ARG B O 1
ATOM 7842 N N . GLY B 1 457 ? 22.688 -55.938 -36.156 1 77.5 457 GLY B N 1
ATOM 7843 C CA . GLY B 1 457 ? 21.328 -56.281 -35.75 1 77.5 457 GLY B CA 1
ATOM 7844 C C . GLY B 1 457 ? 20.594 -55.188 -35.031 1 77.5 457 GLY B C 1
ATOM 7845 O O . GLY B 1 457 ? 19.406 -54.938 -35.281 1 77.5 457 GLY B O 1
ATOM 7846 N N . THR B 1 458 ? 21.344 -54.562 -34.188 1 85.12 458 THR B N 1
ATOM 7847 C CA . THR B 1 458 ? 20.75 -53.438 -33.469 1 85.12 458 THR B CA 1
ATOM 7848 C C . THR B 1 458 ? 20.406 -52.281 -34.406 1 85.12 458 THR B C 1
ATOM 7850 O O . THR B 1 458 ? 19.344 -51.688 -34.281 1 85.12 458 THR B O 1
ATOM 7853 N N . LEU B 1 459 ? 21.188 -52.062 -35.344 1 86.12 459 LEU B N 1
ATOM 7854 C CA . LEU B 1 459 ? 20.953 -50.969 -36.281 1 86.12 459 LEU B CA 1
ATOM 7855 C C . LEU B 1 459 ? 19.797 -51.281 -37.219 1 86.12 459 LEU B C 1
ATOM 7857 O O . LEU B 1 459 ? 19.078 -50.406 -37.656 1 86.12 459 LEU B O 1
ATOM 7861 N N . ALA B 1 460 ? 19.641 -52.562 -37.5 1 80.75 460 ALA B N 1
ATOM 7862 C CA . ALA B 1 460 ? 18.578 -52.969 -38.375 1 80.75 460 ALA B CA 1
ATOM 7863 C C . ALA B 1 460 ? 17.203 -52.688 -37.781 1 80.75 460 ALA B C 1
ATOM 7865 O O . ALA B 1 460 ? 16.25 -52.406 -38.5 1 80.75 460 ALA B O 1
ATOM 7866 N N . SER B 1 461 ? 17.188 -52.75 -36.5 1 82.94 461 SER B N 1
ATOM 7867 C CA . SER B 1 461 ? 15.93 -52.469 -35.844 1 82.94 461 SER B CA 1
ATOM 7868 C C . SER B 1 461 ? 15.836 -51 -35.438 1 82.94 461 SER B C 1
ATOM 7870 O O . SER B 1 461 ? 14.75 -50.406 -35.438 1 82.94 461 SER B O 1
ATOM 7872 N N . TYR B 1 462 ? 16.891 -50.375 -35.094 1 89.44 462 TYR B N 1
ATOM 7873 C CA . TYR B 1 462 ? 16.922 -49 -34.594 1 89.44 462 TYR B CA 1
ATOM 7874 C C . TYR B 1 462 ? 16.672 -48.031 -35.75 1 89.44 462 TYR B C 1
ATOM 7876 O O . TYR B 1 462 ? 15.938 -47.062 -35.594 1 89.44 462 TYR B O 1
ATOM 7884 N N . LEU B 1 463 ? 17.172 -48.281 -36.906 1 88.81 463 LEU B N 1
ATOM 7885 C CA . LEU B 1 463 ? 17.156 -47.312 -38 1 88.81 463 LEU B CA 1
ATOM 7886 C C . LEU B 1 463 ? 15.742 -47.062 -38.5 1 88.81 463 LEU B C 1
ATOM 7888 O O . LEU B 1 463 ? 15.336 -45.938 -38.75 1 88.81 463 LEU B O 1
ATOM 7892 N N . PRO B 1 464 ? 15 -48.156 -38.656 1 85.44 464 PRO B N 1
ATOM 7893 C CA . PRO B 1 464 ? 13.625 -47.875 -39.062 1 85.44 464 PRO B CA 1
ATOM 7894 C C . PRO B 1 464 ? 12.852 -47.062 -38.031 1 85.44 464 PRO B C 1
ATOM 7896 O O . PRO B 1 464 ? 12 -46.25 -38.406 1 85.44 464 PRO B O 1
ATOM 7899 N N . SER B 1 465 ? 13.164 -47.281 -36.844 1 89.38 465 SER B N 1
ATOM 7900 C CA . SER B 1 465 ? 12.484 -46.562 -35.781 1 89.38 465 SER B CA 1
ATOM 7901 C C . SER B 1 465 ? 12.883 -45.094 -35.781 1 89.38 465 SER B C 1
ATOM 7903 O O . SER B 1 465 ? 12.109 -44.219 -35.344 1 89.38 465 SER B O 1
ATOM 7905 N N . THR B 1 466 ? 14.016 -44.812 -36.25 1 92.12 466 THR B N 1
ATOM 7906 C CA . THR B 1 466 ? 14.469 -43.438 -36.312 1 92.12 466 THR B CA 1
ATOM 7907 C C . THR B 1 466 ? 13.688 -42.656 -37.344 1 92.12 466 THR B C 1
ATOM 7909 O O . THR B 1 466 ? 13.492 -41.438 -37.219 1 92.12 466 THR B O 1
ATOM 7912 N N . VAL B 1 467 ? 13.25 -43.281 -38.406 1 90.75 467 VAL B N 1
ATOM 7913 C CA . VAL B 1 467 ? 12.422 -42.625 -39.406 1 90.75 467 VAL B CA 1
ATOM 7914 C C . VAL B 1 467 ? 11.07 -42.25 -38.781 1 90.75 467 VAL B C 1
ATOM 7916 O O . VAL B 1 467 ? 10.555 -41.156 -39.062 1 90.75 467 VAL B O 1
ATOM 7919 N N . LEU B 1 468 ? 10.609 -43.156 -38 1 90.5 468 LEU B N 1
ATOM 7920 C CA . LEU B 1 468 ? 9.375 -42.844 -37.281 1 90.5 468 LEU B CA 1
ATOM 7921 C C . LEU B 1 468 ? 9.578 -41.688 -36.312 1 90.5 468 LEU B C 1
ATOM 7923 O O . LEU B 1 468 ? 8.727 -40.781 -36.219 1 90.5 468 LEU B O 1
ATOM 7927 N N . GLY B 1 469 ? 10.695 -41.719 -35.625 1 93.31 469 GLY B N 1
ATOM 7928 C CA . GLY B 1 469 ? 11.008 -40.656 -34.719 1 93.31 469 GLY B CA 1
ATOM 7929 C C . GLY B 1 469 ? 11.172 -39.312 -35.375 1 93.31 469 GLY B C 1
ATOM 7930 O O . GLY B 1 469 ? 10.75 -38.281 -34.844 1 93.31 469 GLY B O 1
ATOM 7931 N N . LEU B 1 470 ? 11.766 -39.375 -36.562 1 95.38 470 LEU B N 1
ATOM 7932 C CA . LEU B 1 470 ? 11.906 -38.156 -37.344 1 95.38 470 LEU B CA 1
ATOM 7933 C C . LEU B 1 470 ? 10.539 -37.594 -37.719 1 95.38 470 LEU B C 1
ATOM 7935 O O . LEU B 1 470 ? 10.312 -36.375 -37.625 1 95.38 470 LEU B O 1
ATOM 7939 N N . GLY B 1 471 ? 9.656 -38.438 -38.156 1 94.62 471 GLY B N 1
ATOM 7940 C CA . GLY B 1 471 ? 8.305 -38 -38.469 1 94.62 471 GLY B CA 1
ATOM 7941 C C . GLY B 1 471 ? 7.57 -37.438 -37.281 1 94.62 471 GLY B C 1
ATOM 7942 O O . GLY B 1 471 ? 6.918 -36.375 -37.375 1 94.62 471 GLY B O 1
ATOM 7943 N N . GLN B 1 472 ? 7.711 -38.094 -36.125 1 95.19 472 GLN B N 1
ATOM 7944 C CA . GLN B 1 472 ? 7.055 -37.625 -34.906 1 95.19 472 GLN B CA 1
ATOM 7945 C C . GLN B 1 472 ? 7.555 -36.25 -34.5 1 95.19 472 GLN B C 1
ATOM 7947 O O . GLN B 1 472 ? 6.758 -35.344 -34.188 1 95.19 472 GLN B O 1
ATOM 7952 N N . ALA B 1 473 ? 8.844 -36.094 -34.5 1 96.69 473 ALA B N 1
ATOM 7953 C CA . ALA B 1 473 ? 9.453 -34.812 -34.094 1 96.69 473 ALA B CA 1
ATOM 7954 C C . ALA B 1 473 ? 9.102 -33.719 -35.062 1 96.69 473 ALA B C 1
ATOM 7956 O O . ALA B 1 473 ? 8.812 -32.594 -34.656 1 96.69 473 ALA B O 1
ATOM 7957 N N . THR B 1 474 ? 9.039 -34.031 -36.344 1 96.69 474 THR B N 1
ATOM 7958 C CA . THR B 1 474 ? 8.75 -33.031 -37.375 1 96.69 474 THR B CA 1
ATOM 7959 C C . THR B 1 474 ? 7.293 -32.594 -37.312 1 96.69 474 THR B C 1
ATOM 7961 O O . THR B 1 474 ? 6.996 -31.391 -37.406 1 96.69 474 THR B O 1
ATOM 7964 N N . ILE B 1 475 ? 6.414 -33.5 -37.125 1 96.06 475 ILE B N 1
ATOM 7965 C CA . ILE B 1 475 ? 4.996 -33.156 -37.062 1 96.06 475 ILE B CA 1
ATOM 7966 C C . ILE B 1 475 ? 4.738 -32.312 -35.812 1 96.06 475 ILE B C 1
ATOM 7968 O O . ILE B 1 475 ? 4.031 -31.297 -35.875 1 96.06 475 ILE B O 1
ATOM 7972 N N . MET B 1 476 ? 5.312 -32.719 -34.688 1 95.88 476 MET B N 1
ATOM 7973 C CA . MET B 1 476 ? 5.141 -31.938 -33.469 1 95.88 476 MET B CA 1
ATOM 7974 C C . MET B 1 476 ? 5.719 -30.531 -33.625 1 95.88 476 MET B C 1
ATOM 7976 O O . MET B 1 476 ? 5.098 -29.547 -33.219 1 95.88 476 MET B O 1
ATOM 7980 N N . TRP B 1 477 ? 6.91 -30.469 -34.188 1 96.19 477 TRP B N 1
ATOM 7981 C CA . TRP B 1 477 ? 7.539 -29.172 -34.438 1 96.19 477 TRP B CA 1
ATOM 7982 C C . TRP B 1 477 ? 6.66 -28.297 -35.344 1 96.19 477 TRP B C 1
ATOM 7984 O O . TRP B 1 477 ? 6.469 -27.109 -35.062 1 96.19 477 TRP B O 1
ATOM 7994 N N . ALA B 1 478 ? 6.027 -28.859 -36.344 1 95.56 478 ALA B N 1
ATOM 7995 C CA . ALA B 1 478 ? 5.207 -28.109 -37.312 1 95.56 478 ALA B CA 1
ATOM 7996 C C . ALA B 1 478 ? 3.932 -27.594 -36.625 1 95.56 478 ALA B C 1
ATOM 7998 O O . ALA B 1 478 ? 3.52 -26.453 -36.875 1 95.56 478 ALA B O 1
ATOM 7999 N N . VAL B 1 479 ? 3.371 -28.391 -35.844 1 94.25 479 VAL B N 1
ATOM 8000 C CA . VAL B 1 479 ? 2.137 -28 -35.156 1 94.25 479 VAL B CA 1
ATOM 8001 C C . VAL B 1 479 ? 2.422 -26.859 -34.188 1 94.25 479 VAL B C 1
ATOM 8003 O O . VAL B 1 479 ? 1.684 -25.875 -34.125 1 94.25 479 VAL B O 1
ATOM 8006 N N . LEU B 1 480 ? 3.494 -26.969 -33.438 1 94.5 480 LEU B N 1
ATOM 8007 C CA . LEU B 1 480 ? 3.828 -25.969 -32.438 1 94.5 480 LEU B CA 1
ATOM 8008 C C . LEU B 1 480 ? 4.262 -24.672 -33.094 1 94.5 480 LEU B C 1
ATOM 8010 O O . LEU B 1 480 ? 3.932 -23.578 -32.625 1 94.5 480 LEU B O 1
ATOM 8014 N N . TYR B 1 481 ? 4.953 -24.812 -34.125 1 93.12 481 TYR B N 1
ATOM 8015 C CA . TYR B 1 481 ? 5.484 -23.641 -34.812 1 93.12 481 TYR B CA 1
ATOM 8016 C C . TYR B 1 481 ? 4.406 -22.953 -35.656 1 93.12 481 TYR B C 1
ATOM 8018 O O . TYR B 1 481 ? 4.234 -21.734 -35.562 1 93.12 481 TYR B O 1
ATOM 8026 N N . PHE B 1 482 ? 3.557 -23.688 -36.406 1 92.38 482 PHE B N 1
ATOM 8027 C CA . PHE B 1 482 ? 2.639 -23.094 -37.375 1 92.38 482 PHE B CA 1
ATOM 8028 C C . PHE B 1 482 ? 1.253 -22.922 -36.781 1 92.38 482 PHE B C 1
ATOM 8030 O O . PHE B 1 482 ? 0.531 -21.984 -37.125 1 92.38 482 PHE B O 1
ATOM 8037 N N . LEU B 1 483 ? 0.864 -23.766 -35.844 1 89.88 483 LEU B N 1
ATOM 8038 C CA . LEU B 1 483 ? -0.513 -23.734 -35.375 1 89.88 483 LEU B CA 1
ATOM 8039 C C . LEU B 1 483 ? -0.597 -23.031 -34 1 89.88 483 LEU B C 1
ATOM 8041 O O . LEU B 1 483 ? -1.553 -22.312 -33.75 1 89.88 483 LEU B O 1
ATOM 8045 N N . LEU B 1 484 ? 0.392 -23.203 -33.094 1 90.25 484 LEU B N 1
ATOM 8046 C CA . LEU B 1 484 ? 0.302 -22.688 -31.719 1 90.25 484 LEU B CA 1
ATOM 8047 C C . LEU B 1 484 ? 1.208 -21.469 -31.547 1 90.25 484 LEU B C 1
ATOM 8049 O O . LEU B 1 484 ? 1.347 -20.953 -30.438 1 90.25 484 LEU B O 1
ATOM 8053 N N . ASP B 1 485 ? 1.726 -20.906 -32.531 1 88.94 485 ASP B N 1
ATOM 8054 C CA . ASP B 1 485 ? 2.512 -19.688 -32.5 1 88.94 485 ASP B CA 1
ATOM 8055 C C . ASP B 1 485 ? 3.578 -19.734 -31.422 1 88.94 485 ASP B C 1
ATOM 8057 O O . ASP B 1 485 ? 3.66 -18.844 -30.578 1 88.94 485 ASP B O 1
ATOM 8061 N N . LEU B 1 486 ? 4.305 -20.703 -31.141 1 90.75 486 LEU B N 1
ATOM 8062 C CA . LEU B 1 486 ? 5.391 -20.859 -30.172 1 90.75 486 LEU B CA 1
ATOM 8063 C C . LEU B 1 486 ? 6.473 -19.797 -30.406 1 90.75 486 LEU B C 1
ATOM 8065 O O . LEU B 1 486 ? 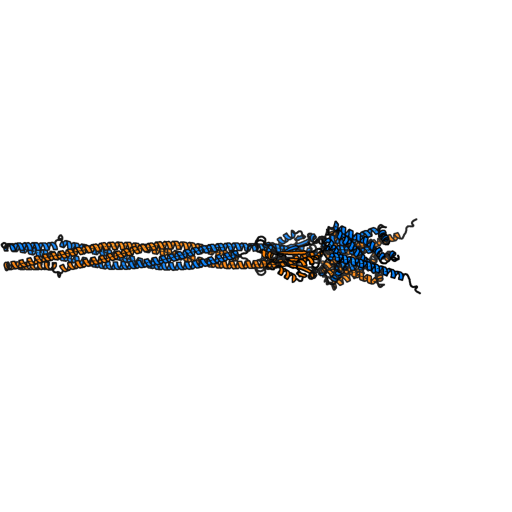7.117 -19.344 -29.453 1 90.75 486 LEU B O 1
ATOM 8069 N N . ASN B 1 487 ? 6.719 -19.297 -31.609 1 90.62 487 ASN B N 1
ATOM 8070 C CA . ASN B 1 487 ? 7.719 -18.297 -31.969 1 90.62 487 ASN B CA 1
ATOM 8071 C C . ASN B 1 487 ? 9.039 -18.547 -31.25 1 90.62 487 ASN B C 1
ATOM 8073 O O . ASN B 1 487 ? 9.492 -17.703 -30.469 1 90.62 487 ASN B O 1
ATOM 8077 N N . PRO B 1 488 ? 9.695 -19.672 -31.484 1 94.56 488 PRO B N 1
ATOM 8078 C CA . PRO B 1 488 ? 10.969 -19.969 -30.844 1 94.56 488 PRO B CA 1
ATOM 8079 C C . PRO B 1 488 ? 12.102 -19.047 -31.312 1 94.56 488 PRO B C 1
ATOM 8081 O O . PRO B 1 488 ? 12.062 -18.531 -32.438 1 94.56 488 PRO B O 1
ATOM 8084 N N . ALA B 1 489 ? 13.094 -18.766 -30.484 1 93.81 489 ALA B N 1
ATOM 8085 C CA . ALA B 1 489 ? 14.266 -17.969 -30.828 1 93.81 489 ALA B CA 1
ATOM 8086 C C . ALA B 1 489 ? 15.039 -18.594 -31.984 1 93.81 489 ALA B C 1
ATOM 8088 O O . ALA B 1 489 ? 15.57 -17.891 -32.844 1 93.81 489 ALA B O 1
ATOM 8089 N N . HIS B 1 490 ? 15.086 -20.016 -32.031 1 96 490 HIS B N 1
ATOM 8090 C CA . HIS B 1 490 ? 15.781 -20.766 -33.062 1 96 490 HIS B CA 1
ATOM 8091 C C . HIS B 1 490 ? 14.898 -21.875 -33.625 1 96 490 HIS B C 1
ATOM 8093 O O . HIS B 1 490 ? 15.023 -23.047 -33.25 1 96 490 HIS B O 1
ATOM 8099 N N . PRO B 1 491 ? 14.102 -21.594 -34.656 1 96 491 PRO B N 1
ATOM 8100 C CA . PRO B 1 491 ? 13.164 -22.578 -35.188 1 96 491 PRO B CA 1
ATOM 8101 C C . PRO B 1 491 ? 13.859 -23.828 -35.75 1 96 491 PRO B C 1
ATOM 8103 O O . PRO B 1 491 ? 13.445 -24.953 -35.438 1 96 491 PRO B O 1
ATOM 8106 N N . ALA B 1 492 ? 14.922 -23.594 -36.531 1 96.38 492 ALA B N 1
ATOM 8107 C CA . ALA B 1 492 ? 15.633 -24.734 -37.094 1 96.38 492 ALA B CA 1
ATOM 8108 C C . ALA B 1 492 ? 16.375 -25.516 -36 1 96.38 492 ALA B C 1
ATOM 8110 O O . ALA B 1 492 ? 16.438 -26.75 -36.062 1 96.38 492 ALA B O 1
ATOM 8111 N N . GLY B 1 493 ? 16.953 -24.766 -35.125 1 96 493 GLY B N 1
ATOM 8112 C CA . GLY B 1 493 ? 17.609 -25.422 -34 1 96 493 GLY B CA 1
ATOM 8113 C C . GLY B 1 493 ? 16.672 -26.266 -33.156 1 96 493 GLY B C 1
ATOM 8114 O O . GLY B 1 493 ? 17.031 -27.344 -32.688 1 96 493 GLY B O 1
ATOM 8115 N N . LEU B 1 494 ? 15.477 -25.734 -32.938 1 97.06 494 LEU B N 1
ATOM 8116 C CA . LEU B 1 494 ? 14.477 -26.469 -32.188 1 97.06 494 LEU B CA 1
ATOM 8117 C C . LEU B 1 494 ? 14.117 -27.781 -32.906 1 97.06 494 LEU B C 1
ATOM 8119 O O . LEU B 1 494 ? 14.008 -28.828 -32.25 1 97.06 494 LEU B O 1
ATOM 8123 N N . TRP B 1 495 ? 13.906 -27.719 -34.188 1 97.62 495 TRP B N 1
ATOM 8124 C CA . TRP B 1 495 ? 13.586 -28.922 -34.938 1 97.62 495 TRP B CA 1
ATOM 8125 C C . TRP B 1 495 ? 14.695 -29.969 -34.812 1 97.62 495 TRP B C 1
ATOM 8127 O O . TRP B 1 495 ? 14.43 -31.141 -34.562 1 97.62 495 TRP B O 1
ATOM 8137 N N . MET B 1 496 ? 15.93 -29.562 -34.969 1 97.25 496 MET B N 1
ATOM 8138 C CA . MET B 1 496 ? 17.062 -30.469 -34.875 1 97.25 496 MET B CA 1
ATOM 8139 C C . MET B 1 496 ? 17.156 -31.094 -33.5 1 97.25 496 MET B C 1
ATOM 8141 O O . MET B 1 496 ? 17.438 -32.281 -33.344 1 97.25 496 MET B O 1
ATOM 8145 N N . ALA B 1 497 ? 16.984 -30.203 -32.531 1 97.38 497 ALA B N 1
ATOM 8146 C CA . ALA B 1 497 ? 17.016 -30.688 -31.156 1 97.38 497 ALA B CA 1
ATOM 8147 C C . ALA B 1 497 ? 15.938 -31.734 -30.922 1 97.38 497 ALA B C 1
ATOM 8149 O O . ALA B 1 497 ? 16.188 -32.781 -30.312 1 97.38 497 ALA B O 1
ATOM 8150 N N . MET B 1 498 ? 14.75 -31.484 -31.375 1 97.75 498 MET B N 1
ATOM 8151 C CA . MET B 1 498 ? 13.633 -32.406 -31.172 1 97.75 498 MET B CA 1
ATOM 8152 C C . MET B 1 498 ? 13.906 -33.75 -31.859 1 97.75 498 MET B C 1
ATOM 8154 O O . MET B 1 498 ? 13.602 -34.812 -31.312 1 97.75 498 MET B O 1
ATOM 8158 N N . VAL B 1 499 ? 14.461 -33.719 -33 1 97.56 499 VAL B N 1
ATOM 8159 C CA . VAL B 1 499 ? 14.789 -34.938 -33.75 1 97.56 499 VAL B CA 1
ATOM 8160 C C . VAL B 1 499 ? 15.852 -35.719 -32.969 1 97.56 499 VAL B C 1
ATOM 8162 O O . VAL B 1 499 ? 15.711 -36.938 -32.781 1 97.56 499 VAL B O 1
ATOM 8165 N N . ALA B 1 500 ? 16.859 -35 -32.562 1 97.44 500 ALA B N 1
ATOM 8166 C CA . ALA B 1 500 ? 17.938 -35.656 -31.812 1 97.44 500 ALA B CA 1
ATOM 8167 C C . ALA B 1 500 ? 17.406 -36.281 -30.531 1 97.44 500 ALA B C 1
ATOM 8169 O O . ALA B 1 500 ? 17.766 -37.406 -30.203 1 97.44 500 ALA B O 1
ATOM 8170 N N . ILE B 1 501 ? 16.594 -35.562 -29.828 1 97.62 501 ILE B N 1
ATOM 8171 C CA . ILE B 1 501 ? 16.016 -36.031 -28.578 1 97.62 501 ILE B CA 1
ATOM 8172 C C . ILE B 1 501 ? 15.172 -37.281 -28.859 1 97.62 501 ILE B C 1
ATOM 8174 O O . ILE B 1 501 ? 15.242 -38.281 -28.109 1 97.62 501 ILE B O 1
ATOM 8178 N N . SER B 1 502 ? 14.352 -37.188 -29.859 1 96.94 502 SER B N 1
ATOM 8179 C CA . SER B 1 502 ? 13.539 -38.344 -30.234 1 96.94 502 SER B CA 1
ATOM 8180 C C . SER B 1 502 ? 14.406 -39.562 -30.469 1 96.94 502 SER B C 1
ATOM 8182 O O . SER B 1 502 ? 14.07 -40.656 -30.016 1 96.94 502 SER B O 1
ATOM 8184 N N . TRP B 1 503 ? 15.484 -39.438 -31.156 1 96.88 503 TRP B N 1
ATOM 8185 C CA . TRP B 1 503 ? 16.391 -40.531 -31.438 1 96.88 503 TRP B CA 1
ATOM 8186 C C . TRP B 1 503 ? 17 -41.094 -30.156 1 96.88 503 TRP B C 1
ATOM 8188 O O . TRP B 1 503 ? 17.172 -42.312 -30.031 1 96.88 503 TRP B O 1
ATOM 8198 N N . VAL B 1 504 ? 17.312 -40.25 -29.281 1 97 504 VAL B N 1
ATOM 8199 C CA . VAL B 1 504 ? 17.859 -40.688 -28 1 97 504 VAL B CA 1
ATOM 8200 C C . VAL B 1 504 ? 16.797 -41.469 -27.234 1 97 504 VAL B C 1
ATOM 8202 O O . VAL B 1 504 ? 17.078 -42.562 -26.703 1 97 504 VAL B O 1
ATOM 8205 N N . PHE B 1 505 ? 15.609 -40.938 -27.188 1 97.25 505 PHE B N 1
ATOM 8206 C CA . PHE B 1 505 ? 14.539 -41.594 -26.453 1 97.25 505 PHE B CA 1
ATOM 8207 C C . PHE B 1 505 ? 14.203 -42.969 -27.078 1 97.25 505 PHE B C 1
ATOM 8209 O O . PHE B 1 505 ? 13.922 -43.906 -26.359 1 97.25 505 PHE B O 1
ATOM 8216 N N . ILE B 1 506 ? 14.258 -43.031 -28.344 1 94.81 506 ILE B N 1
ATOM 8217 C CA . ILE B 1 506 ? 14.016 -44.312 -29.031 1 94.81 506 ILE B CA 1
ATOM 8218 C C . ILE B 1 506 ? 15.094 -45.312 -28.625 1 94.81 506 ILE B C 1
ATOM 8220 O O . ILE B 1 506 ? 14.805 -46.5 -28.438 1 94.81 506 ILE B O 1
ATOM 8224 N N . SER B 1 507 ? 16.281 -44.844 -28.516 1 95.12 507 SER B N 1
ATOM 8225 C CA . SER B 1 507 ? 17.359 -45.75 -28.109 1 95.12 507 SER B CA 1
ATOM 8226 C C . SER B 1 507 ? 17.141 -46.281 -26.703 1 95.12 507 SER B C 1
ATOM 8228 O O . SER B 1 507 ? 17.453 -47.438 -26.406 1 95.12 507 SER B O 1
ATOM 8230 N N . ILE B 1 508 ? 16.656 -45.438 -25.844 1 95.31 508 ILE B N 1
ATOM 8231 C CA . ILE B 1 508 ? 16.406 -45.844 -24.469 1 95.31 508 ILE B CA 1
ATOM 8232 C C . ILE B 1 508 ? 15.312 -46.906 -24.438 1 95.31 508 ILE B C 1
ATOM 8234 O O . ILE B 1 508 ? 15.477 -47.938 -23.812 1 95.31 508 ILE B O 1
ATOM 8238 N N . THR B 1 509 ? 14.258 -46.562 -25.078 1 93.44 509 THR B N 1
ATOM 8239 C CA . THR B 1 509 ? 13.141 -47.5 -25.062 1 93.44 509 THR B CA 1
ATOM 8240 C C . THR B 1 509 ? 13.516 -48.781 -25.812 1 93.44 509 THR B C 1
ATOM 8242 O O . THR B 1 509 ? 13.039 -49.875 -25.453 1 93.44 509 THR B O 1
ATOM 8245 N N . HIS B 1 510 ? 14.336 -48.625 -26.828 1 91.62 510 HIS B N 1
ATOM 8246 C CA . HIS B 1 510 ? 14.852 -49.781 -27.531 1 91.62 510 HIS B CA 1
ATOM 8247 C C . HIS B 1 510 ? 15.656 -50.688 -26.609 1 91.62 510 HIS B C 1
ATOM 8249 O O . HIS B 1 510 ? 15.508 -51.906 -26.641 1 91.62 510 HIS B O 1
ATOM 8255 N N . MET B 1 511 ? 16.453 -50.094 -25.906 1 92.44 511 MET B N 1
ATOM 8256 C CA . MET B 1 511 ? 17.297 -50.844 -24.969 1 92.44 511 MET B CA 1
ATOM 8257 C C . MET B 1 511 ? 16.438 -51.594 -23.969 1 92.44 511 MET B C 1
ATOM 8259 O O . MET B 1 511 ? 16.688 -52.781 -23.688 1 92.44 511 MET B O 1
ATOM 8263 N N . PHE B 1 512 ? 15.414 -51.031 -23.422 1 92.06 512 PHE B N 1
ATOM 8264 C CA . PHE B 1 512 ? 14.531 -51.688 -22.484 1 92.06 512 PHE B CA 1
ATOM 8265 C C . PHE B 1 512 ? 13.859 -52.906 -23.125 1 92.06 512 PHE B C 1
ATOM 8267 O O . PHE B 1 512 ? 13.766 -53.969 -22.516 1 92.06 512 PHE B O 1
ATOM 8274 N N . ASN B 1 513 ? 13.43 -52.719 -24.344 1 87.62 513 ASN B N 1
ATOM 8275 C CA . ASN B 1 513 ? 12.734 -53.781 -25.031 1 87.62 513 ASN B CA 1
ATOM 8276 C C . ASN B 1 513 ? 13.68 -54.938 -25.406 1 87.62 513 ASN B C 1
ATOM 8278 O O . ASN B 1 513 ? 13.297 -56.094 -25.375 1 87.62 513 ASN B O 1
ATOM 8282 N N . ASN B 1 514 ? 14.867 -54.594 -25.703 1 85.06 514 ASN B N 1
ATOM 8283 C CA . ASN B 1 514 ? 15.844 -55.594 -26.094 1 85.06 514 ASN B CA 1
ATOM 8284 C C . ASN B 1 514 ? 16.375 -56.375 -24.891 1 85.06 514 ASN B C 1
ATOM 8286 O O . ASN B 1 514 ? 16.609 -57.594 -24.984 1 85.06 514 ASN B O 1
ATOM 8290 N N . VAL B 1 515 ? 16.516 -55.75 -23.875 1 87.25 515 VAL B N 1
ATOM 8291 C CA . VAL B 1 515 ? 17.125 -56.375 -22.703 1 87.25 515 VAL B CA 1
ATOM 8292 C C . VAL B 1 515 ? 16.078 -57.156 -21.938 1 87.25 515 VAL B C 1
ATOM 8294 O O . VAL B 1 515 ? 16.328 -58.281 -21.516 1 87.25 515 VAL B O 1
ATOM 8297 N N . ALA B 1 516 ? 14.922 -56.562 -21.766 1 85.81 516 ALA B N 1
ATOM 8298 C CA . ALA B 1 516 ? 13.938 -57.188 -20.891 1 85.81 516 ALA B CA 1
ATOM 8299 C C . ALA B 1 516 ? 12.867 -57.906 -21.703 1 85.81 516 ALA B C 1
ATOM 8301 O O . ALA B 1 516 ? 12.102 -58.688 -21.156 1 85.81 516 ALA B O 1
ATOM 8302 N N . GLY B 1 517 ? 12.812 -57.719 -22.922 1 80.69 517 GLY B N 1
ATOM 8303 C CA . GLY B 1 517 ? 11.734 -58.25 -23.734 1 80.69 517 GLY B CA 1
ATOM 8304 C C . GLY B 1 517 ? 10.617 -57.281 -24 1 80.69 517 GLY B C 1
ATOM 8305 O O . GLY B 1 517 ? 10.594 -56.188 -23.422 1 80.69 517 GLY B O 1
ATOM 8306 N N . PRO B 1 518 ? 9.758 -57.562 -24.906 1 76.25 518 PRO B N 1
ATOM 8307 C CA . PRO B 1 518 ? 8.742 -56.625 -25.359 1 76.25 518 PRO B CA 1
ATOM 8308 C C . PRO B 1 518 ? 7.766 -56.219 -24.25 1 76.25 518 PRO B C 1
ATOM 8310 O O . PRO B 1 518 ? 7.477 -55.031 -24.062 1 76.25 518 PRO B O 1
ATOM 8313 N N . SER B 1 519 ? 7.266 -57.188 -23.516 1 74.5 519 SER B N 1
ATOM 8314 C CA . SER B 1 519 ? 6.273 -56.875 -22.5 1 74.5 519 SER B CA 1
ATOM 8315 C C . SER B 1 519 ? 6.906 -56.156 -21.312 1 74.5 519 SER B C 1
ATOM 8317 O O . SER B 1 519 ? 6.426 -55.094 -20.891 1 74.5 519 SER B O 1
ATOM 8319 N N . ALA B 1 520 ? 7.988 -56.688 -20.859 1 81.19 520 ALA B N 1
ATOM 8320 C CA . ALA B 1 520 ? 8.68 -56.062 -19.734 1 81.19 520 ALA B CA 1
ATOM 8321 C C . ALA B 1 520 ? 9.312 -54.75 -20.125 1 81.19 520 ALA B C 1
ATOM 8323 O O . ALA B 1 520 ? 9.398 -53.812 -19.312 1 81.19 520 ALA B O 1
ATOM 8324 N N . GLY B 1 521 ? 9.727 -54.688 -21.344 1 84.62 521 GLY B N 1
ATOM 8325 C CA . GLY B 1 521 ? 10.336 -53.438 -21.812 1 84.62 521 GLY B CA 1
ATOM 8326 C C . GLY B 1 521 ? 9.367 -52.281 -21.859 1 84.62 521 GLY B C 1
ATOM 8327 O O . GLY B 1 521 ? 9.734 -51.156 -21.516 1 84.62 521 GLY B O 1
ATOM 8328 N N . ARG B 1 522 ? 8.195 -52.594 -22.219 1 82.44 522 ARG B N 1
ATOM 8329 C CA . ARG B 1 522 ? 7.172 -51.562 -22.25 1 82.44 522 ARG B CA 1
ATOM 8330 C C . ARG B 1 522 ? 6.879 -51.031 -20.844 1 82.44 522 ARG B C 1
ATOM 8332 O O . ARG B 1 522 ? 6.734 -49.812 -20.641 1 82.44 522 ARG B O 1
ATOM 8339 N N . VAL B 1 523 ? 6.785 -51.938 -19.953 1 81.56 523 VAL B N 1
ATOM 8340 C CA . VAL B 1 523 ? 6.504 -51.562 -18.562 1 81.56 523 VAL B CA 1
ATOM 8341 C C . VAL B 1 523 ? 7.648 -50.719 -18.016 1 81.56 523 VAL B C 1
ATOM 8343 O O . VAL B 1 523 ? 7.414 -49.688 -17.359 1 81.56 523 VAL B O 1
ATOM 8346 N N . LEU B 1 524 ? 8.789 -51.125 -18.344 1 87.56 524 LEU B N 1
ATOM 8347 C CA . LEU B 1 524 ? 9.961 -50.375 -17.859 1 87.56 524 LEU B CA 1
ATOM 8348 C C . LEU B 1 524 ? 10.016 -49 -18.469 1 87.56 524 LEU B C 1
ATOM 8350 O O . LEU B 1 524 ? 10.43 -48.031 -17.797 1 87.56 524 LEU B O 1
ATOM 8354 N N . SER B 1 525 ? 9.594 -48.875 -19.688 1 90.12 525 SER B N 1
ATOM 8355 C CA . SER B 1 525 ? 9.57 -47.594 -20.344 1 90.12 525 SER B CA 1
ATOM 8356 C C . SER B 1 525 ? 8.555 -46.656 -19.688 1 90.12 525 SER B C 1
ATOM 8358 O O . SER B 1 525 ? 8.82 -45.469 -19.5 1 90.12 525 SER B O 1
ATOM 8360 N N . ILE B 1 526 ? 7.441 -47.156 -19.281 1 84.31 526 ILE B N 1
ATOM 8361 C CA . ILE B 1 526 ? 6.398 -46.375 -18.656 1 84.31 526 ILE B CA 1
ATOM 8362 C C . ILE B 1 526 ? 6.852 -45.938 -17.266 1 84.31 526 ILE B C 1
ATOM 8364 O O . ILE B 1 526 ? 6.633 -44.781 -16.859 1 84.31 526 ILE B O 1
ATOM 8368 N N . VAL B 1 527 ? 7.492 -46.812 -16.578 1 87 527 VAL B N 1
ATOM 8369 C CA . VAL B 1 527 ? 8.023 -46.5 -15.258 1 87 527 VAL B CA 1
ATOM 8370 C C . VAL B 1 527 ? 9.062 -45.375 -15.367 1 87 527 VAL B C 1
ATOM 8372 O O . VAL B 1 527 ? 9.031 -44.406 -14.609 1 87 527 VAL B O 1
ATOM 8375 N N . MET B 1 528 ? 9.914 -45.562 -16.312 1 90.62 528 MET B N 1
ATOM 8376 C CA . MET B 1 528 ? 10.938 -44.531 -16.531 1 90.62 528 MET B CA 1
ATOM 8377 C C . MET B 1 528 ? 10.312 -43.188 -16.906 1 90.62 528 MET B C 1
ATOM 8379 O O . MET B 1 528 ? 10.75 -42.156 -16.422 1 90.62 528 MET B O 1
ATOM 8383 N N . MET B 1 529 ? 9.336 -43.25 -17.703 1 88.88 529 MET B N 1
ATOM 8384 C CA . MET B 1 529 ? 8.648 -42.031 -18.125 1 88.88 529 MET B CA 1
ATOM 8385 C C . MET B 1 529 ? 8.039 -41.312 -16.922 1 88.88 529 MET B C 1
ATOM 8387 O O . MET B 1 529 ? 8.148 -40.094 -16.797 1 88.88 529 MET B O 1
ATOM 8391 N N . SER B 1 530 ? 7.445 -42.031 -16.031 1 87.75 530 SER B N 1
ATOM 8392 C CA . SER B 1 530 ? 6.789 -41.469 -14.867 1 87.75 530 SER B CA 1
ATOM 8393 C C . SER B 1 530 ? 7.789 -40.75 -13.961 1 87.75 530 SER B C 1
ATOM 8395 O O . SER B 1 530 ? 7.527 -39.656 -13.484 1 87.75 530 SER B O 1
ATOM 8397 N N . PHE B 1 531 ? 8.906 -41.344 -13.758 1 90.25 531 PHE B N 1
ATOM 8398 C CA . PHE B 1 531 ? 9.938 -40.719 -12.922 1 90.25 531 PHE B CA 1
ATOM 8399 C C . PHE B 1 531 ? 10.531 -39.5 -13.609 1 90.25 531 PHE B C 1
ATOM 8401 O O . PHE B 1 531 ? 10.836 -38.5 -12.961 1 90.25 531 PHE B O 1
ATOM 8408 N N . GLN B 1 532 ? 10.656 -39.656 -14.898 1 92 532 GLN B N 1
ATOM 8409 C CA . GLN B 1 532 ? 11.211 -38.531 -15.648 1 92 532 GLN B CA 1
ATOM 8410 C C . GLN B 1 532 ? 10.258 -37.312 -15.641 1 92 532 GLN B C 1
ATOM 8412 O O . GLN B 1 532 ? 10.703 -36.188 -15.625 1 92 532 GLN B O 1
ATOM 8417 N N . LEU B 1 533 ? 9.023 -37.594 -15.617 1 87.81 533 LEU B N 1
ATOM 8418 C CA . LEU B 1 533 ? 8 -36.562 -15.633 1 87.81 533 LEU B CA 1
ATOM 8419 C C . LEU B 1 533 ? 8.086 -35.688 -14.383 1 87.81 533 LEU B C 1
ATOM 8421 O O . LEU B 1 533 ? 7.887 -34.469 -14.445 1 87.81 533 LEU B O 1
ATOM 8425 N N . VAL B 1 534 ? 8.461 -36.281 -13.289 1 88.81 534 VAL B N 1
ATOM 8426 C CA . VAL B 1 534 ? 8.391 -35.562 -12.016 1 88.81 534 VAL B CA 1
ATOM 8427 C C . VAL B 1 534 ? 9.773 -35.031 -11.656 1 88.81 534 VAL B C 1
ATOM 8429 O O . VAL B 1 534 ? 9.883 -34 -10.953 1 88.81 534 VAL B O 1
ATOM 8432 N N . SER B 1 535 ? 10.82 -35.562 -12.203 1 91.88 535 SER B N 1
ATOM 8433 C CA . SER B 1 535 ? 12.172 -35.219 -11.758 1 91.88 535 SER B CA 1
ATOM 8434 C C . SER B 1 535 ? 12.883 -34.344 -12.781 1 91.88 535 SER B C 1
ATOM 8436 O O . SER B 1 535 ? 14.008 -33.906 -12.547 1 91.88 535 SER B O 1
ATOM 8438 N N . SER B 1 536 ? 12.32 -34.094 -13.859 1 90.31 536 SER B N 1
ATOM 8439 C CA . SER B 1 536 ? 13 -33.438 -14.969 1 90.31 536 SER B CA 1
ATOM 8440 C C . SER B 1 536 ? 13.219 -31.969 -14.688 1 90.31 536 SER B C 1
ATOM 8442 O O . SER B 1 536 ? 14.07 -31.328 -15.312 1 90.31 536 SER B O 1
ATOM 8444 N N . GLY B 1 537 ? 12.477 -31.406 -13.742 1 87 537 GLY B N 1
ATOM 8445 C CA . GLY B 1 537 ? 12.547 -29.969 -13.539 1 87 537 GLY B CA 1
ATOM 8446 C C . GLY B 1 537 ? 11.805 -29.172 -14.602 1 87 537 GLY B C 1
ATOM 8447 O O . GLY B 1 537 ? 11.984 -27.969 -14.711 1 87 537 GLY B O 1
ATOM 8448 N N . GLY B 1 538 ? 11.023 -29.859 -15.391 1 87.25 538 GLY B N 1
ATOM 8449 C CA . GLY B 1 538 ? 10.234 -29.203 -16.422 1 87.25 538 GLY B CA 1
ATOM 8450 C C . GLY B 1 538 ? 9.078 -28.391 -15.875 1 87.25 538 GLY B C 1
ATOM 8451 O O . GLY B 1 538 ? 8.703 -27.375 -16.453 1 87.25 538 GLY B O 1
ATOM 8452 N N . LEU B 1 539 ? 8.523 -28.812 -14.773 1 88.12 539 LEU B N 1
ATOM 8453 C CA . LEU B 1 539 ? 7.449 -28.094 -14.102 1 88.12 539 LEU B CA 1
ATOM 8454 C C . LEU B 1 539 ? 8 -27.234 -12.969 1 88.12 539 LEU B C 1
ATOM 8456 O O . LEU B 1 539 ? 8.586 -26.172 -13.211 1 88.12 539 LEU B O 1
ATOM 8460 N N . TYR B 1 540 ? 8.141 -27.844 -11.852 1 86.56 540 TYR B N 1
ATOM 8461 C CA . TYR B 1 540 ? 8.703 -27.125 -10.719 1 86.56 540 TYR B CA 1
ATOM 8462 C C . TYR B 1 540 ? 10.203 -27.359 -10.602 1 86.56 540 TYR B C 1
ATOM 8464 O O . TYR B 1 540 ? 10.695 -28.422 -10.977 1 86.56 540 TYR B O 1
ATOM 8472 N N . PRO B 1 541 ? 10.898 -26.344 -10.094 1 88.94 541 PRO B N 1
ATOM 8473 C CA . PRO B 1 541 ? 12.328 -26.531 -9.859 1 88.94 541 PRO B CA 1
ATOM 8474 C C . PRO B 1 541 ? 12.633 -27.734 -8.969 1 88.94 541 PRO B C 1
ATOM 8476 O O . PRO B 1 541 ? 11.898 -27.984 -8.008 1 88.94 541 PRO B O 1
ATOM 8479 N N . PRO B 1 542 ? 13.672 -28.453 -9.352 1 90.31 542 PRO B N 1
ATOM 8480 C CA . PRO B 1 542 ? 14 -29.672 -8.609 1 90.31 542 PRO B CA 1
ATOM 8481 C C . PRO B 1 542 ? 14.289 -29.406 -7.133 1 90.31 542 PRO B C 1
ATOM 8483 O O . PRO B 1 542 ? 14.086 -30.281 -6.289 1 90.31 542 PRO B O 1
ATOM 8486 N N . GLU B 1 543 ? 14.727 -28.172 -6.824 1 89.31 543 GLU B N 1
ATOM 8487 C CA . GLU B 1 543 ? 15.055 -27.812 -5.449 1 89.31 543 GLU B CA 1
ATOM 8488 C C . GLU B 1 543 ? 13.82 -27.828 -4.559 1 89.31 543 GLU B C 1
ATOM 8490 O O . GLU B 1 543 ? 13.93 -27.984 -3.34 1 89.31 543 GLU B O 1
ATOM 8495 N N . THR B 1 544 ? 12.625 -27.672 -5.172 1 87.88 544 THR B N 1
ATOM 8496 C CA . THR B 1 544 ? 11.391 -27.594 -4.398 1 87.88 544 THR B CA 1
ATOM 8497 C C . THR B 1 544 ? 10.82 -29 -4.148 1 87.88 544 THR B C 1
ATOM 8499 O O . THR B 1 544 ? 9.812 -29.141 -3.457 1 87.88 544 THR B O 1
ATOM 8502 N N . GLN B 1 545 ? 11.492 -29.969 -4.625 1 90.12 545 GLN B N 1
ATOM 8503 C CA . GLN B 1 545 ? 11.008 -31.344 -4.512 1 90.12 545 GLN B CA 1
ATOM 8504 C C . GLN B 1 545 ? 11.789 -32.125 -3.453 1 90.12 545 GLN B C 1
ATOM 8506 O O . GLN B 1 545 ? 12.852 -31.672 -3.01 1 90.12 545 GLN B O 1
ATOM 8511 N N . PRO B 1 546 ? 11.203 -33.25 -3.016 1 88.94 546 PRO B N 1
ATOM 8512 C CA . PRO B 1 546 ? 11.938 -34.094 -2.068 1 88.94 546 PRO B CA 1
ATOM 8513 C C . PRO B 1 546 ? 13.297 -34.562 -2.604 1 88.94 546 PRO B C 1
ATOM 8515 O O . PRO B 1 546 ? 13.508 -34.562 -3.82 1 88.94 546 PRO B O 1
ATOM 8518 N N . ALA B 1 547 ? 14.18 -35 -1.763 1 89.31 547 ALA B N 1
ATOM 8519 C CA . ALA B 1 547 ? 15.594 -35.25 -2.033 1 89.31 547 ALA B CA 1
ATOM 8520 C C . ALA B 1 547 ? 15.758 -36.344 -3.086 1 89.31 547 ALA B C 1
ATOM 8522 O O . ALA B 1 547 ? 16.656 -36.281 -3.928 1 89.31 547 ALA B O 1
ATOM 8523 N N . PHE B 1 548 ? 14.914 -37.344 -3.105 1 91.25 548 PHE B N 1
ATOM 8524 C CA . PHE B 1 548 ? 15.031 -38.469 -4.039 1 91.25 548 PHE B CA 1
ATOM 8525 C C . PHE B 1 548 ? 14.859 -38 -5.477 1 91.25 548 PHE B C 1
ATOM 8527 O O . PHE B 1 548 ? 15.641 -38.344 -6.355 1 91.25 548 PHE B O 1
ATOM 8534 N N . PHE B 1 549 ? 13.883 -37.219 -5.695 1 91.12 549 PHE B N 1
ATOM 8535 C CA . PHE B 1 549 ? 13.609 -36.719 -7.051 1 91.12 549 PHE B CA 1
ATOM 8536 C C . PHE B 1 549 ? 14.672 -35.75 -7.5 1 91.12 549 PHE B C 1
ATOM 8538 O O . PHE B 1 549 ? 15.016 -35.688 -8.688 1 91.12 549 PHE B O 1
ATOM 8545 N N . HIS B 1 550 ? 15.18 -35 -6.512 1 89.31 550 HIS B N 1
ATOM 8546 C CA . HIS B 1 550 ? 16.266 -34.062 -6.82 1 89.31 550 HIS B CA 1
ATOM 8547 C C . HIS B 1 550 ? 17.516 -34.844 -7.273 1 89.31 550 HIS B C 1
ATOM 8549 O O . HIS B 1 550 ? 18.203 -34.406 -8.195 1 89.31 550 HIS B O 1
ATOM 8555 N N . TRP B 1 551 ? 17.781 -35.906 -6.652 1 91.12 551 TRP B N 1
ATOM 8556 C CA . TRP B 1 551 ? 18.906 -36.75 -7.02 1 91.12 551 TRP B CA 1
ATOM 8557 C C . TRP B 1 551 ? 18.688 -37.375 -8.398 1 91.12 551 TRP B C 1
ATOM 8559 O O . TRP B 1 551 ? 19.609 -37.406 -9.227 1 91.12 551 TRP B O 1
ATOM 8569 N N . PHE B 1 552 ? 17.531 -37.844 -8.672 1 93.19 552 PHE B N 1
ATOM 8570 C CA . PHE B 1 552 ? 17.219 -38.469 -9.953 1 93.19 552 PHE B CA 1
ATOM 8571 C C . PHE B 1 552 ? 17.297 -37.438 -11.086 1 93.19 552 PHE B C 1
ATOM 8573 O O . PHE B 1 552 ? 17.578 -37.812 -12.234 1 93.19 552 PHE B O 1
ATOM 8580 N N . HIS B 1 553 ? 17.078 -36.188 -10.75 1 92.81 553 HIS B N 1
ATOM 8581 C CA . HIS B 1 553 ? 17.109 -35.094 -11.727 1 92.81 553 HIS B CA 1
ATOM 8582 C C . HIS B 1 553 ? 18.469 -35.031 -12.414 1 92.81 553 HIS B C 1
ATOM 8584 O O . HIS B 1 553 ? 18.547 -34.75 -13.617 1 92.81 553 HIS B O 1
ATOM 8590 N N . THR B 1 554 ? 19.547 -35.469 -11.734 1 91.88 554 THR B N 1
ATOM 8591 C CA . THR B 1 554 ? 20.906 -35.375 -12.266 1 91.88 554 THR B CA 1
ATOM 8592 C C . THR B 1 554 ? 21.141 -36.438 -13.336 1 91.88 554 THR B C 1
ATOM 8594 O O . THR B 1 554 ? 21.938 -36.219 -14.25 1 91.88 554 THR B O 1
ATOM 8597 N N . TYR B 1 555 ? 20.344 -37.469 -13.328 1 92 555 TYR B N 1
ATOM 8598 C CA . TYR B 1 555 ? 20.594 -38.562 -14.242 1 92 555 TYR B CA 1
ATOM 8599 C C . TYR B 1 555 ? 19.453 -38.688 -15.258 1 92 555 TYR B C 1
ATOM 8601 O O . TYR B 1 555 ? 19.531 -39.5 -16.188 1 92 555 TYR B O 1
ATOM 8609 N N . ASP B 1 556 ? 18.484 -37.875 -15.086 1 93.94 556 ASP B N 1
ATOM 8610 C CA . ASP B 1 556 ? 17.281 -37.969 -15.906 1 93.94 556 ASP B CA 1
ATOM 8611 C C . ASP B 1 556 ? 17.516 -37.406 -17.297 1 93.94 556 ASP B C 1
ATOM 8613 O O . ASP B 1 556 ? 17.828 -36.219 -17.453 1 93.94 556 ASP B O 1
ATOM 8617 N N . PRO B 1 557 ? 17.281 -38.25 -18.344 1 95.12 557 PRO B N 1
ATOM 8618 C CA . PRO B 1 557 ? 17.484 -37.781 -19.703 1 95.12 557 PRO B CA 1
ATOM 8619 C C . PRO B 1 557 ? 16.547 -36.625 -20.078 1 95.12 557 PRO B C 1
ATOM 8621 O O . PRO B 1 557 ? 16.922 -35.719 -20.828 1 95.12 557 PRO B O 1
ATOM 8624 N N . ILE B 1 558 ? 15.359 -36.625 -19.562 1 96.19 558 ILE B N 1
ATOM 8625 C CA . ILE B 1 558 ? 14.391 -35.594 -19.922 1 96.19 558 ILE B CA 1
ATOM 8626 C C . ILE B 1 558 ? 14.836 -34.25 -19.359 1 96.19 558 ILE B C 1
ATOM 8628 O O . ILE B 1 558 ? 14.492 -33.188 -19.891 1 96.19 558 ILE B O 1
ATOM 8632 N N . THR B 1 559 ? 15.617 -34.281 -18.219 1 95.81 559 THR B N 1
ATOM 8633 C CA . THR B 1 559 ? 16.172 -33.062 -17.688 1 95.81 559 THR B CA 1
ATOM 8634 C C . THR B 1 559 ? 16.984 -32.312 -18.75 1 95.81 559 THR B C 1
ATOM 8636 O O . THR B 1 559 ? 16.781 -31.125 -18.969 1 95.81 559 THR B O 1
ATOM 8639 N N . TYR B 1 560 ? 17.766 -33.031 -19.422 1 96.44 560 TYR B N 1
ATOM 8640 C CA . TYR B 1 560 ? 18.672 -32.469 -20.406 1 96.44 560 TYR B CA 1
ATOM 8641 C C . TYR B 1 560 ? 17.938 -32.188 -21.719 1 96.44 560 TYR B C 1
ATOM 8643 O O . TYR B 1 560 ? 18.297 -31.25 -22.438 1 96.44 560 TYR B O 1
ATOM 8651 N N . ALA B 1 561 ? 16.938 -32.969 -22.016 1 97.38 561 ALA B N 1
ATOM 8652 C CA . ALA B 1 561 ? 16.094 -32.688 -23.172 1 97.38 561 ALA B CA 1
ATOM 8653 C C . ALA B 1 561 ? 15.344 -31.359 -22.984 1 97.38 561 ALA B C 1
ATOM 8655 O O . ALA B 1 561 ? 15.312 -30.531 -23.891 1 97.38 561 ALA B O 1
ATOM 8656 N N . VAL B 1 562 ? 14.812 -31.156 -21.797 1 95.88 562 VAL B N 1
ATOM 8657 C CA . VAL B 1 562 ? 14.062 -29.953 -21.5 1 95.88 562 VAL B CA 1
ATOM 8658 C C . VAL B 1 562 ? 14.992 -28.734 -21.547 1 95.88 562 VAL B C 1
ATOM 8660 O O . VAL B 1 562 ? 14.633 -27.703 -22.109 1 95.88 562 VAL B O 1
ATOM 8663 N N . ASN B 1 563 ? 16.156 -28.891 -20.969 1 95.44 563 ASN B N 1
ATOM 8664 C CA . ASN B 1 563 ? 17.125 -27.797 -20.984 1 95.44 563 ASN B CA 1
ATOM 8665 C C . ASN B 1 563 ? 17.484 -27.406 -22.422 1 95.44 563 ASN B C 1
ATOM 8667 O O . ASN B 1 563 ? 17.578 -26.219 -22.734 1 95.44 563 ASN B O 1
ATOM 8671 N N . LEU B 1 564 ? 17.672 -28.391 -23.203 1 96.44 564 LEU B N 1
ATOM 8672 C CA . LEU B 1 564 ? 18.047 -28.141 -24.594 1 96.44 564 LEU B CA 1
ATOM 8673 C C . LEU B 1 564 ? 16.906 -27.422 -25.328 1 96.44 564 LEU B C 1
ATOM 8675 O O . LEU B 1 564 ? 17.156 -26.453 -26.047 1 96.44 564 LEU B O 1
ATOM 8679 N N . VAL B 1 565 ? 15.727 -27.875 -25.156 1 96.31 565 VAL B N 1
ATOM 8680 C CA . VAL B 1 565 ? 14.57 -27.281 -25.812 1 96.31 565 VAL B CA 1
ATOM 8681 C C . VAL B 1 565 ? 14.336 -25.859 -25.297 1 96.31 565 VAL B C 1
ATOM 8683 O O . VAL B 1 565 ? 14.016 -24.953 -26.078 1 96.31 565 VAL B O 1
ATOM 8686 N N . ARG B 1 566 ? 14.508 -25.625 -24.047 1 95.06 566 ARG B N 1
ATOM 8687 C CA . ARG B 1 566 ? 14.352 -24.297 -23.469 1 95.06 566 ARG B CA 1
ATOM 8688 C C . ARG B 1 566 ? 15.32 -23.312 -24.109 1 95.06 566 ARG B C 1
ATOM 8690 O O . ARG B 1 566 ? 14.945 -22.172 -24.406 1 95.06 566 ARG B O 1
ATOM 8697 N N . GLN B 1 567 ? 16.547 -23.797 -24.234 1 94.56 567 GLN B N 1
ATOM 8698 C CA . GLN B 1 567 ? 17.562 -22.938 -24.844 1 94.56 567 GLN B CA 1
ATOM 8699 C C . GLN B 1 567 ? 17.188 -22.562 -26.266 1 94.56 567 GLN B C 1
ATOM 8701 O O . GLN B 1 567 ? 17.422 -21.438 -26.703 1 94.56 567 GLN B O 1
ATOM 8706 N N . MET B 1 568 ? 16.547 -23.438 -26.938 1 95.81 568 MET B N 1
ATOM 8707 C CA . MET B 1 568 ? 16.188 -23.188 -28.328 1 95.81 568 MET B CA 1
ATOM 8708 C C . MET B 1 568 ? 14.977 -22.266 -28.438 1 95.81 568 MET B C 1
ATOM 8710 O O . MET B 1 568 ? 14.844 -21.516 -29.391 1 95.81 568 MET B O 1
ATOM 8714 N N . ILE B 1 569 ? 14.133 -22.281 -27.438 1 94.81 569 ILE B N 1
ATOM 8715 C CA . ILE B 1 569 ? 12.883 -21.531 -27.484 1 94.81 569 ILE B CA 1
ATOM 8716 C C . ILE B 1 569 ? 13.109 -20.125 -26.922 1 94.81 569 ILE B C 1
ATOM 8718 O O . ILE B 1 569 ? 12.656 -19.141 -27.5 1 94.81 569 ILE B O 1
ATOM 8722 N N . PHE B 1 570 ? 13.875 -19.969 -25.812 1 92.62 570 PHE B N 1
ATOM 8723 C CA . PHE B 1 570 ? 13.836 -18.719 -25.062 1 92.62 570 PHE B CA 1
ATOM 8724 C C . PHE B 1 570 ? 15.156 -17.984 -25.172 1 92.62 570 PHE B C 1
ATOM 8726 O O . PHE B 1 570 ? 15.219 -16.766 -24.969 1 92.62 570 PHE B O 1
ATOM 8733 N N . ASN B 1 571 ? 16.203 -18.75 -25.422 1 91.06 571 ASN B N 1
ATOM 8734 C CA . ASN B 1 571 ? 17.516 -18.109 -25.391 1 91.06 571 ASN B CA 1
ATOM 8735 C C . ASN B 1 571 ? 17.984 -17.734 -26.797 1 91.06 571 ASN B C 1
ATOM 8737 O O . ASN B 1 571 ? 18.141 -18.609 -27.656 1 91.06 571 ASN B O 1
ATOM 8741 N N . GLU B 1 572 ? 18.25 -16.453 -27 1 89.19 572 GLU B N 1
ATOM 8742 C CA . GLU B 1 572 ? 18.719 -15.977 -28.297 1 89.19 572 GLU B CA 1
ATOM 8743 C C . GLU B 1 572 ? 20.172 -16.359 -28.547 1 89.19 572 GLU B C 1
ATOM 8745 O O . GLU B 1 572 ? 20.609 -16.484 -29.688 1 89.19 572 GLU B O 1
ATOM 8750 N N . THR B 1 573 ? 20.906 -16.5 -27.422 1 90 573 THR B N 1
ATOM 8751 C CA . THR B 1 573 ? 22.312 -16.875 -27.516 1 90 573 THR B CA 1
ATOM 8752 C C . THR B 1 573 ? 22.609 -18.078 -26.641 1 90 573 THR B C 1
ATOM 8754 O O . THR B 1 573 ? 23.328 -17.969 -25.641 1 90 573 THR B O 1
ATOM 8757 N N . PRO B 1 574 ? 22.203 -19.219 -27.078 1 87.19 574 PRO B N 1
ATOM 8758 C CA . PRO B 1 574 ? 22.328 -20.422 -26.25 1 87.19 574 PRO B CA 1
ATOM 8759 C C . PRO B 1 574 ? 23.781 -20.781 -25.953 1 87.19 574 PRO B C 1
ATOM 8761 O O . PRO B 1 574 ? 24.047 -21.391 -24.922 1 87.19 574 PRO B O 1
ATOM 8764 N N . SER B 1 575 ? 24.719 -20.375 -26.75 1 84.44 575 SER B N 1
ATOM 8765 C CA . SER B 1 575 ? 26.109 -20.75 -26.578 1 84.44 575 SER B CA 1
ATOM 8766 C C . SER B 1 575 ? 26.688 -20.156 -25.297 1 84.44 575 SER B C 1
ATOM 8768 O O . SER B 1 575 ? 27.688 -20.656 -24.766 1 84.44 575 SER B O 1
ATOM 8770 N N . ASN B 1 576 ? 26.062 -19.141 -24.766 1 86.44 576 ASN B N 1
ATOM 8771 C CA . ASN B 1 576 ? 26.562 -18.469 -23.578 1 86.44 576 ASN B CA 1
ATOM 8772 C C . ASN B 1 576 ? 26.094 -19.172 -22.312 1 86.44 576 ASN B C 1
ATOM 8774 O O . ASN B 1 576 ? 26.531 -18.844 -21.203 1 86.44 576 ASN B O 1
ATOM 8778 N N . ASP B 1 577 ? 25.203 -20.141 -22.422 1 90.69 577 ASP B N 1
ATOM 8779 C CA . ASP B 1 577 ? 24.688 -20.938 -21.312 1 90.69 577 ASP B CA 1
ATOM 8780 C C . ASP B 1 577 ? 25.328 -22.328 -21.297 1 90.69 577 ASP B C 1
ATOM 8782 O O . ASP B 1 577 ? 25.156 -23.109 -22.25 1 90.69 577 ASP B O 1
ATOM 8786 N N . PRO B 1 578 ? 26.094 -22.594 -20.234 1 90.81 578 PRO B N 1
ATOM 8787 C CA . PRO B 1 578 ? 26.766 -23.891 -20.188 1 90.81 578 PRO B CA 1
ATOM 8788 C C . PRO B 1 578 ? 25.797 -25.062 -20.25 1 90.81 578 PRO B C 1
ATOM 8790 O O . PRO B 1 578 ? 26.188 -26.172 -20.609 1 90.81 578 PRO B O 1
ATOM 8793 N N . ARG B 1 579 ? 24.688 -24.781 -19.953 1 91.56 579 ARG B N 1
ATOM 8794 C CA . ARG B 1 579 ? 23.703 -25.875 -19.922 1 91.56 579 ARG B CA 1
ATOM 8795 C C . ARG B 1 579 ? 23.391 -26.359 -21.328 1 91.56 579 ARG B C 1
ATOM 8797 O O . ARG B 1 579 ? 22.922 -27.484 -21.516 1 91.56 579 ARG B O 1
ATOM 8804 N N . PHE B 1 580 ? 23.516 -25.516 -22.328 1 94.38 580 PHE B N 1
ATOM 8805 C CA . PHE B 1 580 ? 23.281 -25.875 -23.719 1 94.38 580 PHE B CA 1
ATOM 8806 C C . PHE B 1 580 ? 24.234 -26.984 -24.172 1 94.38 580 PHE B C 1
ATOM 8808 O O . PHE B 1 580 ? 23.797 -28.047 -24.609 1 94.38 580 PHE B O 1
ATOM 8815 N N . ILE B 1 581 ? 25.484 -26.828 -23.984 1 94.44 581 ILE B N 1
ATOM 8816 C CA . ILE B 1 581 ? 26.5 -27.781 -24.406 1 94.44 581 ILE B CA 1
ATOM 8817 C C . ILE B 1 581 ? 26.438 -29.031 -23.531 1 94.44 581 ILE B C 1
ATOM 8819 O O . ILE B 1 581 ? 26.672 -30.141 -24 1 94.44 581 ILE B O 1
ATOM 8823 N N . GLN B 1 582 ? 26.172 -28.797 -22.297 1 95.12 582 GLN B N 1
ATOM 8824 C CA . GLN B 1 582 ? 26.016 -29.938 -21.391 1 95.12 582 GLN B CA 1
ATOM 8825 C C . GLN B 1 582 ? 24.891 -30.859 -21.844 1 95.12 582 GLN B C 1
ATOM 8827 O O . GLN B 1 582 ? 25.047 -32.094 -21.828 1 95.12 582 GLN B O 1
ATOM 8832 N N . ALA B 1 583 ? 23.766 -30.266 -22.188 1 96.38 583 ALA B N 1
ATOM 8833 C CA . ALA B 1 583 ? 22.625 -31.062 -22.625 1 96.38 583 ALA B CA 1
ATOM 8834 C C . ALA B 1 583 ? 22.969 -31.875 -23.859 1 96.38 583 ALA B C 1
ATOM 8836 O O . ALA B 1 583 ? 22.625 -33.062 -23.938 1 96.38 583 ALA B O 1
ATOM 8837 N N . ILE B 1 584 ? 23.688 -31.328 -24.812 1 96.12 584 ILE B N 1
ATOM 8838 C CA . ILE B 1 584 ? 24.047 -32 -26.047 1 96.12 584 ILE B CA 1
ATOM 8839 C C . ILE B 1 584 ? 24.984 -33.188 -25.734 1 96.12 584 ILE B C 1
ATOM 8841 O O . ILE B 1 584 ? 24.75 -34.312 -26.188 1 96.12 584 ILE B O 1
ATOM 8845 N N . TRP B 1 585 ? 25.938 -32.969 -24.859 1 95.88 585 TRP B N 1
ATOM 8846 C CA . TRP B 1 585 ? 26.922 -34 -24.562 1 95.88 585 TRP B CA 1
ATOM 8847 C C . TRP B 1 585 ? 26.297 -35.156 -23.75 1 95.88 585 TRP B C 1
ATOM 8849 O O . TRP B 1 585 ? 26.594 -36.312 -24 1 95.88 585 TRP B O 1
ATOM 8859 N N . VAL B 1 586 ? 25.484 -34.781 -22.812 1 96.69 586 VAL B N 1
ATOM 8860 C CA . VAL B 1 586 ? 24.859 -35.812 -21.984 1 96.69 586 VAL B CA 1
ATOM 8861 C C . VAL B 1 586 ? 23.906 -36.656 -22.828 1 96.69 586 VAL B C 1
ATOM 8863 O O . VAL B 1 586 ? 23.906 -37.906 -22.719 1 96.69 586 VAL B O 1
ATOM 8866 N N . LEU B 1 587 ? 23.094 -36.031 -23.656 1 97.44 587 LEU B N 1
ATOM 8867 C CA . LEU B 1 587 ? 22.156 -36.75 -24.5 1 97.44 587 LEU B CA 1
ATOM 8868 C C . LEU B 1 587 ? 22.906 -37.656 -25.5 1 97.44 587 LEU B C 1
ATOM 8870 O O . LEU B 1 587 ? 22.484 -38.781 -25.766 1 97.44 587 LEU B O 1
ATOM 8874 N N . LEU B 1 588 ? 24.031 -37.156 -26.047 1 96.56 588 LEU B N 1
ATOM 8875 C CA . LEU B 1 588 ? 24.859 -37.969 -26.953 1 96.56 588 LEU B CA 1
ATOM 8876 C C . LEU B 1 588 ? 25.453 -39.188 -26.219 1 96.56 588 LEU B C 1
ATOM 8878 O O . LEU B 1 588 ? 25.531 -40.281 -26.781 1 96.56 588 LEU B O 1
ATOM 8882 N N . PHE B 1 589 ? 25.875 -38.906 -25.031 1 96.81 589 PHE B N 1
ATOM 8883 C CA . PHE B 1 589 ? 26.438 -39.969 -24.234 1 96.81 589 PHE B CA 1
ATOM 8884 C C . PHE B 1 589 ? 25.375 -41.031 -23.938 1 96.81 589 PHE B C 1
ATOM 8886 O O . PHE B 1 589 ? 25.656 -42.219 -24.031 1 96.81 589 PHE B O 1
ATOM 8893 N N . ILE B 1 590 ? 24.188 -40.594 -23.531 1 96.94 590 ILE B N 1
ATOM 8894 C CA . ILE B 1 590 ? 23.109 -41.531 -23.234 1 96.94 590 ILE B CA 1
ATOM 8895 C C . ILE B 1 590 ? 22.75 -42.312 -24.484 1 96.94 590 ILE B C 1
ATOM 8897 O O . ILE B 1 590 ? 22.516 -43.531 -24.438 1 96.94 590 ILE B O 1
ATOM 8901 N N . TRP B 1 591 ? 22.656 -41.594 -25.609 1 96.5 591 TRP B N 1
ATOM 8902 C CA . TRP B 1 591 ? 22.359 -42.25 -26.891 1 96.5 591 TRP B CA 1
ATOM 8903 C C . TRP B 1 591 ? 23.359 -43.344 -27.188 1 96.5 591 TRP B C 1
ATOM 8905 O O . TRP B 1 591 ? 22.953 -44.5 -27.484 1 96.5 591 TRP B O 1
ATOM 8915 N N . ALA B 1 592 ? 24.656 -43.125 -27.031 1 95.56 592 ALA B N 1
ATOM 8916 C CA . ALA B 1 592 ? 25.703 -44.094 -27.312 1 95.56 592 ALA B CA 1
ATOM 8917 C C . ALA B 1 592 ? 25.688 -45.25 -26.312 1 95.56 592 ALA B C 1
ATOM 8919 O O . ALA B 1 592 ? 25.844 -46.406 -26.688 1 95.56 592 ALA B O 1
ATOM 8920 N N . LEU B 1 593 ? 25.453 -44.875 -25.109 1 95.62 593 LEU B N 1
ATOM 8921 C CA . LEU B 1 593 ? 25.422 -45.875 -24.062 1 95.62 593 LEU B CA 1
ATOM 8922 C C . LEU B 1 593 ? 24.266 -46.844 -24.266 1 95.62 593 LEU B C 1
ATOM 8924 O O . LEU B 1 593 ? 24.438 -48.062 -24.125 1 95.62 593 LEU B O 1
ATOM 8928 N N . MET B 1 594 ? 23.109 -46.312 -24.562 1 95.25 594 MET B N 1
ATOM 8929 C CA . MET B 1 594 ? 21.938 -47.188 -24.75 1 95.25 594 MET B CA 1
ATOM 8930 C C . MET B 1 594 ? 22.078 -48.062 -25.984 1 95.25 594 MET B C 1
ATOM 8932 O O . MET B 1 594 ? 21.656 -49.219 -25.984 1 95.25 594 MET B O 1
ATOM 8936 N N . LEU B 1 595 ? 22.656 -47.562 -27.047 1 93.06 595 LEU B N 1
ATOM 8937 C CA . LEU B 1 595 ? 22.906 -48.375 -28.234 1 93.06 595 LEU B CA 1
ATOM 8938 C C . LEU B 1 595 ? 23.922 -49.469 -27.938 1 93.06 595 LEU B C 1
ATOM 8940 O O . LEU B 1 595 ? 23.797 -50.594 -28.422 1 93.06 595 LEU B O 1
ATOM 8944 N N . ALA B 1 596 ? 24.922 -49.125 -27.125 1 94.12 596 ALA B N 1
ATOM 8945 C CA . ALA B 1 596 ? 25.938 -50.094 -26.75 1 94.12 596 ALA B CA 1
ATOM 8946 C C . ALA B 1 596 ? 25.328 -51.25 -25.938 1 94.12 596 ALA B C 1
ATOM 8948 O O . ALA B 1 596 ? 25.625 -52.406 -26.172 1 94.12 596 ALA B O 1
ATOM 8949 N N . ILE B 1 597 ? 24.438 -50.875 -25.047 1 93.94 597 ILE B N 1
ATOM 8950 C CA . ILE B 1 597 ? 23.797 -51.875 -24.219 1 93.94 597 ILE B CA 1
ATOM 8951 C C . ILE B 1 597 ? 22.891 -52.75 -25.078 1 93.94 597 ILE B C 1
ATOM 8953 O O . ILE B 1 597 ? 22.844 -53.969 -24.906 1 93.94 597 ILE B O 1
ATOM 8957 N N . SER B 1 598 ? 22.219 -52.094 -25.969 1 91 598 SER B N 1
ATOM 8958 C CA . SER B 1 598 ? 21.359 -52.875 -26.875 1 91 598 SER B CA 1
ATOM 8959 C C . SER B 1 598 ? 22.172 -53.812 -27.734 1 91 598 SER B C 1
ATOM 8961 O O . SER B 1 598 ? 21.75 -54.938 -28 1 91 598 SER B O 1
ATOM 8963 N N . THR B 1 599 ? 23.344 -53.438 -28.172 1 88.38 599 THR B N 1
ATOM 8964 C CA . THR B 1 599 ? 24.219 -54.281 -28.984 1 88.38 599 THR B CA 1
ATOM 8965 C C . THR B 1 599 ? 24.766 -55.469 -28.172 1 88.38 599 THR B C 1
ATOM 8967 O O . THR B 1 599 ? 24.828 -56.594 -28.656 1 88.38 599 THR B O 1
ATOM 8970 N N . LEU B 1 600 ? 25.094 -55.188 -27 1 88.81 600 LEU B N 1
ATOM 8971 C CA . LEU B 1 600 ? 25.594 -56.25 -26.125 1 88.81 600 LEU B CA 1
ATOM 8972 C C . LEU B 1 600 ? 24.484 -57.25 -25.797 1 88.81 600 LEU B C 1
ATOM 8974 O O . LEU B 1 600 ? 24.75 -58.469 -25.719 1 88.81 600 LEU B O 1
ATOM 8978 N N . ALA B 1 601 ? 23.359 -56.719 -25.547 1 86.25 601 ALA B N 1
ATOM 8979 C CA . ALA B 1 601 ? 22.234 -57.594 -25.266 1 86.25 601 ALA B CA 1
ATOM 8980 C C . ALA B 1 601 ? 21.906 -58.469 -26.453 1 86.25 601 ALA B C 1
ATOM 8982 O O . ALA B 1 601 ? 21.547 -59.625 -26.297 1 86.25 601 ALA B O 1
ATOM 8983 N N . ASN B 1 602 ? 21.953 -58 -27.641 1 81.44 602 ASN B N 1
ATOM 8984 C CA . ASN B 1 602 ? 21.703 -58.75 -28.844 1 81.44 602 ASN B CA 1
ATOM 8985 C C . ASN B 1 602 ? 22.781 -59.844 -29.062 1 81.44 602 ASN B C 1
ATOM 8987 O O . ASN B 1 602 ? 22.484 -60.906 -29.562 1 81.44 602 ASN B O 1
ATOM 8991 N N . ARG B 1 603 ? 23.906 -59.562 -28.656 1 78.62 603 ARG B N 1
ATOM 8992 C CA . ARG B 1 603 ? 24.984 -60.531 -28.781 1 78.62 603 ARG B CA 1
ATOM 8993 C C . ARG B 1 603 ? 24.797 -61.688 -27.812 1 78.62 603 ARG B C 1
ATOM 8995 O O . ARG B 1 603 ? 25.031 -62.844 -28.156 1 78.62 603 ARG B O 1
ATOM 9002 N N . THR B 1 604 ? 24.328 -61.344 -26.703 1 76.69 604 THR B N 1
ATOM 9003 C CA . THR B 1 604 ? 24.156 -62.375 -25.688 1 76.69 604 THR B CA 1
ATOM 9004 C C . THR B 1 604 ? 22.938 -63.25 -26 1 76.69 604 THR B C 1
ATOM 9006 O O . THR B 1 604 ? 22.938 -64.438 -25.766 1 76.69 604 THR B O 1
ATOM 9009 N N . ASN B 1 605 ? 21.828 -62.688 -26.406 1 71 605 ASN B N 1
ATOM 9010 C CA . ASN B 1 605 ? 20.625 -63.438 -26.75 1 71 605 ASN B CA 1
ATOM 9011 C C . ASN B 1 605 ? 20.875 -64.375 -27.922 1 71 605 ASN B C 1
ATOM 9013 O O . ASN B 1 605 ? 20.266 -65.438 -28 1 71 605 ASN B O 1
ATOM 9017 N N . LYS B 1 606 ? 21.656 -64.062 -28.812 1 60.78 606 LYS B N 1
ATOM 9018 C CA . LYS B 1 606 ? 22.047 -64.938 -29.922 1 60.78 606 LYS B CA 1
ATOM 9019 C C . LYS B 1 606 ? 22.812 -66.188 -29.422 1 60.78 606 LYS B C 1
ATOM 9021 O O . LYS B 1 606 ? 22.578 -67.312 -29.875 1 60.78 606 LYS B O 1
ATOM 9026 N N . VAL B 1 607 ? 23.578 -66 -28.5 1 55.34 607 VAL B N 1
ATOM 9027 C CA . VAL B 1 607 ? 24.391 -67.062 -28.031 1 55.34 607 VAL B CA 1
ATOM 9028 C C . VAL B 1 607 ? 23.531 -68.062 -27.219 1 55.34 607 VAL B C 1
ATOM 9030 O O . VAL B 1 607 ? 23.688 -69.25 -27.328 1 55.34 607 VAL B O 1
ATOM 9033 N N . LEU B 1 608 ? 22.594 -67.5 -26.484 1 52.62 608 LEU B N 1
ATOM 9034 C CA . LEU B 1 608 ? 21.797 -68.438 -25.641 1 52.62 608 LEU B CA 1
ATOM 9035 C C . LEU B 1 608 ? 20.797 -69.188 -26.469 1 52.62 608 LEU B C 1
ATOM 9037 O O . LEU B 1 608 ? 20.516 -70.375 -26.156 1 52.62 608 LEU B O 1
ATOM 9041 N N . ARG B 1 609 ? 20.141 -68.75 -27.453 1 53.62 609 ARG B N 1
ATOM 9042 C CA . ARG B 1 609 ? 19.219 -69.5 -28.266 1 53.62 609 ARG B CA 1
ATOM 9043 C C . ARG B 1 609 ? 19.969 -70.562 -29.078 1 53.62 609 ARG B C 1
ATOM 9045 O O . ARG B 1 609 ? 19.438 -71.625 -29.328 1 53.62 609 ARG B O 1
ATOM 9052 N N . MET B 1 610 ? 21.109 -70.25 -29.484 1 47.16 610 MET B N 1
ATOM 9053 C CA . MET B 1 610 ? 21.875 -71.25 -30.172 1 47.16 610 MET B CA 1
ATOM 9054 C C . MET B 1 610 ? 22.172 -72.438 -29.234 1 47.16 610 MET B C 1
ATOM 9056 O O . MET B 1 610 ? 22.188 -73.562 -29.672 1 47.16 610 MET B O 1
ATOM 9060 N N . LYS B 1 611 ? 22.234 -72.125 -27.969 1 51.41 611 LYS B N 1
ATOM 9061 C CA . LYS B 1 611 ? 22.484 -73.25 -27.062 1 51.41 611 LYS B CA 1
ATOM 9062 C C . LYS B 1 611 ? 21.219 -74.062 -26.844 1 51.41 611 LYS B C 1
ATOM 9064 O O . LYS B 1 611 ? 21.297 -75.312 -26.625 1 51.41 611 LYS B O 1
ATOM 9069 N N . ASP B 1 612 ? 20.172 -73.375 -26.797 1 44.91 612 ASP B N 1
ATOM 9070 C CA . ASP B 1 612 ? 18.938 -74.062 -26.562 1 44.91 612 ASP B CA 1
ATOM 9071 C C . ASP B 1 612 ? 18.578 -74.938 -27.781 1 44.91 612 ASP B C 1
ATOM 9073 O O . ASP B 1 612 ? 17.625 -75.75 -27.734 1 44.91 612 ASP B O 1
ATOM 9077 N N . TYR B 1 613 ? 18.969 -74.625 -28.984 1 40.66 613 TYR B N 1
ATOM 9078 C CA . TYR B 1 613 ? 18.672 -75.562 -30.078 1 40.66 613 TYR B CA 1
ATOM 9079 C C . TYR B 1 613 ? 19.406 -76.875 -29.906 1 40.66 613 TYR B C 1
ATOM 9081 O O . TYR B 1 613 ? 19.172 -77.812 -30.656 1 40.66 613 TYR B O 1
ATOM 9089 N N . HIS B 1 614 ? 20.594 -76.938 -29.328 1 37.38 614 HIS B N 1
ATOM 9090 C CA . HIS B 1 614 ? 21.125 -78.312 -29.188 1 37.38 614 HIS B CA 1
ATOM 9091 C C . HIS B 1 614 ? 20.547 -79 -27.969 1 37.38 614 HIS B C 1
ATOM 9093 O O . HIS B 1 614 ? 20.938 -78.688 -26.844 1 37.38 614 HIS B O 1
ATOM 9099 N N . PRO B 1 615 ? 19.25 -79.438 -28.062 1 38.97 615 PRO B N 1
ATOM 9100 C CA . PRO B 1 615 ? 18.703 -80.312 -27 1 38.97 615 PRO B CA 1
ATOM 9101 C C . PRO B 1 615 ? 19.672 -81.375 -26.547 1 38.97 615 PRO B C 1
ATOM 9103 O O . PRO B 1 615 ? 20.359 -82 -27.375 1 38.97 615 PRO B O 1
ATOM 9106 N N . GLU B 1 616 ? 20.438 -81.188 -25.578 1 34.59 616 GLU B N 1
ATOM 9107 C CA . GLU B 1 616 ? 21.109 -82.375 -25.062 1 34.59 616 GLU B CA 1
ATOM 9108 C C . GLU B 1 616 ? 20.156 -83.562 -25.047 1 34.59 616 GLU B C 1
ATOM 9110 O O . GLU B 1 616 ? 18.969 -83.438 -24.812 1 34.59 616 GLU B O 1
ATOM 9115 N N . LEU B 1 617 ? 20.391 -84.75 -25.875 1 32.03 617 LEU B N 1
ATOM 9116 C CA . LEU B 1 617 ? 19.797 -86.062 -25.781 1 32.03 617 LEU B CA 1
ATOM 9117 C C . LEU B 1 617 ? 19.562 -86.438 -24.328 1 32.03 617 LEU B C 1
ATOM 9119 O O . LEU B 1 617 ? 20.484 -86.375 -23.5 1 32.03 617 LEU B O 1
ATOM 9123 N N . LYS B 1 618 ? 18.469 -85.938 -23.734 1 33 618 LYS B N 1
ATOM 9124 C CA . LYS B 1 618 ? 18.156 -86.688 -22.547 1 33 618 LYS B CA 1
ATOM 9125 C C . LYS B 1 618 ? 18.328 -88.188 -22.797 1 33 618 LYS B C 1
ATOM 9127 O O . LYS B 1 618 ? 17.688 -88.75 -23.688 1 33 618 LYS B O 1
ATOM 9132 N N . VAL B 1 619 ? 19.531 -88.75 -22.453 1 27.02 619 VAL B N 1
ATOM 9133 C CA . VAL B 1 619 ? 19.531 -90.188 -22.172 1 27.02 619 VAL B CA 1
ATOM 9134 C C . VAL B 1 619 ? 18.641 -90.5 -20.969 1 27.02 619 VAL B C 1
ATOM 9136 O O . VAL B 1 619 ? 18.672 -89.75 -19.969 1 27.02 619 VAL B O 1
#